Protein 9BEY (pdb70)

Solvent-accessible surface area: 29470 Å² total; per-residue (Å²): 121,131,86,86,59,6,7,75,48,0,23,7,21,103,32,114,43,88,86,0,19,108,45,89,47,143,14,83,105,26,115,147,25,86,1,15,15,3,4,0,14,57,9,109,31,64,127,63,51,2,0,1,4,0,0,1,10,10,60,30,33,0,13,0,0,17,64,18,77,11,80,119,85,11,134,45,74,10,2,17,0,6,0,6,0,0,10,20,45,1,42,0,26,0,29,38,58,108,29,27,59,18,26,16,4,20,0,4,5,65,9,72,0,40,94,71,40,68,70,46,38,78,97,2,9,0,1,0,51,0,33,9,70,23,79,37,14,9,11,0,11,0,0,0,0,1,4,21,0,55,22,47,46,10,26,41,0,26,12,71,47,64,35,4,25,6,22,26,94,62,43,57,102,103,93,0,47,0,57,2,54,0,10,0,28,1,47,45,175,59,65,17,86,6,42,1,72,0,3,0,62,17,77,167,46,84,70,54,40,74,44,57,57,124,23,120,0,77,40,102,20,103,58,112,3,129,26,110,6,47,1,66,133,15,124,63,0,16,23,145,49,41,34,46,13,43,0,20,0,12,0,27,38,129,70,96,66,36,8,91,35,69,17,37,5,7,0,27,67,49,69,22,60,26,108,47,0,0,56,0,26,98,84,63,16,65,1,37,0,0,0,8,8,30,7,12,1,4,9,0,2,30,11,12,75,19,2,8,51,20,14,0,71,16,2,84,86,0,12,7,27,0,2,0,8,2,4,5,1,7,7,42,25,20,1,70,8,0,0,106,33,2,3,0,0,0,0,0,0,3,12,7,0,95,62,74,8,38,24,0,69,37,3,26,14,114,34,7,64,121,36,34,48,112,1,0,43,29,0,0,48,28,10,12,20,14,2,0,0,2,0,0,0,0,0,1,9,0,28,7,0,123,110,110,83,1,87,103,46,0,70,64,2,14,120,2,0,63,90,23,0,97,77,22,59,0,0,0,0,0,12,21,33,61,32,0,45,100,62,20,2,1,117,48,12,36,0,1,0,0,0,6,6,0,38,32,0,109,94,2,27,125,69,42,89,100,21,28,2,0,0,0,9,0,2,1,1,0,0,5,14,18,7,26,25,57,93,24,89,55,38,98,112,64,165,46,63,29,0,4,0,0,0,1,3,9,6,35,29,1,3,2,1,0,12,0,5,36,20,19,108,90,14,86,16,0,1,0,3,0,2,13,0,0,12,10,4,1,0,8,1,0,18,5,16,22,108,9,75,32,130,62,9,80,4,22,98,22,46,39,2,0,3,1,4,2,0,0,0,1,10,3,4,13,62,3,12,2,0,50,0,1,24,8,60,22,29,193,148,73,23,8,14,5,0,1,33,0,32,42,109,136,34,85,44,92,96,0,11,0,0,1,0,2,41,8,78,16,0,26,0,42,6,64,63,89,59,77,27,92,50,101,50,30,124,53,118,3,141,0,24,12,55,5,104,72,48,165,91,47,123,106,30,60,0,14,16,1,1,75,8,83,9,88,3,60,72,34,53,0,69,0,13,0,30,48,105,107,120,84,53,24,80,55,58,35,98,36,9,101,170,23,25,46,10,24,21,106,25,71,76,104,104,3,54,19,59,15,90,14,4,0,9,0,26,0,35,0,4,2,103,115,40,30,57,12,11,103,7,98,41,99,0,64,10,100,26,81,50,6,5,81,41,60,1,0,0,7,8,15,7,15,26,66,28,57,8,89,20,80,77,3,89,3,15,65,0,46,0,2,0,0,0,34,0,27,124,72,89,74,31,125,0,96,0,29,0,48,8,144,176,24,110,65,26,69,19,69,2,37,4,137

Organism: NCBI:txid1314868

Structure (mmCIF, N/CA/C/O backbone):
data_9BEY
#
_entry.id   9BEY
#
_cell.length_a   86.450
_cell.length_b   70.274
_cell.length_c   89.186
_cell.angle_alpha   90.00
_cell.angle_beta   113.48
_cell.angle_gamma   90.00
#
_symmetry.space_group_name_H-M   'P 1 21 1'
#
loop_
_entity.id
_entity.type
_entity.pdbx_description
1 polymer 'GH2 beta-galactosidase'
2 non-polymer D-galacto-isofagomine
3 non-polymer 1,2-ETHANED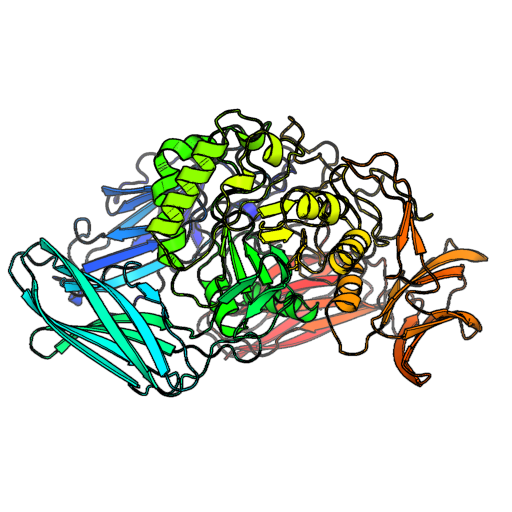IOL
4 water water
#
loop_
_atom_site.group_PDB
_atom_site.id
_atom_site.type_symbol
_atom_site.label_atom_id
_atom_site.label_alt_id
_atom_site.label_comp_id
_atom_site.label_asym_id
_atom_site.label_entity_id
_atom_site.label_seq_id
_atom_site.pdbx_PDB_ins_code
_atom_site.Cartn_x
_atom_site.Cartn_y
_atom_site.Cartn_z
_atom_site.occupancy
_atom_site.B_iso_or_equiv
_atom_site.auth_seq_id
_atom_site.auth_comp_id
_atom_site.auth_asym_id
_atom_site.auth_atom_id
_atom_site.pdbx_PDB_model_num
ATOM 1 N N . ASP A 1 25 ? 24.590 19.871 75.802 1.00 58.43 37 ASP A N 1
ATOM 2 C CA . ASP A 1 25 ? 23.793 20.956 75.239 1.00 67.56 37 ASP A CA 1
ATOM 3 C C . ASP A 1 25 ? 24.694 21.958 74.526 1.00 66.88 37 ASP A C 1
ATOM 4 O O . ASP A 1 25 ? 25.894 22.022 74.795 1.00 62.29 37 ASP A O 1
ATOM 9 N N . ASP A 1 26 ? 24.111 22.743 73.622 1.00 67.56 38 ASP A N 1
ATOM 10 C CA . ASP A 1 26 ? 24.909 23.626 72.782 1.00 66.24 38 ASP A CA 1
ATOM 11 C C . ASP A 1 26 ? 25.538 24.746 73.605 1.00 61.86 38 ASP A C 1
ATOM 12 O O . ASP A 1 26 ? 24.897 25.342 74.475 1.00 61.06 38 ASP A O 1
ATOM 17 N N . ARG A 1 27 ? 26.801 25.034 73.306 1.00 57.70 39 ARG A N 1
ATOM 18 C CA . ARG A 1 27 ? 27.610 25.956 74.081 1.00 51.55 39 ARG A CA 1
ATOM 19 C C . ARG A 1 27 ? 27.203 27.403 73.826 1.00 48.46 39 ARG A C 1
ATOM 20 O O . ARG A 1 27 ? 26.546 27.734 72.836 1.00 50.69 39 ARG A O 1
ATOM 28 N N . VAL A 1 28 ? 27.620 28.271 74.745 1.00 43.81 40 VAL A N 1
ATOM 29 C CA . VAL A 1 28 ? 27.373 29.702 74.670 1.00 40.49 40 VAL A CA 1
ATOM 30 C C . VAL A 1 28 ? 28.711 30.424 74.724 1.00 38.31 40 VAL A C 1
ATOM 31 O O . VAL A 1 28 ? 29.728 29.877 75.159 1.00 38.14 40 VAL A O 1
ATOM 35 N N . SER A 1 29 ? 28.699 31.675 74.274 1.00 36.68 41 SER A N 1
ATOM 36 C CA . SER A 1 29 ? 29.896 32.501 74.342 1.00 35.34 41 SER A CA 1
ATOM 37 C C . SER A 1 29 ? 30.202 32.878 75.787 1.00 33.23 41 SER A C 1
ATOM 38 O O . SER A 1 29 ? 29.301 33.206 76.565 1.00 33.81 41 SER A O 1
ATOM 41 N N . PHE A 1 30 ? 31.486 32.831 76.143 1.00 31.63 42 PHE A N 1
ATOM 42 C CA . PHE A 1 30 ? 31.961 33.192 77.472 1.00 33.74 42 PHE A CA 1
ATOM 43 C C . PHE A 1 30 ? 32.623 34.568 77.493 1.00 33.03 42 PHE A C 1
ATOM 44 O O . PHE A 1 30 ? 33.312 34.905 78.461 1.00 33.55 42 PHE A O 1
ATOM 52 N N . ASN A 1 31 ? 32.403 35.376 76.451 1.00 33.20 43 ASN A N 1
ATOM 53 C CA . ASN A 1 31 ? 33.134 36.626 76.263 1.00 33.82 43 ASN A CA 1
ATOM 54 C C . ASN A 1 31 ? 32.669 37.757 77.174 1.00 33.55 43 ASN A C 1
ATOM 55 O O . ASN A 1 31 ? 33.406 38.735 77.342 1.00 33.09 43 ASN A O 1
ATOM 60 N N . SER A 1 32 ? 31.481 37.654 77.760 1.00 32.82 44 SER A N 1
ATOM 61 C CA . SER A 1 32 ? 30.876 38.787 78.449 1.00 35.38 44 SER A CA 1
ATOM 62 C C . SER A 1 32 ? 31.377 38.916 79.884 1.00 34.59 44 SER A C 1
ATOM 63 O O . SER A 1 32 ? 31.641 37.919 80.561 1.00 32.93 44 SER A O 1
ATOM 66 N N . GLY A 1 33 ? 31.516 40.163 80.338 1.00 35.21 45 GLY A N 1
ATOM 67 C CA . GLY A 1 33 ? 31.735 40.469 81.741 1.00 33.36 45 GLY A CA 1
ATOM 68 C C . GLY A 1 33 ? 33.067 40.054 82.335 1.00 34.02 45 GLY A C 1
ATOM 69 O O . GLY A 1 33 ? 33.104 39.349 83.349 1.00 32.18 45 GLY A O 1
ATOM 70 N N . TRP A 1 34 ? 34.166 40.499 81.736 1.00 34.03 46 TRP A N 1
ATOM 71 C CA . TRP A 1 34 ? 35.498 40.179 82.227 1.00 33.74 46 TRP A CA 1
ATOM 72 C C . TRP A 1 34 ? 36.121 41.388 82.915 1.00 33.21 46 TRP A C 1
ATOM 73 O O . TRP A 1 34 ? 35.715 42.535 82.708 1.00 32.63 46 TRP A O 1
ATOM 84 N N . LEU A 1 35 ? 37.124 41.110 83.742 1.00 35.28 47 LEU A N 1
ATOM 85 C CA . LEU A 1 35 ? 37.960 42.133 84.349 1.00 34.26 47 LEU A CA 1
ATOM 86 C C . LEU A 1 35 ? 39.392 41.953 83.868 1.00 35.13 47 LEU A C 1
ATOM 87 O O . LEU A 1 35 ? 39.846 40.829 83.634 1.00 33.54 47 LEU A O 1
ATOM 92 N N . PHE A 1 36 ? 40.104 43.068 83.717 1.00 35.92 48 PHE A N 1
ATOM 93 C CA . PHE A 1 36 ? 41.448 43.047 83.160 1.00 35.40 48 PHE A CA 1
ATOM 94 C C . PHE A 1 36 ? 42.314 44.068 83.881 1.00 34.42 48 PHE A C 1
ATOM 95 O O . PHE A 1 36 ? 41.835 45.126 84.300 1.00 34.95 48 PHE A O 1
ATOM 103 N N . SER A 1 37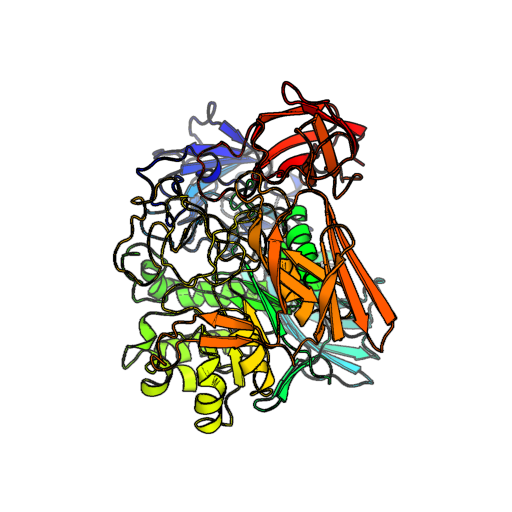 ? 43.600 43.736 84.017 1.00 33.62 49 SER A N 1
ATOM 104 C CA . SER A 1 37 ? 44.571 44.625 84.644 1.00 34.76 49 SER A CA 1
ATOM 105 C C . SER A 1 37 ? 46.005 44.201 84.330 1.00 35.67 49 SER A C 1
ATOM 106 O O . SER A 1 37 ? 46.354 43.023 84.460 1.00 33.18 49 SER A O 1
ATOM 109 N N . LYS A 1 38 ? 46.843 45.153 83.928 1.00 35.16 50 LYS A N 1
ATOM 110 C CA . LYS A 1 38 ? 48.225 44.854 83.591 1.00 35.26 50 LYS A CA 1
ATOM 111 C C . LYS A 1 38 ? 49.049 44.618 84.852 1.00 34.66 50 LYS A C 1
ATOM 112 O O . LYS A 1 38 ? 48.617 44.886 85.975 1.00 35.61 50 LYS A O 1
ATOM 118 N N . GLY A 1 39 ? 50.260 44.112 84.649 1.00 37.83 51 GLY A N 1
ATOM 119 C CA . GLY A 1 39 ? 51.222 43.985 85.723 1.00 37.02 51 GLY A CA 1
ATOM 120 C C . GLY A 1 39 ? 51.112 42.681 86.481 1.00 38.60 51 GLY A C 1
ATOM 121 O O . GLY A 1 39 ? 50.252 41.830 86.234 1.00 38.43 51 GLY A O 1
ATOM 122 N N . ASP A 1 40 ? 52.026 42.525 87.431 1.00 39.56 52 ASP A N 1
ATOM 123 C CA . ASP A 1 40 ? 52.002 41.373 88.317 1.00 42.40 52 ASP A CA 1
ATOM 124 C C . ASP A 1 40 ? 50.995 41.608 89.434 1.00 42.36 52 ASP A C 1
ATOM 125 O O . ASP A 1 40 ? 50.954 42.688 90.032 1.00 43.29 52 ASP A O 1
ATOM 130 N N . HIS A 1 41 ? 50.172 40.600 89.703 1.00 41.90 53 HIS A N 1
ATOM 131 C CA . HIS A 1 41 ? 49.201 40.642 90.792 1.00 42.91 53 HIS A CA 1
ATOM 132 C C . HIS A 1 41 ? 49.362 39.349 91.584 1.00 45.96 53 HIS A C 1
ATOM 133 O O . HIS A 1 41 ? 48.812 38.311 91.206 1.00 45.69 53 HIS A O 1
ATOM 140 N N . ILE A 1 42 ? 50.135 39.405 92.669 1.00 48.90 54 ILE A N 1
ATOM 141 C CA . ILE A 1 42 ? 50.194 38.271 93.577 1.00 51.41 54 ILE A CA 1
ATOM 142 C C . ILE A 1 42 ? 48.818 38.066 94.195 1.00 51.57 54 ILE A C 1
ATOM 143 O O . ILE A 1 42 ? 48.132 39.029 94.568 1.00 53.03 54 ILE A O 1
ATOM 145 N N . ASP A 1 43 ? 48.403 36.799 94.278 1.00 51.23 55 ASP A N 1
ATOM 146 C CA . ASP A 1 43 ? 47.116 36.316 94.796 1.00 50.96 55 ASP A CA 1
ATOM 147 C C . ASP A 1 43 ? 45.971 36.530 93.813 1.00 47.26 55 ASP A C 1
ATOM 148 O O . ASP A 1 43 ? 44.808 36.295 94.180 1.00 47.23 55 ASP A O 1
ATOM 153 N N . ALA A 1 44 ? 46.246 36.954 92.577 1.00 44.94 56 ALA A N 1
ATOM 154 C CA . ALA A 1 44 ? 45.167 37.157 91.614 1.00 43.48 56 ALA A CA 1
ATOM 155 C C . ALA A 1 44 ? 44.546 35.846 91.153 1.00 41.46 56 ALA A C 1
ATOM 156 O O . ALA A 1 44 ? 43.456 35.861 90.572 1.00 40.82 56 ALA A O 1
ATOM 158 N N . ALA A 1 45 ? 45.212 34.719 91.396 1.00 41.79 57 ALA A N 1
ATOM 159 C CA . ALA A 1 45 ? 44.658 33.418 91.053 1.00 40.14 57 ALA A CA 1
ATOM 160 C C . ALA A 1 45 ? 43.625 32.925 92.059 1.00 42.24 57 ALA A C 1
ATOM 161 O O . ALA A 1 45 ? 42.933 31.941 91.776 1.00 42.70 57 ALA A O 1
ATOM 163 N N . LYS A 1 46 ? 43.496 33.576 93.212 1.00 42.51 58 LYS A N 1
ATOM 164 C CA . LYS A 1 46 ? 42.559 33.149 94.242 1.00 43.93 58 LYS A CA 1
ATOM 165 C C . LYS A 1 46 ? 41.202 33.813 94.041 1.00 42.68 58 LYS A C 1
ATOM 166 O O . LYS A 1 46 ? 41.099 34.902 93.471 1.00 44.82 58 LYS A O 1
ATOM 172 N N . SER A 1 47 ? 40.153 33.139 94.518 1.00 42.18 59 SER A N 1
ATOM 173 C CA . SER A 1 47 ? 38.800 33.675 94.387 1.00 42.99 59 SER A CA 1
ATOM 174 C C . SER A 1 47 ? 38.646 34.973 95.169 1.00 42.54 59 SER A C 1
ATOM 175 O O . SER A 1 47 ? 38.215 35.995 94.622 1.00 41.47 59 SER A O 1
ATOM 178 N N . GLU A 1 48 ? 38.985 34.948 96.454 1.00 43.67 60 GLU A N 1
ATOM 179 C CA . GLU A 1 48 ? 38.967 36.146 97.288 1.00 44.22 60 GLU A CA 1
ATOM 180 C C . GLU A 1 48 ? 40.133 37.037 96.879 1.00 44.89 60 GLU A C 1
ATOM 181 O O . GLU A 1 48 ? 41.283 36.786 97.247 1.00 47.78 60 GLU A O 1
ATOM 183 N N . PHE A 1 49 ? 39.841 38.078 96.102 1.00 43.07 61 PHE A N 1
ATOM 184 C CA . PHE A 1 49 ? 40.871 39.001 95.640 1.00 42.87 61 PHE A CA 1
ATOM 185 C C . PHE A 1 49 ? 40.215 40.329 95.294 1.00 41.92 61 PHE A C 1
ATOM 186 O O . PHE A 1 49 ? 39.201 40.354 94.590 1.00 41.11 61 PHE A O 1
ATOM 194 N N . GLU A 1 50 ? 40.800 41.424 95.776 1.00 42.18 62 GLU A N 1
ATOM 195 C CA . GLU A 1 50 ? 40.245 42.747 95.525 1.00 42.64 62 GLU A CA 1
ATOM 196 C C . GLU A 1 50 ? 40.390 43.143 94.060 1.00 40.13 62 GLU A C 1
ATOM 197 O O . GLU A 1 50 ? 41.409 43.714 93.661 1.00 40.48 62 GLU A O 1
ATOM 203 N N . ASP A 1 51 ? 39.376 42.844 93.248 1.00 39.43 63 ASP A N 1
ATOM 204 C CA . ASP A 1 51 ? 39.361 43.234 91.844 1.00 40.42 63 ASP A CA 1
ATOM 205 C C . ASP A 1 51 ? 38.267 44.253 91.546 1.00 38.19 63 ASP A C 1
ATOM 206 O O . ASP A 1 51 ? 37.907 44.446 90.381 1.00 38.35 63 ASP A O 1
ATOM 211 N N . SER A 1 52 ? 37.743 44.912 92.583 1.00 39.08 64 SER A N 1
ATOM 212 C CA . SER A 1 52 ? 36.564 45.758 92.423 1.00 39.57 64 SER A CA 1
ATOM 213 C C . SER A 1 52 ? 36.823 46.904 91.454 1.00 39.44 64 SER A C 1
ATOM 214 O O . SER A 1 52 ? 35.931 47.296 90.694 1.00 39.62 64 SER A O 1
ATOM 216 N N . ARG A 1 53 ? 38.036 47.448 91.461 1.00 39.26 65 ARG A N 1
ATOM 217 C CA . ARG A 1 53 ? 38.375 48.586 90.618 1.00 37.68 65 ARG A CA 1
ATOM 218 C C . ARG A 1 53 ? 38.997 48.185 89.285 1.00 39.18 65 ARG A C 1
ATOM 219 O O . ARG A 1 53 ? 39.401 49.068 88.521 1.00 39.38 65 ARG A O 1
ATOM 221 N N . TRP A 1 54 ? 39.085 46.889 88.984 1.00 38.74 66 TRP A N 1
ATOM 222 C CA . TRP A 1 54 ? 39.663 46.453 87.719 1.00 37.20 66 TRP A CA 1
ATOM 223 C C . TRP A 1 54 ? 38.789 46.891 86.550 1.00 35.61 66 TRP A C 1
ATOM 224 O O . TRP A 1 54 ? 37.567 47.014 86.668 1.00 36.57 66 TRP A O 1
ATOM 235 N N . ARG A 1 55 ? 39.434 47.119 85.410 1.00 35.51 67 ARG A N 1
ATOM 236 C CA . ARG A 1 55 ? 38.732 47.583 84.220 1.00 34.28 67 ARG A CA 1
ATOM 237 C C . ARG A 1 55 ? 37.810 46.492 83.679 1.00 35.75 67 ARG A C 1
ATOM 238 O O . ARG A 1 55 ? 38.203 45.325 83.574 1.00 34.08 67 ARG A O 1
ATOM 246 N N . LYS A 1 56 ? 36.576 46.874 83.348 1.00 34.17 68 LYS A N 1
ATOM 247 C CA . LYS A 1 56 ? 35.596 45.950 82.789 1.00 34.46 68 LYS A CA 1
ATOM 248 C C . LYS A 1 56 ? 35.657 45.970 81.267 1.00 34.76 68 LYS A C 1
ATOM 249 O O . LYS A 1 56 ? 35.777 47.034 80.653 1.00 34.38 68 LYS A O 1
ATOM 254 N N . LEU A 1 57 ? 35.569 44.786 80.661 1.00 33.83 69 LEU A N 1
ATOM 255 C CA . LEU A 1 57 ? 35.571 44.673 79.207 1.00 34.08 69 LEU A CA 1
ATOM 256 C C . LEU A 1 57 ? 35.029 43.308 78.809 1.00 33.73 69 LEU A C 1
ATOM 257 O O . LEU A 1 57 ? 34.911 42.395 79.630 1.00 34.37 69 LEU A O 1
ATOM 262 N N . ASP A 1 58 ? 34.706 43.182 77.526 1.00 33.93 70 ASP A N 1
ATOM 263 C CA . ASP A 1 58 ? 34.290 41.924 76.929 1.00 33.38 70 ASP A CA 1
ATOM 264 C C . ASP A 1 58 ? 35.377 41.409 75.994 1.00 32.85 70 ASP A C 1
ATOM 265 O O . ASP A 1 58 ? 36.172 42.182 75.453 1.00 31.91 70 ASP A O 1
ATOM 270 N N . LEU A 1 59 ? 35.404 40.099 75.811 1.00 34.48 71 LEU A N 1
ATOM 271 C CA . LEU A 1 59 ? 36.333 39.454 74.899 1.00 33.03 71 LEU A CA 1
ATOM 272 C C . LEU A 1 59 ? 35.721 39.351 73.507 1.00 33.16 71 LEU A C 1
ATOM 273 O O . LEU A 1 59 ? 34.498 39.421 73.351 1.00 33.80 71 LEU A O 1
ATOM 278 N N . PRO A 1 60 ? 36.543 39.195 72.452 1.00 34.14 72 PRO A N 1
ATOM 279 C CA . PRO A 1 60 ? 38.011 39.135 72.416 1.00 32.69 72 PRO A CA 1
ATOM 280 C C . PRO A 1 60 ? 38.670 40.487 72.669 1.00 32.94 72 PRO A C 1
ATOM 281 O O . PRO A 1 60 ? 38.047 41.528 72.459 1.00 33.23 72 PRO A O 1
ATOM 285 N N . HIS A 1 61 ? 39.925 40.464 73.111 1.00 30.76 73 HIS A N 1
ATOM 286 C CA . HIS A 1 61 ? 40.601 41.678 73.540 1.00 32.50 73 HIS A CA 1
ATOM 287 C C . HIS A 1 61 ? 42.095 41.551 73.277 1.00 32.86 73 HIS A C 1
ATOM 288 O O . HIS A 1 61 ? 42.686 40.489 73.494 1.00 31.40 73 HIS A O 1
ATOM 295 N N . ASP A 1 62 ? 42.694 42.641 72.803 1.00 30.25 74 ASP A N 1
ATOM 296 C CA . ASP A 1 62 ? 44.123 42.711 72.501 1.00 30.90 74 ASP A CA 1
ATOM 297 C C . ASP A 1 62 ? 44.637 44.013 73.106 1.00 32.95 74 ASP A C 1
ATOM 298 O O . ASP A 1 62 ? 44.411 45.093 72.552 1.00 31.17 74 ASP A O 1
ATOM 303 N N . TRP A 1 63 ? 45.335 43.908 74.240 1.00 33.63 75 TRP A N 1
ATOM 304 C CA . TRP A 1 63 ? 45.766 45.101 74.956 1.00 30.92 75 TRP A CA 1
ATOM 305 C C . TRP A 1 63 ? 46.934 45.796 74.275 1.00 31.97 75 TRP A C 1
ATOM 306 O O . TRP A 1 63 ? 47.160 46.984 74.525 1.00 34.21 75 TRP A O 1
ATOM 317 N N . ALA A 1 64 ? 47.678 45.088 73.423 1.00 31.54 76 ALA A N 1
ATOM 318 C CA . ALA A 1 64 ? 48.834 45.698 72.776 1.00 31.63 76 ALA A CA 1
ATOM 319 C C . ALA A 1 64 ? 48.409 46.773 71.781 1.00 33.35 76 ALA A C 1
ATOM 320 O O . ALA A 1 64 ? 49.084 47.800 71.646 1.00 30.89 76 ALA A O 1
ATOM 322 N N . ILE A 1 65 ? 47.291 46.558 71.081 1.00 32.62 77 ILE A N 1
ATOM 323 C CA . ILE A 1 65 ? 46.830 47.534 70.102 1.00 31.75 77 ILE A CA 1
ATOM 324 C C . ILE A 1 65 ? 46.346 48.812 70.771 1.00 34.49 77 ILE A C 1
ATOM 325 O O . ILE A 1 65 ? 46.237 49.852 70.111 1.00 34.51 77 ILE A O 1
ATOM 330 N N . GLU A 1 66 ? 46.051 48.764 72.071 1.00 35.23 78 GLU A N 1
ATOM 331 C CA . GLU A 1 66 ? 45.679 49.973 72.792 1.00 34.82 78 GLU A CA 1
ATOM 332 C C . GLU A 1 66 ? 46.864 50.909 72.974 1.00 35.21 78 GLU A C 1
ATOM 333 O O . GLU A 1 66 ? 46.669 52.087 73.293 1.00 34.24 78 GLU A O 1
ATOM 339 N N . GLY A 1 67 ? 48.081 50.411 72.777 1.00 33.44 79 GLY A N 1
ATOM 340 C CA . GLY A 1 67 ? 49.261 51.236 72.787 1.00 32.16 79 GLY A CA 1
ATOM 341 C C . GLY A 1 67 ? 49.667 51.700 74.170 1.00 32.17 79 GLY A C 1
ATOM 342 O O . GLY A 1 67 ? 49.402 51.041 75.180 1.00 32.67 79 GLY A O 1
ATOM 343 N N . PRO A 1 68 ? 50.333 52.861 74.239 1.00 31.83 80 PRO A N 1
ATOM 344 C CA . PRO A 1 68 ? 50.660 53.661 73.052 1.00 32.24 80 PRO A CA 1
ATOM 345 C C . PRO A 1 68 ? 51.884 53.142 72.307 1.00 32.87 80 PRO A C 1
ATOM 346 O O . PRO A 1 68 ? 52.573 52.254 72.809 1.00 33.87 80 PRO A O 1
ATOM 350 N N . PHE A 1 69 ? 52.135 53.676 71.114 1.00 33.77 81 PHE A N 1
ATOM 351 C CA . PHE A 1 69 ? 53.399 53.416 70.445 1.00 32.87 81 PHE A CA 1
ATOM 352 C C . PHE A 1 69 ? 54.544 53.960 71.289 1.00 34.91 81 PHE A C 1
ATOM 353 O O . PHE A 1 69 ? 54.449 55.048 71.865 1.00 35.27 81 PHE A O 1
ATOM 361 N N . ASP A 1 70 ? 55.629 53.196 71.366 1.00 32.98 82 ASP A N 1
ATOM 362 C CA . ASP A 1 70 ? 56.784 53.606 72.153 1.00 34.83 82 ASP A CA 1
ATOM 363 C C . ASP A 1 70 ? 58.045 53.089 71.481 1.00 34.29 82 ASP A C 1
ATOM 364 O O . ASP A 1 70 ? 58.122 51.910 71.122 1.00 32.21 82 ASP A O 1
ATOM 369 N N . LYS A 1 71 ? 59.032 53.975 71.326 1.00 35.37 83 LYS A N 1
ATOM 370 C CA . LYS A 1 71 ? 60.302 53.600 70.714 1.00 36.15 83 LYS A CA 1
ATOM 371 C C . LYS A 1 71 ? 61.027 52.517 71.502 1.00 35.05 83 LYS A C 1
ATOM 372 O O . LYS A 1 71 ? 61.976 51.916 70.986 1.00 35.30 83 LYS A O 1
ATOM 378 N N . ALA A 1 72 ? 60.611 52.261 72.743 1.00 35.30 84 ALA A N 1
ATOM 379 C CA . ALA A 1 72 ? 61.193 51.179 73.524 1.00 36.35 84 ALA A CA 1
ATOM 380 C C . ALA A 1 72 ? 60.719 49.808 73.066 1.00 36.05 84 ALA A C 1
ATOM 381 O O . ALA A 1 72 ? 61.282 48.799 73.504 1.00 36.85 84 ALA A O 1
ATOM 383 N N . TYR A 1 73 ? 59.704 49.747 72.210 1.00 35.35 85 TYR A N 1
ATOM 384 C CA . TYR A 1 73 ? 59.236 48.500 71.627 1.00 35.53 85 TYR A CA 1
ATOM 385 C C . TYR A 1 73 ? 59.704 48.413 70.181 1.00 34.34 85 TYR A C 1
ATOM 386 O O . TYR A 1 73 ? 59.641 49.395 69.437 1.00 35.66 85 TYR A O 1
ATOM 395 N N . SER A 1 74 ? 60.182 47.234 69.793 1.00 35.54 86 SER A N 1
ATOM 396 C CA . SER A 1 74 ? 60.764 47.054 68.469 1.00 36.16 86 SER A CA 1
ATOM 397 C C . SER A 1 74 ? 59.718 47.241 67.377 1.00 34.37 86 SER A C 1
ATOM 398 O O . SER A 1 74 ? 58.619 46.680 67.450 1.00 31.29 86 SER A O 1
ATOM 401 N N . ALA A 1 75 ? 60.075 48.023 66.353 1.00 33.68 87 ALA A N 1
ATOM 402 C CA . ALA A 1 75 ? 59.195 48.216 65.204 1.00 33.84 87 ALA A CA 1
ATOM 403 C C . ALA A 1 75 ? 58.961 46.921 64.439 1.00 33.71 87 ALA A C 1
ATOM 404 O O . ALA A 1 75 ? 58.012 46.841 63.651 1.00 30.23 87 ALA A O 1
ATOM 406 N N . ARG A 1 76 ? 59.813 45.912 64.646 1.00 33.61 88 ARG A N 1
ATOM 407 C CA . ARG A 1 76 ? 59.559 44.591 64.085 1.00 32.49 88 ARG A CA 1
ATOM 408 C C . ARG A 1 76 ? 58.253 44.009 64.609 1.00 33.64 88 ARG A C 1
ATOM 409 O O . ARG A 1 76 ? 57.573 43.262 63.894 1.00 31.94 88 ARG A O 1
ATOM 417 N N . ASN A 1 77 ? 57.889 44.335 65.850 1.00 32.37 89 ASN A N 1
ATOM 418 C CA . ASN A 1 77 ? 56.624 43.919 66.439 1.00 31.85 89 ASN A CA 1
ATOM 419 C C . ASN A 1 77 ? 55.596 45.044 66.450 1.00 31.67 89 ASN A C 1
ATOM 420 O O . ASN A 1 77 ? 54.597 44.956 67.172 1.00 30.40 89 ASN A O 1
ATOM 425 N N . GLY A 1 78 ? 55.830 46.103 65.676 1.00 30.50 90 GLY A N 1
ATOM 426 C CA . GLY A 1 78 ? 54.889 47.196 65.556 1.00 30.18 90 GLY A CA 1
ATOM 427 C C . GLY A 1 78 ? 55.101 48.349 66.511 1.00 31.74 90 GLY A C 1
ATOM 428 O O . GLY A 1 78 ? 54.313 49.304 66.482 1.00 32.63 90 GLY A O 1
ATOM 429 N N . GLY A 1 79 ? 56.133 48.300 67.351 1.00 30.77 91 GLY A N 1
ATOM 430 C CA . GLY A 1 79 ? 56.357 49.364 68.314 1.00 31.92 91 GLY A CA 1
ATOM 431 C C . GLY A 1 79 ? 55.267 49.485 69.355 1.00 32.30 91 GLY A C 1
ATOM 432 O O . GLY A 1 79 ? 55.050 50.574 69.897 1.00 33.86 91 GLY A O 1
ATOM 433 N N . LEU A 1 80 ? 54.576 48.392 69.651 1.00 33.39 92 LEU A N 1
ATOM 434 C CA . LEU A 1 80 ? 53.472 48.346 70.593 1.00 32.49 92 LEU A CA 1
ATOM 435 C C . LEU A 1 80 ? 53.791 47.373 71.723 1.00 31.39 92 LEU A C 1
ATOM 436 O O . LEU A 1 80 ? 54.630 46.479 71.561 1.00 31.60 92 LEU A O 1
ATOM 441 N N . PRO A 1 81 ? 53.148 47.524 72.895 1.00 32.03 93 PRO A N 1
ATOM 442 C CA . PRO A 1 81 ? 53.504 46.676 74.045 1.00 32.79 93 PRO A CA 1
ATOM 443 C C . PRO A 1 81 ? 52.997 45.245 73.929 1.00 32.92 93 PRO A C 1
ATOM 444 O O . PRO A 1 81 ? 51.963 44.899 74.509 1.00 32.07 93 PRO A O 1
ATOM 448 N N . VAL A 1 82 ? 53.732 44.396 73.208 1.00 31.81 94 VAL A N 1
ATOM 449 C CA . VAL A 1 82 ? 53.284 43.039 72.911 1.00 32.05 94 VAL A CA 1
ATOM 450 C C . VAL A 1 82 ? 53.858 42.056 73.922 1.00 33.02 94 VAL A C 1
ATOM 451 O O . VAL A 1 82 ? 53.806 40.838 73.716 1.00 32.71 94 VAL A O 1
ATOM 455 N N . PHE A 1 83 ? 54.405 42.573 75.018 1.00 34.12 95 PHE A N 1
ATOM 456 C CA . PHE A 1 83 ? 54.944 41.724 76.065 1.00 33.92 95 PHE A CA 1
ATOM 457 C C . PHE A 1 83 ? 54.680 42.357 77.424 1.00 35.24 95 PHE A C 1
ATOM 458 O O . PHE A 1 83 ? 54.334 43.536 77.534 1.00 35.34 95 PHE A O 1
ATOM 466 N N . GLY A 1 84 ? 54.855 41.545 78.465 1.00 36.84 96 GLY A N 1
ATOM 467 C CA . GLY A 1 84 ? 54.588 41.954 79.829 1.00 33.98 96 GLY A CA 1
ATOM 468 C C . GLY A 1 84 ? 53.448 41.167 80.443 1.00 35.97 96 GLY A C 1
ATOM 469 O O . GLY A 1 84 ? 52.577 40.662 79.727 1.00 36.66 96 GLY A O 1
ATOM 470 N N . THR A 1 85 ? 53.438 41.066 81.769 1.00 35.58 97 THR A N 1
ATOM 471 C CA . THR A 1 85 ? 52.419 40.300 82.472 1.00 34.50 97 THR A CA 1
ATOM 472 C C . THR A 1 85 ? 51.110 41.079 82.553 1.00 35.32 97 THR A C 1
ATOM 473 O O . THR A 1 85 ? 51.108 42.304 82.710 1.00 36.20 97 THR A O 1
ATOM 477 N N . ALA A 1 86 ? 49.994 40.360 82.432 1.00 33.70 98 ALA A N 1
ATOM 478 C CA . ALA A 1 86 ? 48.672 40.941 82.612 1.00 33.23 98 ALA A CA 1
ATOM 479 C C . ALA A 1 86 ? 47.719 39.844 83.062 1.00 33.67 98 ALA A C 1
ATOM 480 O O . ALA A 1 86 ? 47.960 38.655 82.836 1.00 34.06 98 ALA A O 1
ATOM 482 N N . TRP A 1 87 ? 46.627 40.255 83.706 1.00 32.60 99 TRP A N 1
ATOM 483 C CA . TRP A 1 87 ? 45.676 39.322 84.295 1.00 33.97 99 TRP A CA 1
ATOM 484 C C . TRP A 1 87 ? 44.264 39.604 83.802 1.00 33.75 99 TRP A C 1
ATOM 485 O O . TRP A 1 87 ? 43.879 40.763 83.610 1.00 33.74 99 TRP A O 1
ATOM 496 N N . TYR A 1 88 ? 43.495 38.535 83.606 1.00 32.56 100 TYR A N 1
ATOM 497 C CA . TYR A 1 88 ? 42.060 38.609 83.375 1.00 32.93 100 TYR A CA 1
ATOM 498 C C . TYR A 1 88 ? 41.341 37.875 84.498 1.00 35.29 100 TYR A C 1
ATOM 499 O O . TYR A 1 88 ? 41.840 36.875 85.023 1.00 35.97 100 TYR A O 1
ATOM 508 N N . ARG A 1 89 ? 40.156 38.368 84.852 1.00 35.17 101 ARG A N 1
ATOM 509 C CA . ARG A 1 89 ? 39.328 37.729 85.863 1.00 33.60 101 ARG A CA 1
ATOM 510 C C . ARG A 1 89 ? 37.866 37.857 85.464 1.00 33.59 101 ARG A C 1
ATOM 511 O O . ARG A 1 89 ? 37.456 38.857 84.869 1.00 35.11 101 ARG A O 1
ATOM 519 N N . LYS A 1 90 ? 37.083 36.833 85.792 1.00 31.90 102 LYS A N 1
ATOM 520 C CA . LYS A 1 90 ? 35.659 36.846 85.488 1.00 32.74 102 LYS A CA 1
ATOM 521 C C . LYS A 1 90 ? 34.898 36.135 86.595 1.00 34.90 102 LYS A C 1
ATOM 522 O O . LYS A 1 90 ? 35.251 35.016 86.978 1.00 36.33 102 LYS A O 1
ATOM 528 N N . HIS A 1 91 ? 33.862 36.790 87.107 1.00 35.64 103 HIS A N 1
ATOM 529 C CA . HIS A 1 91 ? 32.957 36.197 88.079 1.00 36.22 103 HIS A CA 1
ATOM 530 C C . HIS A 1 91 ? 31.728 35.674 87.350 1.00 36.37 103 HIS A C 1
ATOM 531 O O . HIS A 1 91 ? 31.095 36.409 86.585 1.00 36.44 103 HIS A O 1
ATOM 538 N N . PHE A 1 92 ? 31.398 34.405 87.579 1.00 35.76 104 PHE A N 1
ATOM 539 C CA . PHE A 1 92 ? 30.273 33.782 86.899 1.00 37.84 104 PHE A CA 1
ATOM 540 C C . PHE A 1 92 ? 29.574 32.807 87.835 1.00 37.40 104 PHE A C 1
ATOM 541 O O . PHE A 1 92 ? 30.204 32.165 88.681 1.00 36.19 104 PHE A O 1
ATOM 549 N N . THR A 1 93 ? 28.258 32.713 87.673 1.00 36.03 105 THR A N 1
ATOM 550 C CA . THR A 1 93 ? 27.419 31.832 88.471 1.00 38.48 105 THR A CA 1
ATOM 551 C C . THR A 1 93 ? 26.616 30.944 87.534 1.00 39.43 105 THR A C 1
ATOM 552 O O . THR A 1 93 ? 26.062 31.427 86.540 1.00 39.20 105 THR A O 1
ATOM 556 N N . LEU A 1 94 ? 26.565 29.638 87.846 1.00 39.86 106 LEU A N 1
ATOM 557 C CA . LEU A 1 94 ? 25.842 28.662 87.047 1.00 41.58 106 LEU A CA 1
ATOM 558 C C . LEU A 1 94 ? 24.466 28.391 87.643 1.00 41.15 106 LEU A C 1
ATOM 559 O O . LEU A 1 94 ? 24.289 28.448 88.865 1.00 41.49 106 LEU A O 1
ATOM 564 N N . PRO A 1 95 ? 23.471 28.097 86.808 1.00 42.44 107 PRO A N 1
ATOM 565 C CA . PRO A 1 95 ? 22.139 27.781 87.335 1.00 43.96 107 PRO A CA 1
ATOM 566 C C . PRO A 1 95 ? 22.166 26.508 88.167 1.00 43.76 107 PRO A C 1
ATOM 567 O O . PRO A 1 95 ? 23.055 25.664 88.038 1.00 43.65 107 PRO A O 1
ATOM 571 N N . LYS A 1 96 ? 21.165 26.377 89.040 1.00 45.11 108 LYS A N 1
ATOM 572 C CA . LYS A 1 96 ? 21.069 25.182 89.868 1.00 45.11 108 LYS A CA 1
ATOM 573 C C . 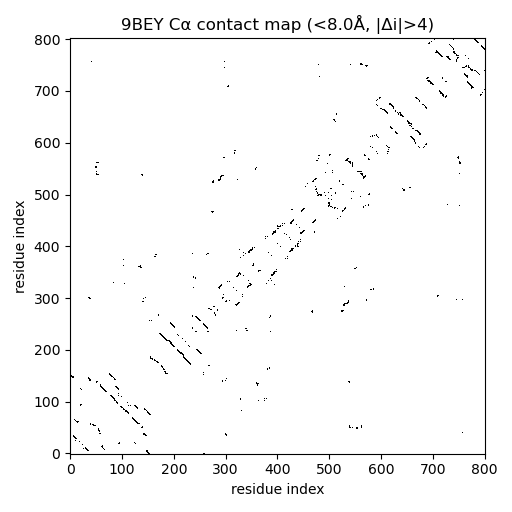LYS A 1 96 ? 20.741 23.934 89.060 1.00 44.77 108 LYS A C 1
ATOM 574 O O . LYS A 1 96 ? 20.884 22.824 89.583 1.00 44.97 108 LYS A O 1
ATOM 578 N N . SER A 1 97 ? 20.322 24.085 87.801 1.00 45.30 109 SER A N 1
ATOM 579 C CA . SER A 1 97 ? 20.095 22.937 86.935 1.00 44.71 109 SER A CA 1
ATOM 580 C C . SER A 1 97 ? 21.391 22.311 86.437 1.00 43.63 109 SER A C 1
ATOM 581 O O . SER A 1 97 ? 21.344 21.243 85.817 1.00 42.93 109 SER A O 1
ATOM 584 N N . THR A 1 98 ? 22.537 22.944 86.685 1.00 42.52 110 THR A N 1
ATOM 585 C CA . THR A 1 98 ? 23.822 22.369 86.307 1.00 43.14 110 THR A CA 1
ATOM 586 C C . THR A 1 98 ? 24.304 21.309 87.287 1.00 41.61 110 THR A C 1
ATOM 587 O O . THR A 1 98 ? 25.391 20.755 87.089 1.00 39.78 110 THR A O 1
ATOM 591 N N . LEU A 1 99 ? 23.532 21.020 88.333 1.00 42.21 111 LEU A N 1
ATOM 592 C CA . LEU A 1 99 ? 23.912 19.986 89.286 1.00 41.88 111 LEU A CA 1
ATOM 593 C C . LEU A 1 99 ? 24.008 18.634 88.590 1.00 39.69 111 LEU A C 1
ATOM 594 O O . LEU A 1 99 ? 23.110 18.242 87.839 1.00 39.77 111 LEU A O 1
ATOM 599 N N . GLY A 1 100 ? 25.110 17.929 88.833 1.00 40.35 112 GLY A N 1
ATOM 600 C CA . GLY A 1 100 ? 25.338 16.653 88.185 1.00 40.40 112 GLY A CA 1
ATOM 601 C C . GLY A 1 100 ? 25.651 16.733 86.708 1.00 40.22 112 GLY A C 1
ATOM 602 O O . GLY A 1 100 ? 25.460 15.748 85.991 1.00 40.29 112 GLY A O 1
ATOM 603 N N . LYS A 1 101 ? 26.134 17.876 86.228 1.00 38.94 113 LYS A N 1
ATOM 604 C CA . LYS A 1 101 ? 26.415 18.075 84.815 1.00 39.05 113 LYS A CA 1
ATOM 605 C C . LYS A 1 101 ? 27.900 18.334 84.602 1.00 36.43 113 LYS A C 1
ATOM 606 O O . LYS A 1 101 ? 28.630 18.692 85.528 1.00 36.56 113 LYS A O 1
ATOM 612 N N . SER A 1 102 ? 28.338 18.147 83.360 1.00 37.78 114 SER A N 1
ATOM 613 C CA . SER A 1 102 ? 29.707 18.444 82.962 1.00 36.62 114 SER A CA 1
ATOM 614 C C . SER A 1 102 ? 29.790 19.881 82.467 1.00 35.28 114 SER A C 1
ATOM 615 O O . SER A 1 102 ? 28.907 20.353 81.749 1.00 36.48 114 SER A O 1
ATOM 618 N N . VAL A 1 103 ? 30.850 20.579 82.866 1.00 34.01 115 VAL A N 1
ATOM 619 C CA . VAL A 1 103 ? 31.056 21.973 82.494 1.00 34.73 115 VAL A CA 1
ATOM 620 C C . VAL A 1 103 ? 32.485 22.125 81.993 1.00 33.81 115 VAL A C 1
ATOM 621 O O . VAL A 1 103 ? 33.438 21.814 82.718 1.00 34.59 115 VAL A O 1
ATOM 625 N N . SER A 1 104 ? 32.634 22.605 80.761 1.00 32.72 116 SER A N 1
ATOM 626 C CA . SER A 1 104 ? 33.940 22.804 80.153 1.00 34.00 116 SER A CA 1
ATOM 627 C C . SER A 1 104 ? 34.020 24.202 79.554 1.00 35.17 116 SER A C 1
ATOM 628 O O . SER A 1 104 ? 33.013 24.773 79.126 1.00 35.04 116 SER A O 1
ATOM 631 N N . ILE A 1 105 ? 35.232 24.754 79.539 1.00 33.79 117 ILE A N 1
ATOM 632 C CA . ILE A 1 105 ? 35.508 26.056 78.946 1.00 34.08 117 ILE A CA 1
ATOM 633 C C . ILE A 1 105 ? 36.565 25.878 77.866 1.00 34.06 117 ILE A C 1
ATOM 634 O O . ILE A 1 105 ? 37.523 25.117 78.041 1.00 33.05 117 ILE A O 1
ATOM 639 N N . THR A 1 106 ? 36.384 26.572 76.745 1.00 34.68 118 THR A N 1
ATOM 640 C CA . THR A 1 106 ? 37.324 26.535 75.633 1.00 32.62 118 THR A CA 1
ATOM 641 C C . THR A 1 106 ? 37.799 27.951 75.339 1.00 32.57 118 THR A C 1
ATOM 642 O O . THR A 1 106 ? 36.981 28.847 75.103 1.00 33.79 118 THR A O 1
ATOM 646 N N . PHE A 1 107 ? 39.115 28.152 75.368 1.00 32.61 119 PHE A N 1
ATOM 647 C CA . PHE A 1 107 ? 39.738 29.376 74.877 1.00 32.86 119 PHE A CA 1
ATOM 648 C C . PHE A 1 107 ? 40.274 29.100 73.478 1.00 31.98 119 PHE A C 1
ATOM 649 O O . PHE A 1 107 ? 41.159 28.254 73.309 1.00 32.73 119 PHE A O 1
ATOM 657 N N . ASP A 1 108 ? 39.741 29.805 72.477 1.00 30.23 120 ASP A N 1
ATOM 658 C CA . ASP A 1 108 ? 40.197 29.573 71.110 1.00 32.25 120 ASP A CA 1
ATOM 659 C C . ASP A 1 108 ? 41.622 30.060 70.881 1.00 31.21 120 ASP A C 1
ATOM 660 O O . ASP A 1 108 ? 42.271 29.609 69.932 1.00 31.42 120 ASP A O 1
ATOM 665 N N . GLY A 1 109 ? 42.125 30.954 71.727 1.00 32.59 121 GLY A N 1
ATOM 666 C CA . GLY A 1 109 ? 43.483 31.442 71.593 1.00 31.08 121 GLY A CA 1
ATOM 667 C C . GLY A 1 109 ? 43.818 32.548 72.571 1.00 30.69 121 GLY A C 1
ATOM 668 O O . GLY A 1 109 ? 43.007 33.450 72.806 1.00 31.72 121 GLY A O 1
ATOM 669 N N . ALA A 1 110 ? 45.015 32.491 73.148 1.00 30.12 122 ALA A N 1
ATOM 670 C CA . ALA A 1 110 ? 45.454 33.477 74.125 1.00 30.26 122 ALA A CA 1
ATOM 671 C C . ALA A 1 110 ? 46.942 33.723 73.935 1.00 32.02 122 ALA A C 1
ATOM 672 O O . ALA A 1 110 ? 47.729 32.774 73.898 1.00 29.40 122 ALA A O 1
ATOM 674 N N . MET A 1 111 ? 47.321 34.994 73.818 1.00 30.94 123 MET A N 1
ATOM 675 C CA . MET A 1 111 ? 48.674 35.392 73.444 1.00 31.57 123 MET A CA 1
ATOM 676 C C . MET A 1 111 ? 49.306 36.176 74.588 1.00 30.50 123 MET A C 1
ATOM 677 O O . MET A 1 111 ? 48.887 37.304 74.871 1.00 33.31 123 MET A O 1
ATOM 682 N N . SER A 1 112 ? 50.301 35.596 75.257 1.00 30.73 124 SER A N 1
ATOM 683 C CA . SER A 1 112 ? 50.733 34.207 75.101 1.00 31.68 124 SER A CA 1
ATOM 684 C C . SER A 1 112 ? 51.209 33.730 76.475 1.00 31.72 124 SER A C 1
ATOM 685 O O . SER A 1 112 ? 51.194 34.511 77.428 1.00 32.06 124 SER A O 1
ATOM 688 N N . ASN A 1 113 ? 51.636 32.471 76.580 1.00 31.35 125 ASN A N 1
ATOM 689 C CA . ASN A 1 113 ? 52.066 31.879 77.852 1.00 33.29 125 ASN A CA 1
ATOM 690 C C . ASN A 1 113 ? 50.969 32.020 78.913 1.00 32.81 125 ASN A C 1
ATOM 691 O O . ASN A 1 113 ? 51.085 32.767 79.884 1.00 32.43 125 ASN A O 1
ATOM 696 N N . THR A 1 114 ? 49.897 31.266 78.698 1.00 30.50 126 THR A N 1
ATOM 697 C CA . THR A 1 114 ? 48.652 31.451 79.431 1.00 32.66 126 THR A CA 1
ATOM 698 C C . THR A 1 114 ? 48.537 30.459 80.581 1.00 32.23 126 THR A C 1
ATOM 699 O O . THR A 1 114 ? 48.794 29.262 80.407 1.00 31.94 126 THR A O 1
ATOM 703 N N . GLU A 1 115 ? 48.144 30.963 81.750 1.00 30.89 127 GLU A N 1
ATOM 704 C CA . GLU A 1 115 ? 47.827 30.144 82.913 1.00 33.78 127 GLU A CA 1
ATOM 705 C C . GLU A 1 115 ? 46.407 30.456 83.364 1.00 32.11 127 GLU A C 1
ATOM 706 O O . GLU A 1 115 ? 46.060 31.624 83.568 1.00 33.92 127 GLU A O 1
ATOM 712 N N . VAL A 1 116 ? 45.591 29.417 83.523 1.00 32.65 128 VAL A N 1
ATOM 713 C CA . VAL A 1 116 ? 44.176 29.569 83.839 1.00 34.22 128 VAL A CA 1
ATOM 714 C C . VAL A 1 116 ? 43.904 28.947 85.202 1.00 33.51 128 VAL A C 1
ATOM 715 O O . VAL A 1 116 ? 44.361 27.834 85.486 1.00 32.78 128 VAL A O 1
ATOM 719 N N . PHE A 1 117 ? 43.160 29.667 86.037 1.00 34.41 129 PHE A N 1
ATOM 720 C CA . PHE A 1 117 ? 42.782 29.203 87.362 1.00 34.79 129 PHE A CA 1
ATOM 721 C C . PHE A 1 117 ? 41.269 29.257 87.501 1.00 34.33 129 PHE A C 1
ATOM 722 O O . PHE A 1 117 ? 40.626 30.192 87.017 1.00 35.19 129 PHE A O 1
ATOM 730 N N . VAL A 1 118 ? 40.704 28.250 88.160 1.00 34.11 130 VAL A N 1
ATOM 731 C CA . VAL A 1 118 ? 39.278 28.203 88.464 1.00 34.43 130 VAL A CA 1
ATOM 732 C C . VAL A 1 118 ? 39.151 28.019 89.970 1.00 34.67 130 VAL A C 1
ATOM 733 O O . VAL A 1 118 ? 39.506 26.958 90.500 1.00 36.00 130 VAL A O 1
ATOM 737 N N . ASN A 1 119 ? 38.662 29.052 90.657 1.00 35.00 131 ASN A N 1
ATOM 738 C CA . ASN A 1 119 ? 38.510 29.040 92.112 1.00 36.53 131 ASN A CA 1
ATOM 739 C C . ASN A 1 119 ? 39.823 28.681 92.803 1.00 35.14 131 ASN A C 1
ATOM 740 O O . ASN A 1 119 ? 39.852 27.934 93.782 1.00 33.79 131 ASN A O 1
ATOM 745 N N . GLY A 1 120 ? 40.924 29.222 92.283 1.00 35.26 132 GLY A N 1
ATOM 746 C CA . GLY A 1 120 ? 42.238 28.980 92.836 1.00 36.41 132 GLY A CA 1
ATOM 747 C C . GLY A 1 120 ? 42.946 27.746 92.315 1.00 35.36 132 GLY A C 1
ATOM 748 O O . GLY A 1 120 ? 44.143 27.582 92.582 1.00 35.53 132 GLY A O 1
ATOM 749 N N . ASN A 1 121 ? 42.254 26.874 91.586 1.00 35.13 133 ASN A N 1
ATOM 750 C CA . ASN A 1 121 ? 42.851 25.652 91.064 1.00 36.11 133 ASN A CA 1
ATOM 751 C C . ASN A 1 121 ? 43.431 25.900 89.677 1.00 34.89 133 ASN A C 1
ATOM 752 O O . ASN A 1 121 ? 42.729 26.376 88.780 1.00 34.98 133 ASN A O 1
ATOM 757 N N . LYS A 1 122 ? 44.707 25.567 89.503 1.00 35.52 134 LYS A N 1
ATOM 758 C CA . LYS A 1 122 ? 45.364 25.722 88.212 1.00 35.54 134 LYS A CA 1
ATOM 759 C C . LYS A 1 122 ? 44.896 24.628 87.259 1.00 34.39 134 LYS A C 1
ATOM 760 O O . LYS A 1 122 ? 44.952 23.440 87.590 1.00 35.97 134 LYS A O 1
ATOM 766 N N . VAL A 1 123 ? 44.425 25.027 86.080 1.00 34.54 135 VAL A N 1
ATOM 767 C CA . VAL A 1 123 ? 43.840 24.081 85.138 1.00 34.74 135 VAL A CA 1
ATOM 768 C C . VAL A 1 123 ? 44.493 24.110 83.764 1.00 32.91 135 VAL A C 1
ATOM 769 O O . VAL A 1 123 ? 44.324 23.145 83.000 1.00 33.22 135 VAL A O 1
ATOM 773 N N . ILE A 1 124 ? 45.225 25.161 83.407 1.00 34.65 136 ILE A N 1
ATOM 774 C CA . ILE A 1 124 ? 45.821 25.272 82.079 1.00 35.75 136 ILE A CA 1
ATOM 775 C C . ILE A 1 124 ? 47.160 25.980 82.208 1.00 33.51 136 ILE A C 1
ATOM 776 O O . ILE A 1 124 ? 47.293 26.948 82.962 1.00 34.70 136 ILE A O 1
ATOM 781 N N . SER A 1 125 ? 48.156 25.486 81.470 1.00 34.33 137 SER A N 1
ATOM 782 C CA . SER A 1 125 ? 49.467 26.133 81.362 1.00 34.25 137 SER A CA 1
ATOM 783 C C . SER A 1 125 ? 49.956 25.889 79.934 1.00 34.28 137 SER A C 1
ATOM 784 O O . SER A 1 125 ? 50.685 24.927 79.673 1.00 34.77 137 SER A O 1
ATOM 787 N N . ARG A 1 126 ? 49.549 26.761 79.017 1.00 31.72 138 ARG A N 1
ATOM 788 C CA . ARG A 1 126 ? 49.802 26.569 77.587 1.00 32.27 138 ARG A CA 1
ATOM 789 C C . ARG A 1 126 ? 50.596 27.734 77.012 1.00 32.74 138 ARG A C 1
ATOM 790 O O . ARG A 1 126 ? 50.064 28.857 76.917 1.00 31.97 138 ARG A O 1
ATOM 798 N N . PRO A 1 127 ? 51.853 27.526 76.606 1.00 32.67 139 PRO A N 1
ATOM 799 C CA . PRO A 1 127 ? 52.626 28.649 76.046 1.00 32.72 139 PRO A CA 1
ATOM 800 C C . PRO A 1 127 ? 52.158 29.090 74.668 1.00 31.88 139 PRO A C 1
ATOM 801 O O . PRO A 1 127 ? 52.181 30.292 74.375 1.00 31.24 139 PRO A O 1
ATOM 805 N N . PHE A 1 128 ? 51.734 28.160 73.812 1.00 32.02 140 PHE A N 1
ATOM 806 C CA . PHE A 1 128 ? 51.410 28.503 72.431 1.00 32.22 140 PHE A CA 1
ATOM 807 C C . PHE A 1 128 ? 50.235 29.470 72.370 1.00 32.26 140 PHE A C 1
ATOM 808 O O . PHE A 1 128 ? 49.176 29.224 72.956 1.00 31.33 140 PHE A O 1
ATOM 816 N N . GLY A 1 129 ? 50.422 30.570 71.645 1.00 30.93 141 GLY A N 1
ATOM 817 C CA . GLY A 1 129 ? 49.411 31.604 71.586 1.00 31.27 141 GLY A CA 1
ATOM 818 C C . GLY A 1 129 ? 48.432 31.519 70.439 1.00 32.32 141 GLY A C 1
ATOM 819 O O . GLY A 1 129 ? 47.502 32.327 70.378 1.00 31.98 141 GLY A O 1
ATOM 820 N N . TYR A 1 130 ? 48.604 30.561 69.529 1.00 31.92 142 TYR A N 1
ATOM 821 C CA . TYR A 1 130 ? 47.758 30.448 68.348 1.00 31.54 142 TYR A CA 1
ATOM 822 C C . TYR A 1 130 ? 46.923 29.174 68.344 1.00 32.00 142 TYR A C 1
ATOM 823 O O . TYR A 1 130 ? 46.398 28.788 67.295 1.00 33.96 142 TYR A O 1
ATOM 832 N N . ILE A 1 131 ? 46.796 28.506 69.484 1.00 32.91 143 ILE A N 1
ATOM 833 C CA . ILE A 1 131 ? 46.100 27.229 69.544 1.00 31.75 143 ILE A CA 1
ATOM 834 C C . ILE A 1 131 ? 44.940 27.336 70.523 1.00 33.16 143 ILE A C 1
ATOM 835 O O . ILE A 1 131 ? 45.003 28.059 71.523 1.00 34.33 143 ILE A O 1
ATOM 840 N N . ALA A 1 132 ? 43.866 26.619 70.216 1.00 30.47 144 ALA A N 1
ATOM 841 C CA . ALA A 1 132 ? 42.718 26.539 71.102 1.00 32.33 144 ALA A CA 1
ATOM 842 C C . ALA A 1 132 ? 42.935 25.425 72.117 1.00 33.16 144 ALA A C 1
ATOM 843 O O . ALA A 1 132 ? 43.472 24.365 71.785 1.00 33.16 144 ALA A O 1
ATOM 845 N N . PHE A 1 133 ? 42.528 25.676 73.359 1.00 32.81 145 PHE A N 1
ATOM 846 C CA . PHE A 1 133 ? 42.624 24.662 74.399 1.00 34.14 145 PHE A CA 1
ATOM 847 C C . PHE A 1 133 ? 41.339 24.627 75.213 1.00 34.50 145 PHE A C 1
ATOM 848 O O . PHE A 1 133 ? 40.700 25.658 75.442 1.00 31.64 145 PHE A O 1
ATOM 856 N N . GLU A 1 134 ? 40.968 23.425 75.637 1.00 35.36 146 GLU A N 1
ATOM 857 C CA . GLU A 1 134 ? 39.767 23.190 76.418 1.00 35.01 146 GLU A CA 1
ATOM 858 C C . GLU A 1 134 ? 40.151 22.554 77.746 1.00 36.10 146 GLU A C 1
ATOM 859 O O . GLU A 1 134 ? 41.120 21.793 77.829 1.00 37.36 146 GLU A O 1
ATOM 865 N N . PHE A 1 135 ? 39.394 22.878 78.792 1.00 35.43 147 PHE A N 1
ATOM 866 C CA . PHE A 1 135 ? 39.671 22.347 80.118 1.00 34.59 147 PHE A CA 1
ATOM 867 C C . PHE A 1 135 ? 38.369 22.081 80.857 1.00 35.03 147 PHE A C 1
ATOM 868 O O . PHE A 1 135 ? 37.482 22.939 80.896 1.00 34.99 147 PHE A O 1
ATOM 876 N N . ASP A 1 136 ? 38.258 20.882 81.423 1.00 34.04 148 ASP A N 1
ATOM 877 C CA . ASP A 1 136 ? 37.133 20.547 82.285 1.00 34.15 148 ASP A CA 1
ATOM 878 C C . ASP A 1 136 ? 37.229 21.330 83.590 1.00 34.58 148 ASP A C 1
ATOM 879 O O . ASP A 1 136 ? 38.284 21.362 84.231 1.00 34.56 148 ASP A O 1
ATOM 884 N N . ILE A 1 137 ? 36.131 21.975 83.983 1.00 32.07 149 ILE A N 1
ATOM 885 C CA . ILE A 1 137 ? 36.088 22.729 85.231 1.00 34.54 149 ILE A CA 1
ATOM 886 C C . ILE A 1 137 ? 35.143 22.115 86.247 1.00 35.58 149 ILE A C 1
ATOM 887 O O . ILE A 1 137 ? 35.020 22.647 87.363 1.00 34.42 149 ILE A O 1
ATOM 892 N N . THR A 1 138 ? 34.477 21.014 85.904 1.00 34.04 150 THR A N 1
ATOM 893 C CA . THR A 1 138 ? 33.584 20.345 86.847 1.00 33.53 150 THR A CA 1
ATOM 894 C C . THR A 1 138 ? 34.217 20.053 88.206 1.00 34.53 150 THR A C 1
ATOM 895 O O . THR A 1 138 ? 33.550 20.301 89.225 1.00 36.02 150 THR A O 1
ATOM 899 N N . PRO A 1 139 ? 35.456 19.550 88.314 1.00 34.23 151 PRO A N 1
ATOM 900 C CA . PRO A 1 139 ? 36.006 19.262 89.651 1.00 35.82 151 PRO A CA 1
ATOM 901 C C . PRO A 1 139 ? 36.268 20.497 90.498 1.00 34.18 151 PRO A C 1
ATOM 902 O O . PRO A 1 139 ? 36.444 20.357 91.716 1.00 36.48 151 PRO A O 1
ATOM 906 N N . TYR A 1 140 ? 36.295 21.690 89.911 1.00 35.30 152 TYR A N 1
ATOM 907 C CA . TYR A 1 140 ? 36.717 22.893 90.615 1.00 35.00 152 TYR A CA 1
ATOM 908 C C . TYR A 1 140 ? 35.590 23.892 90.842 1.00 34.64 152 TYR A C 1
ATOM 909 O O . TYR A 1 140 ? 35.829 24.950 91.433 1.00 36.10 152 TYR A O 1
ATOM 918 N N . LEU A 1 141 ? 34.375 23.588 90.401 1.00 34.93 153 LEU A N 1
ATOM 919 C CA . LEU A 1 141 ? 33.263 24.509 90.569 1.00 35.61 153 LEU A CA 1
ATOM 920 C C . LEU A 1 141 ? 32.749 24.485 92.003 1.00 36.47 153 LEU A C 1
ATOM 921 O O . LEU A 1 141 ? 32.780 23.454 92.681 1.00 35.07 153 LEU A O 1
ATOM 926 N N . ASN A 1 142 ? 32.274 25.639 92.461 1.00 36.59 154 ASN A N 1
ATOM 927 C CA . ASN A 1 142 ? 31.522 25.696 93.704 1.00 38.44 154 ASN A CA 1
ATOM 928 C C . ASN A 1 142 ? 30.119 25.134 93.478 1.00 39.15 154 ASN A C 1
ATOM 929 O O . ASN A 1 142 ? 29.765 24.691 92.382 1.00 38.64 154 ASN A O 1
ATOM 934 N N . SER A 1 143 ? 29.307 25.157 94.528 1.00 41.89 155 SER A N 1
ATOM 935 C CA . SER A 1 143 ? 27.973 24.583 94.435 1.00 42.40 155 SER A CA 1
ATOM 936 C C . SER A 1 143 ? 27.140 25.348 93.406 1.00 41.66 155 SER A C 1
ATOM 937 O O . SER A 1 143 ? 27.306 26.565 93.252 1.00 40.24 155 SER A O 1
ATOM 940 N N . PRO A 1 144 ? 26.256 24.669 92.675 1.00 43.27 156 PRO A N 1
ATOM 941 C CA . PRO A 1 144 ? 25.392 25.373 91.717 1.00 42.34 156 PRO A CA 1
ATOM 942 C C . PRO A 1 144 ? 24.603 26.478 92.401 1.00 42.71 156 PRO A C 1
ATOM 943 O O . PRO A 1 144 ? 23.926 26.252 93.406 1.00 50.57 156 PRO A O 1
ATOM 947 N N . GLY A 1 145 ? 24.702 27.686 91.848 1.00 42.95 157 GLY A N 1
ATOM 948 C CA . GLY A 1 145 ? 24.093 28.864 92.418 1.00 41.11 157 GLY A CA 1
ATOM 949 C C . GLY A 1 145 ? 25.062 29.797 93.113 1.00 40.08 157 GLY A C 1
ATOM 950 O O . GLY A 1 145 ? 24.728 30.968 93.323 1.00 42.36 157 GLY A O 1
ATOM 951 N N . ASP A 1 146 ? 26.243 29.314 93.475 1.00 39.07 158 ASP A N 1
ATOM 952 C CA . ASP A 1 146 ? 27.267 30.134 94.101 1.00 39.88 158 ASP A CA 1
ATOM 953 C C . ASP A 1 146 ? 28.245 30.651 93.052 1.00 39.27 158 ASP A C 1
ATOM 954 O O . ASP A 1 146 ? 28.436 30.042 91.996 1.00 39.44 158 ASP A O 1
ATOM 959 N N . GLU A 1 147 ? 28.872 31.782 93.358 1.00 38.21 159 GLU A N 1
ATOM 960 C CA . GLU A 1 147 ? 29.717 32.448 92.378 1.00 39.10 159 GLU A CA 1
ATOM 961 C C . GLU A 1 147 ? 31.037 31.709 92.195 1.00 38.50 159 GLU A C 1
ATOM 962 O O . GLU A 1 147 ? 31.595 31.152 93.144 1.00 38.00 159 GLU A O 1
ATOM 968 N N . ASN A 1 148 ? 31.531 31.705 90.958 1.00 37.86 160 ASN A N 1
ATOM 969 C CA . ASN A 1 148 ? 32.846 31.180 90.622 1.00 36.58 160 ASN A CA 1
ATOM 970 C C . ASN A 1 148 ? 33.691 32.283 90.001 1.00 37.49 160 ASN A C 1
ATOM 971 O O . ASN A 1 148 ? 33.169 33.206 89.368 1.00 35.92 160 ASN A O 1
ATOM 976 N N . VAL A 1 149 ? 35.005 32.180 90.184 1.00 36.63 161 VAL A N 1
ATOM 977 C CA . VAL A 1 149 ? 35.961 33.121 89.615 1.00 35.99 161 VAL A CA 1
ATOM 978 C C . VAL A 1 149 ? 36.970 32.343 88.784 1.00 36.18 161 VAL A C 1
ATOM 979 O O . VAL A 1 149 ? 37.545 31.356 89.260 1.00 36.94 161 VAL A O 1
ATOM 983 N N . ILE A 1 150 ? 37.181 32.785 87.547 1.00 34.30 162 ILE A N 1
ATOM 984 C CA . ILE A 1 150 ? 38.224 32.255 86.676 1.00 33.96 162 ILE A CA 1
ATOM 985 C C . ILE A 1 150 ? 39.276 33.341 86.488 1.00 34.80 162 ILE A C 1
ATOM 986 O O . ILE A 1 150 ? 38.940 34.507 86.242 1.00 34.19 162 ILE A O 1
ATOM 991 N N . SER A 1 151 ? 40.545 32.965 86.628 1.00 34.15 163 SER A N 1
ATOM 992 C CA . SER A 1 151 ? 41.662 33.898 86.543 1.00 35.15 163 SER A CA 1
ATOM 993 C C . SER A 1 151 ? 42.599 33.462 85.428 1.00 34.42 163 SER A C 1
ATOM 994 O O . SER A 1 151 ? 42.963 32.284 85.340 1.00 32.91 163 SER A O 1
ATOM 997 N N . VAL A 1 152 ? 42.993 34.413 84.586 1.00 31.71 164 VAL A N 1
ATOM 998 C CA . VAL A 1 152 ? 43.866 34.149 83.450 1.00 32.48 164 VAL A CA 1
ATOM 999 C C . VAL A 1 152 ? 45.095 35.036 83.582 1.00 33.31 164 VAL A C 1
ATOM 1000 O O . VAL A 1 152 ? 44.977 36.267 83.624 1.00 32.22 164 VAL A O 1
ATOM 1004 N N . LYS A 1 153 ? 46.267 34.416 83.649 1.00 31.90 165 LYS A N 1
ATOM 1005 C CA . LYS A 1 153 ? 47.533 35.133 83.651 1.00 33.99 165 LYS A CA 1
ATOM 1006 C C . LYS A 1 153 ? 48.253 34.871 82.335 1.00 32.71 165 LYS A C 1
ATOM 1007 O O . LYS A 1 153 ? 48.420 33.716 81.933 1.00 34.05 165 LYS A O 1
ATOM 1013 N N . LEU A 1 154 ? 48.664 35.945 81.665 1.00 32.51 166 LEU A N 1
ATOM 1014 C CA . LEU A 1 154 ? 49.432 35.871 80.430 1.00 33.88 166 LEU A CA 1
ATOM 1015 C C . LEU A 1 154 ? 50.770 36.556 80.651 1.00 34.12 166 LEU A C 1
ATOM 1016 O O . LEU A 1 154 ? 50.824 37.650 81.223 1.00 34.89 166 LEU A O 1
ATOM 1021 N N . SER A 1 155 ? 51.846 35.915 80.203 1.00 34.67 167 SER A N 1
ATOM 1022 C CA . SER A 1 155 ? 53.203 36.437 80.368 1.00 36.20 167 SER A CA 1
ATOM 1023 C C . SER A 1 155 ? 53.958 36.371 79.046 1.00 34.36 167 SER A C 1
ATOM 1024 O O . SER A 1 155 ? 54.932 35.622 78.912 1.00 35.81 167 SER A O 1
ATOM 1027 N N . PRO A 1 156 ? 53.543 37.151 78.048 1.00 33.63 168 PRO A N 1
ATOM 1028 C CA . PRO A 1 156 ? 54.323 37.218 76.810 1.00 34.39 168 PRO A CA 1
ATOM 1029 C C . PRO A 1 156 ? 55.659 37.900 77.047 1.00 35.18 168 PRO A C 1
ATOM 1030 O O . PRO A 1 156 ? 55.790 38.796 77.885 1.00 36.53 168 PRO A O 1
ATOM 1034 N N . GLU A 1 157 ? 56.661 37.455 76.297 1.00 34.51 169 GLU A N 1
ATOM 1035 C CA . GLU A 1 157 ? 58.021 37.948 76.429 1.00 33.38 169 GLU A CA 1
ATOM 1036 C C . GLU A 1 157 ? 58.410 38.771 75.208 1.00 36.00 169 GLU A C 1
ATOM 1037 O O . GLU A 1 157 ? 57.915 38.547 74.098 1.00 34.56 169 GLU A O 1
ATOM 1043 N N . ASN A 1 158 ? 59.301 39.735 75.427 1.00 36.53 170 ASN A N 1
ATOM 1044 C CA . ASN A 1 158 ? 59.917 40.449 74.322 1.00 36.49 170 ASN A CA 1
ATOM 1045 C C . ASN A 1 158 ? 60.834 39.509 73.540 1.00 35.86 170 ASN A C 1
ATOM 1046 O O . ASN A 1 158 ? 61.221 38.440 74.018 1.00 35.51 170 ASN A O 1
ATOM 1051 N N . TYR A 1 159 ? 61.171 39.919 72.315 1.00 35.69 171 TYR A N 1
ATOM 1052 C CA . TYR A 1 159 ? 62.073 39.158 71.445 1.00 37.71 171 TYR A CA 1
ATOM 1053 C C . TYR A 1 159 ? 61.513 37.770 71.134 1.00 35.91 171 TYR A C 1
ATOM 1054 O O . TYR A 1 159 ? 62.244 36.778 71.108 1.00 35.00 171 TYR A O 1
ATOM 1063 N N . SER A 1 160 ? 60.205 37.696 70.882 1.00 35.74 172 SER A N 1
ATOM 1064 C CA . SER A 1 160 ? 59.532 36.418 70.702 1.00 34.79 172 SER A CA 1
ATOM 1065 C C . SER A 1 160 ? 58.778 36.279 69.387 1.00 34.52 172 SER A C 1
ATOM 1066 O O . SER A 1 160 ? 58.290 35.181 69.093 1.00 32.95 172 SER A O 1
ATOM 1069 N N . ALA A 1 161 ? 58.668 37.337 68.589 1.00 33.54 173 ALA A N 1
ATOM 1070 C CA . ALA A 1 161 ? 57.898 37.275 67.358 1.00 33.35 173 ALA A CA 1
ATOM 1071 C C . ALA A 1 161 ? 58.593 38.081 66.271 1.00 33.91 173 ALA A C 1
ATOM 1072 O O . ALA A 1 161 ? 59.234 39.100 66.543 1.00 34.34 173 ALA A O 1
ATOM 1074 N N . ARG A 1 162 ? 58.461 37.609 65.034 1.00 32.33 174 ARG A N 1
ATOM 1075 C CA . ARG A 1 162 ? 58.965 38.322 63.868 1.00 33.31 174 ARG A CA 1
ATOM 1076 C C . ARG A 1 162 ? 57.933 39.267 63.268 1.00 32.42 174 ARG A C 1
ATOM 1077 O O . ARG A 1 162 ? 58.224 39.923 62.262 1.00 32.65 174 ARG A O 1
ATOM 1085 N N . TRP A 1 163 ? 56.741 39.347 63.857 1.00 30.99 175 TRP A N 1
ATOM 1086 C CA . TRP A 1 163 ? 55.699 40.265 63.418 1.00 31.50 175 TRP A CA 1
ATOM 1087 C C . TRP A 1 163 ? 54.872 40.653 64.637 1.00 30.21 175 TRP A C 1
ATOM 1088 O O . TRP A 1 163 ? 55.136 40.205 65.756 1.00 27.49 175 TRP A O 1
ATOM 1099 N N . TYR A 1 164 ? 53.860 41.487 64.417 1.00 30.64 176 TYR A N 1
ATOM 1100 C CA . TYR A 1 164 ? 52.985 41.893 65.512 1.00 30.46 176 TYR A CA 1
ATOM 1101 C C . TYR A 1 164 ? 52.107 40.722 65.938 1.00 30.07 176 TYR A C 1
ATOM 1102 O O . TYR A 1 164 ? 51.308 40.213 65.145 1.00 29.18 176 TYR A O 1
ATOM 1111 N N . SER A 1 165 ? 52.244 40.306 67.196 1.00 29.91 177 SER A N 1
ATOM 1112 C CA . SER A 1 165 ? 51.456 39.207 67.733 1.00 30.62 177 SER A CA 1
ATOM 1113 C C . SER A 1 165 ? 50.209 39.666 68.479 1.00 29.44 177 SER A C 1
ATOM 1114 O O . SER A 1 165 ? 49.259 38.885 68.607 1.00 28.89 177 SER A O 1
ATOM 1117 N N . GLY A 1 166 ? 50.182 40.907 68.954 1.00 28.69 178 GLY A N 1
ATOM 1118 C CA . GLY A 1 166 ? 49.185 41.316 69.921 1.00 29.55 178 GLY A CA 1
ATOM 1119 C C . GLY A 1 166 ? 49.446 40.652 71.263 1.00 30.42 178 GLY A C 1
ATOM 1120 O O . GLY A 1 166 ? 50.441 39.960 71.470 1.00 29.29 178 GLY A O 1
ATOM 1121 N N . ALA A 1 167 ? 48.514 40.869 72.190 1.00 28.51 179 ALA A N 1
ATOM 1122 C CA . ALA A 1 167 ? 48.643 40.299 73.525 1.00 28.79 179 ALA A CA 1
ATOM 1123 C C . ALA A 1 167 ? 47.280 40.292 74.197 1.00 32.92 179 ALA A C 1
ATOM 1124 O O . ALA A 1 167 ? 46.574 41.308 74.178 1.00 31.13 179 ALA A O 1
ATOM 1126 N N . GLY A 1 168 ? 46.913 39.149 74.784 1.00 31.07 180 GLY A N 1
ATOM 1127 C CA . GLY A 1 168 ? 45.688 38.994 75.533 1.00 29.11 180 GLY A CA 1
ATOM 1128 C C . GLY A 1 168 ? 44.867 37.833 75.019 1.00 31.68 180 GLY A C 1
ATOM 1129 O O . GLY A 1 168 ? 45.331 37.002 74.232 1.00 29.86 180 GLY A O 1
ATOM 1130 N N . ILE A 1 169 ? 43.619 37.768 75.479 1.00 31.13 181 ILE A N 1
ATOM 1131 C CA . ILE A 1 169 ? 42.682 36.731 75.046 1.00 31.64 181 ILE A CA 1
ATOM 1132 C C . ILE A 1 169 ? 42.030 37.260 73.772 1.00 31.09 181 ILE A C 1
ATOM 1133 O O . ILE A 1 169 ? 40.956 37.862 73.795 1.00 32.13 181 ILE A O 1
ATOM 1138 N N . TYR A 1 170 ? 42.699 37.030 72.642 1.00 30.11 182 TYR A N 1
ATOM 1139 C CA . TYR A 1 170 ? 42.346 37.668 71.380 1.00 31.13 182 TYR A CA 1
ATOM 1140 C C . TYR A 1 170 ? 41.392 36.842 70.525 1.00 31.77 182 TYR A C 1
ATOM 1141 O O . TYR A 1 170 ? 40.904 37.350 69.508 1.00 31.98 182 TYR A O 1
ATOM 1150 N N . ARG A 1 171 ? 41.124 35.595 70.898 1.00 32.01 183 ARG A N 1
ATOM 1151 C CA . ARG A 1 171 ? 40.151 34.754 70.217 1.00 31.65 183 ARG A CA 1
ATOM 1152 C C . ARG A 1 171 ? 38.969 34.483 71.140 1.00 31.95 183 ARG A C 1
ATOM 1153 O O . ARG A 1 171 ? 39.038 34.699 72.353 1.00 32.05 183 ARG A O 1
ATOM 1161 N N . ASN A 1 172 ? 37.874 34.014 70.548 1.00 30.62 184 ASN A N 1
ATOM 1162 C CA . ASN A 1 172 ? 36.631 33.846 71.286 1.00 30.46 184 ASN A CA 1
ATOM 1163 C C . ASN A 1 172 ? 36.764 32.754 72.346 1.00 31.52 184 ASN A C 1
ATOM 1164 O O . ASN A 1 172 ? 37.603 31.853 72.255 1.00 31.40 184 ASN A O 1
ATOM 1169 N N . THR A 1 173 ? 35.919 32.855 73.372 1.00 31.81 185 THR A N 1
ATOM 1170 C CA . THR A 1 173 ? 35.869 31.893 74.462 1.00 31.97 185 THR A CA 1
ATOM 1171 C C . THR A 1 173 ? 34.472 31.291 74.535 1.00 32.99 185 THR A C 1
ATOM 1172 O O . THR A 1 173 ? 33.491 31.920 74.127 1.00 33.18 185 THR A O 1
ATOM 1176 N N . TRP A 1 174 ? 34.384 30.063 75.051 1.00 32.54 186 TRP A N 1
ATOM 1177 C CA . TRP A 1 174 ? 33.136 29.311 75.016 1.00 32.65 186 TRP A CA 1
ATOM 1178 C C . TRP A 1 174 ? 32.941 28.515 76.297 1.00 35.52 186 TRP A C 1
ATOM 1179 O O . TRP A 1 174 ? 33.899 27.977 76.864 1.00 32.72 186 TRP A O 1
ATOM 1190 N N . LEU A 1 175 ? 31.686 28.431 76.734 1.00 36.06 187 LEU A N 1
ATOM 1191 C CA . LEU A 1 175 ? 31.286 27.639 77.888 1.00 34.39 187 LEU A CA 1
ATOM 1192 C C . LEU A 1 175 ? 30.223 26.638 77.459 1.00 36.47 187 LEU A C 1
ATOM 1193 O O . LEU A 1 175 ? 29.287 26.989 76.735 1.00 36.78 187 LEU A O 1
ATOM 1198 N N . GLU A 1 176 ? 30.367 25.391 77.903 1.00 37.88 188 GLU A N 1
ATOM 1199 C CA . GLU A 1 176 ? 29.430 24.344 77.518 1.00 39.96 188 GLU A CA 1
ATOM 1200 C C . GLU A 1 176 ? 29.038 23.517 78.732 1.00 38.61 188 GLU A C 1
ATOM 1201 O O . GLU A 1 176 ? 29.902 23.077 79.496 1.00 36.79 188 GLU A O 1
ATOM 1207 N N . ILE A 1 177 ? 27.735 23.314 78.901 1.00 39.12 189 ILE A N 1
ATOM 1208 C CA . ILE A 1 177 ? 27.192 22.420 79.916 1.00 39.27 189 ILE A CA 1
ATOM 1209 C C . ILE A 1 177 ? 26.774 21.135 79.217 1.00 41.40 189 ILE A C 1
ATOM 1210 O O . ILE A 1 177 ? 26.000 21.167 78.252 1.00 44.66 189 ILE A O 1
ATOM 1215 N N . ASN A 1 178 ? 27.293 20.005 79.689 1.00 37.73 190 ASN A N 1
ATOM 1216 C CA . ASN A 1 178 ? 27.065 18.723 79.045 1.00 38.92 190 ASN A CA 1
ATOM 1217 C C . ASN A 1 178 ? 26.580 17.701 80.059 1.00 39.06 190 ASN A C 1
ATOM 1218 O O . ASN A 1 178 ? 26.782 17.840 81.269 1.00 38.46 190 ASN A O 1
ATOM 1223 N N . ASP A 1 179 ? 25.928 16.665 79.538 1.00 38.30 191 ASP A N 1
ATOM 1224 C CA . ASP A 1 179 ? 25.676 15.472 80.329 1.00 37.25 191 ASP A CA 1
ATOM 1225 C C . ASP A 1 179 ? 27.002 14.818 80.696 1.00 37.27 191 ASP A C 1
ATOM 1226 O O . ASP A 1 179 ? 28.005 14.960 79.991 1.00 36.74 191 ASP A O 1
ATOM 1231 N N . LYS A 1 180 ? 27.011 14.104 81.823 1.00 37.84 192 LYS A N 1
ATOM 1232 C CA . LYS A 1 180 ? 28.239 13.446 82.256 1.00 38.54 192 LYS A CA 1
ATOM 1233 C C . LYS A 1 180 ? 28.726 12.417 81.242 1.00 38.89 192 LYS A C 1
ATOM 1234 O O . LYS A 1 180 ? 29.915 12.078 81.237 1.00 37.91 192 LYS A O 1
ATOM 1240 N N . VAL A 1 181 ? 27.841 11.926 80.381 1.00 37.00 193 VAL A N 1
ATOM 1241 C CA . VAL A 1 181 ? 28.220 11.161 79.200 1.00 37.63 193 VAL A CA 1
ATOM 1242 C C . VAL A 1 181 ? 28.108 12.092 78.000 1.00 37.45 193 VAL A C 1
ATOM 1243 O O . VAL A 1 181 ? 27.015 12.582 77.689 1.00 38.28 193 VAL A O 1
ATOM 1247 N N . HIS A 1 182 ? 29.231 12.352 77.333 1.00 37.22 194 HIS A N 1
ATOM 1248 C CA . HIS A 1 182 ? 29.247 13.289 76.217 1.00 37.36 194 HIS A CA 1
ATOM 1249 C C . HIS A 1 182 ? 30.379 12.928 75.264 1.00 37.26 194 HIS A C 1
ATOM 1250 O O . HIS A 1 182 ? 31.273 12.143 75.591 1.00 37.08 194 HIS A O 1
ATOM 1257 N N . ILE A 1 183 ? 30.329 13.521 74.076 1.00 36.00 195 ILE A N 1
ATOM 1258 C CA . ILE A 1 183 ? 31.361 13.319 73.067 1.00 36.79 195 ILE A CA 1
ATOM 1259 C C . ILE A 1 183 ? 32.536 14.242 73.358 1.00 36.98 195 ILE A C 1
ATOM 1260 O O . ILE A 1 183 ? 32.356 15.421 73.686 1.00 36.90 195 ILE A O 1
ATOM 1265 N N . LYS A 1 184 ? 33.748 13.705 73.245 1.00 37.18 196 LYS A N 1
ATOM 1266 C CA . LYS A 1 184 ? 34.948 14.495 73.482 1.00 37.75 196 LYS A CA 1
ATOM 1267 C C . LYS A 1 184 ? 35.150 15.503 72.357 1.00 37.15 196 LYS A C 1
ATOM 1268 O O . LYS A 1 184 ? 35.050 15.158 71.174 1.00 37.58 196 LYS A O 1
ATOM 1274 N N . GLN A 1 185 ? 35.429 16.752 72.725 1.00 36.59 197 GLN A N 1
ATOM 1275 C CA . GLN A 1 185 ? 35.655 17.789 71.727 1.00 37.70 197 GLN A CA 1
ATOM 1276 C C . GLN A 1 185 ? 36.900 17.472 70.905 1.00 35.54 197 GLN A C 1
ATOM 1277 O O . GLN A 1 185 ? 37.903 16.981 71.431 1.00 36.36 197 GLN A O 1
ATOM 1283 N N . TRP A 1 186 ? 36.814 17.735 69.599 1.00 35.49 198 TRP A N 1
ATOM 1284 C CA . TRP A 1 186 ? 37.900 17.614 68.628 1.00 35.07 198 TRP A CA 1
ATOM 1285 C C . TRP A 1 186 ? 38.332 16.176 68.369 1.00 34.46 198 TRP A C 1
ATOM 1286 O O . TRP A 1 186 ? 39.341 15.959 67.689 1.00 36.00 198 TRP A O 1
ATOM 1297 N N . GLU A 1 187 ? 37.611 15.184 68.885 1.00 34.21 199 GLU A N 1
ATOM 1298 C CA . GLU A 1 187 ? 37.955 13.794 68.623 1.00 35.50 199 GLU A CA 1
ATOM 1299 C C . GLU A 1 187 ? 37.145 13.185 67.488 1.00 35.67 199 GLU A C 1
ATOM 1300 O O . GLU A 1 187 ? 37.475 12.084 67.035 1.00 36.39 199 GLU A O 1
ATOM 1306 N N . THR A 1 188 ? 36.105 13.868 67.019 1.00 34.96 200 THR A N 1
ATOM 1307 C CA . THR A 1 188 ? 35.307 13.378 65.902 1.00 36.07 200 THR A CA 1
ATOM 1308 C C . THR A 1 188 ? 36.020 13.703 64.593 1.00 35.51 200 THR A C 1
ATOM 1309 O O . THR A 1 188 ? 36.331 14.868 64.320 1.00 35.32 200 THR A O 1
ATOM 1313 N N . PHE A 1 189 ? 36.270 12.674 63.784 1.00 35.32 201 PHE A N 1
ATOM 1314 C CA . PHE A 1 189 ? 37.083 12.781 62.577 1.00 33.55 201 PHE A CA 1
ATOM 1315 C C . PHE A 1 189 ? 36.353 12.085 61.437 1.00 35.07 201 PHE A C 1
ATOM 1316 O O . PHE A 1 189 ? 36.061 10.887 61.526 1.00 35.63 201 PHE A O 1
ATOM 1324 N N . VAL A 1 190 ? 36.059 12.833 60.371 1.00 34.80 202 VAL A N 1
ATOM 1325 C CA . VAL A 1 190 ? 35.395 12.293 59.190 1.00 35.39 202 VAL A CA 1
ATOM 1326 C C . VAL A 1 190 ? 36.242 12.584 57.958 1.00 35.87 202 VAL A C 1
ATOM 1327 O O . VAL A 1 190 ? 36.922 13.612 57.875 1.00 35.00 202 VAL A O 1
ATOM 1331 N N . SER A 1 191 ? 36.191 11.665 56.994 1.00 35.20 203 SER A N 1
ATOM 1332 C CA . SER A 1 191 ? 36.910 11.810 55.735 1.00 35.66 203 SER A CA 1
ATOM 1333 C C . SER A 1 191 ? 36.198 10.978 54.674 1.00 36.84 203 SER A C 1
ATOM 1334 O O . SER A 1 191 ? 35.299 10.190 54.978 1.00 37.40 203 SER A O 1
ATOM 1337 N N . THR A 1 192 ? 36.612 11.162 53.417 1.00 36.26 204 THR A N 1
ATOM 1338 C CA . THR A 1 192 ? 36.010 10.477 52.271 1.00 37.64 204 THR A CA 1
ATOM 1339 C C . THR A 1 192 ? 37.075 9.661 51.548 1.00 37.22 204 THR A C 1
ATOM 1340 O O . THR A 1 192 ? 37.732 10.159 50.621 1.00 35.89 204 THR A O 1
ATOM 1344 N N . PRO A 1 193 ? 37.270 8.395 51.929 1.00 39.60 205 PRO A N 1
ATOM 1345 C CA . PRO A 1 193 ? 38.300 7.582 51.259 1.00 40.00 205 PRO A CA 1
ATOM 1346 C C . PRO A 1 193 ? 37.968 7.245 49.816 1.00 39.97 205 PRO A C 1
ATOM 1347 O O . PRO A 1 193 ? 38.886 7.134 48.994 1.00 40.92 205 PRO A O 1
ATOM 1351 N N . THR A 1 194 ? 36.691 7.072 49.482 1.00 38.68 206 THR A N 1
ATOM 1352 C CA . THR A 1 194 ? 36.277 6.682 48.141 1.00 39.29 206 THR A CA 1
ATOM 1353 C C . THR A 1 194 ? 35.173 7.612 47.663 1.00 39.30 206 THR A C 1
ATOM 1354 O O . THR A 1 194 ? 34.165 7.790 48.354 1.00 38.63 206 THR A O 1
ATOM 1358 N N . ILE A 1 195 ? 35.362 8.199 46.483 1.00 39.20 207 ILE A N 1
ATOM 1359 C CA . ILE A 1 195 ? 34.365 9.060 45.858 1.00 39.39 207 ILE A CA 1
ATOM 1360 C C . ILE A 1 195 ? 34.161 8.602 44.422 1.00 39.77 207 ILE A C 1
ATOM 1361 O O . ILE A 1 195 ? 35.126 8.496 43.657 1.00 40.88 207 ILE A O 1
ATOM 1366 N N . THR A 1 196 ? 32.911 8.319 44.063 1.00 40.39 208 THR A N 1
ATOM 1367 C CA . THR A 1 196 ? 32.524 8.018 42.694 1.00 41.22 208 THR A CA 1
ATOM 1368 C C . THR A 1 196 ? 31.336 8.891 42.314 1.00 41.96 208 THR A C 1
ATOM 1369 O O . THR A 1 196 ? 30.728 9.554 43.157 1.00 42.07 208 THR A O 1
ATOM 1373 N N . LYS A 1 197 ? 31.001 8.879 41.021 1.00 43.72 209 LYS A N 1
ATOM 1374 C CA . LYS A 1 197 ? 29.812 9.588 40.563 1.00 43.94 209 LYS A CA 1
ATOM 1375 C C . LYS A 1 197 ? 28.543 9.058 41.216 1.00 44.64 209 LYS A C 1
ATOM 1376 O O . LYS A 1 197 ? 27.559 9.798 41.323 1.00 45.74 209 LYS A O 1
ATOM 1378 N N . ASP A 1 198 ? 28.548 7.801 41.663 1.00 44.26 210 ASP A N 1
ATOM 1379 C CA . ASP A 1 198 ? 27.369 7.190 42.262 1.00 45.29 210 ASP A CA 1
ATOM 1380 C C . ASP A 1 198 ? 27.298 7.376 43.771 1.00 44.80 210 ASP A C 1
ATOM 1381 O O . ASP A 1 198 ? 26.194 7.448 44.324 1.00 44.92 210 ASP A O 1
ATOM 1386 N N . LYS A 1 199 ? 28.438 7.454 44.454 1.00 41.45 211 LYS A N 1
ATOM 1387 C CA . LYS A 1 199 ? 28.420 7.452 45.909 1.00 41.63 211 LYS A CA 1
ATOM 1388 C C . LYS A 1 199 ? 29.734 7.996 46.447 1.00 40.96 211 LYS A C 1
ATOM 1389 O O . LYS A 1 199 ? 30.752 8.032 45.750 1.00 41.16 211 LYS A O 1
ATOM 1395 N N . ALA A 1 200 ? 29.690 8.413 47.708 1.00 36.97 212 ALA A N 1
ATOM 1396 C CA . ALA A 1 200 ? 30.878 8.732 48.481 1.00 38.05 212 ALA A CA 1
ATOM 1397 C C . ALA A 1 200 ? 30.840 7.928 49.771 1.00 37.76 212 ALA A C 1
ATOM 1398 O O . ALA A 1 200 ? 29.787 7.803 50.404 1.00 38.16 212 ALA A O 1
ATOM 1400 N N . ILE A 1 201 ? 31.985 7.373 50.148 1.00 36.07 213 ILE A N 1
ATOM 1401 C CA . ILE A 1 201 ? 32.121 6.616 51.386 1.00 38.07 213 ILE A CA 1
ATOM 1402 C C . ILE A 1 201 ? 32.729 7.538 52.432 1.00 36.72 213 ILE A C 1
ATOM 1403 O O . ILE A 1 201 ? 33.692 8.260 52.147 1.00 38.10 213 ILE A O 1
ATOM 1408 N N . VAL A 1 202 ? 32.164 7.526 53.636 1.00 35.51 214 VAL A N 1
ATOM 1409 C CA . VAL A 1 202 ? 32.548 8.449 54.697 1.00 35.86 214 VAL A CA 1
ATOM 1410 C C . VAL A 1 202 ? 33.125 7.639 55.849 1.00 36.09 214 VAL A C 1
ATOM 1411 O O . VAL A 1 202 ? 32.396 6.904 56.528 1.00 35.64 214 VAL A O 1
ATOM 1415 N N . ASP A 1 203 ? 34.430 7.771 56.070 1.00 36.75 215 ASP A N 1
ATOM 1416 C CA . ASP A 1 203 ? 35.073 7.155 57.222 1.00 36.91 215 ASP A CA 1
ATOM 1417 C C . ASP A 1 203 ? 34.873 8.032 58.450 1.00 36.60 215 ASP A C 1
ATOM 1418 O O . ASP A 1 203 ? 34.970 9.259 58.375 1.00 37.09 215 ASP A O 1
ATOM 1423 N N . TYR A 1 204 ? 34.596 7.399 59.586 1.00 35.42 216 TYR A N 1
ATOM 1424 C CA . TYR A 1 204 ? 34.151 8.121 60.768 1.00 37.30 216 TYR A CA 1
ATOM 1425 C C . TYR A 1 204 ? 34.854 7.598 62.011 1.00 36.99 216 TYR A C 1
ATOM 1426 O O . TYR A 1 204 ? 35.096 6.395 62.143 1.00 37.10 216 TYR A O 1
ATOM 1435 N N . LYS A 1 205 ? 35.166 8.513 62.924 1.00 36.27 217 LYS A N 1
ATOM 1436 C CA . LYS A 1 205 ? 35.763 8.165 64.205 1.00 38.89 217 LYS A CA 1
ATOM 1437 C C . LYS A 1 205 ? 35.294 9.171 65.245 1.00 37.36 217 LYS A C 1
ATOM 1438 O O . LYS A 1 205 ? 35.129 10.355 64.939 1.00 36.51 217 LYS A O 1
ATOM 1442 N N . THR A 1 206 ? 35.068 8.692 66.465 1.00 36.49 218 THR A N 1
ATOM 1443 C CA . THR A 1 206 ? 34.662 9.561 67.560 1.00 37.19 218 THR A CA 1
ATOM 1444 C C . THR A 1 206 ? 35.057 8.908 68.877 1.00 38.17 218 THR A C 1
ATOM 1445 O O . THR A 1 206 ? 35.396 7.723 68.931 1.00 36.79 218 THR A O 1
ATOM 1449 N N . THR A 1 207 ? 35.006 9.706 69.942 1.00 36.82 219 THR A N 1
ATOM 1450 C CA . THR A 1 207 ? 35.291 9.251 71.296 1.00 37.51 219 THR A CA 1
ATOM 1451 C C . THR A 1 207 ? 34.195 9.752 72.225 1.00 38.10 219 THR A C 1
ATOM 1452 O O . THR A 1 207 ? 33.905 10.953 72.257 1.00 36.81 219 THR A O 1
ATOM 1456 N N . VAL A 1 208 ? 33.585 8.838 72.970 1.00 38.82 220 VAL A N 1
ATOM 1457 C CA . VAL A 1 208 ? 32.595 9.190 73.981 1.00 38.36 220 VAL A CA 1
ATOM 1458 C C . VAL A 1 208 ? 33.238 9.053 75.354 1.00 38.38 220 VAL A C 1
ATOM 1459 O O . VAL A 1 208 ? 34.004 8.114 75.608 1.00 39.10 220 VAL A O 1
ATOM 1463 N N . ILE A 1 209 ? 32.960 10.014 76.232 1.00 39.50 221 ILE A N 1
ATOM 1464 C CA . ILE A 1 209 ? 33.467 10.011 77.600 1.00 40.55 221 ILE A CA 1
ATOM 1465 C C . ILE A 1 209 ? 32.308 9.717 78.538 1.00 38.77 221 ILE A C 1
ATOM 1466 O O . ILE A 1 209 ? 31.225 10.296 78.393 1.00 38.48 221 ILE A O 1
ATOM 1471 N N . ASN A 1 210 ? 32.536 8.830 79.498 1.00 40.55 222 ASN A N 1
ATOM 1472 C CA . ASN A 1 210 ? 31.583 8.557 80.569 1.00 41.07 222 ASN A CA 1
ATOM 1473 C C . ASN A 1 210 ? 32.224 9.012 81.875 1.00 42.01 222 ASN A C 1
ATOM 1474 O O . ASN A 1 210 ? 33.050 8.298 82.447 1.00 43.25 222 ASN A O 1
ATOM 1479 N N . THR A 1 211 ? 31.852 10.203 82.341 1.00 41.43 223 THR A N 1
ATOM 1480 C CA . THR A 1 211 ? 32.348 10.718 83.610 1.00 41.89 223 THR A CA 1
ATOM 1481 C C . THR A 1 211 ? 31.464 10.329 84.788 1.00 42.79 223 THR A C 1
ATOM 1482 O O . THR A 1 211 ? 31.674 10.830 85.897 1.00 44.90 223 THR A O 1
ATOM 1486 N N . GLU A 1 212 ? 30.480 9.464 84.573 1.00 44.32 224 GLU A N 1
ATOM 1487 C CA . GLU A 1 212 ? 29.680 8.951 85.673 1.00 45.16 224 GLU A CA 1
ATOM 1488 C C . GLU A 1 212 ? 30.464 7.893 86.437 1.00 44.41 224 GLU A C 1
ATOM 1489 O O . GLU A 1 212 ? 31.335 7.214 85.885 1.00 42.40 224 GLU A O 1
ATOM 1495 N N . LYS A 1 213 ? 30.149 7.759 87.725 1.00 45.67 225 LYS A N 1
ATOM 1496 C CA . LYS A 1 213 ? 30.798 6.779 88.583 1.00 45.83 225 LYS A CA 1
ATOM 1497 C C . LYS A 1 213 ? 30.131 5.410 88.516 1.00 44.65 225 LYS A C 1
ATOM 1498 O O . LYS A 1 213 ? 30.353 4.576 89.401 1.00 46.01 225 LYS A O 1
ATOM 1504 N N . SER A 1 214 ? 29.330 5.161 87.484 1.00 43.80 226 SER A N 1
ATOM 1505 C CA . SER A 1 214 ? 28.704 3.867 87.269 1.00 45.24 226 SER A CA 1
ATOM 1506 C C . SER A 1 214 ? 28.685 3.578 85.775 1.00 45.58 226 SER A C 1
ATOM 1507 O O . SER A 1 214 ? 28.960 4.452 84.949 1.00 45.54 226 SER A O 1
ATOM 1510 N N . SER A 1 215 ? 28.370 2.333 85.430 1.00 45.35 227 SER A N 1
ATOM 1511 C CA . SER A 1 215 ? 28.231 1.969 84.028 1.00 45.86 227 SER A CA 1
ATOM 1512 C C . SER A 1 215 ? 27.026 2.674 83.419 1.00 46.03 227 SER A C 1
ATOM 1513 O O . SER A 1 215 ? 26.012 2.907 84.082 1.00 45.36 227 SER A O 1
ATOM 1516 N N . GLN A 1 216 ? 27.147 3.026 82.145 1.00 47.26 228 GLN A N 1
ATOM 1517 C CA . GLN A 1 216 ? 26.095 3.750 81.434 1.00 47.47 228 GLN A CA 1
ATOM 1518 C C . GLN A 1 216 ? 25.790 3.048 80.120 1.00 47.33 228 GLN A C 1
ATOM 1519 O O . GLN A 1 216 ? 26.600 3.132 79.174 1.00 46.95 228 GLN A O 1
ATOM 1525 N N . PRO A 1 217 ? 24.663 2.340 80.015 1.00 47.74 229 PRO A N 1
ATOM 1526 C CA . PRO A 1 217 ? 24.232 1.797 78.718 1.00 47.38 229 PRO A CA 1
ATOM 1527 C C . PRO A 1 217 ? 23.627 2.908 77.873 1.00 45.41 229 PRO A C 1
ATOM 1528 O O . PRO A 1 217 ? 22.649 3.542 78.275 1.00 44.94 229 PRO A O 1
ATOM 1532 N N . VAL A 1 218 ? 24.215 3.153 76.702 1.00 44.48 230 VAL A N 1
ATOM 1533 C CA . VAL A 1 218 ? 23.782 4.226 75.816 1.00 43.86 230 VAL A CA 1
ATOM 1534 C C . VAL A 1 218 ? 23.736 3.708 74.385 1.00 43.15 230 VAL A C 1
ATOM 1535 O O . VAL A 1 218 ? 24.213 2.616 74.072 1.00 43.54 230 VAL A O 1
ATOM 1539 N N . VAL A 1 219 ? 23.147 4.520 73.514 1.00 42.56 231 VAL A N 1
ATOM 1540 C CA . VAL A 1 219 ? 23.190 4.313 72.074 1.00 41.93 231 VAL A CA 1
ATOM 1541 C C . VAL A 1 219 ? 23.860 5.535 71.468 1.00 41.39 231 VAL A C 1
ATOM 1542 O O . VAL A 1 219 ? 23.427 6.669 71.708 1.00 40.72 231 VAL A O 1
ATOM 1546 N N . ILE A 1 220 ? 24.921 5.311 70.703 1.00 42.53 232 ILE A N 1
ATOM 1547 C CA . ILE A 1 220 ? 25.654 6.385 70.045 1.00 40.73 232 ILE A CA 1
ATOM 1548 C C . ILE A 1 220 ? 25.194 6.427 68.594 1.00 40.33 232 ILE A C 1
ATOM 1549 O O . ILE A 1 220 ? 25.530 5.545 67.797 1.00 41.78 232 ILE A O 1
ATOM 1554 N N . LYS A 1 221 ? 24.417 7.448 68.255 1.00 40.54 233 LYS A N 1
ATOM 1555 C CA . LYS A 1 221 ? 23.885 7.614 66.911 1.00 40.35 233 LYS A CA 1
ATOM 1556 C C . LYS A 1 221 ? 24.807 8.508 66.092 1.00 41.00 233 LYS A C 1
ATOM 1557 O O . LYS A 1 221 ? 25.294 9.530 66.582 1.00 38.76 233 LYS A O 1
ATOM 1563 N N . THR A 1 222 ? 25.045 8.116 64.840 1.00 40.10 234 THR A N 1
ATOM 1564 C CA . THR A 1 222 ? 25.896 8.869 63.922 1.00 39.20 234 THR A CA 1
ATOM 1565 C C . THR A 1 222 ? 25.126 9.104 62.628 1.00 39.53 234 THR A C 1
ATOM 1566 O O . THR A 1 222 ? 24.844 8.153 61.891 1.00 39.03 234 THR A O 1
ATOM 1570 N N . SER A 1 223 ? 24.794 10.363 62.346 1.00 38.91 235 SER A N 1
ATOM 1571 C CA . SER A 1 223 ? 23.972 10.725 61.198 1.00 39.14 235 SER A CA 1
ATOM 1572 C C . SER A 1 223 ? 24.745 11.636 60.256 1.00 38.06 235 SER A C 1
ATOM 1573 O O . SER A 1 223 ? 25.500 12.507 60.699 1.00 36.37 235 SER A O 1
ATOM 1576 N N . ILE A 1 224 ? 24.541 11.442 58.958 1.00 37.71 236 ILE A N 1
ATOM 1577 C CA . ILE A 1 224 ? 24.989 12.388 57.944 1.00 37.28 236 ILE A CA 1
ATOM 1578 C C . ILE A 1 224 ? 23.770 13.180 57.492 1.00 38.78 236 ILE A C 1
ATOM 1579 O O . ILE A 1 224 ? 22.781 12.602 57.026 1.00 36.80 236 ILE A O 1
ATOM 1584 N N . LYS A 1 225 ? 23.838 14.499 57.637 1.00 37.30 237 LYS A N 1
ATOM 1585 C CA . LYS A 1 225 ? 22.719 15.384 57.363 1.00 36.96 237 LYS A CA 1
ATOM 1586 C C . LYS A 1 225 ? 23.067 16.290 56.193 1.00 38.64 237 LYS A C 1
ATOM 1587 O O . LYS A 1 225 ? 24.131 16.918 56.183 1.00 37.98 237 LYS A O 1
ATOM 1593 N N . SER A 1 226 ? 22.173 16.356 55.211 1.00 38.85 238 SER A N 1
ATOM 1594 C CA . SER A 1 226 ? 22.315 17.347 54.160 1.00 38.51 238 SER A CA 1
ATOM 1595 C C . SER A 1 226 ? 22.054 18.740 54.726 1.00 39.82 238 SER A C 1
ATOM 1596 O O . SER A 1 226 ? 21.583 18.904 55.856 1.00 41.22 238 SER A O 1
ATOM 1599 N N . ALA A 1 227 ? 22.364 19.758 53.922 1.00 39.48 239 ALA A N 1
ATOM 1600 C CA . ALA A 1 227 ? 22.084 21.127 54.341 1.00 40.62 239 ALA A CA 1
ATOM 1601 C C . ALA A 1 227 ? 20.594 21.346 54.576 1.00 42.09 239 ALA A C 1
ATOM 1602 O O . ALA A 1 227 ? 20.213 22.184 55.401 1.00 44.13 239 ALA A O 1
ATOM 1604 N N . GLU A 1 228 ? 19.739 20.601 53.878 1.00 41.75 240 GLU A N 1
ATOM 1605 C CA . GLU A 1 228 ? 18.300 20.706 54.081 1.00 43.41 240 GLU A CA 1
ATOM 1606 C C . GLU A 1 228 ? 17.809 19.893 55.272 1.00 43.22 240 GLU A C 1
ATOM 1607 O O . GLU A 1 228 ? 16.598 19.858 55.520 1.00 43.73 240 GLU A O 1
ATOM 1613 N N . GLY A 1 229 ? 18.707 19.245 56.010 1.00 41.88 241 GLY A N 1
ATOM 1614 C CA . GLY A 1 229 ? 18.329 18.465 57.168 1.00 40.29 241 GLY A CA 1
ATOM 1615 C C . GLY A 1 229 ? 17.958 17.027 56.891 1.00 39.08 241 GLY A C 1
ATOM 1616 O O . GLY A 1 229 ? 17.365 16.381 57.762 1.00 39.39 241 GLY A O 1
ATOM 1617 N N . VAL A 1 230 ? 18.290 16.501 55.716 1.00 39.81 242 VAL A N 1
ATOM 1618 C CA . VAL A 1 230 ? 17.932 15.132 55.361 1.00 38.80 242 VAL A CA 1
ATOM 1619 C C . VAL A 1 230 ? 18.987 14.177 55.901 1.00 37.74 242 VAL A C 1
ATOM 1620 O O . VAL A 1 230 ? 20.182 14.329 55.621 1.00 37.83 242 VAL A O 1
ATOM 1624 N N . VAL A 1 231 ? 18.549 13.184 56.672 1.00 37.10 243 VAL A N 1
ATOM 1625 C CA . VAL A 1 231 ? 19.429 12.090 57.064 1.00 37.93 243 VAL A CA 1
ATOM 1626 C C . VAL A 1 231 ? 19.703 11.241 55.830 1.00 38.31 243 VAL A C 1
ATOM 1627 O O . VAL A 1 231 ? 18.890 10.385 55.463 1.00 39.34 243 VAL A O 1
ATOM 1631 N N . VAL A 1 232 ? 20.836 11.484 55.164 1.00 37.42 244 VAL A N 1
ATOM 1632 C CA . VAL A 1 232 ? 21.186 10.685 53.991 1.00 38.74 244 VAL A CA 1
ATOM 1633 C C . VAL A 1 232 ? 21.832 9.361 54.365 1.00 37.48 244 VAL A C 1
ATOM 1634 O O . VAL A 1 232 ? 21.952 8.479 53.506 1.00 37.87 244 VAL A O 1
ATOM 1638 N N . ASP A 1 233 ? 22.246 9.195 55.619 1.00 38.97 245 ASP A N 1
ATOM 1639 C CA . ASP A 1 233 ? 22.677 7.905 56.146 1.00 38.65 245 ASP A CA 1
ATOM 1640 C C . ASP A 1 233 ? 22.782 8.020 57.659 1.00 39.46 245 ASP A C 1
ATOM 1641 O O . ASP A 1 233 ? 22.956 9.114 58.204 1.00 39.26 245 ASP A O 1
ATOM 1646 N N . GLU A 1 234 ? 22.672 6.876 58.330 1.00 39.88 246 GLU A N 1
ATOM 1647 C CA . GLU A 1 234 ? 22.739 6.851 59.783 1.00 40.28 246 GLU A CA 1
ATOM 1648 C C . GLU A 1 234 ? 23.067 5.441 60.246 1.00 40.87 246 GLU A C 1
ATOM 1649 O O . GLU A 1 234 ? 22.548 4.465 59.700 1.00 40.64 246 GLU A O 1
ATOM 1655 N N . VAL A 1 235 ? 23.945 5.348 61.244 1.00 40.18 247 VAL A N 1
ATOM 1656 C CA . VAL A 1 235 ? 24.236 4.104 61.941 1.00 40.05 247 VAL A CA 1
ATOM 1657 C C . VAL A 1 235 ? 24.184 4.383 63.440 1.00 41.11 247 VAL A C 1
ATOM 1658 O O . VAL A 1 235 ? 24.090 5.530 63.879 1.00 42.35 247 VAL A O 1
ATOM 1662 N N . ALA A 1 236 ? 24.246 3.312 64.227 1.00 40.97 248 ALA A N 1
ATOM 1663 C CA . ALA A 1 236 ? 24.182 3.432 65.676 1.00 41.98 248 ALA A CA 1
ATOM 1664 C C . ALA A 1 236 ? 24.963 2.287 66.305 1.00 45.32 248 ALA A C 1
ATOM 1665 O O . ALA A 1 236 ? 25.327 1.313 65.641 1.00 45.92 248 ALA A O 1
ATOM 1667 N N . GLN A 1 237 ? 25.224 2.419 67.604 1.00 45.08 249 GLN A N 1
ATOM 1668 C CA . GLN A 1 237 ? 25.960 1.397 68.341 1.00 47.25 249 GLN A CA 1
ATOM 1669 C C . GLN A 1 237 ? 25.437 1.350 69.766 1.00 46.88 249 GLN A C 1
ATOM 1670 O O . GLN A 1 237 ? 25.516 2.349 70.488 1.00 46.40 249 GLN A O 1
ATOM 1676 N N . ASN A 1 238 ? 24.898 0.199 70.160 1.00 47.40 250 ASN A N 1
ATOM 1677 C CA . ASN A 1 238 ? 24.519 -0.028 71.546 1.00 47.72 250 ASN A CA 1
ATOM 1678 C C . ASN A 1 238 ? 25.749 -0.455 72.334 1.00 48.72 250 ASN A C 1
ATOM 1679 O O . ASN A 1 238 ? 26.448 -1.398 71.949 1.00 49.14 250 ASN A O 1
ATOM 1684 N N . THR A 1 239 ? 26.018 0.242 73.433 1.00 48.20 251 THR A N 1
ATOM 1685 C CA . THR A 1 239 ? 27.235 -0.000 74.189 1.00 48.23 251 THR A CA 1
ATOM 1686 C C . THR A 1 239 ? 26.976 0.260 75.665 1.00 48.07 251 THR A C 1
ATOM 1687 O O . THR A 1 239 ? 26.092 1.038 76.032 1.00 47.75 251 THR A O 1
ATOM 1691 N N . ILE A 1 240 ? 27.748 -0.417 76.505 1.00 48.12 252 ILE A N 1
ATOM 1692 C CA . ILE A 1 240 ? 27.742 -0.190 77.943 1.00 48.80 252 ILE A CA 1
ATOM 1693 C C . ILE A 1 240 ? 29.064 0.477 78.289 1.00 47.18 252 ILE A C 1
ATOM 1694 O O . ILE A 1 240 ? 30.119 -0.169 78.276 1.00 46.86 252 ILE A O 1
ATOM 1699 N N . LEU A 1 241 ? 29.013 1.768 78.579 1.00 46.42 253 LEU A N 1
ATOM 1700 C CA . LEU A 1 241 ? 30.222 2.511 78.902 1.00 45.45 253 LEU A CA 1
ATOM 1701 C C . LEU A 1 241 ? 30.634 2.226 80.340 1.00 44.72 253 LEU A C 1
ATOM 1702 O O . LEU A 1 241 ? 29.837 2.457 81.257 1.00 44.52 253 LEU A O 1
ATOM 1707 N N . PRO A 1 242 ? 31.842 1.719 80.581 1.00 44.68 254 PRO A N 1
ATOM 1708 C CA . PRO A 1 242 ? 32.313 1.566 81.961 1.00 44.22 254 PRO A CA 1
ATOM 1709 C C . PRO A 1 242 ? 32.375 2.910 82.671 1.00 43.70 254 PRO A C 1
ATOM 1710 O O . PRO A 1 242 ? 32.401 3.975 82.049 1.00 43.77 254 PRO A O 1
ATOM 1714 N N . ALA A 1 243 ? 32.387 2.850 83.998 1.00 43.82 255 ALA A N 1
ATOM 1715 C CA . ALA A 1 243 ? 32.465 4.066 84.792 1.00 44.32 255 ALA A CA 1
ATOM 1716 C C . ALA A 1 243 ? 33.814 4.745 84.588 1.00 44.09 255 ALA A C 1
ATOM 1717 O O . ALA A 1 243 ? 34.852 4.081 84.508 1.00 43.64 255 ALA A O 1
ATOM 1719 N N . ASN A 1 244 ? 33.786 6.075 84.497 1.00 43.74 256 ASN A N 1
ATOM 1720 C CA . ASN A 1 244 ? 34.985 6.898 84.327 1.00 43.77 256 ASN A CA 1
ATOM 1721 C C . ASN A 1 244 ? 35.855 6.359 83.193 1.00 42.42 256 ASN A C 1
ATOM 1722 O O . ASN A 1 244 ? 37.019 6.000 83.377 1.00 41.04 256 ASN A O 1
ATOM 1727 N N . SER A 1 245 ? 35.256 6.307 82.003 1.00 42.89 257 SER A N 1
ATOM 1728 C CA . SER A 1 245 ? 35.840 5.632 80.854 1.00 43.25 257 SER A CA 1
ATOM 1729 C C . SER A 1 245 ? 35.832 6.538 79.630 1.00 43.47 257 SER A C 1
ATOM 1730 O O . SER A 1 245 ? 35.171 7.581 79.590 1.00 42.75 257 SER A O 1
ATOM 1733 N N . GLU A 1 246 ? 36.604 6.118 78.631 1.00 43.07 258 GLU A N 1
ATOM 1734 C CA . GLU A 1 246 ? 36.547 6.656 77.282 1.00 43.33 258 GLU A CA 1
ATOM 1735 C C . GLU A 1 246 ? 36.391 5.488 76.320 1.00 43.51 258 GLU A C 1
ATOM 1736 O O . GLU A 1 246 ? 36.985 4.425 76.521 1.00 42.96 258 GLU A O 1
ATOM 1742 N N . HIS A 1 247 ? 35.583 5.680 75.282 1.00 43.42 259 HIS A N 1
ATOM 1743 C CA . HIS A 1 247 ? 35.302 4.623 74.318 1.00 42.97 259 HIS A CA 1
ATOM 1744 C C . HIS A 1 247 ? 35.449 5.188 72.915 1.00 41.63 259 HIS A C 1
ATOM 1745 O O . HIS A 1 247 ? 34.699 6.090 72.525 1.00 39.75 259 HIS A O 1
ATOM 1752 N N . LYS A 1 248 ? 36.415 4.664 72.166 1.00 41.07 260 LYS A N 1
ATOM 1753 C CA . LYS A 1 248 ? 36.582 5.049 70.774 1.00 38.83 260 LYS A CA 1
ATOM 1754 C C . LYS A 1 248 ? 35.594 4.284 69.905 1.00 39.26 260 LYS A C 1
ATOM 1755 O O . LYS A 1 248 ? 35.272 3.124 70.178 1.00 40.08 260 LYS A O 1
ATOM 1759 N N . ILE A 1 249 ? 35.107 4.943 68.860 1.00 38.33 261 ILE A N 1
ATOM 1760 C CA . ILE A 1 249 ? 34.097 4.379 67.975 1.00 36.57 261 ILE A CA 1
ATOM 1761 C C . ILE A 1 249 ? 34.504 4.658 66.536 1.00 37.52 261 ILE A C 1
ATOM 1762 O O . ILE A 1 249 ? 34.959 5.759 66.209 1.00 37.07 261 ILE A O 1
ATOM 1767 N N . GLN A 1 250 ? 34.360 3.649 65.680 1.00 37.95 262 GLN A N 1
ATOM 1768 C CA . GLN A 1 250 ? 34.609 3.775 64.251 1.00 38.12 262 GLN A CA 1
ATOM 1769 C C . GLN A 1 250 ? 33.360 3.360 63.491 1.00 37.54 262 GLN A C 1
ATOM 1770 O O . GLN A 1 250 ? 32.771 2.314 63.781 1.00 38.16 262 GLN A O 1
ATOM 1776 N N . GLN A 1 251 ? 32.958 4.178 62.522 1.00 38.65 263 GLN A N 1
ATOM 1777 C CA . GLN A 1 251 ? 31.815 3.861 61.681 1.00 37.46 263 GLN A CA 1
ATOM 1778 C C . GLN A 1 251 ? 32.160 4.156 60.229 1.00 38.05 263 GLN A C 1
ATOM 1779 O O . GLN A 1 251 ? 33.110 4.884 59.927 1.00 36.10 263 GLN A O 1
ATOM 1785 N N . GLN A 1 252 ? 31.375 3.569 59.330 1.00 38.52 264 GLN A N 1
ATOM 1786 C CA . GLN A 1 252 ? 31.513 3.802 57.900 1.00 38.23 264 GLN A CA 1
ATOM 1787 C C . GLN A 1 252 ? 30.125 4.007 57.316 1.00 37.48 264 GLN A C 1
ATOM 1788 O O . GLN A 1 252 ? 29.236 3.174 57.520 1.00 36.18 264 GLN A O 1
ATOM 1794 N N . LEU A 1 253 ? 29.938 5.117 56.606 1.00 36.41 265 LEU A N 1
ATOM 1795 C CA . LEU A 1 253 ? 28.642 5.478 56.048 1.00 37.52 265 LEU A CA 1
ATOM 1796 C C . LEU A 1 253 ? 28.788 5.739 54.553 1.00 37.06 265 LEU A C 1
ATOM 1797 O O . LEU A 1 253 ? 29.882 5.658 53.985 1.00 37.95 265 LEU A O 1
ATOM 1802 N N . LYS A 1 254 ? 27.665 6.057 53.913 1.00 37.53 266 LYS A N 1
ATOM 1803 C CA . LYS A 1 254 ? 27.598 6.206 52.467 1.00 38.45 266 LYS A CA 1
ATOM 1804 C C . LYS A 1 254 ? 26.721 7.400 52.120 1.00 37.47 266 LYS A C 1
ATOM 1805 O O . LYS A 1 254 ? 25.682 7.615 52.750 1.00 38.53 266 LYS A O 1
ATOM 1808 N N . ILE A 1 255 ? 27.147 8.178 51.127 1.00 37.28 267 ILE A N 1
ATOM 1809 C CA . ILE A 1 255 ? 26.367 9.297 50.603 1.00 37.86 267 ILE A CA 1
ATOM 1810 C C . ILE A 1 255 ? 26.136 9.035 49.123 1.00 39.49 267 ILE A C 1
ATOM 1811 O O . ILE A 1 255 ? 27.060 9.170 48.311 1.00 41.26 267 ILE A O 1
ATOM 1816 N N . SER A 1 256 ? 24.909 8.668 48.768 1.00 39.45 268 SER A N 1
ATOM 1817 C CA . SER A 1 256 ? 24.570 8.404 47.378 1.00 43.41 268 SER A CA 1
ATOM 1818 C C . SER A 1 256 ? 24.383 9.710 46.618 1.00 43.72 268 SER A C 1
ATOM 1819 O O . SER A 1 256 ? 23.749 10.647 47.113 1.00 43.22 268 SER A O 1
ATOM 1822 N N . GLN A 1 257 ? 24.933 9.757 45.406 1.00 43.87 269 GLN A N 1
ATOM 1823 C CA . GLN A 1 257 ? 24.894 10.941 44.554 1.00 43.99 269 GLN A CA 1
ATOM 1824 C C . GLN A 1 257 ? 25.309 12.199 45.324 1.00 42.23 269 GLN A C 1
ATOM 1825 O O . GLN A 1 257 ? 24.535 13.157 45.422 1.00 41.09 269 GLN A O 1
ATOM 1831 N N . PRO A 1 258 ? 26.521 12.227 45.876 1.00 40.90 270 PRO A N 1
ATOM 1832 C CA . PRO A 1 258 ? 26.887 13.329 46.771 1.00 39.37 270 PRO A CA 1
ATOM 1833 C C . PRO A 1 258 ? 27.099 14.627 46.010 1.00 38.47 270 PRO A C 1
ATOM 1834 O O . PRO A 1 258 ? 27.707 14.654 44.936 1.00 36.72 270 PRO A O 1
ATOM 1838 N N . ARG A 1 259 ? 26.573 15.708 46.576 1.00 37.30 271 ARG A N 1
ATOM 1839 C CA . ARG A 1 259 ? 26.881 17.044 46.090 1.00 36.09 271 ARG A CA 1
ATOM 1840 C C . ARG A 1 259 ? 28.263 17.433 46.598 1.00 35.29 271 ARG A C 1
ATOM 1841 O O . ARG A 1 259 ? 28.481 17.534 47.811 1.00 33.80 271 ARG A O 1
ATOM 1849 N N . LEU A 1 260 ? 29.194 17.639 45.674 1.00 34.92 272 LEU A N 1
ATOM 1850 C CA . LEU A 1 260 ? 30.586 17.844 46.033 1.00 33.34 272 LEU A CA 1
ATOM 1851 C C . LEU A 1 260 ? 30.816 19.237 46.607 1.00 34.30 272 LEU A C 1
ATOM 1852 O O . LEU A 1 260 ? 30.124 20.200 46.264 1.00 34.70 272 LEU A O 1
ATOM 1857 N N . TRP A 1 261 ? 31.796 19.327 47.504 1.00 34.08 273 TRP A N 1
ATOM 1858 C CA . TRP A 1 261 ? 32.344 20.615 47.907 1.00 32.81 273 TRP A CA 1
ATOM 1859 C C . TRP A 1 261 ? 33.372 21.050 46.872 1.00 32.75 273 TRP A C 1
ATOM 1860 O O . TRP A 1 261 ? 34.274 20.281 46.523 1.00 34.10 273 TRP A O 1
ATOM 1871 N N . ASP A 1 262 ? 33.239 22.277 46.376 1.00 31.87 274 ASP A N 1
ATOM 1872 C CA . ASP A 1 262 ? 34.091 22.729 45.287 1.00 33.67 274 ASP A CA 1
ATOM 1873 C C . ASP A 1 262 ? 34.278 24.235 45.372 1.00 33.45 274 ASP A C 1
ATOM 1874 O O . ASP A 1 262 ? 33.505 24.941 46.024 1.00 32.88 274 ASP A O 1
ATOM 1879 N N . THR A 1 263 ? 35.325 24.719 44.696 1.00 33.44 275 THR A N 1
ATOM 1880 C CA . THR A 1 263 ? 35.569 26.156 44.628 1.00 33.41 275 THR A CA 1
ATOM 1881 C C . THR A 1 263 ? 34.397 26.894 43.998 1.00 33.38 275 THR A C 1
ATOM 1882 O O . THR A 1 263 ? 34.132 28.049 44.348 1.00 34.26 275 THR A O 1
ATOM 1886 N N . GLU A 1 264 ? 33.691 26.252 43.069 1.00 33.86 276 GLU A N 1
ATOM 1887 C CA . GLU A 1 264 ? 32.511 26.844 42.453 1.00 35.52 276 GLU A CA 1
ATOM 1888 C C . GLU A 1 264 ? 31.217 26.485 43.174 1.00 34.50 276 GLU A C 1
ATOM 1889 O O . GLU A 1 264 ? 30.166 27.036 42.833 1.00 35.23 276 GLU A O 1
ATOM 1895 N N . ASP A 1 265 ? 31.265 25.584 44.157 1.00 32.76 277 ASP A N 1
ATOM 1896 C CA . ASP A 1 265 ? 30.078 25.176 44.901 1.00 33.80 277 ASP A CA 1
ATOM 1897 C C . ASP A 1 265 ? 30.477 24.643 46.273 1.00 34.48 277 ASP A C 1
ATOM 1898 O O . ASP A 1 265 ? 30.619 23.426 46.451 1.00 34.32 277 ASP A O 1
ATOM 1903 N N . PRO A 1 266 ? 30.663 25.519 47.274 1.00 34.52 278 PRO A N 1
ATOM 1904 C CA . PRO A 1 266 ? 31.141 25.101 48.601 1.00 32.91 278 PRO A CA 1
ATOM 1905 C C . PRO A 1 266 ? 30.080 24.420 49.468 1.00 33.16 278 PRO A C 1
ATOM 1906 O O . PRO A 1 266 ? 29.861 24.792 50.623 1.00 32.63 278 PRO A O 1
ATOM 1910 N N . TYR A 1 267 ? 29.424 23.406 48.911 1.00 33.89 279 TYR A N 1
ATOM 1911 C CA . TYR A 1 267 ? 28.392 22.691 49.650 1.00 33.01 279 TYR A CA 1
ATOM 1912 C C . TYR A 1 267 ? 29.017 21.799 50.715 1.00 32.83 279 TYR A C 1
ATOM 1913 O O . TYR A 1 267 ? 30.020 21.122 50.472 1.00 34.00 279 TYR A O 1
ATOM 1922 N N . ARG A 1 268 ? 28.414 21.794 51.900 1.00 30.65 280 ARG A N 1
ATOM 1923 C CA . ARG A 1 268 ? 28.895 20.978 53.005 1.00 34.58 280 ARG A CA 1
ATOM 1924 C C . ARG A 1 268 ? 27.746 20.190 53.615 1.00 33.82 280 ARG A C 1
ATOM 1925 O O . ARG A 1 268 ? 26.634 20.707 53.770 1.00 32.06 280 ARG A O 1
ATOM 1933 N N . TYR A 1 269 ? 28.025 18.933 53.954 1.00 32.77 281 TYR A N 1
ATOM 1934 C CA . TYR A 1 269 ? 27.138 18.134 54.780 1.00 33.41 281 TYR A CA 1
ATOM 1935 C C . TYR A 1 269 ? 27.443 18.400 56.253 1.00 34.36 281 TYR A C 1
ATOM 1936 O O . TYR A 1 269 ? 28.274 19.241 56.604 1.00 34.58 281 TYR A O 1
ATOM 1945 N N . THR A 1 270 ? 26.769 17.666 57.130 1.00 34.67 282 THR A N 1
ATOM 1946 C CA . THR A 1 270 ? 27.017 17.751 58.561 1.00 34.84 282 THR A CA 1
ATOM 1947 C C . THR A 1 270 ? 26.941 16.349 59.143 1.00 35.56 282 THR A C 1
ATOM 1948 O O . THR A 1 270 ? 26.020 15.593 58.823 1.00 36.84 282 THR A O 1
ATOM 1952 N N . VAL A 1 271 ? 27.919 15.996 59.970 1.00 34.83 283 VAL A N 1
ATOM 1953 C CA . VAL A 1 271 ? 27.918 14.730 60.691 1.00 35.13 283 VAL A CA 1
ATOM 1954 C C . VAL A 1 271 ? 27.481 15.011 62.121 1.00 35.90 283 VAL A C 1
ATOM 1955 O O . VAL A 1 271 ? 28.110 15.809 62.827 1.00 36.92 283 VAL A O 1
ATOM 1959 N N . VAL A 1 272 ? 26.399 14.367 62.546 1.00 35.70 284 VAL A N 1
ATOM 1960 C CA . VAL A 1 272 ? 25.794 14.606 63.852 1.00 37.01 284 VAL A CA 1
ATOM 1961 C C . VAL A 1 272 ? 25.938 13.340 64.682 1.00 37.94 284 VAL A C 1
ATOM 1962 O O . VAL A 1 272 ? 25.494 12.262 64.267 1.00 38.15 284 VAL A O 1
ATOM 1966 N N . THR A 1 273 ? 26.560 13.470 65.850 1.00 38.15 285 THR A N 1
ATOM 1967 C CA . THR A 1 273 ? 26.700 12.380 66.805 1.00 37.92 285 THR A CA 1
ATOM 1968 C C . THR A 1 273 ? 25.798 12.652 68.000 1.00 39.11 285 THR A C 1
ATOM 1969 O O . THR A 1 273 ? 25.834 13.747 68.572 1.00 39.46 285 THR A O 1
ATOM 1973 N N . THR A 1 274 ? 24.991 11.661 68.371 1.00 38.65 286 THR A N 1
ATOM 1974 C CA . THR A 1 274 ? 24.007 11.816 69.433 1.00 38.75 286 THR A CA 1
ATOM 1975 C C . THR A 1 274 ? 24.214 10.738 70.486 1.00 39.71 286 THR A C 1
ATOM 1976 O O . THR A 1 274 ? 24.238 9.545 70.164 1.00 39.42 286 THR A O 1
ATOM 1980 N N . VAL A 1 275 ? 24.360 11.161 71.739 1.00 39.37 287 VAL A N 1
ATOM 1981 C CA . VAL A 1 275 ? 24.396 10.250 72.878 1.00 39.17 287 VAL A CA 1
ATOM 1982 C C . VAL A 1 275 ? 22.973 10.123 73.409 1.00 39.47 287 VAL A C 1
ATOM 1983 O O . VAL A 1 275 ? 22.436 11.064 74.002 1.00 38.85 287 VAL A O 1
ATOM 1987 N N . VAL A 1 276 ? 22.354 8.967 73.190 1.00 39.40 288 VAL A N 1
ATOM 1988 C CA . VAL A 1 276 ? 20.994 8.712 73.653 1.00 41.56 288 VAL A CA 1
ATOM 1989 C C . VAL A 1 276 ? 21.070 7.829 74.891 1.00 42.95 288 VAL A C 1
ATOM 1990 O O . VAL A 1 276 ? 21.665 6.745 74.853 1.00 41.74 288 VAL A O 1
ATOM 1994 N N . LYS A 1 277 ? 20.464 8.295 75.979 1.00 44.60 289 LYS A N 1
ATOM 1995 C CA . LYS A 1 277 ? 20.499 7.623 77.271 1.00 47.44 289 LYS A CA 1
ATOM 1996 C C . LYS A 1 277 ? 19.072 7.525 77.780 1.00 50.38 289 LYS A C 1
ATOM 1997 O O . LYS A 1 277 ? 18.417 8.552 77.976 1.00 50.39 289 LYS A O 1
ATOM 2003 N N . ASP A 1 278 ? 18.594 6.298 77.983 1.00 51.60 290 ASP A N 1
ATOM 2004 C CA . ASP A 1 278 ? 17.217 6.054 78.413 1.00 52.50 290 ASP A CA 1
ATOM 2005 C C . ASP A 1 278 ? 16.216 6.636 77.416 1.00 53.06 290 ASP A C 1
ATOM 2006 O O . ASP A 1 278 ? 15.205 7.232 77.796 1.00 54.77 290 ASP A O 1
ATOM 2011 N N . GLY A 1 279 ? 16.502 6.467 76.127 1.00 50.92 291 GLY A N 1
ATOM 2012 C CA . GLY A 1 279 ? 15.624 6.938 75.077 1.00 52.31 291 GLY A CA 1
ATOM 2013 C C . GLY A 1 279 ? 15.673 8.425 74.803 1.00 53.12 291 GLY A C 1
ATOM 2014 O O . GLY A 1 279 ? 14.979 8.890 73.889 1.00 52.30 291 GLY A O 1
ATOM 2015 N N . ASN A 1 280 ? 16.466 9.187 75.552 1.00 49.92 292 ASN A N 1
ATOM 2016 C CA . ASN A 1 280 ? 16.544 10.632 75.397 1.00 48.72 292 ASN A CA 1
ATOM 2017 C C . ASN A 1 280 ? 17.937 11.035 74.934 1.00 45.10 292 ASN A C 1
ATOM 2018 O O . ASN A 1 280 ? 18.943 10.509 75.421 1.00 43.49 292 ASN A O 1
ATOM 2023 N N . ALA A 1 281 ? 17.988 11.970 73.991 1.00 42.62 293 ALA A N 1
ATOM 2024 C CA . ALA A 1 281 ? 19.261 12.518 73.545 1.00 39.81 293 ALA A CA 1
ATOM 2025 C C . ALA A 1 281 ? 19.822 13.436 74.623 1.00 39.11 293 ALA A C 1
ATOM 2026 O O . ALA A 1 281 ? 19.202 14.446 74.971 1.00 40.41 293 ALA A O 1
ATOM 2028 N N . VAL A 1 282 ? 20.990 13.084 75.159 1.00 38.31 294 VAL A N 1
ATOM 2029 C CA . VAL A 1 282 ? 21.614 13.862 76.226 1.00 39.87 294 VAL A CA 1
ATOM 2030 C C . VAL A 1 282 ? 22.833 14.642 75.759 1.00 38.75 294 VAL A C 1
ATOM 2031 O O . VAL A 1 282 ? 23.299 15.525 76.498 1.00 38.86 294 VAL A O 1
ATOM 2035 N N . ASP A 1 283 ? 23.364 14.357 74.571 1.00 39.56 295 ASP A N 1
ATOM 2036 C CA . ASP A 1 283 ? 24.479 15.124 74.028 1.00 39.81 295 ASP A CA 1
ATOM 2037 C C . ASP A 1 283 ? 24.451 15.032 72.511 1.00 39.36 295 ASP A C 1
ATOM 2038 O O . ASP A 1 283 ? 24.278 13.942 71.959 1.00 38.96 295 ASP A O 1
ATOM 2043 N N . VAL A 1 284 ? 24.622 16.174 71.848 1.00 40.33 296 VAL A N 1
ATOM 2044 C CA . VAL A 1 284 ? 24.592 16.261 70.391 1.00 41.06 296 VAL A CA 1
ATOM 2045 C C . VAL A 1 284 ? 25.836 17.011 69.936 1.00 40.53 296 VAL A C 1
ATOM 2046 O O . VAL A 1 284 ? 26.038 18.171 70.314 1.00 40.20 296 VAL A O 1
ATOM 2050 N N . ASN A 1 285 ? 26.667 16.351 69.132 1.00 40.54 297 ASN A N 1
ATOM 2051 C CA . ASN A 1 285 ? 27.882 16.934 68.582 1.00 40.03 297 ASN A CA 1
ATOM 2052 C C . ASN A 1 285 ? 27.787 16.949 67.062 1.00 40.50 297 ASN A C 1
ATOM 2053 O O . ASN A 1 285 ? 27.360 15.966 66.447 1.00 40.08 297 ASN A O 1
ATOM 2058 N N . SER A 1 286 ? 28.180 18.069 66.458 1.00 39.74 298 SER A N 1
ATOM 2059 C CA . SER A 1 286 ? 28.094 18.255 65.018 1.00 38.41 298 SER A CA 1
ATOM 2060 C C . SER A 1 286 ? 29.446 18.689 64.466 1.00 36.66 298 SER A C 1
ATOM 2061 O O . SER A 1 286 ? 30.125 19.531 65.057 1.00 38.41 298 SER A O 1
ATOM 2064 N N . VAL A 1 287 ? 29.836 18.103 63.337 1.00 36.52 299 VAL A N 1
ATOM 2065 C CA . VAL A 1 287 ? 31.063 18.488 62.639 1.00 35.71 299 VAL A CA 1
ATOM 2066 C C . VAL A 1 287 ? 30.759 18.641 61.152 1.00 34.47 299 VAL A C 1
ATOM 2067 O O . VAL A 1 287 ? 29.844 17.981 60.635 1.00 32.71 299 VAL A O 1
ATOM 2071 N N . PRO A 1 288 ? 31.485 19.489 60.430 1.00 34.67 300 PRO A N 1
ATOM 2072 C CA . PRO A 1 288 ? 31.214 19.671 59.001 1.00 33.13 300 PRO A CA 1
ATOM 2073 C C . PRO A 1 288 ? 31.777 18.533 58.161 1.00 32.46 300 PRO A C 1
ATOM 2074 O O . PRO A 1 288 ? 32.714 17.831 58.551 1.00 29.23 300 PRO A O 1
ATOM 2078 N N . LEU A 1 289 ? 31.179 18.365 56.979 1.00 33.44 301 LEU A N 1
ATOM 2079 C CA . LEU A 1 289 ? 31.606 17.347 56.026 1.00 31.65 301 LEU A CA 1
ATOM 2080 C C . LEU A 1 289 ? 31.494 17.904 54.615 1.00 32.62 301 LEU A C 1
ATOM 2081 O O . LEU A 1 289 ? 30.394 18.210 54.149 1.00 30.60 301 LEU A O 1
ATOM 2086 N N . GLY A 1 290 ? 32.633 18.029 53.942 1.00 32.90 302 GLY A N 1
ATOM 2087 C CA . GLY A 1 290 ? 32.685 18.414 52.546 1.00 31.29 302 GLY A CA 1
ATOM 2088 C C . GLY A 1 290 ? 33.247 17.270 51.721 1.00 33.34 302 GLY A C 1
ATOM 2089 O O . GLY A 1 290 ? 34.291 16.713 52.052 1.00 32.54 302 GLY A O 1
ATOM 2090 N N . VAL A 1 291 ? 32.541 16.942 50.647 1.00 34.02 303 VAL A N 1
ATOM 2091 C CA . VAL A 1 291 ? 32.885 15.822 49.785 1.00 33.09 303 VAL A CA 1
ATOM 2092 C C . VAL A 1 291 ? 33.644 16.375 48.590 1.00 34.48 303 VAL A C 1
ATOM 2093 O O . VAL A 1 291 ? 33.065 17.049 47.732 1.00 32.19 303 VAL A O 1
ATOM 2097 N N . ARG A 1 292 ? 34.945 16.101 48.526 1.00 33.22 304 ARG A N 1
ATOM 2098 C CA . ARG A 1 292 ? 35.744 16.554 47.398 1.00 33.92 304 ARG A CA 1
ATOM 2099 C C . ARG A 1 292 ? 36.964 15.658 47.264 1.00 32.97 304 ARG A C 1
ATOM 2100 O O . ARG A 1 292 ? 37.484 15.139 48.254 1.00 35.09 304 ARG A O 1
ATOM 2108 N N . LYS A 1 293 ? 37.403 15.480 46.025 1.00 34.88 305 LYS A N 1
ATOM 2109 C CA . LYS A 1 293 ? 38.590 14.700 45.716 1.00 35.32 305 LYS A CA 1
ATOM 2110 C C . LYS A 1 293 ? 39.784 15.634 45.573 1.00 35.74 305 LYS A C 1
ATOM 2111 O O . LYS A 1 293 ? 39.733 16.604 44.808 1.00 35.79 305 LYS A O 1
ATOM 2117 N N . ILE A 1 294 ? 40.847 15.347 46.318 1.00 36.06 306 ILE A N 1
ATOM 2118 C CA . ILE A 1 294 ? 42.089 16.109 46.265 1.00 35.11 306 ILE A CA 1
ATOM 2119 C C . ILE A 1 294 ? 43.169 15.214 45.676 1.00 36.82 306 ILE A C 1
ATOM 2120 O O . ILE A 1 294 ? 43.314 14.055 46.084 1.00 37.65 306 ILE A O 1
ATOM 2125 N N . GLU A 1 295 ? 43.920 15.746 44.715 1.00 36.30 307 GLU A N 1
ATOM 2126 C CA . GLU A 1 295 ? 45.030 15.012 44.124 1.00 36.82 307 GLU A CA 1
ATOM 2127 C C . GLU A 1 295 ? 46.130 15.994 43.749 1.00 37.45 307 GLU A C 1
ATOM 2128 O O . GLU A 1 295 ? 45.870 16.995 43.073 1.00 35.46 307 GLU A O 1
ATOM 2134 N N . PHE A 1 296 ? 47.350 15.706 44.197 1.00 35.56 308 PHE A N 1
ATOM 2135 C CA . PHE A 1 296 ? 48.524 16.516 43.892 1.00 35.36 308 PHE A CA 1
ATOM 2136 C C . PHE A 1 296 ? 49.372 15.748 42.885 1.00 34.80 308 PHE A C 1
ATOM 2137 O O . PHE A 1 296 ? 49.983 14.730 43.228 1.00 34.73 308 PHE A O 1
ATOM 2145 N N . LYS A 1 297 ? 49.399 16.230 41.647 1.00 36.62 309 LYS A N 1
ATOM 2146 C CA . LYS A 1 297 ? 50.152 15.599 40.572 1.00 35.36 309 LYS A CA 1
ATOM 2147 C C . LYS A 1 297 ? 51.511 16.275 40.454 1.00 34.97 309 LYS A C 1
ATOM 2148 O O . LYS A 1 297 ? 51.588 17.493 40.250 1.00 35.98 309 LYS A O 1
ATOM 2154 N N . ALA A 1 298 ? 52.580 15.482 40.581 1.00 35.21 310 ALA A N 1
ATOM 2155 C CA . ALA A 1 298 ? 53.933 16.028 40.575 1.00 35.24 310 ALA A CA 1
ATOM 2156 C C . ALA A 1 298 ? 54.278 16.737 39.274 1.00 35.76 310 ALA A C 1
ATOM 2157 O O . ALA A 1 298 ? 55.138 17.623 39.276 1.00 36.15 310 ALA A O 1
ATOM 2159 N N . ASP A 1 299 ? 53.631 16.379 38.167 1.00 38.16 311 ASP A N 1
ATOM 2160 C CA . ASP A 1 299 ? 53.913 16.988 36.875 1.00 38.42 311 ASP A CA 1
ATOM 2161 C C . ASP A 1 299 ? 52.754 17.824 36.348 1.00 36.71 311 ASP A C 1
ATOM 2162 O O . ASP A 1 299 ? 52.796 18.253 35.192 1.00 37.26 311 ASP A O 1
ATOM 2167 N N . ASP A 1 300 ? 51.727 18.075 37.160 1.00 37.20 312 ASP A N 1
ATOM 2168 C CA . ASP A 1 300 ? 50.544 18.754 36.645 1.00 36.68 312 ASP A CA 1
ATOM 2169 C C . ASP A 1 300 ? 49.754 19.475 37.731 1.00 34.19 312 ASP A C 1
ATOM 2170 O O . ASP A 1 300 ? 48.523 19.552 37.658 1.00 33.42 312 ASP A O 1
ATOM 2175 N N . GLY A 1 301 ? 50.445 20.002 38.740 1.00 35.80 313 GLY A N 1
ATOM 2176 C CA . GLY A 1 301 ? 49.803 20.887 39.696 1.00 33.62 313 GLY A CA 1
ATOM 2177 C C . GLY A 1 301 ? 48.746 20.213 40.561 1.00 35.82 313 GLY A C 1
ATOM 2178 O O . GLY A 1 301 ? 48.776 19.004 40.817 1.00 34.77 313 GLY A O 1
ATOM 2179 N N . PHE A 1 302 ? 47.791 21.025 41.012 1.00 34.02 314 PHE A N 1
ATOM 2180 C CA . PHE A 1 302 ? 46.779 20.619 41.980 1.00 33.84 314 PHE A CA 1
ATOM 2181 C C . PHE A 1 302 ? 45.452 20.377 41.273 1.00 35.41 314 PHE A C 1
ATOM 2182 O O . PHE A 1 302 ? 45.022 21.193 40.450 1.00 34.86 314 PHE A O 1
ATOM 2190 N N . TRP A 1 303 ? 44.804 19.264 41.606 1.00 35.29 315 TRP A N 1
ATOM 2191 C CA . TRP A 1 303 ? 43.563 18.849 40.968 1.00 35.63 315 TRP A CA 1
ATOM 2192 C C . TRP A 1 303 ? 42.469 18.739 42.019 1.00 35.97 315 TRP A C 1
ATOM 2193 O O . TRP A 1 303 ? 42.646 18.066 43.041 1.00 34.30 315 TRP A O 1
ATOM 2204 N N . LEU A 1 304 ? 41.345 19.407 41.765 1.00 35.92 316 LEU A N 1
ATOM 2205 C CA . LEU A 1 304 ? 40.201 19.425 42.669 1.00 34.89 316 LEU A CA 1
ATOM 2206 C C . LEU A 1 304 ? 38.987 18.890 41.925 1.00 34.64 316 LEU A C 1
ATOM 2207 O O . LEU A 1 304 ? 38.531 19.505 40.955 1.00 33.86 316 LEU A O 1
ATOM 2212 N N . ASN A 1 305 ? 38.476 17.743 42.378 1.00 34.13 317 ASN A N 1
ATOM 2213 C CA . ASN A 1 305 ? 37.320 17.087 41.765 1.00 36.59 317 ASN A CA 1
ATOM 2214 C C . ASN A 1 305 ? 37.564 16.807 40.280 1.00 35.61 317 ASN A C 1
ATOM 2215 O O . ASN A 1 305 ? 36.732 17.110 39.422 1.00 34.26 317 ASN A O 1
ATOM 2220 N N . ASP A 1 306 ? 38.737 16.236 39.986 1.00 35.66 318 ASP A N 1
ATOM 2221 C CA . ASP A 1 306 ? 39.084 15.700 38.665 1.00 36.35 318 ASP A CA 1
ATOM 2222 C C . ASP A 1 306 ? 39.320 16.790 37.623 1.00 35.75 318 ASP A C 1
ATOM 2223 O O . ASP A 1 306 ? 39.153 16.555 36.424 1.00 36.06 318 ASP A O 1
ATOM 2228 N N . ARG A 1 307 ? 39.713 17.984 38.057 1.00 35.01 319 ARG A N 1
ATOM 2229 C CA . ARG A 1 307 ? 40.162 19.017 37.135 1.00 34.61 319 ARG A CA 1
ATOM 2230 C C . ARG A 1 307 ? 41.198 19.872 37.848 1.00 35.91 319 ARG A C 1
ATOM 2231 O O . ARG A 1 307 ? 41.130 20.071 39.064 1.00 34.30 319 ARG A O 1
ATOM 2239 N N . ARG A 1 308 ? 42.171 20.358 37.083 1.00 35.25 320 ARG A N 1
ATOM 2240 C CA . ARG A 1 308 ? 43.246 21.146 37.667 1.00 35.65 320 ARG A CA 1
ATOM 2241 C C . ARG A 1 308 ? 42.743 22.521 38.090 1.00 34.89 320 ARG A C 1
ATOM 2242 O O . ARG A 1 308 ? 41.993 23.178 37.364 1.00 34.11 320 ARG A O 1
ATOM 2250 N N . VAL A 1 309 ? 43.153 22.946 39.283 1.00 33.36 321 VAL A N 1
ATOM 2251 C CA . VAL A 1 309 ? 42.892 24.287 39.794 1.00 34.27 321 VAL A CA 1
ATOM 2252 C C . VAL A 1 309 ? 44.236 24.930 40.103 1.00 33.37 321 VAL A C 1
ATOM 2253 O O . VAL A 1 309 ? 45.000 24.417 40.930 1.00 33.72 321 VAL A O 1
ATOM 2257 N N . GLN A 1 310 ? 44.530 26.041 39.435 1.00 32.43 322 GLN A N 1
ATOM 2258 C CA . GLN A 1 310 ? 45.772 26.756 39.695 1.00 34.06 322 GLN A CA 1
ATOM 2259 C C . GLN A 1 310 ? 45.710 27.435 41.058 1.00 32.91 322 GLN A C 1
ATOM 2260 O O . GLN A 1 310 ? 44.754 28.156 41.364 1.00 30.88 322 GLN A O 1
ATOM 2266 N N . ILE A 1 311 ? 46.730 27.201 41.880 1.00 33.06 323 ILE A N 1
ATOM 2267 C CA . ILE A 1 311 ? 46.777 27.770 43.225 1.00 32.45 323 ILE A CA 1
ATOM 2268 C C . ILE A 1 311 ? 47.186 29.234 43.089 1.00 31.59 323 ILE A C 1
ATOM 2269 O O . ILE A 1 311 ? 48.354 29.553 42.858 1.00 30.78 323 ILE A O 1
ATOM 2274 N N . GLN A 1 312 ? 46.215 30.130 43.217 1.00 31.15 324 GLN A N 1
ATOM 2275 C CA . GLN A 1 312 ? 46.460 31.566 43.242 1.00 32.13 324 GLN A CA 1
ATOM 2276 C C . GLN A 1 312 ? 46.236 32.015 44.683 1.00 30.73 324 GLN A C 1
ATOM 2277 O O . GLN A 1 312 ? 45.158 32.477 45.057 1.00 33.19 324 GLN A O 1
ATOM 2283 N N . GLY A 1 313 ? 47.272 31.851 45.502 1.00 29.79 325 GLY A N 1
ATOM 2284 C CA . GLY A 1 313 ? 47.130 32.028 46.933 1.00 31.25 325 GLY A CA 1
ATOM 2285 C C . GLY A 1 313 ? 47.806 33.254 47.508 1.00 31.06 325 GLY A C 1
ATOM 2286 O O . GLY A 1 313 ? 48.671 33.867 46.872 1.00 30.33 325 GLY A O 1
ATOM 2287 N N . VAL A 1 314 ? 47.404 33.620 48.722 1.00 28.07 326 VAL A N 1
ATOM 2288 C CA . VAL A 1 314 ? 47.982 34.745 49.441 1.00 30.56 326 VAL A CA 1
ATOM 2289 C C . VAL A 1 314 ? 48.257 34.316 50.873 1.00 31.41 326 VAL A C 1
ATOM 2290 O O . VAL A 1 314 ? 47.546 33.483 51.446 1.00 27.92 326 VAL A O 1
ATOM 2294 N N . CYS A 1 315 ? 49.312 34.890 51.441 1.00 30.24 327 CYS A N 1
ATOM 2295 C CA . CYS A 1 315 ? 49.645 34.699 52.841 1.00 31.34 327 CYS A CA 1
ATOM 2296 C C . CYS A 1 315 ? 48.970 35.810 53.638 1.00 31.19 327 CYS A C 1
ATOM 2297 O O . CYS A 1 315 ? 48.877 36.951 53.172 1.00 29.41 327 CYS A O 1
ATOM 2300 N N . LEU A 1 316 ? 48.480 35.476 54.830 1.00 31.75 328 LEU A N 1
ATOM 2301 C CA . LEU A 1 316 ? 47.872 36.472 55.702 1.00 29.39 328 LEU A CA 1
ATOM 2302 C C . LEU A 1 316 ? 48.353 36.243 57.124 1.00 31.71 328 LEU A C 1
ATOM 2303 O O . LEU A 1 316 ? 48.369 35.103 57.595 1.00 30.67 328 LEU A O 1
ATOM 2308 N N . HIS A 1 317 ? 48.753 37.315 57.799 1.00 32.82 329 HIS A N 1
ATOM 2309 C CA . HIS A 1 317 ? 48.947 37.226 59.234 1.00 29.70 329 HIS A CA 1
ATOM 2310 C C . HIS A 1 317 ? 47.604 37.421 59.935 1.00 31.30 329 HIS A C 1
ATOM 2311 O O . HIS A 1 317 ? 46.617 37.853 59.333 1.00 31.66 329 HIS A O 1
ATOM 2318 N N . HIS A 1 318 ? 47.568 37.096 61.226 1.00 31.42 330 HIS A N 1
ATOM 2319 C CA . HIS A 1 318 ? 46.296 37.008 61.932 1.00 32.59 330 HIS A CA 1
ATOM 2320 C C . HIS A 1 318 ? 45.686 38.363 62.286 1.00 32.29 330 HIS A C 1
ATOM 2321 O O . HIS A 1 318 ? 44.467 38.434 62.473 1.00 33.27 330 HIS A O 1
ATOM 2328 N N . ASP A 1 319 ? 46.477 39.431 62.385 1.00 29.71 331 ASP A N 1
ATOM 2329 C CA . ASP A 1 319 ? 45.913 40.689 62.857 1.00 32.89 331 ASP A CA 1
ATOM 2330 C C . ASP A 1 319 ? 44.964 41.286 61.818 1.00 31.66 331 ASP A C 1
ATOM 2331 O O . ASP A 1 319 ? 44.974 40.922 60.639 1.00 31.25 331 ASP A O 1
ATOM 2336 N N . ASN A 1 320 ? 44.134 42.218 62.284 1.00 32.06 332 ASN A N 1
ATOM 2337 C CA . ASN A 1 320 ? 43.107 42.875 61.485 1.00 32.17 332 ASN A CA 1
ATOM 2338 C C . ASN A 1 320 ? 43.294 44.391 61.481 1.00 32.10 332 ASN A C 1
ATOM 2339 O O . ASN A 1 320 ? 42.331 45.153 61.587 1.00 32.63 332 ASN A O 1
ATOM 2344 N N . GLY A 1 321 ? 44.540 44.847 61.365 1.00 33.13 333 GLY A N 1
ATOM 2345 C CA . GLY A 1 321 ? 44.831 46.259 61.274 1.00 31.96 333 GLY A CA 1
ATOM 2346 C C . GLY A 1 321 ? 44.460 47.033 62.525 1.00 32.35 333 GLY A C 1
ATOM 2347 O O . GLY A 1 321 ? 44.930 46.736 63.629 1.00 32.47 333 GLY A O 1
ATOM 2348 N N . PRO A 1 322 ? 43.605 48.050 62.370 1.00 33.32 334 PRO A N 1
ATOM 2349 C CA . PRO A 1 322 ? 43.206 48.862 63.534 1.00 32.24 334 PRO A CA 1
ATOM 2350 C C . PRO A 1 322 ? 42.561 48.061 64.649 1.00 31.06 334 PRO A C 1
ATOM 2351 O O . PRO A 1 322 ? 42.608 48.487 65.808 1.00 31.50 334 PRO A O 1
ATOM 2355 N N . LEU A 1 323 ? 41.952 46.917 64.338 1.00 32.01 335 LEU A N 1
ATOM 2356 C CA . LEU A 1 323 ? 41.382 46.067 65.374 1.00 31.80 335 LEU A CA 1
ATOM 2357 C C . LEU A 1 323 ? 42.437 45.283 66.138 1.00 30.48 335 LEU A C 1
ATOM 2358 O O . LEU A 1 323 ? 42.099 44.624 67.126 1.00 32.73 335 LEU A O 1
ATOM 2363 N N . GLY A 1 324 ? 43.699 45.342 65.715 1.00 31.01 336 GLY A N 1
ATOM 2364 C CA . GLY A 1 324 ? 44.716 44.543 66.361 1.00 31.55 336 GLY A CA 1
ATOM 2365 C C . GLY A 1 324 ? 44.548 43.068 66.034 1.00 32.29 336 GLY A C 1
ATOM 2366 O O . GLY A 1 324 ? 44.057 42.686 64.967 1.00 30.99 336 GLY A O 1
ATOM 2367 N N . ALA A 1 325 ? 44.946 42.228 66.983 1.00 32.64 337 ALA A N 1
ATOM 2368 C CA . ALA A 1 325 ? 44.948 40.785 66.786 1.00 32.02 337 ALA A CA 1
ATOM 2369 C C . ALA A 1 325 ? 43.612 40.125 67.109 1.00 31.70 337 ALA A C 1
ATOM 2370 O O . ALA A 1 325 ? 43.497 38.905 66.955 1.00 32.29 337 ALA A O 1
ATOM 2372 N N . ILE A 1 326 ? 42.603 40.886 67.543 1.00 32.38 338 ILE A N 1
ATOM 2373 C CA . ILE A 1 326 ? 41.344 40.273 67.953 1.00 32.89 338 ILE A CA 1
ATOM 2374 C C . ILE A 1 326 ? 40.659 39.637 66.752 1.00 32.39 338 ILE A C 1
ATOM 2375 O O . ILE A 1 326 ? 40.756 40.120 65.614 1.00 30.52 338 ILE A O 1
ATOM 2380 N N . VAL A 1 327 ? 39.968 38.534 67.005 1.00 32.30 339 VAL A N 1
ATOM 2381 C CA . VAL A 1 327 ? 39.139 37.917 65.982 1.00 31.04 339 VAL A CA 1
ATOM 2382 C C . VAL A 1 327 ? 37.873 38.737 65.805 1.00 30.71 339 VAL A C 1
ATOM 2383 O O . VAL A 1 327 ? 37.321 39.287 66.765 1.00 28.58 339 VAL A O 1
ATOM 2387 N N . ASN A 1 328 ? 37.423 38.832 64.562 1.00 30.72 340 ASN A N 1
ATOM 2388 C CA . ASN A 1 328 ? 36.119 39.401 64.255 1.00 30.51 340 ASN A CA 1
ATOM 2389 C C . ASN A 1 328 ? 35.631 38.726 62.988 1.00 31.02 340 ASN A C 1
ATOM 2390 O O . ASN A 1 328 ? 36.333 38.739 61.972 1.00 30.55 340 ASN A O 1
ATOM 2395 N N . THR A 1 329 ? 34.443 38.125 63.059 1.00 28.46 341 THR A N 1
ATOM 2396 C CA . THR A 1 329 ? 33.935 37.357 61.930 1.00 32.17 341 THR A CA 1
ATOM 2397 C C . THR A 1 329 ? 33.815 38.220 60.682 1.00 29.04 341 THR A C 1
ATOM 2398 O O . THR A 1 329 ? 34.217 37.802 59.590 1.00 32.12 341 THR A O 1
ATOM 2402 N N . ARG A 1 330 ? 33.286 39.436 60.827 1.00 29.24 342 ARG A N 1
ATOM 2403 C CA . ARG A 1 330 ? 33.103 40.302 59.668 1.00 32.34 342 ARG A CA 1
ATOM 2404 C C . ARG A 1 330 ? 34.442 40.778 59.116 1.00 31.90 342 ARG A C 1
ATOM 2405 O O . ARG A 1 330 ? 34.643 40.794 57.896 1.00 30.13 342 ARG A O 1
ATOM 2413 N N . ALA A 1 331 ? 35.371 41.166 59.995 1.00 30.10 343 ALA A N 1
ATOM 2414 C CA . ALA A 1 331 ? 36.686 41.596 59.532 1.00 32.14 343 ALA A CA 1
ATOM 2415 C C . ALA A 1 331 ? 37.361 40.505 58.711 1.00 32.53 343 ALA A C 1
ATOM 2416 O O . ALA A 1 331 ? 37.907 40.774 57.634 1.00 32.49 343 ALA A O 1
ATOM 2418 N N . ILE A 1 332 ? 37.318 39.264 59.199 1.00 32.49 344 ILE A N 1
ATOM 2419 C CA . ILE A 1 332 ? 37.924 38.149 58.479 1.00 33.01 344 ILE A CA 1
ATOM 2420 C C . ILE A 1 332 ? 37.196 37.909 57.162 1.00 32.70 344 ILE A C 1
ATOM 2421 O O . ILE A 1 332 ? 37.822 37.749 56.107 1.00 32.30 344 ILE A O 1
ATOM 2426 N N . GLU A 1 333 ? 35.861 37.887 57.204 1.00 30.97 345 GLU A N 1
ATOM 2427 C CA . GLU A 1 333 ? 35.080 37.705 55.983 1.00 32.27 345 GLU A CA 1
ATOM 2428 C C . GLU A 1 333 ? 35.404 38.781 54.953 1.00 34.47 345 GLU A C 1
ATOM 2429 O O . GLU A 1 333 ? 35.549 38.485 53.759 1.00 31.02 345 GLU A O 1
ATOM 2435 N N . ARG A 1 334 ? 35.526 40.034 55.398 1.00 31.57 346 ARG A N 1
ATOM 2436 C CA . ARG A 1 334 ? 35.840 41.123 54.479 1.00 32.87 346 ARG A CA 1
ATOM 2437 C C . ARG A 1 334 ? 37.203 40.919 53.831 1.00 33.56 346 ARG A C 1
ATOM 2438 O O . ARG A 1 334 ? 37.372 41.167 52.630 1.00 32.00 346 ARG A O 1
ATOM 2446 N N . LYS A 1 335 ? 38.187 40.460 54.607 1.00 33.20 347 LYS A N 1
ATOM 2447 C CA . LYS A 1 335 ? 39.506 40.199 54.040 1.00 33.99 347 LYS A CA 1
ATOM 2448 C C . LYS A 1 335 ? 39.440 39.116 52.972 1.00 32.95 347 LYS A C 1
ATOM 2449 O O . LYS A 1 335 ? 40.058 39.244 51.909 1.00 33.65 347 LYS A O 1
ATOM 2455 N N . LEU A 1 336 ? 38.690 38.043 53.233 1.00 31.79 348 LEU A N 1
ATOM 2456 C CA . LEU A 1 336 ? 38.567 36.974 52.248 1.00 31.89 348 LEU A CA 1
ATOM 2457 C C . LEU A 1 336 ? 37.793 37.430 51.015 1.00 33.88 348 LEU A C 1
ATOM 2458 O O . LEU A 1 336 ? 38.082 36.976 49.902 1.00 33.41 348 LEU A O 1
ATOM 2463 N N . GLU A 1 337 ? 36.814 38.321 51.190 1.00 32.72 349 GLU A N 1
ATOM 2464 C CA . GLU A 1 337 ? 36.095 38.858 50.038 1.00 34.37 349 GLU A CA 1
ATOM 2465 C C . GLU A 1 337 ? 37.015 39.692 49.158 1.00 33.63 349 GLU A C 1
ATOM 2466 O O . GLU A 1 337 ? 36.951 39.606 47.926 1.00 31.47 349 GLU A O 1
ATOM 2472 N N . ILE A 1 338 ? 37.873 40.507 49.775 1.00 33.51 350 ILE A N 1
ATOM 2473 C CA . ILE A 1 338 ? 38.761 41.372 49.006 1.00 33.91 350 ILE A CA 1
ATOM 2474 C C . ILE A 1 338 ? 39.825 40.545 48.295 1.00 32.33 350 ILE A C 1
ATOM 2475 O O . ILE A 1 338 ? 40.207 40.843 47.157 1.00 31.98 350 ILE A O 1
ATOM 2480 N N . MET A 1 339 ? 40.305 39.483 48.943 1.00 31.02 351 MET A N 1
ATOM 2481 C CA . MET A 1 339 ? 41.293 38.622 48.305 1.00 32.21 351 MET A CA 1
ATOM 2482 C C . MET A 1 339 ? 40.676 37.823 47.164 1.00 31.29 351 MET A C 1
ATOM 2483 O O . MET A 1 339 ? 41.320 37.613 46.130 1.00 30.56 351 MET A O 1
ATOM 2488 N N . LYS A 1 340 ? 39.430 37.370 47.327 1.00 31.28 352 LYS A N 1
ATOM 2489 C CA . LYS A 1 340 ? 38.749 36.702 46.223 1.00 32.36 352 LYS A CA 1
ATOM 2490 C C . LYS A 1 340 ? 38.501 37.672 45.077 1.00 32.73 352 LYS A C 1
ATOM 2491 O O . LYS A 1 340 ? 38.574 37.288 43.902 1.00 32.07 352 LYS A O 1
ATOM 2497 N N . GLU A 1 341 ? 38.200 38.933 45.401 1.00 32.51 353 GLU A N 1
ATOM 2498 C CA . GLU A 1 341 ? 38.036 39.946 44.366 1.00 32.90 353 GLU A CA 1
ATOM 2499 C C . GLU A 1 341 ? 39.323 40.147 43.576 1.00 32.32 353 GLU A C 1
ATOM 2500 O O . GLU A 1 341 ? 39.279 40.404 42.367 1.00 31.96 353 GLU A O 1
ATOM 2506 N N . MET A 1 342 ? 40.477 40.026 44.238 1.00 32.05 354 MET A N 1
ATOM 2507 C CA . MET A 1 342 ? 41.758 40.101 43.546 1.00 32.51 354 MET A CA 1
ATOM 2508 C C . MET A 1 342 ? 41.978 38.915 42.618 1.00 32.77 354 MET A C 1
ATOM 2509 O O . MET A 1 342 ? 42.865 38.971 41.759 1.00 32.90 354 MET A O 1
ATOM 2514 N N . GLY A 1 343 ? 41.192 37.851 42.769 1.00 29.97 355 GLY A N 1
ATOM 2515 C CA . GLY A 1 343 ? 41.372 36.631 42.012 1.00 30.29 355 GLY A CA 1
ATOM 2516 C C . GLY A 1 343 ? 41.956 35.486 42.803 1.00 32.16 355 GLY A C 1
ATOM 2517 O O . GLY A 1 343 ? 42.082 34.382 42.259 1.00 32.75 355 GLY A O 1
ATOM 2518 N N . ALA A 1 344 ? 42.316 35.707 44.065 1.00 30.44 356 ALA A N 1
ATOM 2519 C CA . ALA A 1 344 ? 42.881 34.644 44.879 1.00 30.96 356 ALA A CA 1
ATOM 2520 C C . ALA A 1 344 ? 41.838 33.569 45.162 1.00 31.86 356 ALA A C 1
ATOM 2521 O O . ALA A 1 344 ? 40.633 33.834 45.220 1.00 32.01 356 ALA A O 1
ATOM 2523 N N . ASN A 1 345 ? 42.317 32.337 45.329 1.00 29.60 357 ASN A N 1
ATOM 2524 C CA . ASN A 1 345 ? 41.452 31.221 45.681 1.00 31.23 357 ASN A CA 1
ATOM 2525 C C . ASN A 1 345 ? 42.021 30.395 46.827 1.00 29.35 357 ASN A C 1
ATOM 2526 O O . ASN A 1 345 ? 41.481 29.325 47.130 1.00 30.54 357 ASN A O 1
ATOM 2531 N N . SER A 1 346 ? 43.091 30.857 47.472 1.00 28.94 358 SER A N 1
ATOM 2532 C CA . SER A 1 346 ? 43.717 30.078 48.527 1.00 30.29 358 SER A CA 1
ATOM 2533 C C . SER A 1 346 ? 44.417 30.999 49.517 1.00 28.48 358 SER A C 1
ATOM 2534 O O . SER A 1 346 ? 44.893 32.078 49.159 1.00 28.32 358 SER A O 1
ATOM 2537 N N . VAL A 1 347 ? 44.484 30.548 50.767 1.00 27.10 359 VAL A N 1
ATOM 2538 C CA . VAL A 1 347 ? 45.085 31.303 51.858 1.00 28.51 359 VAL A CA 1
ATOM 2539 C C . VAL A 1 347 ? 46.042 30.386 52.610 1.00 29.48 359 VAL A C 1
ATOM 2540 O O . VAL A 1 347 ? 45.700 29.236 52.909 1.00 26.30 359 VAL A O 1
ATOM 2544 N N . ARG A 1 348 ? 47.241 30.888 52.900 1.00 30.35 360 ARG A N 1
ATOM 2545 C CA . ARG A 1 348 ? 48.207 30.211 53.758 1.00 29.63 360 ARG A CA 1
ATOM 2546 C C . ARG A 1 348 ? 48.231 30.922 55.107 1.00 29.58 360 ARG A C 1
ATOM 2547 O O . ARG A 1 348 ? 48.508 32.125 55.174 1.00 30.53 360 ARG A O 1
ATOM 2555 N N . THR A 1 349 ? 47.934 30.182 56.177 1.00 29.97 361 THR A N 1
ATOM 2556 C CA . THR A 1 349 ? 47.870 30.756 57.523 1.00 29.82 361 THR A CA 1
ATOM 2557 C C . THR A 1 349 ? 49.292 30.888 58.063 1.00 30.77 361 THR A C 1
ATOM 2558 O O . THR A 1 349 ? 49.802 30.042 58.801 1.00 32.13 361 THR A O 1
ATOM 2562 N N . SER A 1 350 ? 49.931 31.990 57.690 1.00 29.03 362 SER A N 1
ATOM 2563 C CA . SER A 1 350 ? 51.324 32.249 58.030 1.00 32.33 362 SER A CA 1
ATOM 2564 C C . SER A 1 350 ? 51.411 32.992 59.360 1.00 30.85 362 SER A C 1
ATOM 2565 O O . SER A 1 350 ? 50.813 34.063 59.515 1.00 30.15 362 SER A O 1
ATOM 2568 N N . HIS A 1 351 ? 52.139 32.427 60.321 1.00 30.07 363 HIS A N 1
ATOM 2569 C CA . HIS A 1 351 ? 52.695 31.078 60.235 1.00 31.22 363 HIS A CA 1
ATOM 2570 C C . HIS A 1 351 ? 52.249 30.324 61.480 1.00 31.77 363 HIS A C 1
ATOM 2571 O O . HIS A 1 351 ? 53.064 30.005 62.345 1.00 30.05 363 HIS A O 1
ATOM 2578 N N . ASN A 1 352 ? 50.956 30.042 61.569 1.00 33.41 364 ASN A N 1
ATOM 2579 C CA . ASN A 1 352 ? 50.345 29.633 62.825 1.00 31.96 364 ASN A CA 1
ATOM 2580 C C . ASN A 1 352 ? 48.909 29.201 62.541 1.00 32.24 364 ASN A C 1
ATOM 2581 O O . ASN A 1 352 ? 48.342 29.583 61.513 1.00 30.05 364 ASN A O 1
ATOM 2586 N N . PRO A 1 353 ? 48.312 28.409 63.431 1.00 31.03 365 PRO A N 1
ATOM 2587 C CA . PRO A 1 353 ? 46.911 28.016 63.252 1.00 30.82 365 PRO A CA 1
ATOM 2588 C C . PRO A 1 353 ? 46.004 29.231 63.245 1.00 32.42 365 PRO A C 1
ATOM 2589 O O . PRO A 1 353 ? 46.180 30.156 64.053 1.00 32.70 365 PRO A O 1
ATOM 2593 N N . PRO A 1 354 ? 45.028 29.271 62.350 1.00 33.01 366 PRO A N 1
ATOM 2594 C CA . PRO A 1 354 ? 44.112 30.410 62.280 1.00 30.68 366 PRO A CA 1
ATOM 2595 C C . PRO A 1 354 ? 42.975 30.252 63.284 1.00 32.85 366 PRO A C 1
ATOM 2596 O O . PRO A 1 354 ? 42.851 29.241 63.976 1.00 30.46 366 PRO A O 1
ATOM 2600 N N . SER A 1 355 ? 42.140 31.283 63.355 1.00 32.06 367 SER A N 1
ATOM 2601 C CA . SER A 1 355 ? 40.945 31.215 64.168 1.00 30.50 367 SER A CA 1
ATOM 2602 C C . SER A 1 355 ? 39.957 30.228 63.555 1.00 32.85 367 SER A C 1
ATOM 2603 O O . SER A 1 355 ? 40.009 29.948 62.354 1.00 31.56 367 SER A O 1
ATOM 2606 N N . PRO A 1 356 ? 39.050 29.675 64.364 1.00 33.14 368 PRO A N 1
ATOM 2607 C CA . PRO A 1 356 ? 37.995 28.827 63.787 1.00 31.03 368 PRO A CA 1
ATOM 2608 C C . PRO A 1 356 ? 37.089 29.584 62.837 1.00 31.69 368 PRO A C 1
ATOM 2609 O O . PRO A 1 356 ? 36.536 28.984 61.905 1.00 32.69 368 PRO A O 1
ATOM 2613 N N . GLU A 1 357 ? 36.928 30.894 63.043 1.00 30.34 369 GLU A N 1
ATOM 2614 C CA . GLU A 1 357 ? 36.049 31.682 62.187 1.00 30.77 369 GLU A CA 1
ATOM 2615 C C . GLU A 1 357 ? 36.615 31.812 60.777 1.00 31.98 369 GLU A C 1
ATOM 2616 O O . GLU A 1 357 ? 35.863 31.776 59.794 1.00 30.88 369 GLU A O 1
ATOM 2622 N N . LEU A 1 358 ? 37.936 31.963 60.657 1.00 30.84 370 LEU A N 1
ATOM 2623 C CA . LEU A 1 358 ? 38.558 32.024 59.338 1.00 31.04 370 LEU A CA 1
ATOM 2624 C C . LEU A 1 358 ? 38.315 30.735 58.562 1.00 30.24 370 LEU A C 1
ATOM 2625 O O . LEU A 1 358 ? 37.930 30.767 57.387 1.00 31.44 370 LEU A O 1
ATOM 2630 N N . VAL A 1 359 ? 38.538 29.587 59.205 1.00 28.95 371 VAL A N 1
ATOM 2631 C CA . VAL A 1 359 ? 38.376 28.309 58.518 1.00 32.22 371 VAL A CA 1
ATOM 2632 C C . VAL A 1 359 ? 36.913 28.068 58.174 1.00 30.33 371 VAL A C 1
ATOM 2633 O O . VAL A 1 359 ? 36.593 27.506 57.119 1.00 30.48 371 VAL A O 1
ATOM 2637 N N . GLU A 1 360 ? 36.001 28.489 59.052 1.00 31.13 372 GLU A N 1
ATOM 2638 C CA . GLU A 1 360 ? 34.578 28.357 58.759 1.00 31.21 372 GLU A CA 1
ATOM 2639 C C . GLU A 1 360 ? 34.187 29.199 57.550 1.00 31.41 372 GLU A C 1
ATOM 2640 O O . GLU A 1 360 ? 33.434 28.741 56.681 1.00 31.57 372 GLU A O 1
ATOM 2646 N N . LEU A 1 361 ? 34.695 30.430 57.472 1.00 32.34 373 LEU A N 1
ATOM 2647 C CA . LEU A 1 361 ? 34.393 31.278 56.324 1.00 31.65 373 LEU A CA 1
ATOM 2648 C C . LEU A 1 361 ? 35.012 30.719 55.049 1.00 31.18 373 LEU A C 1
ATOM 2649 O O . LEU A 1 361 ? 34.390 30.764 53.980 1.00 30.92 373 LEU A O 1
ATOM 2654 N N . ALA A 1 362 ? 36.234 30.184 55.141 1.00 30.30 374 ALA A N 1
ATOM 2655 C CA . ALA A 1 362 ? 36.861 29.575 53.972 1.00 30.09 374 ALA A CA 1
ATOM 2656 C C . ALA A 1 362 ? 36.081 28.357 53.494 1.00 31.53 374 ALA A C 1
ATOM 2657 O O . ALA A 1 362 ? 35.998 28.109 52.285 1.00 29.89 374 ALA A O 1
ATOM 2659 N N . ASP A 1 363 ? 35.502 27.592 54.425 1.00 29.05 375 ASP A N 1
ATOM 2660 C CA . ASP A 1 363 ? 34.615 26.495 54.049 1.00 31.52 375 ASP A CA 1
ATOM 2661 C C . ASP A 1 363 ? 33.471 26.991 53.171 1.00 32.39 375 ASP A C 1
ATOM 2662 O O . ASP A 1 363 ? 33.193 26.421 52.109 1.00 32.47 375 ASP A O 1
ATOM 2667 N N . LYS A 1 364 ? 32.799 28.062 53.596 1.00 32.71 376 LYS A N 1
ATOM 2668 C CA . LYS A 1 364 ? 31.596 28.516 52.910 1.00 33.19 376 LYS A CA 1
ATOM 2669 C C . LYS A 1 364 ? 31.891 29.384 51.697 1.00 32.92 376 LYS A C 1
ATOM 2670 O O . LYS A 1 364 ? 31.008 29.550 50.847 1.00 34.89 376 LYS A O 1
ATOM 2676 N N . MET A 1 365 ? 33.097 29.941 51.594 1.00 31.37 377 MET A N 1
ATOM 2677 C CA . MET A 1 365 ? 33.477 30.777 50.463 1.00 32.95 377 MET A CA 1
ATOM 2678 C C . MET A 1 365 ? 34.331 30.031 49.447 1.00 33.23 377 MET A C 1
ATOM 2679 O O . MET A 1 365 ? 34.807 30.642 48.485 1.00 32.21 377 MET A O 1
ATOM 2684 N N . GLY A 1 366 ? 34.530 28.730 49.636 1.00 32.94 378 GLY A N 1
ATOM 2685 C CA . GLY A 1 366 ? 35.271 27.935 48.667 1.00 32.02 378 GLY A CA 1
ATOM 2686 C C . GLY A 1 366 ? 36.729 28.319 48.548 1.00 32.75 378 GLY A C 1
ATOM 2687 O O . GLY A 1 366 ? 37.296 28.273 47.449 1.00 35.45 378 GLY A O 1
ATOM 2688 N N . ILE A 1 367 ? 37.351 28.700 49.657 1.00 31.15 379 ILE A N 1
ATOM 2689 C CA . ILE A 1 367 ? 38.745 29.120 49.670 1.00 31.14 379 ILE A CA 1
ATOM 2690 C C . ILE A 1 367 ? 39.588 27.963 50.182 1.00 31.60 379 ILE A C 1
ATOM 2691 O O . ILE A 1 367 ? 39.363 27.466 51.292 1.00 28.98 379 ILE A O 1
ATOM 2696 N N . LEU A 1 368 ? 40.553 27.534 49.370 1.00 31.19 380 LEU A N 1
ATOM 2697 C CA . LEU A 1 368 ? 41.467 26.472 49.769 1.00 29.79 380 LEU A CA 1
ATOM 2698 C C . LEU A 1 368 ? 42.466 26.991 50.794 1.00 29.20 380 LEU A C 1
ATOM 2699 O O . LEU A 1 368 ? 42.988 28.098 50.667 1.00 30.92 380 LEU A O 1
ATOM 2704 N N . LEU A 1 369 ? 42.741 26.184 51.813 1.00 29.72 381 LEU A N 1
ATOM 2705 C CA . LEU A 1 369 ? 43.588 26.603 52.920 1.00 28.49 381 LEU A CA 1
ATOM 2706 C C . LEU A 1 369 ? 44.838 25.740 53.005 1.00 29.82 381 LEU A C 1
ATOM 2707 O O . LEU A 1 369 ? 44.779 24.518 52.834 1.00 30.78 381 LEU A O 1
ATOM 2712 N N . GLN A 1 370 ? 45.967 26.391 53.261 1.00 29.20 382 GLN A N 1
ATOM 2713 C CA . GLN A 1 370 ? 47.183 25.735 53.727 1.00 30.02 382 GLN A CA 1
ATOM 2714 C C . GLN A 1 370 ? 47.346 26.154 55.184 1.00 30.41 382 GLN A C 1
ATOM 2715 O O . GLN A 1 370 ? 47.760 27.282 55.471 1.00 30.46 382 GLN A O 1
ATOM 2721 N N . VAL A 1 371 ? 47.002 25.253 56.098 1.00 30.55 383 VAL A N 1
ATOM 2722 C CA . VAL A 1 371 ? 46.996 25.551 57.526 1.00 29.08 383 VAL A CA 1
ATOM 2723 C C . VAL A 1 371 ? 48.370 25.204 58.091 1.00 30.88 383 VAL A C 1
ATOM 2724 O O . VAL A 1 371 ? 48.737 24.029 58.194 1.00 30.64 383 VAL A O 1
ATOM 2728 N N . GLU A 1 372 ? 49.126 26.233 58.460 1.00 29.01 384 GLU A N 1
ATOM 2729 C CA . GLU A 1 372 ? 50.489 26.108 58.950 1.00 30.25 384 GLU A CA 1
ATOM 2730 C C . GLU A 1 372 ? 50.500 26.084 60.473 1.00 31.87 384 GLU A C 1
ATOM 2731 O O . GLU A 1 372 ? 49.686 26.738 61.128 1.00 32.65 384 GLU A O 1
ATOM 2737 N N . ALA A 1 373 ? 51.433 25.317 61.035 1.00 31.13 385 ALA A N 1
ATOM 2738 C CA . ALA A 1 373 ? 51.506 25.118 62.478 1.00 31.12 385 ALA A CA 1
ATOM 2739 C C . ALA A 1 373 ? 52.549 26.000 63.150 1.00 31.35 385 ALA A C 1
ATOM 2740 O O . ALA A 1 373 ? 52.263 26.629 64.173 1.00 32.80 385 ALA A O 1
ATOM 2742 N N . PHE A 1 374 ? 53.754 26.064 62.596 1.00 30.22 386 PHE A N 1
ATOM 2743 C CA . PHE A 1 374 ? 54.876 26.681 63.282 1.00 32.94 386 PHE A CA 1
ATOM 2744 C C . PHE A 1 374 ? 55.592 27.665 62.371 1.00 31.81 386 PHE A C 1
ATOM 2745 O O . PHE A 1 374 ? 55.508 27.591 61.141 1.00 31.37 386 PHE A O 1
ATOM 2753 N N . ASP A 1 375 ? 56.293 28.600 63.007 1.00 31.41 387 ASP A N 1
ATOM 2754 C CA . ASP A 1 375 ? 57.278 29.426 62.325 1.00 31.25 387 ASP A CA 1
ATOM 2755 C C . ASP A 1 375 ? 58.630 28.729 62.414 1.00 31.41 387 ASP A C 1
ATOM 2756 O O . ASP A 1 375 ? 58.992 27.949 61.528 1.00 30.90 387 ASP A O 1
ATOM 2761 N N . MET A 1 376 ? 59.367 28.982 63.491 1.00 32.17 388 MET A N 1
ATOM 2762 C CA . MET A 1 376 ? 60.625 28.301 63.753 1.00 30.85 388 MET A CA 1
ATOM 2763 C C . MET A 1 376 ? 60.373 26.990 64.498 1.00 32.28 388 MET A C 1
ATOM 2764 O O . MET A 1 376 ? 59.278 26.732 65.003 1.00 32.16 388 MET A O 1
ATOM 2769 N N . TRP A 1 377 ? 61.405 26.158 64.564 1.00 30.88 389 TRP A N 1
ATOM 2770 C CA . TRP A 1 377 ? 61.364 24.899 65.296 1.00 32.38 389 TRP A CA 1
ATOM 2771 C C . TRP A 1 377 ? 62.140 25.073 66.606 1.00 31.99 389 TRP A C 1
ATOM 2772 O O . TRP A 1 377 ? 61.847 26.029 67.329 1.00 33.69 389 TRP A O 1
ATOM 2783 N N . GLU A 1 378 ? 63.105 24.214 66.943 1.00 33.79 390 GLU A N 1
ATOM 2784 C CA . GLU A 1 378 ? 63.802 24.314 68.220 1.00 35.43 390 GLU A CA 1
ATOM 2785 C C . GLU A 1 378 ? 64.981 25.281 68.185 1.00 33.90 390 GLU A C 1
ATOM 2786 O O . GLU A 1 378 ? 65.288 25.907 69.205 1.00 32.94 390 GLU A O 1
ATOM 2792 N N . ILE A 1 379 ? 65.651 25.419 67.048 1.00 32.33 391 ILE A N 1
ATOM 2793 C CA . ILE A 1 379 ? 66.743 26.378 66.932 1.00 34.61 391 ILE A CA 1
ATOM 2794 C C . ILE A 1 379 ? 66.157 27.766 66.716 1.00 33.30 391 ILE A C 1
ATOM 2795 O O . ILE A 1 379 ? 65.314 27.968 65.834 1.00 32.79 391 ILE A O 1
ATOM 2800 N N . GLU A 1 380 ? 66.598 28.724 67.525 1.00 34.27 392 GLU A N 1
ATOM 2801 C CA . GLU A 1 380 ? 66.047 30.070 67.462 1.00 34.36 392 GLU A CA 1
ATOM 2802 C C . GLU A 1 380 ? 66.404 30.751 66.145 1.00 34.26 392 GLU A C 1
ATOM 2803 O O . GLU A 1 380 ? 67.488 30.551 65.591 1.00 34.92 392 GLU A O 1
ATOM 2809 N N . LYS A 1 381 ? 65.475 31.543 65.635 1.00 31.74 393 LYS A N 1
ATOM 2810 C CA . LYS A 1 381 ? 65.812 32.418 64.529 1.00 33.60 393 LYS A CA 1
ATOM 2811 C C . LYS A 1 381 ? 66.592 33.623 65.057 1.00 35.40 393 LYS A C 1
ATOM 2812 O O . LYS A 1 381 ? 66.415 34.019 66.213 1.00 33.14 393 LYS A O 1
ATOM 2818 N N . PRO A 1 382 ? 67.472 34.206 64.241 1.00 35.52 394 PRO A N 1
ATOM 2819 C CA . PRO A 1 382 ? 68.419 35.205 64.756 1.00 33.94 394 PRO A CA 1
ATOM 2820 C C . PRO A 1 382 ? 67.735 36.330 65.519 1.00 35.60 394 PRO A C 1
ATOM 2821 O O . PRO A 1 382 ? 66.778 36.941 65.038 1.00 35.96 394 PRO A O 1
ATOM 2825 N N . ALA A 1 383 ? 68.228 36.582 66.735 1.00 35.75 395 ALA A N 1
ATOM 2826 C CA . ALA A 1 383 ? 67.794 37.629 67.659 1.00 36.03 395 ALA A CA 1
ATOM 2827 C C . ALA A 1 383 ? 66.381 37.420 68.200 1.00 37.32 395 ALA A C 1
ATOM 2828 O O . ALA A 1 383 ? 65.901 38.262 68.970 1.00 38.16 395 ALA A O 1
ATOM 2830 N N . VAL A 1 384 ? 65.698 36.336 67.833 1.00 35.17 396 VAL A N 1
ATOM 2831 C CA . VAL A 1 384 ? 64.383 36.031 68.386 1.00 35.34 396 VAL A CA 1
ATOM 2832 C C . VAL A 1 384 ? 64.555 34.988 69.484 1.00 34.58 396 VAL A C 1
ATOM 2833 O O . VAL A 1 384 ? 64.147 33.830 69.331 1.00 34.25 396 VAL A O 1
ATOM 2837 N N . VAL A 1 385 ? 65.158 35.399 70.602 1.00 33.77 397 VAL A N 1
ATOM 2838 C CA . VAL A 1 385 ? 65.592 34.447 71.618 1.00 34.82 397 VAL A CA 1
ATOM 2839 C C . VAL A 1 385 ? 64.429 33.841 72.397 1.00 35.90 397 VAL A C 1
ATOM 2840 O O . VAL A 1 385 ? 64.585 32.766 72.988 1.00 35.14 397 VAL A O 1
ATOM 2844 N N . ASN A 1 386 ? 63.264 34.491 72.414 1.00 34.74 398 ASN A N 1
ATOM 2845 C CA . ASN A 1 386 ? 62.153 34.060 73.255 1.00 34.92 398 ASN A CA 1
ATOM 2846 C C . ASN A 1 386 ? 60.978 33.514 72.451 1.00 34.79 398 ASN A C 1
ATOM 2847 O O . ASN A 1 386 ? 59.862 33.431 72.973 1.00 34.11 398 ASN A O 1
ATOM 2852 N N . GLY A 1 387 ? 61.203 33.127 71.201 1.00 34.10 399 GLY A N 1
ATOM 2853 C CA . GLY A 1 387 ? 60.143 32.587 70.382 1.00 33.75 399 GLY A CA 1
ATOM 2854 C C . GLY A 1 387 ? 59.740 31.184 70.814 1.00 33.98 399 GLY A C 1
ATOM 2855 O O . GLY A 1 387 ? 60.135 30.668 71.861 1.00 32.97 399 GLY A O 1
ATOM 2856 N N . TYR A 1 388 ? 58.931 30.554 69.955 1.00 34.01 400 TYR A N 1
ATOM 2857 C CA . TYR A 1 388 ? 58.423 29.210 70.213 1.00 33.18 400 TYR A CA 1
ATOM 2858 C C . TYR A 1 388 ? 59.533 28.173 70.340 1.00 33.87 400 TYR A C 1
ATOM 2859 O O . TYR A 1 388 ? 59.270 27.061 70.813 1.00 30.86 400 TYR A O 1
ATOM 2868 N N . ASN A 1 389 ? 60.760 28.513 69.938 1.00 32.53 401 ASN A N 1
ATOM 2869 C CA . ASN A 1 389 ? 61.882 27.590 70.072 1.00 33.65 401 ASN A CA 1
ATOM 2870 C C . ASN A 1 389 ? 62.047 27.110 71.510 1.00 32.44 401 ASN A C 1
ATOM 2871 O O . ASN A 1 389 ? 62.408 25.951 71.750 1.00 33.62 401 ASN A O 1
ATOM 2876 N N . LYS A 1 390 ? 61.780 27.985 72.484 1.00 32.26 402 LYS A N 1
ATOM 2877 C CA . LYS A 1 390 ? 61.933 27.611 73.887 1.00 33.82 402 LYS A CA 1
ATOM 2878 C C . LYS A 1 390 ? 60.915 26.567 74.331 1.00 34.29 402 LYS A C 1
ATOM 2879 O O . LYS A 1 390 ? 61.175 25.840 75.295 1.00 33.22 402 LYS A O 1
ATOM 2885 N N . ASP A 1 391 ? 59.770 26.476 73.657 1.00 32.98 403 ASP A N 1
ATOM 2886 C CA . ASP A 1 391 ? 58.743 25.505 74.005 1.00 33.84 403 ASP A CA 1
ATOM 2887 C C . ASP A 1 391 ? 58.666 24.338 73.032 1.00 33.53 403 ASP A C 1
ATOM 2888 O O . ASP A 1 391 ? 57.916 23.389 73.292 1.00 34.59 403 ASP A O 1
ATOM 2893 N N . PHE A 1 392 ? 59.419 24.383 71.930 1.00 32.62 404 PHE A N 1
ATOM 2894 C CA . PHE A 1 392 ? 59.232 23.418 70.850 1.00 31.79 404 PHE A CA 1
ATOM 2895 C C . PHE A 1 392 ? 59.420 21.987 71.341 1.00 32.56 404 PHE A C 1
ATOM 2896 O O . PHE A 1 392 ? 58.584 21.116 71.078 1.00 31.17 404 PHE A O 1
ATOM 2904 N N . ALA A 1 393 ? 60.518 21.725 72.055 1.00 32.10 405 ALA A N 1
ATOM 2905 C CA . ALA A 1 393 ? 60.831 20.355 72.455 1.00 33.26 405 ALA A CA 1
ATOM 2906 C C . ALA A 1 393 ? 59.696 19.737 73.258 1.00 32.93 405 ALA A C 1
ATOM 2907 O O . ALA A 1 393 ? 59.349 18.567 73.059 1.00 32.16 405 ALA A O 1
ATOM 2909 N N . GLN A 1 394 ? 59.091 20.514 74.154 1.00 33.84 406 GLN A N 1
ATOM 2910 C CA . GLN A 1 394 ? 58.058 19.996 75.040 1.00 33.97 406 GLN A CA 1
ATOM 2911 C C . GLN A 1 394 ? 56.670 20.005 74.411 1.00 34.04 406 GLN A C 1
ATOM 2912 O O . GLN A 1 394 ? 55.864 19.112 74.701 1.00 34.27 406 GLN A O 1
ATOM 2918 N N . TRP A 1 395 ? 56.374 20.974 73.539 1.00 31.97 407 TRP A N 1
ATOM 2919 C CA . TRP A 1 395 ? 55.008 21.211 73.096 1.00 32.71 407 TRP A CA 1
ATOM 2920 C C . TRP A 1 395 ? 54.745 20.942 71.620 1.00 34.22 407 TRP A C 1
ATOM 2921 O O . TRP A 1 395 ? 53.580 21.000 71.210 1.00 32.95 407 TRP A O 1
ATOM 2932 N N . HIS A 1 396 ? 55.770 20.641 70.812 1.00 32.76 408 HIS A N 1
ATOM 2933 C CA . HIS A 1 396 ? 55.552 20.544 69.369 1.00 33.04 408 HIS A CA 1
ATOM 2934 C C . HIS A 1 396 ? 54.584 19.424 69.012 1.00 33.16 408 HIS A C 1
ATOM 2935 O O . HIS A 1 396 ? 53.824 19.553 68.045 1.00 34.33 408 HIS A O 1
ATOM 2942 N N . ASP A 1 397 ? 54.587 18.326 69.771 1.00 33.67 409 ASP A N 1
ATOM 2943 C CA . ASP A 1 397 ? 53.693 17.216 69.455 1.00 33.68 409 ASP A CA 1
ATOM 2944 C C . ASP A 1 397 ? 52.240 17.583 69.732 1.00 33.59 409 ASP A C 1
ATOM 2945 O O . ASP A 1 397 ? 51.369 17.404 68.874 1.00 30.31 409 ASP A O 1
ATOM 2950 N N . ARG A 1 398 ? 51.959 18.105 70.929 1.00 34.82 410 ARG A N 1
ATOM 2951 C CA . ARG A 1 398 ? 50.585 18.458 71.272 1.00 33.87 410 ARG A CA 1
ATOM 2952 C C . ARG A 1 398 ? 50.079 19.620 70.423 1.00 34.74 410 ARG A C 1
ATOM 2953 O O . ARG A 1 398 ? 48.930 19.605 69.966 1.00 32.76 410 ARG A O 1
ATOM 2961 N N . ASP A 1 399 ? 50.920 20.631 70.190 1.00 32.13 411 ASP A N 1
ATOM 2962 C CA . ASP A 1 399 ? 50.469 21.792 69.428 1.00 32.29 411 ASP A CA 1
ATOM 2963 C C . ASP A 1 399 ? 50.192 21.431 67.972 1.00 32.37 411 ASP A C 1
ATOM 2964 O O . ASP A 1 399 ? 49.214 21.908 67.383 1.00 32.62 411 ASP A O 1
ATOM 2969 N N . LEU A 1 400 ? 51.039 20.587 67.376 1.00 33.41 412 LEU A N 1
ATOM 2970 C CA . LEU A 1 400 ? 50.809 20.158 66.000 1.00 31.99 412 LEU A CA 1
ATOM 2971 C C . LEU A 1 400 ? 49.575 19.271 65.897 1.00 32.00 412 LEU A C 1
ATOM 2972 O O . LEU A 1 400 ? 48.770 19.423 64.970 1.00 32.26 412 LEU A O 1
ATOM 2977 N N . ARG A 1 401 ? 49.408 18.341 66.841 1.00 30.56 413 ARG A N 1
ATOM 2978 C CA . ARG A 1 401 ? 48.241 17.464 66.811 1.00 34.14 413 ARG A CA 1
ATOM 2979 C C . ARG A 1 401 ? 46.955 18.239 67.066 1.00 31.36 413 ARG A C 1
ATOM 2980 O O . ARG A 1 401 ? 45.917 17.942 66.463 1.00 31.03 413 ARG A O 1
ATOM 2988 N N . ASP A 1 402 ? 47.001 19.237 67.951 1.00 32.25 414 ASP A N 1
ATOM 2989 C CA . ASP A 1 402 ? 45.789 19.977 68.285 1.00 32.77 414 ASP A CA 1
ATOM 2990 C C . ASP A 1 402 ? 45.336 20.849 67.123 1.00 31.85 414 ASP A C 1
ATOM 2991 O O . ASP A 1 402 ? 44.131 21.020 66.903 1.00 32.04 414 ASP A O 1
ATOM 2996 N N . MET A 1 403 ? 46.282 21.420 66.375 1.00 32.13 415 MET A N 1
ATOM 2997 C CA . MET A 1 403 ? 45.904 22.160 65.177 1.00 30.27 415 MET A CA 1
ATOM 2998 C C . MET A 1 403 ? 45.197 21.251 64.185 1.00 31.95 415 MET A C 1
ATOM 2999 O O . MET A 1 403 ? 44.174 21.627 63.599 1.00 30.65 415 MET A O 1
ATOM 3004 N N . ILE A 1 404 ? 45.723 20.041 63.997 1.00 30.40 416 ILE A N 1
ATOM 3005 C CA . ILE A 1 404 ? 45.125 19.104 63.055 1.00 31.67 416 ILE A CA 1
ATOM 3006 C C . ILE A 1 404 ? 43.779 18.610 63.571 1.00 31.36 416 ILE A C 1
ATOM 3007 O O . ILE A 1 404 ? 42.794 18.558 62.823 1.00 30.18 416 ILE A O 1
ATOM 3012 N N . LYS A 1 405 ? 43.707 18.256 64.858 1.00 30.71 417 LYS A N 1
ATOM 3013 C CA . LYS A 1 405 ? 42.450 17.784 65.431 1.00 32.61 417 LYS A CA 1
ATOM 3014 C C . LYS A 1 405 ? 41.340 18.818 65.291 1.00 33.34 417 LYS A C 1
ATOM 3015 O O . LYS A 1 405 ? 40.168 18.455 65.138 1.00 34.02 417 LYS A O 1
ATOM 3021 N N . GLN A 1 406 ? 41.687 20.104 65.333 1.00 32.25 418 GLN A N 1
ATOM 3022 C CA . GLN A 1 406 ? 40.671 21.148 65.303 1.00 32.93 418 GLN A CA 1
ATOM 3023 C C . GLN A 1 406 ? 40.149 21.415 63.896 1.00 32.85 418 GLN A C 1
ATOM 3024 O O . GLN A 1 406 ? 39.000 21.845 63.744 1.00 32.33 418 GLN A O 1
ATOM 3030 N N . TYR A 1 407 ? 40.950 21.156 62.858 1.00 28.00 419 TYR A N 1
ATOM 3031 C CA . TYR A 1 407 ? 40.583 21.575 61.511 1.00 31.27 419 TYR A CA 1
ATOM 3032 C C . TYR A 1 407 ? 40.633 20.459 60.472 1.00 31.20 419 TYR A C 1
ATOM 3033 O O . TYR A 1 407 ? 40.473 20.742 59.279 1.00 32.36 419 TYR A O 1
ATOM 3042 N N . ARG A 1 408 ? 40.830 19.201 60.878 1.00 31.54 420 ARG A N 1
ATOM 3043 C CA . ARG A 1 408 ? 40.946 18.135 59.886 1.00 31.46 420 ARG A CA 1
ATOM 3044 C C . ARG A 1 408 ? 39.620 17.824 59.197 1.00 31.32 420 ARG A C 1
ATOM 3045 O O . ARG A 1 408 ? 39.627 17.220 58.119 1.00 32.60 420 ARG A O 1
ATOM 3053 N N . ASN A 1 409 ? 38.489 18.222 59.782 1.00 32.42 421 ASN A N 1
ATOM 3054 C CA . ASN A 1 409 ? 37.186 17.982 59.175 1.00 31.75 421 ASN A CA 1
ATOM 3055 C C . ASN A 1 409 ? 36.774 19.062 58.184 1.00 33.37 421 ASN A C 1
ATOM 3056 O O . ASN A 1 409 ? 35.829 18.845 57.418 1.00 32.68 421 ASN A O 1
ATOM 3061 N N . ASN A 1 410 ? 37.446 20.205 58.176 1.00 30.65 422 ASN A N 1
ATOM 3062 C CA . ASN A 1 410 ? 37.049 21.302 57.303 1.00 30.42 422 ASN A CA 1
ATOM 3063 C C . ASN A 1 410 ? 37.499 21.024 55.873 1.00 32.05 422 ASN A C 1
ATOM 3064 O O . ASN A 1 410 ? 38.702 20.865 55.634 1.00 29.79 422 ASN A O 1
ATOM 3069 N N . PRO A 1 411 ? 36.582 20.967 54.900 1.00 31.57 423 PRO A N 1
ATOM 3070 C CA . PRO A 1 411 ? 36.989 20.641 53.523 1.00 31.22 423 PRO A CA 1
ATOM 3071 C C . PRO A 1 411 ? 37.845 21.708 52.864 1.00 32.70 423 PRO A C 1
ATOM 3072 O O . PRO A 1 411 ? 38.493 21.412 51.851 1.00 29.95 423 PRO A O 1
ATOM 3076 N N . SER A 1 412 ? 37.868 22.935 53.393 1.00 29.46 424 SER A N 1
ATOM 3077 C CA . SER A 1 412 ? 38.708 23.969 52.799 1.00 31.14 424 SER A CA 1
ATOM 3078 C C . SER A 1 412 ? 40.188 23.675 53.002 1.00 31.11 424 SER A C 1
ATOM 3079 O O . SER A 1 412 ? 41.024 24.125 52.209 1.00 29.74 424 SER A O 1
ATOM 3082 N N . VAL A 1 413 ? 40.533 22.929 54.050 1.00 28.86 425 VAL A N 1
ATOM 3083 C CA . VAL A 1 413 ? 41.926 22.569 54.285 1.00 30.39 425 VAL A CA 1
ATOM 3084 C C . VAL A 1 413 ? 42.337 21.521 53.261 1.00 30.90 425 VAL A C 1
ATOM 3085 O O . VAL A 1 413 ? 41.746 20.438 53.191 1.00 31.02 425 VAL A O 1
ATOM 3089 N N . ILE A 1 414 ? 43.347 21.844 52.454 1.00 31.32 426 ILE A N 1
ATOM 3090 C CA . ILE A 1 414 ? 43.869 20.909 51.462 1.00 31.62 426 ILE A CA 1
ATOM 3091 C C . ILE A 1 414 ? 45.273 20.425 51.784 1.00 32.37 426 ILE A C 1
ATOM 3092 O O . ILE A 1 414 ? 45.733 19.457 51.157 1.00 32.68 426 ILE A O 1
ATOM 3097 N N . MET A 1 415 ? 45.969 21.052 52.731 1.00 32.11 427 MET A N 1
ATOM 3098 C CA . MET A 1 415 ? 47.302 20.606 53.109 1.00 32.84 427 MET A CA 1
ATOM 3099 C C . MET A 1 415 ? 47.692 21.240 54.437 1.00 33.19 427 MET A C 1
ATOM 3100 O O . MET A 1 415 ? 47.238 22.337 54.778 1.00 30.82 427 MET A O 1
ATOM 3105 N N . TRP A 1 416 ? 48.533 20.531 55.182 1.00 31.84 428 TRP A N 1
ATOM 3106 C CA . TRP A 1 416 ? 49.148 21.058 56.389 1.00 32.34 428 TRP A CA 1
ATOM 3107 C C . TRP A 1 416 ? 50.556 21.552 56.085 1.00 33.37 428 TRP A C 1
ATOM 3108 O O . TRP A 1 416 ? 51.180 21.160 55.095 1.00 34.01 428 TRP A O 1
ATOM 3119 N N . SER A 1 417 ? 51.052 22.425 56.956 1.00 31.25 429 SER A N 1
ATOM 3120 C CA . SER A 1 417 ? 52.440 22.856 56.925 1.00 29.54 429 SER A CA 1
ATOM 3121 C C . SER A 1 417 ? 53.024 22.757 58.324 1.00 31.72 429 SER A C 1
ATOM 3122 O O . SER A 1 417 ? 52.363 23.105 59.307 1.00 28.26 429 SER A O 1
ATOM 3125 N N . ILE A 1 418 ? 54.269 22.279 58.406 1.00 31.75 430 ILE A N 1
ATOM 3126 C CA . ILE A 1 418 ? 54.912 22.037 59.694 1.00 29.72 430 ILE A CA 1
ATOM 3127 C C . ILE A 1 418 ? 55.892 23.133 60.090 1.00 32.78 430 ILE A C 1
ATOM 3128 O O . ILE A 1 418 ? 56.333 23.156 61.251 1.00 32.19 430 ILE A O 1
ATOM 3133 N N . GLY A 1 419 ? 56.253 24.030 59.180 1.00 31.22 431 GLY A N 1
ATOM 3134 C CA . GLY A 1 419 ? 57.163 25.101 59.542 1.00 31.23 431 GLY A CA 1
ATOM 3135 C C . GLY A 1 419 ? 57.353 26.066 58.394 1.00 31.93 431 GLY A C 1
ATOM 3136 O O . GLY A 1 419 ? 56.823 25.877 57.293 1.00 30.49 431 GLY A O 1
ATOM 3137 N N . ASN A 1 420 ? 58.129 27.113 58.670 1.00 31.68 432 ASN A N 1
ATOM 3138 C CA . ASN A 1 420 ? 58.442 28.125 57.666 1.00 32.91 432 ASN A CA 1
ATOM 3139 C C . ASN A 1 420 ? 59.862 28.621 57.885 1.00 31.83 432 ASN A C 1
ATOM 3140 O O . ASN A 1 420 ? 60.154 29.212 58.931 1.00 30.27 432 ASN A O 1
ATOM 3145 N N . GLU A 1 421 ? 60.729 28.381 56.897 1.00 30.36 433 GLU A N 1
ATOM 3146 C CA . GLU A 1 421 ? 62.099 28.898 56.889 1.00 33.08 433 GLU A CA 1
ATOM 3147 C C . GLU A 1 421 ? 62.837 28.538 58.176 1.00 31.13 433 GLU A C 1
ATOM 3148 O O . GLU A 1 421 ? 63.539 29.360 58.768 1.00 32.13 433 GLU A O 1
ATOM 3154 N N . VAL A 1 422 ? 62.677 27.287 58.607 1.00 29.54 434 VAL A N 1
ATOM 3155 C CA . VAL A 1 422 ? 63.229 26.861 59.885 1.00 30.64 434 VAL A CA 1
ATOM 3156 C C . VAL A 1 422 ? 64.752 26.855 59.822 1.00 33.15 434 VAL A C 1
ATOM 3157 O O . VAL A 1 422 ? 65.359 26.665 58.759 1.00 32.56 434 VAL A O 1
ATOM 3161 N N . MET A 1 423 ? 65.379 27.081 60.979 1.00 33.50 435 MET A N 1
ATOM 3162 C CA . MET A 1 423 ? 66.835 27.120 61.049 1.00 33.15 435 MET A CA 1
ATOM 3163 C C . MET A 1 423 ? 67.462 25.748 60.856 1.00 35.27 435 MET A C 1
ATOM 3164 O O . MET A 1 423 ? 68.655 25.662 60.548 1.00 35.65 435 MET A O 1
ATOM 3169 N N . GLU A 1 424 ? 66.688 24.677 61.025 1.00 34.49 436 GLU A N 1
ATOM 3170 C CA . GLU A 1 424 ? 67.199 23.324 60.849 1.00 34.54 436 GLU A CA 1
ATOM 3171 C C . GLU A 1 424 ? 67.527 22.997 59.398 1.00 35.40 436 GLU A C 1
ATOM 3172 O O . GLU A 1 424 ? 68.027 21.898 59.133 1.00 34.48 436 GLU A O 1
ATOM 3178 N N . GLN A 1 425 ? 67.267 23.916 58.463 1.00 34.08 437 GLN A N 1
ATOM 3179 C CA . GLN A 1 425 ? 67.580 23.661 57.060 1.00 34.52 437 GLN A CA 1
ATOM 3180 C C . GLN A 1 425 ? 69.076 23.475 56.837 1.00 36.21 437 GLN A C 1
ATOM 3181 O O . GLN A 1 425 ? 69.479 22.733 55.934 1.00 36.47 437 GLN A O 1
ATOM 3187 N N . ARG A 1 426 ? 69.913 24.138 57.634 1.00 36.62 438 ARG A N 1
ATOM 3188 C CA . ARG A 1 426 ? 71.357 24.051 57.474 1.00 38.96 438 ARG A CA 1
ATOM 3189 C C . ARG A 1 426 ? 72.008 23.144 58.513 1.00 38.59 438 ARG A C 1
ATOM 3190 O O . ARG A 1 426 ? 73.224 23.223 58.721 1.00 38.57 438 ARG A O 1
ATOM 3198 N N . LYS A 1 427 ? 71.229 22.279 59.157 1.00 37.53 439 LYS A N 1
ATOM 3199 C CA . LYS A 1 427 ? 71.747 21.308 60.109 1.00 37.21 439 LYS A CA 1
ATOM 3200 C C . LYS A 1 427 ? 71.832 19.937 59.453 1.00 37.86 439 LYS A C 1
ATOM 3201 O O . LYS A 1 427 ? 70.973 19.570 58.646 1.00 37.74 439 LYS A O 1
ATOM 3207 N N . ASP A 1 428 ? 72.876 19.183 59.803 1.00 38.14 440 ASP A N 1
ATOM 3208 C CA . ASP A 1 428 ? 73.039 17.848 59.236 1.00 39.51 440 ASP A CA 1
ATOM 3209 C C . ASP A 1 428 ? 71.870 16.943 59.604 1.00 39.67 440 ASP A C 1
ATOM 3210 O O . ASP A 1 428 ? 71.417 16.137 58.783 1.00 40.30 440 ASP A O 1
ATOM 3215 N N . ASP A 1 429 ? 71.361 17.065 60.828 1.00 38.31 441 ASP A N 1
ATOM 3216 C CA . ASP A 1 429 ? 70.251 16.247 61.293 1.00 39.56 441 ASP A CA 1
ATOM 3217 C C . ASP A 1 429 ? 68.910 16.967 61.210 1.00 38.98 441 ASP A C 1
ATOM 3218 O O . ASP A 1 429 ? 67.931 16.498 61.801 1.00 35.95 441 ASP A O 1
ATOM 3223 N N . GLY A 1 430 ? 68.840 18.088 60.486 1.00 37.16 442 GLY A N 1
ATOM 3224 C CA . GLY A 1 430 ? 67.588 18.820 60.391 1.00 35.59 442 GLY A CA 1
ATOM 3225 C C . GLY A 1 430 ? 66.481 18.039 59.710 1.00 35.50 442 GLY A C 1
ATOM 3226 O O . GLY A 1 430 ? 65.300 18.247 60.001 1.00 33.80 442 GLY A O 1
ATOM 3227 N N . TRP A 1 431 ? 66.840 17.129 58.801 1.00 34.76 443 TRP A N 1
ATOM 3228 C CA . TRP A 1 431 ? 65.830 16.337 58.106 1.00 34.97 443 TRP A CA 1
ATOM 3229 C C . TRP A 1 431 ? 65.078 15.417 59.059 1.00 35.81 443 TRP A C 1
ATOM 3230 O O . TRP A 1 431 ? 63.924 15.061 58.791 1.00 34.06 443 TRP A O 1
ATOM 3241 N N . LYS A 1 432 ? 65.712 15.016 60.164 1.00 34.47 444 LYS A N 1
ATOM 3242 C CA . LYS A 1 432 ? 65.054 14.128 61.115 1.00 34.27 444 LYS A CA 1
ATOM 3243 C C . LYS A 1 432 ? 63.853 14.804 61.762 1.00 34.71 444 LYS A C 1
ATOM 3244 O O . LYS A 1 432 ? 62.800 14.180 61.937 1.00 34.31 444 LYS A O 1
ATOM 3250 N N . VAL A 1 433 ? 63.993 16.081 62.128 1.00 33.86 445 VAL A N 1
ATOM 3251 C CA . VAL A 1 433 ? 62.877 16.804 62.731 1.00 34.20 445 VAL A CA 1
ATOM 3252 C C . VAL A 1 433 ? 61.725 16.920 61.743 1.00 35.21 445 VAL A C 1
ATOM 3253 O O . VAL A 1 433 ? 60.561 16.681 62.091 1.00 33.83 445 VAL A O 1
ATOM 3257 N N . ALA A 1 434 ? 62.033 17.279 60.494 1.00 33.46 446 ALA A N 1
ATOM 3258 C CA . ALA A 1 434 ? 61.003 17.369 59.465 1.00 32.68 446 ALA A CA 1
ATOM 3259 C C . ALA A 1 434 ? 60.278 16.039 59.299 1.00 33.81 446 ALA A C 1
ATOM 3260 O O . ALA A 1 434 ? 59.043 15.991 59.272 1.00 32.67 446 ALA A O 1
ATOM 3262 N N . LYS A 1 435 ? 61.036 14.944 59.194 1.00 35.00 447 LYS A N 1
ATOM 3263 C CA . LYS A 1 435 ? 60.416 13.630 59.064 1.00 34.57 447 LYS A CA 1
ATOM 3264 C C . LYS A 1 435 ? 59.552 13.311 60.277 1.00 34.64 447 LYS A C 1
ATOM 3265 O O . LYS A 1 435 ? 58.435 12.802 60.135 1.00 36.26 447 LYS A O 1
ATOM 3269 N N . ASN A 1 436 ? 60.047 13.623 61.477 1.00 34.79 448 ASN A N 1
ATOM 3270 C CA . ASN A 1 436 ? 59.284 13.344 62.689 1.00 35.67 448 ASN A CA 1
ATOM 3271 C C . ASN A 1 436 ? 58.030 14.210 62.771 1.00 37.01 448 ASN A C 1
ATOM 3272 O O . ASN A 1 436 ? 56.954 13.719 63.136 1.00 36.88 448 ASN A O 1
ATOM 3277 N N . LEU A 1 437 ? 58.146 15.498 62.435 1.00 35.97 449 LEU A N 1
ATOM 3278 C CA . LEU A 1 437 ? 56.971 16.362 62.422 1.00 32.75 449 LEU A CA 1
ATOM 3279 C C . LEU A 1 437 ? 55.958 15.897 61.383 1.00 35.34 449 LEU A C 1
ATOM 3280 O O . LEU A 1 437 ? 54.752 15.851 61.657 1.00 34.53 449 LEU A O 1
ATOM 3285 N N . GLN A 1 438 ? 56.431 15.545 60.183 1.00 32.78 450 GLN A N 1
ATOM 3286 C CA . GLN A 1 438 ? 55.528 15.037 59.157 1.00 34.20 450 GLN A CA 1
ATOM 3287 C C . GLN A 1 438 ? 54.905 13.708 59.569 1.00 35.36 450 GLN A C 1
ATOM 3288 O O . GLN A 1 438 ? 53.745 13.439 59.233 1.00 34.86 450 GLN A O 1
ATOM 3294 N N . ARG A 1 439 ? 55.652 12.874 60.300 1.00 35.17 451 ARG A N 1
ATOM 3295 C CA . ARG A 1 439 ? 55.086 11.634 60.825 1.00 36.90 451 ARG A CA 1
ATOM 3296 C C . ARG A 1 439 ? 53.925 11.916 61.771 1.00 36.74 451 ARG A C 1
ATOM 3297 O O . ARG A 1 439 ? 52.908 11.211 61.751 1.00 37.29 451 ARG A O 1
ATOM 3305 N N . ILE A 1 440 ? 54.062 12.944 62.609 1.00 36.35 452 ILE A N 1
ATOM 3306 C CA . ILE A 1 440 ? 53.000 13.287 63.547 1.00 36.86 452 ILE A CA 1
ATOM 3307 C C . ILE A 1 440 ? 51.753 13.746 62.800 1.00 34.58 452 ILE A C 1
ATOM 3308 O O . ILE A 1 440 ? 50.628 13.373 63.154 1.00 33.49 452 ILE A O 1
ATOM 3313 N N . ALA A 1 441 ? 51.928 14.553 61.750 1.00 34.01 453 ALA A N 1
ATOM 3314 C CA . ALA A 1 441 ? 50.778 14.998 60.970 1.00 34.45 453 ALA A CA 1
ATOM 3315 C C . ALA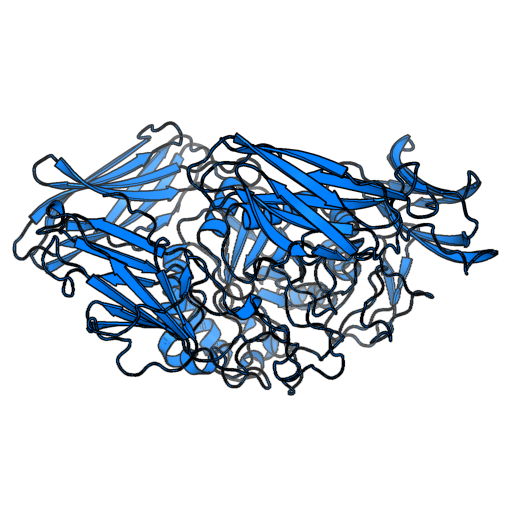 A 1 441 ? 50.090 13.826 60.284 1.00 33.16 453 ALA A C 1
ATOM 3316 O O . ALA A 1 441 ? 48.857 13.733 60.288 1.00 33.62 453 ALA A O 1
ATOM 3318 N N . HIS A 1 442 ? 50.873 12.921 59.689 1.00 34.06 454 HIS A N 1
ATOM 3319 C CA . HIS A 1 442 ? 50.290 11.747 59.045 1.00 35.37 454 HIS A CA 1
ATOM 3320 C C . HIS A 1 442 ? 49.553 10.870 60.046 1.00 33.42 454 HIS A C 1
ATOM 3321 O O . HIS A 1 442 ? 48.540 10.251 59.702 1.00 34.95 454 HIS A O 1
ATOM 3328 N N . ASP A 1 443 ? 50.039 10.802 61.285 1.00 32.13 455 ASP A N 1
ATOM 3329 C CA . ASP A 1 443 ? 49.373 9.982 62.290 1.00 34.82 455 ASP A CA 1
ATOM 3330 C C . ASP A 1 443 ? 48.027 10.583 62.681 1.00 33.62 455 ASP A C 1
ATOM 3331 O O . ASP A 1 443 ? 47.020 9.872 62.770 1.00 32.96 455 ASP A O 1
ATOM 3336 N N . GLU A 1 444 ? 47.987 11.897 62.910 1.00 32.23 456 GLU A N 1
ATOM 3337 C CA . GLU A 1 444 ? 46.745 12.535 63.330 1.00 32.76 456 GLU A CA 1
ATOM 3338 C C . GLU A 1 444 ? 45.767 12.665 62.168 1.00 33.17 456 GLU A C 1
ATOM 3339 O O . GLU A 1 444 ? 44.549 12.542 62.358 1.00 32.00 456 GLU A O 1
ATOM 3345 N N . ASP A 1 445 ? 46.277 12.921 60.962 1.00 33.24 457 ASP A N 1
ATOM 3346 C CA . ASP A 1 445 ? 45.449 13.044 59.764 1.00 31.38 457 ASP A CA 1
ATOM 3347 C C . ASP A 1 445 ? 46.134 12.314 58.620 1.00 32.93 457 ASP A C 1
ATOM 3348 O O . ASP A 1 445 ? 46.942 12.896 57.885 1.00 32.51 457 ASP A O 1
ATOM 3353 N N . PRO A 1 446 ? 45.834 11.024 58.438 1.00 32.88 458 PRO A N 1
ATOM 3354 C CA . PRO A 1 446 ? 46.443 10.267 57.333 1.00 31.77 458 PRO A CA 1
ATOM 3355 C C . PRO A 1 446 ? 45.913 10.627 55.954 1.00 33.38 458 PRO A C 1
ATOM 3356 O O . PRO A 1 446 ? 46.348 10.014 54.972 1.00 33.58 458 PRO A O 1
ATOM 3360 N N . THR A 1 447 ? 45.006 11.595 55.833 1.00 32.67 459 THR A N 1
ATOM 3361 C CA . THR A 1 447 ? 44.336 11.875 54.570 1.00 31.69 459 THR A CA 1
ATOM 3362 C C . THR A 1 447 ? 44.890 13.091 53.836 1.00 32.83 459 THR A C 1
ATOM 3363 O O . THR A 1 447 ? 44.433 13.382 52.727 1.00 33.50 459 THR A O 1
ATOM 3367 N N . ARG A 1 448 ? 45.853 13.809 54.409 1.00 32.76 460 ARG A N 1
ATOM 3368 C CA . ARG A 1 448 ? 46.346 15.035 53.797 1.00 33.23 460 ARG A CA 1
ATOM 3369 C C . ARG A 1 448 ? 47.863 15.012 53.672 1.00 32.93 460 ARG A C 1
ATOM 3370 O O . ARG A 1 448 ? 48.563 14.399 54.481 1.00 31.46 460 ARG A O 1
ATOM 3378 N N . LEU A 1 449 ? 48.361 15.692 52.642 1.00 33.63 461 LEU A N 1
ATOM 3379 C CA . LEU A 1 449 ? 49.793 15.844 52.444 1.00 31.87 461 LEU A CA 1
ATOM 3380 C C . LEU A 1 449 ? 50.322 17.018 53.264 1.00 32.91 461 LEU A C 1
ATOM 3381 O O . LEU A 1 449 ? 49.574 17.899 53.698 1.00 33.82 461 LEU A O 1
ATOM 3386 N N . VAL A 1 450 ? 51.635 17.023 53.475 1.00 32.94 462 VAL A N 1
ATOM 3387 C CA . VAL A 1 450 ? 52.287 17.995 54.344 1.00 33.53 462 VAL A CA 1
ATOM 3388 C C . VAL A 1 450 ? 53.352 18.741 53.554 1.00 33.63 462 VAL A C 1
ATOM 3389 O O . VAL A 1 450 ? 54.092 18.140 52.767 1.00 33.17 462 VAL A O 1
ATOM 3393 N N . THR A 1 451 ? 53.429 20.049 53.769 1.00 32.58 463 THR A N 1
ATOM 3394 C CA . THR A 1 451 ? 54.444 20.894 53.160 1.00 32.99 463 THR A CA 1
ATOM 3395 C C . THR A 1 451 ? 55.214 21.638 54.250 1.00 31.35 463 THR A C 1
ATOM 3396 O O . THR A 1 451 ? 54.956 21.484 55.445 1.00 32.18 463 THR A O 1
ATOM 3400 N N . ASN A 1 452 ? 56.168 22.460 53.816 1.00 32.41 464 ASN A N 1
ATOM 3401 C CA . ASN A 1 452 ? 57.095 23.133 54.716 1.00 31.59 464 ASN A CA 1
ATOM 3402 C C . ASN A 1 452 ? 57.822 24.230 53.948 1.00 32.61 464 ASN A C 1
ATOM 3403 O O . ASN A 1 452 ? 58.346 23.983 52.857 1.00 30.97 464 ASN A O 1
ATOM 3408 N N . GLY A 1 453 ? 57.852 25.442 54.499 1.00 31.92 465 GLY A N 1
ATOM 3409 C CA . GLY A 1 453 ? 58.434 26.569 53.795 1.00 31.68 465 GLY A CA 1
ATOM 3410 C C . GLY A 1 453 ? 59.947 26.546 53.737 1.00 30.94 465 GLY A C 1
ATOM 3411 O O . GLY A 1 453 ? 60.613 26.986 54.678 1.00 32.22 465 GLY A O 1
ATOM 3412 N N . LEU A 1 454 ? 60.501 26.044 52.636 1.00 31.72 466 LEU A N 1
ATOM 3413 C CA . LEU A 1 454 ? 61.946 25.939 52.473 1.00 33.01 466 LEU A CA 1
ATOM 3414 C C . LEU A 1 454 ? 62.503 27.199 51.824 1.00 32.44 466 LEU A C 1
ATOM 3415 O O . LEU A 1 454 ? 61.943 27.713 50.852 1.00 32.64 466 LEU A O 1
ATOM 3420 N N . SER A 1 455 ? 63.617 27.689 52.367 1.00 34.04 467 SER A N 1
ATOM 3421 C CA . SER A 1 455 ? 64.173 28.970 51.939 1.00 32.18 467 SER A CA 1
ATOM 3422 C C . SER A 1 455 ? 65.688 28.987 51.791 1.00 35.31 467 SER A C 1
ATOM 3423 O O . SER A 1 455 ? 66.195 29.803 51.013 1.00 35.18 467 SER A O 1
ATOM 3426 N N . MET A 1 456 ? 66.432 28.135 52.493 1.00 33.28 468 MET A N 1
ATOM 3427 C CA . MET A 1 456 ? 67.893 28.198 52.498 1.00 34.71 468 MET A CA 1
ATOM 3428 C C . MET A 1 456 ? 68.436 27.258 51.425 1.00 36.18 468 MET A C 1
ATOM 3429 O O . MET A 1 456 ? 68.588 26.055 51.649 1.00 34.92 468 MET A O 1
ATOM 3434 N N . TYR A 1 457 ? 68.734 27.812 50.255 1.00 35.53 469 TYR A N 1
ATOM 3435 C CA . TYR A 1 457 ? 69.284 27.185 49.059 1.00 37.72 469 TYR A CA 1
ATOM 3436 C C . TYR A 1 457 ? 70.809 27.248 49.087 1.00 38.76 469 TYR A C 1
ATOM 3437 O O . TYR A 1 457 ? 71.379 28.296 49.409 1.00 38.46 469 TYR A O 1
ATOM 3446 N N . PRO A 1 458 ? 71.506 26.150 48.754 1.00 38.39 470 PRO A N 1
ATOM 3447 C CA . PRO A 1 458 ? 70.921 24.855 48.395 1.00 39.03 470 PRO A CA 1
ATOM 3448 C C . PRO A 1 458 ? 70.788 23.906 49.583 1.00 37.20 470 PRO A C 1
ATOM 3449 O O . PRO A 1 458 ? 70.708 22.694 49.383 1.00 39.35 470 PRO A O 1
ATOM 3453 N N . ASP A 1 459 ? 70.756 24.462 50.797 1.00 38.49 471 ASP A N 1
ATOM 3454 C CA . ASP A 1 459 ? 70.817 23.637 52.002 1.00 38.73 471 ASP A CA 1
ATOM 3455 C C . ASP A 1 459 ? 69.653 22.652 52.073 1.00 37.10 471 ASP A C 1
ATOM 3456 O O . ASP A 1 459 ? 69.850 21.469 52.374 1.00 35.94 471 ASP A O 1
ATOM 3461 N N . PHE A 1 460 ? 68.428 23.116 51.796 1.00 36.97 472 PHE A N 1
ATOM 3462 C CA . PHE A 1 460 ? 67.287 22.214 51.928 1.00 37.97 472 PHE A CA 1
ATOM 3463 C C . PHE A 1 460 ? 67.308 21.090 50.901 1.00 37.41 472 PHE A C 1
ATOM 3464 O O . PHE A 1 460 ? 66.551 20.126 51.049 1.00 37.90 472 PHE A O 1
ATOM 3472 N N . ILE A 1 461 ? 68.150 21.187 49.878 1.00 37.10 473 ILE A N 1
ATOM 3473 C CA . ILE A 1 461 ? 68.391 20.066 48.977 1.00 38.53 473 ILE A CA 1
ATOM 3474 C C . ILE A 1 461 ? 69.550 19.209 49.467 1.00 38.88 473 ILE A C 1
ATOM 3475 O O . ILE A 1 461 ? 69.429 17.986 49.578 1.00 38.27 473 ILE A O 1
ATOM 3480 N N . ASP A 1 462 ? 70.680 19.849 49.783 1.00 38.65 474 ASP A N 1
ATOM 3481 C CA . ASP A 1 462 ? 71.876 19.115 50.191 1.00 38.07 474 ASP A CA 1
ATOM 3482 C C . ASP A 1 462 ? 71.618 18.264 51.429 1.00 37.54 474 ASP A C 1
ATOM 3483 O O . ASP A 1 462 ? 72.002 17.091 51.482 1.00 36.91 474 ASP A O 1
ATOM 3488 N N . LYS A 1 463 ? 70.969 18.838 52.437 1.00 37.77 475 LYS A N 1
ATOM 3489 C CA . LYS A 1 463 ? 70.798 18.165 53.716 1.00 36.83 475 LYS A CA 1
ATOM 3490 C C . LYS A 1 463 ? 69.492 17.383 53.806 1.00 36.20 475 LYS A C 1
ATOM 3491 O O . LYS A 1 463 ? 69.129 16.929 54.897 1.00 35.85 475 LYS A O 1
ATOM 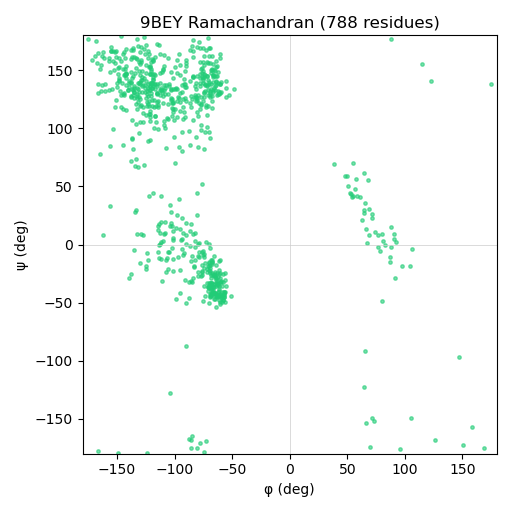3497 N N . GLY A 1 464 ? 68.778 17.225 52.692 1.00 37.04 476 GLY A N 1
ATOM 3498 C CA . GLY A 1 464 ? 67.724 16.236 52.583 1.00 36.65 476 GLY A CA 1
ATOM 3499 C C . GLY A 1 464 ? 66.384 16.588 53.191 1.00 37.30 476 GLY A C 1
ATOM 3500 O O . GLY A 1 464 ? 65.517 15.710 53.267 1.00 37.97 476 GLY A O 1
ATOM 3501 N N . MET A 1 465 ? 66.171 17.833 53.625 1.00 35.95 477 MET A N 1
ATOM 3502 C CA . MET A 1 465 ? 64.871 18.175 54.195 1.00 35.99 477 MET A CA 1
ATOM 3503 C C . MET A 1 465 ? 63.777 18.128 53.136 1.00 35.88 477 MET A C 1
ATOM 3504 O O . MET A 1 465 ? 62.674 17.632 53.396 1.00 34.50 477 MET A O 1
ATOM 3509 N N . ALA A 1 466 ? 64.066 18.637 51.935 1.00 36.27 478 ALA A N 1
ATOM 3510 C CA . ALA A 1 466 ? 63.078 18.615 50.862 1.00 35.48 478 ALA A CA 1
ATOM 3511 C C . ALA A 1 466 ? 62.728 17.190 50.451 1.00 37.01 478 ALA A C 1
ATOM 3512 O O . ALA A 1 466 ? 61.595 16.925 50.031 1.00 36.21 478 ALA A O 1
ATOM 3514 N N . GLN A 1 467 ? 63.681 16.263 50.572 1.00 37.35 479 GLN A N 1
ATOM 3515 C CA . GLN A 1 467 ? 63.420 14.875 50.210 1.00 37.96 479 GLN A CA 1
ATOM 3516 C C . GLN A 1 467 ? 62.369 14.245 51.116 1.00 36.60 479 GLN A C 1
ATOM 3517 O O . GLN A 1 467 ? 61.649 13.334 50.691 1.00 36.23 479 GLN A O 1
ATOM 3523 N N . GLU A 1 468 ? 62.256 14.724 52.357 1.00 35.87 480 GLU A N 1
ATOM 3524 C CA . GLU A 1 468 ? 61.351 14.125 53.331 1.00 36.30 480 GLU A CA 1
ATOM 3525 C C . GLU A 1 468 ? 59.915 14.619 53.207 1.00 34.90 480 GLU A C 1
ATOM 3526 O O . GLU A 1 468 ? 59.003 13.950 53.706 1.00 35.24 480 GLU A O 1
ATOM 3532 N N . MET A 1 469 ? 59.691 15.761 52.560 1.00 35.55 481 MET A N 1
ATOM 3533 C CA . MET A 1 469 ? 58.371 16.381 52.552 1.00 35.16 481 MET A CA 1
ATOM 3534 C C . MET A 1 469 ? 57.473 15.789 51.473 1.00 33.47 481 MET A C 1
ATOM 3535 O O . MET A 1 469 ? 57.931 15.443 50.380 1.00 34.87 481 MET A O 1
ATOM 3540 N N . ASP A 1 470 ? 56.179 15.681 51.788 1.00 33.19 482 ASP A N 1
ATOM 3541 C CA . ASP A 1 470 ? 55.195 15.314 50.772 1.00 33.52 482 ASP A CA 1
ATOM 3542 C C . ASP A 1 470 ? 55.174 16.339 49.646 1.00 33.43 482 ASP A C 1
ATOM 3543 O O . ASP A 1 470 ? 55.272 15.988 48.464 1.00 33.48 482 ASP A O 1
ATOM 3548 N N . ILE A 1 471 ? 55.047 17.615 49.999 1.00 32.67 483 ILE A N 1
ATOM 3549 C CA . ILE A 1 471 ? 55.025 18.713 49.043 1.00 32.22 483 ILE A CA 1
ATOM 3550 C C . ILE A 1 471 ? 56.221 19.608 49.337 1.00 33.08 483 ILE A C 1
ATOM 3551 O O . ILE A 1 471 ? 56.388 20.081 50.469 1.00 30.97 483 ILE A O 1
ATOM 3556 N N . VAL A 1 472 ? 57.054 19.830 48.325 1.00 32.02 484 VAL A N 1
ATOM 3557 C CA . VAL A 1 472 ? 58.224 20.691 48.461 1.00 31.30 484 VAL A CA 1
ATOM 3558 C C . VAL A 1 472 ? 57.757 22.139 48.352 1.00 33.14 484 VAL A C 1
ATOM 3559 O O . VAL A 1 472 ? 57.345 22.591 47.280 1.00 32.91 484 VAL A O 1
ATOM 3563 N N . GLY A 1 473 ? 57.813 22.867 49.466 1.00 31.55 485 GLY A N 1
ATOM 3564 C CA . GLY A 1 473 ? 57.417 24.261 49.482 1.00 30.60 485 GLY A CA 1
ATOM 3565 C C . GLY A 1 473 ? 58.596 25.195 49.313 1.00 31.84 485 GLY A C 1
ATOM 3566 O O . GLY A 1 473 ? 59.474 25.255 50.180 1.00 32.82 485 GLY A O 1
ATOM 3567 N N . LEU A 1 474 ? 58.630 25.929 48.204 1.00 32.23 486 LEU A N 1
ATOM 3568 C CA . LEU A 1 474 ? 59.757 26.787 47.864 1.00 32.02 486 LEU A CA 1
ATOM 3569 C C . LEU A 1 474 ? 59.418 28.244 48.151 1.00 33.26 486 LEU A C 1
ATOM 3570 O O . LEU A 1 474 ? 58.404 28.760 47.669 1.00 30.30 486 LEU A O 1
ATOM 3575 N N . ASN A 1 475 ? 60.274 28.903 48.928 1.00 33.07 487 ASN A N 1
ATOM 3576 C CA . ASN A 1 475 ? 60.113 30.313 49.267 1.00 33.00 487 ASN A CA 1
ATOM 3577 C C . ASN A 1 475 ? 61.075 31.132 48.412 1.00 34.15 487 ASN A C 1
ATOM 3578 O O . ASN A 1 475 ? 62.295 31.055 48.594 1.00 32.36 487 ASN A O 1
ATOM 3583 N N . TYR A 1 476 ? 60.521 31.909 47.479 1.00 31.61 488 TYR A N 1
ATOM 3584 C CA . TYR A 1 476 ? 61.283 32.834 46.638 1.00 31.51 488 TYR A CA 1
ATOM 3585 C C . TYR A 1 476 ? 62.370 32.103 45.845 1.00 33.99 488 TYR A C 1
ATOM 3586 O O . TYR A 1 476 ? 63.557 32.428 45.911 1.00 33.05 488 TYR A O 1
ATOM 3595 N N . LYS A 1 477 ? 61.938 31.102 45.077 1.00 33.07 489 LYS A N 1
ATOM 3596 C CA . LYS A 1 477 ? 62.849 30.308 44.260 1.00 34.74 489 LYS A CA 1
ATOM 3597 C C . LYS A 1 477 ? 62.295 30.108 42.853 1.00 35.65 489 LYS A C 1
ATOM 3598 O O . LYS A 1 477 ? 62.601 29.107 42.198 1.00 33.91 489 LYS A O 1
ATOM 3604 N N . ALA A 1 478 ? 61.484 31.058 42.376 1.00 33.56 490 ALA A N 1
ATOM 3605 C CA . ALA A 1 478 ? 60.814 30.899 41.087 1.00 35.49 490 ALA A CA 1
ATOM 3606 C C . ALA A 1 478 ? 61.819 30.675 39.962 1.00 34.88 490 ALA A C 1
ATOM 3607 O O . ALA A 1 478 ? 61.640 29.786 39.123 1.00 32.81 490 ALA A O 1
ATOM 3609 N N . TYR A 1 479 ? 62.893 31.466 39.937 1.00 36.52 491 TYR A N 1
ATOM 3610 C CA . TYR A 1 479 ? 63.919 31.329 38.911 1.00 35.79 491 TYR A CA 1
ATOM 3611 C C . TYR A 1 479 ? 64.750 30.060 39.067 1.00 36.02 491 TYR A C 1
ATOM 3612 O O . TYR A 1 479 ? 65.660 29.835 38.261 1.00 35.69 491 TYR A O 1
ATOM 3621 N N . LYS A 1 480 ? 64.461 29.235 40.074 1.00 35.94 492 LYS A N 1
ATOM 3622 C CA . LYS A 1 480 ? 65.081 27.927 40.230 1.00 35.52 492 LYS A CA 1
ATOM 3623 C C . LYS A 1 480 ? 64.110 26.782 39.981 1.00 35.61 492 LYS A C 1
ATOM 3624 O O . LYS A 1 480 ? 64.501 25.617 40.124 1.00 36.62 492 LYS A O 1
ATOM 3630 N N . TYR A 1 481 ? 62.861 27.081 39.605 1.00 36.76 493 TYR A N 1
ATOM 3631 C CA . TYR A 1 481 ? 61.849 26.040 39.439 1.00 36.42 493 TYR A CA 1
ATOM 3632 C C . TYR A 1 481 ? 62.292 24.995 38.421 1.00 36.98 493 TYR A C 1
ATOM 3633 O O . TYR A 1 481 ? 62.206 23.788 38.678 1.00 36.56 493 TYR A O 1
ATOM 3642 N N . GLN A 1 482 ? 62.777 25.441 37.259 1.00 36.55 494 GLN A N 1
ATOM 3643 C CA . GLN A 1 482 ? 63.142 24.502 36.201 1.00 38.30 494 GLN A CA 1
ATOM 3644 C C . GLN A 1 482 ? 64.305 23.616 36.626 1.00 38.73 494 GLN A C 1
ATOM 3645 O O . GLN A 1 482 ? 64.263 22.392 36.451 1.00 38.04 494 GLN A O 1
ATOM 3651 N N . GLU A 1 483 ? 65.355 24.219 37.186 1.00 38.23 495 GLU A N 1
ATOM 3652 C CA . GLU A 1 483 ? 66.512 23.440 37.611 1.00 39.04 495 GLU A CA 1
ATOM 3653 C C . GLU A 1 483 ? 66.131 22.433 38.689 1.00 39.13 495 GLU A C 1
ATOM 3654 O O . GLU A 1 483 ? 66.536 21.265 38.629 1.00 38.28 495 GLU A O 1
ATOM 3660 N N . ILE A 1 484 ? 65.333 22.861 39.671 1.00 37.42 496 ILE A N 1
ATOM 3661 C CA . ILE A 1 484 ? 64.955 21.967 40.761 1.00 37.58 496 ILE A CA 1
ATOM 3662 C C . ILE A 1 484 ? 64.073 20.837 40.249 1.00 36.97 496 ILE A C 1
ATOM 3663 O O . ILE A 1 484 ? 64.264 19.670 40.611 1.00 37.21 496 ILE A O 1
ATOM 3668 N N . LYS A 1 485 ? 63.104 21.157 39.389 1.00 36.01 497 LYS A N 1
ATOM 3669 C CA . LYS A 1 485 ? 62.202 20.123 38.895 1.00 38.72 497 LYS A CA 1
ATOM 3670 C C . LYS A 1 485 ? 62.922 19.120 38.005 1.00 39.12 497 LYS A C 1
ATOM 3671 O O . LYS A 1 485 ? 62.567 17.935 37.999 1.00 38.66 497 LYS A O 1
ATOM 3677 N N . GLN A 1 486 ? 63.933 19.566 37.254 1.00 38.14 498 GLN A N 1
ATOM 3678 C CA . GLN A 1 486 ? 64.648 18.650 36.373 1.00 40.16 498 GLN A CA 1
ATOM 3679 C C . GLN A 1 486 ? 65.527 17.697 37.171 1.00 40.27 498 GLN A C 1
ATOM 3680 O O . GLN A 1 486 ? 65.717 16.539 36.781 1.00 39.28 498 GLN A O 1
ATOM 3686 N N . ALA A 1 487 ? 66.073 18.162 38.292 1.00 39.21 499 ALA A N 1
ATOM 3687 C CA . ALA A 1 487 ? 66.921 17.290 39.090 1.00 37.90 499 ALA A CA 1
ATOM 3688 C C . ALA A 1 487 ? 66.094 16.340 39.949 1.00 39.21 499 ALA A C 1
ATOM 3689 O O . ALA A 1 487 ? 66.579 15.267 40.326 1.00 39.31 499 ALA A O 1
ATOM 3691 N N . HIS A 1 488 ? 64.846 16.700 40.248 1.00 38.48 500 HIS A N 1
ATOM 3692 C CA . HIS A 1 488 ? 63.958 15.893 41.086 1.00 37.89 500 HIS A CA 1
ATOM 3693 C C . HIS A 1 488 ? 62.574 15.864 40.447 1.00 39.18 500 HIS A C 1
ATOM 3694 O O . HIS A 1 488 ? 61.675 16.623 40.841 1.00 38.70 500 HIS A O 1
ATOM 3701 N N . PRO A 1 489 ? 62.364 14.989 39.458 1.00 38.85 501 PRO A N 1
ATOM 3702 C CA . PRO A 1 489 ? 61.104 15.052 38.696 1.00 39.34 501 PRO A CA 1
ATOM 3703 C C . PRO A 1 489 ? 59.882 14.666 39.511 1.00 39.06 501 PRO A C 1
ATOM 3704 O O . PRO A 1 489 ? 58.805 15.237 39.301 1.00 42.34 501 PRO A O 1
ATOM 3708 N N . ASP A 1 490 ? 60.005 13.726 40.439 1.00 38.56 502 ASP A N 1
ATOM 3709 C CA . ASP A 1 490 ? 58.828 13.238 41.142 1.00 37.11 502 ASP A CA 1
ATOM 3710 C C . ASP A 1 490 ? 58.425 14.115 42.323 1.00 36.77 502 ASP A C 1
ATOM 3711 O O . ASP A 1 490 ? 57.542 13.722 43.091 1.00 35.43 502 ASP A O 1
ATOM 3714 N N . TRP A 1 491 ? 59.040 15.284 42.483 1.00 36.00 503 TRP A N 1
ATOM 3715 C CA . TRP A 1 491 ? 58.707 16.173 43.586 1.00 34.78 503 TRP A CA 1
ATOM 3716 C C . TRP A 1 491 ? 57.415 16.923 43.304 1.00 35.06 503 TRP A C 1
ATOM 3717 O O . TRP A 1 491 ? 57.178 17.386 42.184 1.00 36.67 503 TRP A O 1
ATOM 3728 N N . ILE A 1 492 ? 56.588 17.053 44.334 1.00 32.73 504 ILE A N 1
ATOM 3729 C CA . ILE A 1 492 ? 55.407 17.905 44.283 1.00 33.48 504 ILE A CA 1
ATOM 3730 C C . ILE A 1 492 ? 55.806 19.277 44.816 1.00 33.45 504 ILE A C 1
ATOM 3731 O O . ILE A 1 492 ? 56.228 19.402 45.971 1.00 31.97 504 ILE A O 1
ATOM 3736 N N . ILE A 1 493 ? 55.686 20.304 43.974 1.00 32.32 505 ILE A N 1
ATOM 3737 C CA . ILE A 1 493 ? 56.266 21.615 44.246 1.00 33.56 505 ILE A CA 1
ATOM 3738 C C . ILE A 1 493 ? 55.171 22.672 44.309 1.00 33.41 505 ILE A C 1
ATOM 3739 O O . ILE A 1 493 ? 54.240 22.672 43.495 1.00 33.93 505 ILE A O 1
ATOM 3744 N N . VAL A 1 494 ? 55.301 23.584 45.275 1.00 32.53 506 VAL A N 1
ATOM 3745 C CA . VAL A 1 494 ? 54.461 24.771 45.379 1.00 32.78 506 VAL A CA 1
ATOM 3746 C C . VAL A 1 494 ? 55.323 25.935 45.855 1.00 33.69 506 VAL A C 1
ATOM 3747 O O . VAL A 1 494 ? 56.290 25.754 46.603 1.00 31.38 506 VAL A O 1
ATOM 3751 N N . GLY A 1 495 ? 54.977 27.139 45.403 1.00 33.45 507 GLY A N 1
ATOM 3752 C CA . GLY A 1 495 ? 55.568 28.341 45.957 1.00 31.61 507 GLY A CA 1
ATOM 3753 C C . GLY A 1 495 ? 54.883 28.742 47.249 1.00 32.64 507 GLY A C 1
ATOM 3754 O O . GLY A 1 495 ? 53.869 29.444 47.227 1.00 30.81 507 GLY A O 1
ATOM 3755 N N . THR A 1 496 ? 55.420 28.283 48.385 1.00 33.40 508 THR A N 1
ATOM 3756 C CA . THR A 1 496 ? 54.801 28.579 49.675 1.00 33.34 508 THR A CA 1
ATOM 3757 C C . THR A 1 496 ? 54.874 30.064 50.018 1.00 32.33 508 THR A C 1
ATOM 3758 O O . THR A 1 496 ? 54.026 30.569 50.763 1.00 33.40 508 THR A O 1
ATOM 3762 N N . GLU A 1 497 ? 55.868 30.772 49.490 1.00 30.69 509 GLU A N 1
ATOM 3763 C CA . GLU A 1 497 ? 56.041 32.194 49.769 1.00 32.43 509 GLU A CA 1
ATOM 3764 C C . GLU A 1 497 ? 56.739 32.823 48.575 1.00 32.43 509 GLU A C 1
ATOM 3765 O O . GLU A 1 497 ? 57.875 32.453 48.263 1.00 34.08 509 GLU A O 1
ATOM 3771 N N . THR A 1 498 ? 56.075 33.768 47.913 1.00 29.85 510 THR A N 1
ATOM 3772 C CA . THR A 1 498 ? 56.547 34.277 46.635 1.00 31.94 510 THR A CA 1
ATOM 3773 C C . THR A 1 498 ? 56.592 35.799 46.632 1.00 32.16 510 THR A C 1
ATOM 3774 O O . THR A 1 498 ? 55.892 36.466 47.396 1.00 30.50 510 THR A O 1
ATOM 3778 N N . SER A 1 499 ? 57.433 36.333 45.741 1.00 31.59 511 SER A N 1
ATOM 3779 C CA . SER A 1 499 ? 57.627 37.763 45.518 1.00 31.87 511 SER A CA 1
ATOM 3780 C C . SER A 1 499 ? 58.237 38.461 46.729 1.00 29.85 511 SER A C 1
ATOM 3781 O O . SER A 1 499 ? 59.463 38.526 46.850 1.00 32.57 511 SER A O 1
ATOM 3784 N N . SER A 1 500 ? 57.391 38.981 47.626 1.00 31.94 512 SER A N 1
ATOM 3785 C CA . SER A 1 500 ? 57.781 39.873 48.726 1.00 30.39 512 SER A CA 1
ATOM 3786 C C . SER A 1 500 ? 58.238 41.239 48.223 1.00 31.87 512 SER A C 1
ATOM 3787 O O . SER A 1 500 ? 59.070 41.893 48.853 1.00 28.44 512 SER A O 1
ATOM 3790 N N . VAL A 1 501 ? 57.692 41.687 47.094 1.00 31.22 513 VAL A N 1
ATOM 3791 C CA . VAL A 1 501 ? 57.853 43.078 46.700 1.00 29.85 513 VAL A CA 1
ATOM 3792 C C . VAL A 1 501 ? 57.081 43.959 47.680 1.00 31.38 513 VAL A C 1
ATOM 3793 O O . VAL A 1 501 ? 56.081 43.535 48.278 1.00 30.19 513 VAL A O 1
ATOM 3797 N N . VAL A 1 502 ? 57.564 45.185 47.882 1.00 30.22 514 VAL A N 1
ATOM 3798 C CA . VAL A 1 502 ? 56.942 46.112 48.822 1.00 31.44 514 VAL A CA 1
ATOM 3799 C C . VAL A 1 502 ? 56.530 47.380 48.088 1.00 30.05 514 VAL A C 1
ATOM 3800 O O . VAL A 1 502 ? 57.117 47.752 47.067 1.00 33.44 514 VAL A O 1
ATOM 3804 N N . SER A 1 503 ? 55.515 48.051 48.628 1.00 31.55 515 SER A N 1
ATOM 3805 C CA . SER A 1 503 ? 55.041 49.321 48.093 1.00 31.77 515 SER A CA 1
ATOM 3806 C C . SER A 1 503 ? 54.112 49.964 49.113 1.00 29.72 515 SER A C 1
ATOM 3807 O O . SER A 1 503 ? 53.641 49.312 50.048 1.00 31.78 515 SER A O 1
ATOM 3810 N N . THR A 1 504 ? 53.858 51.254 48.917 1.00 30.60 516 THR A N 1
ATOM 3811 C CA . THR A 1 504 ? 52.940 52.024 49.744 1.00 30.56 516 THR A CA 1
ATOM 3812 C C . THR A 1 504 ? 51.843 52.602 48.862 1.00 32.47 516 THR A C 1
ATOM 3813 O O . THR A 1 504 ? 52.120 53.117 47.773 1.00 34.01 516 THR A O 1
ATOM 3817 N N . ARG A 1 505 ? 50.596 52.505 49.323 1.00 31.46 517 ARG A N 1
ATOM 3818 C CA . ARG A 1 505 ? 49.482 53.035 48.546 1.00 32.96 517 ARG A CA 1
ATOM 3819 C C . ARG A 1 505 ? 49.647 54.536 48.340 1.00 32.29 517 ARG A C 1
ATOM 3820 O O . ARG A 1 505 ? 49.920 55.280 49.287 1.00 33.69 517 ARG A O 1
ATOM 3828 N N . GLY A 1 506 ? 49.503 54.973 47.091 1.00 34.16 518 GLY A N 1
ATOM 3829 C CA . GLY A 1 506 ? 49.528 56.381 46.755 1.00 32.39 518 GLY A CA 1
ATOM 3830 C C . GLY A 1 506 ? 50.898 57.016 46.638 1.00 31.37 518 GLY A C 1
ATOM 3831 O O . GLY A 1 506 ? 50.975 58.226 46.395 1.00 34.92 518 GLY A O 1
ATOM 3832 N N . VAL A 1 507 ? 51.978 56.255 46.791 1.00 31.83 519 VAL A N 1
ATOM 3833 C CA . VAL A 1 507 ? 53.336 56.791 46.780 1.00 31.66 519 VAL A CA 1
ATOM 3834 C C . VAL A 1 507 ? 54.000 56.425 45.459 1.00 31.41 519 VAL A C 1
ATOM 3835 O O . VAL A 1 507 ? 53.997 55.256 45.057 1.00 32.48 519 VAL A O 1
ATOM 3839 N N . TYR A 1 508 ? 54.574 57.421 44.789 1.00 31.90 520 TYR A N 1
ATOM 3840 C CA . TYR A 1 508 ? 55.290 57.196 43.540 1.00 33.85 520 TYR A CA 1
ATOM 3841 C C . TYR A 1 508 ? 56.597 57.973 43.565 1.00 34.32 520 TYR A C 1
ATOM 3842 O O . TYR A 1 508 ? 56.611 59.164 43.890 1.00 33.71 520 TYR A O 1
ATOM 3851 N N . HIS A 1 509 ? 57.688 57.294 43.229 1.00 33.37 521 HIS A N 1
ATOM 3852 C CA . HIS A 1 509 ? 59.017 57.884 43.215 1.00 35.02 521 HIS A CA 1
ATOM 3853 C C . HIS A 1 509 ? 59.581 57.829 41.802 1.00 36.34 521 HIS A C 1
ATOM 3854 O O . HIS A 1 509 ? 59.338 56.870 41.062 1.00 35.96 521 HIS A O 1
ATOM 3861 N N . PHE A 1 510 ? 60.328 58.865 41.431 1.00 36.49 522 PHE A N 1
ATOM 3862 C CA . PHE A 1 510 ? 60.857 58.994 40.085 1.00 37.66 522 PHE A CA 1
ATOM 3863 C C . PHE A 1 510 ? 62.353 59.267 40.140 1.00 37.01 522 PHE A C 1
ATOM 3864 O O . PHE A 1 510 ? 62.820 59.993 41.025 1.00 38.87 522 PHE A O 1
ATOM 3872 N N . PRO A 1 511 ? 63.137 58.689 39.219 1.00 36.24 523 PRO A N 1
ATOM 3873 C CA . PRO A 1 511 ? 62.691 57.741 38.193 1.00 36.57 523 PRO A CA 1
ATOM 3874 C C . PRO A 1 511 ? 62.496 56.336 38.753 1.00 36.70 523 PRO A C 1
ATOM 3875 O O . PRO A 1 511 ? 62.813 56.094 39.917 1.00 37.48 523 PRO A O 1
ATOM 3879 N N . ILE A 1 512 ? 61.984 55.423 37.929 1.00 35.44 524 ILE A N 1
ATOM 3880 C CA . ILE A 1 512 ? 61.696 54.059 38.369 1.00 36.71 524 ILE A CA 1
ATOM 3881 C C . ILE A 1 512 ? 63.022 53.305 38.430 1.00 36.21 524 ILE A C 1
ATOM 3882 O O . ILE A 1 512 ? 63.524 52.815 37.417 1.00 35.26 524 ILE A O 1
ATOM 3887 N N . GLU A 1 513 ? 63.587 53.207 39.630 1.00 36.21 525 GLU A N 1
ATOM 3888 C CA . GLU A 1 513 ? 64.867 52.552 39.851 1.00 38.25 525 GLU A CA 1
ATOM 3889 C C . GLU A 1 513 ? 64.766 51.685 41.096 1.00 37.17 525 GLU A C 1
ATOM 3890 O O . GLU A 1 513 ? 63.879 51.868 41.933 1.00 36.97 525 GLU A O 1
ATOM 3896 N N . LYS A 1 514 ? 65.697 50.738 41.218 1.00 35.88 526 LYS A N 1
ATOM 3897 C CA . LYS A 1 514 ? 65.715 49.824 42.361 1.00 36.06 526 LYS A CA 1
ATOM 3898 C C . LYS A 1 514 ? 66.633 50.385 43.445 1.00 37.72 526 LYS A C 1
ATOM 3899 O O . LYS A 1 514 ? 67.793 49.993 43.596 1.00 37.50 526 LYS A O 1
ATOM 3905 N N . TYR A 1 515 ? 66.095 51.326 44.218 1.00 37.38 527 TYR A N 1
ATOM 3906 C CA . TYR A 1 515 ? 66.786 51.778 45.414 1.00 37.79 527 TYR A CA 1
ATOM 3907 C C . TYR A 1 515 ? 66.538 50.784 46.549 1.00 38.94 527 TYR A C 1
ATOM 3908 O O . TYR A 1 515 ? 65.787 49.815 46.413 1.00 36.32 527 TYR A O 1
ATOM 3917 N N A ASN A 1 516 ? 67.172 51.030 47.693 0.51 38.64 528 ASN A N 1
ATOM 3918 N N B ASN A 1 516 ? 67.194 51.019 47.684 0.49 39.48 528 ASN A N 1
ATOM 3919 C CA A ASN A 1 516 ? 66.999 50.178 48.862 0.51 39.24 528 ASN A CA 1
ATOM 3920 C CA B ASN A 1 516 ? 67.017 50.188 48.868 0.49 38.14 528 ASN A CA 1
ATOM 3921 C C A ASN A 1 516 ? 66.019 50.767 49.869 0.51 39.56 528 ASN A C 1
ATOM 3922 C C B ASN A 1 516 ? 66.003 50.780 49.837 0.49 39.47 528 ASN A C 1
ATOM 3923 O O A ASN A 1 516 ? 65.096 50.077 50.313 0.51 38.31 528 ASN A O 1
ATOM 3924 O O B ASN A 1 516 ? 65.042 50.106 50.221 0.49 39.83 528 ASN A O 1
ATOM 3933 N N . LYS A 1 517 ? 66.201 52.031 50.239 1.00 39.01 529 LYS A N 1
ATOM 3934 C CA . LYS A 1 517 ? 65.285 52.741 51.116 1.00 39.07 529 LYS A CA 1
ATOM 3935 C C . LYS A 1 517 ? 65.004 54.109 50.513 1.00 38.39 529 LYS A C 1
ATOM 3936 O O . LYS A 1 517 ? 65.701 54.567 49.605 1.00 39.15 529 LYS A O 1
ATOM 3942 N N . HIS A 1 518 ? 63.973 54.764 51.029 1.00 38.69 530 HIS A N 1
ATOM 3943 C CA . HIS A 1 518 ? 63.644 56.122 50.629 1.00 39.16 530 HIS A CA 1
ATOM 3944 C C . HIS A 1 518 ? 63.581 57.000 51.869 1.00 39.01 530 HIS A C 1
ATOM 3945 O O . HIS A 1 518 ? 63.328 56.518 52.976 1.00 38.47 530 HIS A O 1
ATOM 3952 N N . GLU A 1 519 ? 63.823 58.296 51.672 1.00 40.23 531 GLU A N 1
ATOM 3953 C CA . GLU A 1 519 ? 63.800 59.232 52.792 1.00 41.62 531 GLU A CA 1
ATOM 3954 C C . GLU A 1 519 ? 62.409 59.360 53.399 1.00 40.51 531 GLU A C 1
ATOM 3955 O O . GLU A 1 519 ? 62.277 59.681 54.586 1.00 40.61 531 GLU A O 1
ATOM 3961 N N . SER A 1 520 ? 61.366 59.105 52.608 1.00 38.95 532 SER A N 1
ATOM 3962 C CA . SER A 1 520 ? 59.989 59.254 53.059 1.00 38.12 532 SER A CA 1
ATOM 3963 C C . SER A 1 520 ? 59.534 58.136 53.989 1.00 38.52 532 SER A C 1
ATOM 3964 O O . SER A 1 520 ? 58.444 58.247 54.563 1.00 37.21 532 SER A O 1
ATOM 3967 N N . LYS A 1 521 ? 60.327 57.074 54.144 1.00 37.47 533 LYS A N 1
ATOM 3968 C CA . LYS A 1 521 ? 59.942 55.870 54.882 1.00 37.44 533 LYS A CA 1
ATOM 3969 C C . LYS A 1 521 ? 58.749 55.160 54.243 1.00 35.70 533 LYS A C 1
ATOM 3970 O O . LYS A 1 521 ? 58.054 54.382 54.906 1.00 35.62 533 LYS A O 1
ATOM 3976 N N . TYR A 1 522 ? 58.507 55.416 52.957 1.00 35.97 534 TYR A N 1
ATOM 3977 C CA . TYR A 1 522 ? 57.511 54.716 52.159 1.00 33.39 534 TYR A CA 1
ATOM 3978 C C . TYR A 1 522 ? 58.183 54.171 50.903 1.00 35.20 534 TYR A C 1
ATOM 3979 O O . TYR A 1 522 ? 59.319 54.526 50.577 1.00 34.33 534 TYR A O 1
ATOM 3988 N N . VAL A 1 523 ? 57.470 53.303 50.188 1.00 33.17 535 VAL A N 1
ATOM 3989 C CA . VAL A 1 523 ? 58.013 52.597 49.034 1.00 32.50 535 VAL A CA 1
ATOM 3990 C C . VAL A 1 523 ? 57.177 52.928 47.805 1.00 32.68 535 VAL A C 1
ATOM 3991 O O . VAL A 1 523 ? 55.944 52.985 47.880 1.00 32.02 535 VAL A O 1
ATOM 3995 N N . THR A 1 524 ? 57.855 53.129 46.673 1.00 33.47 536 THR A N 1
ATOM 3996 C CA . THR A 1 524 ? 57.184 53.505 45.433 1.00 32.85 536 THR A CA 1
ATOM 3997 C C . THR A 1 524 ? 56.182 52.439 45.002 1.00 30.07 536 THR A C 1
ATOM 3998 O O . THR A 1 524 ? 56.458 51.238 45.060 1.00 30.43 536 THR A O 1
ATOM 4002 N N . SER A 1 525 ? 55.013 52.889 44.551 1.00 32.76 537 SER A N 1
ATOM 4003 C CA . SER A 1 525 ? 53.956 51.982 44.121 1.00 33.07 537 SER A CA 1
ATOM 4004 C C . SER A 1 525 ? 54.138 51.483 42.691 1.00 31.77 537 SER A C 1
ATOM 4005 O O . SER A 1 525 ? 53.214 50.871 42.146 1.00 31.76 537 SER A O 1
ATOM 4008 N N . PHE A 1 526 ? 55.291 51.730 42.066 1.00 31.73 538 PHE A N 1
ATOM 4009 C CA . PHE A 1 526 ? 55.578 51.119 40.776 1.00 32.41 538 PHE A CA 1
ATOM 4010 C C . PHE A 1 526 ? 56.021 49.669 40.910 1.00 32.01 538 PHE A C 1
ATOM 4011 O O . PHE A 1 526 ? 56.200 48.994 39.890 1.00 32.88 538 PHE A O 1
ATOM 4019 N N . ASP A 1 527 ? 56.209 49.191 42.142 1.00 34.07 539 ASP A N 1
ATOM 4020 C CA . ASP A 1 527 ? 56.401 47.775 42.455 1.00 32.35 539 ASP A CA 1
ATOM 4021 C C . ASP A 1 527 ? 57.694 47.229 41.848 1.00 31.71 539 ASP A C 1
ATOM 4022 O O . ASP A 1 527 ? 57.695 46.311 41.026 1.00 31.82 539 ASP A O 1
ATOM 4027 N N . VAL A 1 528 ? 58.811 47.806 42.287 1.00 33.39 540 VAL A N 1
ATOM 4028 C CA . VAL A 1 528 ? 60.131 47.322 41.888 1.00 33.22 540 VAL A CA 1
ATOM 4029 C C . VAL A 1 528 ? 61.062 47.099 43.068 1.00 32.56 540 VAL A C 1
ATOM 4030 O O . VAL A 1 528 ? 62.088 46.413 42.918 1.00 34.03 540 VAL A O 1
ATOM 4034 N N . ILE A 1 529 ? 60.761 47.637 44.245 1.00 31.88 541 ILE A N 1
ATOM 4035 C CA . ILE A 1 529 ? 61.640 47.515 45.402 1.00 33.81 541 ILE A CA 1
ATOM 4036 C C . ILE A 1 529 ? 61.438 46.152 46.050 1.00 32.95 541 ILE A C 1
ATOM 4037 O O . ILE A 1 529 ? 60.312 45.779 46.399 1.00 31.11 541 ILE A O 1
ATOM 4042 N N . THR A 1 530 ? 62.532 45.405 46.221 1.00 32.03 542 THR A N 1
ATOM 4043 C CA . THR A 1 530 ? 62.483 44.075 46.817 1.00 33.74 542 THR A CA 1
ATOM 4044 C C . THR A 1 530 ? 63.661 43.872 47.761 1.00 33.44 542 THR A C 1
ATOM 4045 O O . THR A 1 530 ? 64.779 44.321 47.468 1.00 34.44 542 THR A O 1
ATOM 4049 N N . PRO A 1 531 ? 63.438 43.215 48.897 1.00 32.70 543 PRO A N 1
ATOM 4050 C CA . PRO A 1 531 ? 64.554 42.790 49.754 1.00 32.88 543 PRO A CA 1
ATOM 4051 C C . PRO A 1 531 ? 65.478 41.838 49.014 1.00 33.00 543 PRO A C 1
ATOM 4052 O O . PRO A 1 531 ? 65.098 41.277 47.975 1.00 33.99 543 PRO A O 1
ATOM 4056 N N . PRO A 1 532 ? 66.694 41.617 49.526 1.00 36.83 544 PRO A N 1
ATOM 4057 C CA . PRO A 1 532 ? 67.665 40.779 48.797 1.00 35.00 544 PRO A CA 1
ATOM 4058 C C . PRO A 1 532 ? 67.174 39.378 48.457 1.00 36.46 544 PRO A C 1
ATOM 4059 O O . PRO A 1 532 ? 67.683 38.781 47.500 1.00 37.02 544 PRO A O 1
ATOM 4063 N N . TRP A 1 533 ? 66.214 38.832 49.198 1.00 35.31 545 TRP A N 1
ATOM 4064 C CA . TRP A 1 533 ? 65.692 37.501 48.918 1.00 34.55 545 TRP A CA 1
ATOM 4065 C C . TRP A 1 533 ? 64.448 37.524 48.041 1.00 33.94 545 TRP A C 1
ATOM 4066 O O . TRP A 1 533 ? 63.872 36.462 47.786 1.00 33.89 545 TRP A O 1
ATOM 4077 N N . ALA A 1 534 ? 64.032 38.692 47.566 1.00 33.42 546 ALA A N 1
ATOM 4078 C CA . ALA A 1 534 ? 62.719 38.873 46.966 1.00 33.97 546 ALA A CA 1
ATOM 4079 C C . ALA A 1 534 ? 62.826 39.191 45.478 1.00 33.10 546 ALA A C 1
ATOM 4080 O O . ALA A 1 534 ? 63.911 39.426 44.938 1.00 30.82 546 ALA A O 1
ATOM 4082 N N . TYR A 1 535 ? 61.667 39.197 44.816 1.00 31.94 547 TYR A N 1
ATOM 4083 C CA . TYR A 1 535 ? 61.575 39.576 43.412 1.00 33.06 547 TYR A CA 1
ATOM 4084 C C . TYR A 1 535 ? 60.164 40.070 43.114 1.00 33.56 547 TYR A C 1
ATOM 4085 O O . TYR A 1 535 ? 59.234 39.879 43.902 1.00 31.38 547 TYR A O 1
ATOM 4094 N N . ILE A 1 536 ? 60.013 40.712 41.961 1.00 33.49 548 ILE A N 1
ATOM 4095 C CA . ILE A 1 536 ? 58.726 41.266 41.545 1.00 33.34 548 ILE A CA 1
ATOM 4096 C C . ILE A 1 536 ? 57.782 40.123 41.189 1.00 32.38 548 ILE A C 1
ATOM 4097 O O . ILE A 1 536 ? 58.245 39.022 40.857 1.00 30.89 548 ILE A O 1
ATOM 4102 N N . PRO A 1 537 ? 56.462 40.326 41.255 1.00 32.99 549 PRO A N 1
ATOM 4103 C CA . PRO A 1 537 ? 55.537 39.237 40.903 1.00 31.78 549 PRO A CA 1
ATOM 4104 C C . PRO A 1 537 ? 55.647 38.800 39.458 1.00 32.94 549 PRO A C 1
ATOM 4105 O O . PRO A 1 537 ? 55.295 37.655 39.143 1.00 33.03 549 PRO A O 1
ATOM 4109 N N . ASP A 1 538 ? 56.115 39.679 38.570 1.00 33.06 550 ASP A N 1
ATOM 4110 C CA . ASP A 1 538 ? 56.273 39.309 37.169 1.00 32.19 550 ASP A CA 1
ATOM 4111 C C . ASP A 1 538 ? 57.171 38.087 37.025 1.00 33.66 550 ASP A C 1
ATOM 4112 O O . ASP A 1 538 ? 56.890 37.191 36.220 1.00 32.39 550 ASP A O 1
ATOM 4117 N N . LEU A 1 539 ? 58.253 38.029 37.807 1.00 34.59 551 LEU A N 1
ATOM 4118 C CA . LEU A 1 539 ? 59.169 36.896 37.722 1.00 34.73 551 LEU A CA 1
ATOM 4119 C C . LEU A 1 539 ? 58.525 35.614 38.233 1.00 33.15 551 LEU A C 1
ATOM 4120 O O . LEU A 1 539 ? 58.887 34.521 37.785 1.00 35.38 551 LEU A O 1
ATOM 4125 N N . GLU A 1 540 ? 57.574 35.721 39.163 1.00 32.79 552 GLU A N 1
ATOM 4126 C CA . GLU A 1 540 ? 56.856 34.532 39.606 1.00 32.73 552 GLU A CA 1
ATOM 4127 C C . GLU A 1 540 ? 55.865 34.066 38.547 1.00 33.29 552 GLU A C 1
ATOM 4128 O O . GLU A 1 540 ? 55.772 32.865 38.265 1.00 34.82 552 GLU A O 1
ATOM 4134 N N . PHE A 1 541 ? 55.116 35.001 37.953 1.00 32.04 553 PHE A N 1
ATOM 4135 C CA . PHE A 1 541 ? 54.204 34.647 36.870 1.00 34.23 553 PHE A CA 1
ATOM 4136 C C . PHE A 1 541 ? 54.951 33.971 35.730 1.00 34.64 553 PHE A C 1
ATOM 4137 O O . PHE A 1 541 ? 54.461 32.998 35.146 1.00 33.53 553 PHE A O 1
ATOM 4145 N N . GLU A 1 542 ? 56.145 34.477 35.405 1.00 33.81 554 GLU A N 1
ATOM 4146 C CA . GLU A 1 542 ? 56.908 33.952 34.278 1.00 35.57 554 GLU A CA 1
ATOM 4147 C C . GLU A 1 542 ? 57.401 32.535 34.545 1.00 35.92 554 GLU A C 1
ATOM 4148 O O . GLU A 1 542 ? 57.320 31.667 33.668 1.00 34.58 554 GLU A O 1
ATOM 4154 N N . ASN A 1 543 ? 57.921 32.282 35.746 1.00 34.92 555 ASN A N 1
ATOM 4155 C CA . ASN A 1 543 ? 58.439 30.958 36.057 1.00 34.77 555 ASN A CA 1
ATOM 4156 C C . ASN A 1 543 ? 57.326 29.959 36.341 1.00 35.12 555 ASN A C 1
ATOM 4157 O O . ASN A 1 543 ? 57.513 28.756 36.127 1.00 35.75 555 ASN A O 1
ATOM 4162 N N . LEU A 1 544 ? 56.169 30.425 36.818 1.00 35.15 556 LEU A N 1
ATOM 4163 C CA . LEU A 1 544 ? 55.025 29.526 36.943 1.00 35.65 556 LEU A CA 1
ATOM 4164 C C . LEU A 1 544 ? 54.475 29.145 35.578 1.00 35.15 556 LEU A C 1
ATOM 4165 O O . LEU A 1 544 ? 53.990 28.022 35.395 1.00 36.52 556 LEU A O 1
ATOM 4170 N N . LYS A 1 545 ? 54.545 30.062 34.612 1.00 34.17 557 LYS A N 1
ATOM 4171 C CA . LYS A 1 545 ? 54.113 29.750 33.256 1.00 34.78 557 LYS A CA 1
ATOM 4172 C C . LYS A 1 545 ? 55.089 28.797 32.575 1.00 36.64 557 LYS A C 1
ATOM 4173 O O . LYS A 1 545 ? 54.672 27.869 31.873 1.00 37.22 557 LYS A O 1
ATOM 4179 N N . ASN A 1 546 ? 56.390 29.000 32.784 1.00 34.71 558 ASN A N 1
ATOM 4180 C CA . ASN A 1 546 ? 57.404 28.170 32.148 1.00 36.41 558 ASN A CA 1
ATOM 4181 C C . ASN A 1 546 ? 57.609 26.834 32.849 1.00 37.54 558 ASN A C 1
ATOM 4182 O O . ASN A 1 546 ? 58.302 25.967 32.304 1.00 35.38 558 ASN A O 1
ATOM 4187 N N . ASN A 1 547 ? 57.035 26.646 34.034 1.00 37.44 559 ASN A N 1
ATOM 4188 C CA . ASN A 1 547 ? 57.121 25.386 34.769 1.00 34.32 559 ASN A CA 1
ATOM 4189 C C . ASN A 1 547 ? 55.729 25.021 35.264 1.00 36.15 559 ASN A C 1
ATOM 4190 O O . ASN A 1 547 ? 55.433 25.118 36.461 1.00 37.05 559 ASN A O 1
ATOM 4195 N N . PRO A 1 548 ? 54.847 24.582 34.359 1.00 35.84 560 PRO A N 1
ATOM 4196 C CA . PRO A 1 548 ? 53.441 24.365 34.738 1.00 34.82 560 PRO A CA 1
ATOM 4197 C C . PRO A 1 548 ? 53.230 23.245 35.741 1.00 35.08 560 PRO A C 1
ATOM 4198 O O . PRO A 1 548 ? 52.110 23.106 36.248 1.00 36.38 560 PRO A O 1
ATOM 4202 N N . SER A 1 549 ? 54.253 22.441 36.041 1.00 34.46 561 SER A N 1
ATOM 4203 C CA . SER A 1 549 ? 54.094 21.403 37.052 1.00 35.79 561 SER A CA 1
ATOM 4204 C C . SER A 1 549 ? 53.953 21.984 38.453 1.00 35.05 561 SER A C 1
ATOM 4205 O O . SER A 1 549 ? 53.378 21.326 39.327 1.00 34.14 561 SER A O 1
ATOM 4208 N N . VAL A 1 550 ? 54.464 23.193 38.690 1.00 33.28 562 VAL A N 1
ATOM 4209 C CA . VAL A 1 550 ? 54.266 23.848 39.976 1.00 34.24 562 VAL A CA 1
ATOM 4210 C C . VAL A 1 550 ? 52.802 24.244 40.107 1.00 34.27 562 VAL A C 1
ATOM 4211 O O . VAL A 1 550 ? 52.234 24.887 39.215 1.00 33.91 562 VAL A O 1
ATOM 4215 N N . MET A 1 551 ? 52.183 23.856 41.223 1.00 33.47 563 MET A N 1
ATOM 4216 C CA . MET A 1 551 ? 50.739 24.005 41.361 1.00 33.35 563 MET A CA 1
ATOM 4217 C C . MET A 1 551 ? 50.304 25.456 41.529 1.00 32.27 563 MET A C 1
ATOM 4218 O O . MET A 1 551 ? 49.153 25.780 41.221 1.00 32.11 563 MET A O 1
ATOM 4223 N N . GLY A 1 552 ? 51.180 26.330 42.009 1.00 34.09 564 GLY A N 1
ATOM 4224 C CA . GLY A 1 552 ? 50.805 27.721 42.193 1.00 33.70 564 GLY A CA 1
ATOM 4225 C C . GLY A 1 552 ? 51.717 28.404 43.199 1.00 31.99 564 GLY A C 1
ATOM 4226 O O . GLY A 1 552 ? 52.842 27.970 43.434 1.00 31.27 564 GLY A O 1
ATOM 4227 N N . GLU A 1 553 ? 51.192 29.477 43.790 1.00 32.61 565 GLU A N 1
ATOM 4228 C CA . GLU A 1 553 ? 51.997 30.350 44.631 1.00 31.32 565 GLU A CA 1
ATOM 4229 C C . GLU A 1 553 ? 51.150 30.909 45.766 1.00 31.91 565 GLU A C 1
ATOM 4230 O O . GLU A 1 553 ? 49.920 30.961 45.684 1.00 29.67 565 GLU A O 1
ATOM 4236 N N . TYR A 1 554 ? 51.835 31.330 46.830 1.00 29.83 566 TYR A N 1
ATOM 4237 C CA . TYR A 1 554 ? 51.231 32.060 47.941 1.00 30.17 566 TYR A CA 1
ATOM 4238 C C . TYR A 1 554 ? 52.046 33.330 48.149 1.00 31.66 566 TYR A C 1
ATOM 4239 O O . TYR A 1 554 ? 53.158 33.278 48.686 1.00 29.01 566 TYR A O 1
ATOM 4248 N N . ILE A 1 555 ? 51.496 34.467 47.729 1.00 32.20 567 ILE A N 1
ATOM 4249 C CA . ILE A 1 555 ? 52.250 35.713 47.737 1.00 30.36 567 ILE A CA 1
ATOM 4250 C C . ILE A 1 555 ? 52.378 36.247 49.161 1.00 30.17 567 ILE A C 1
ATOM 4251 O O . ILE A 1 555 ? 51.561 35.966 50.044 1.00 29.80 567 ILE A O 1
ATOM 4256 N N . TRP A 1 556 ? 53.430 37.034 49.378 1.00 30.66 568 TRP A N 1
ATOM 4257 C CA . TRP A 1 556 ? 53.702 37.681 50.660 1.00 31.62 568 TRP A CA 1
ATOM 4258 C C . TRP A 1 556 ? 53.675 39.194 50.450 1.00 30.98 568 TRP A C 1
ATOM 4259 O O . TRP A 1 556 ? 54.655 39.769 49.966 1.00 31.97 568 TRP A O 1
ATOM 4270 N N . THR A 1 557 ? 52.571 39.853 50.808 1.00 29.03 569 THR A N 1
ATOM 4271 C CA . THR A 1 557 ? 51.367 39.229 51.357 1.00 30.00 569 THR A CA 1
ATOM 4272 C C . THR A 1 557 ? 50.116 39.750 50.649 1.00 31.72 569 THR A C 1
ATOM 4273 O O . THR A 1 557 ? 50.194 40.646 49.805 1.00 30.44 569 THR A O 1
ATOM 4277 N N . GLY A 1 558 ? 48.957 39.205 51.014 1.00 28.30 570 GLY A N 1
ATOM 4278 C CA . GLY A 1 558 ? 47.701 39.727 50.512 1.00 29.16 570 GLY A CA 1
ATOM 4279 C C . GLY A 1 558 ? 47.324 41.030 51.188 1.00 30.25 570 GLY A C 1
ATOM 4280 O O . GLY A 1 558 ? 46.976 42.012 50.525 1.00 28.16 570 GLY A O 1
ATOM 4281 N N . PHE A 1 559 ? 47.395 41.045 52.514 1.00 28.53 571 PHE A N 1
ATOM 4282 C CA . PHE A 1 559 ? 47.136 42.229 53.315 1.00 30.20 571 PHE A CA 1
ATOM 4283 C C . PHE A 1 559 ? 48.423 42.694 53.980 1.00 31.18 571 PHE A C 1
ATOM 4284 O O . PHE A 1 559 ? 49.295 41.886 54.314 1.00 31.21 571 PHE A O 1
ATOM 4292 N N . ASP A 1 560 ? 48.542 44.006 54.157 1.00 29.89 572 ASP A N 1
ATOM 4293 C CA . ASP A 1 560 ? 49.567 44.537 55.040 1.00 29.48 572 ASP A CA 1
ATOM 4294 C C . ASP A 1 560 ? 49.278 44.101 56.472 1.00 29.95 572 ASP A C 1
ATOM 4295 O O . ASP A 1 560 ? 48.124 43.910 56.865 1.00 30.24 572 ASP A O 1
ATOM 4300 N N . TYR A 1 561 ? 50.339 43.942 57.254 1.00 28.70 573 TYR A N 1
ATOM 4301 C CA . TYR A 1 561 ? 50.216 43.544 58.645 1.00 28.03 573 TYR A CA 1
ATOM 4302 C C . TYR A 1 561 ? 51.109 44.431 59.501 1.00 28.27 573 TYR A C 1
ATOM 4303 O O . TYR A 1 561 ? 52.039 45.072 59.008 1.00 31.61 573 TYR A O 1
ATOM 4312 N N . ILE A 1 562 ? 50.810 44.463 60.799 1.00 27.69 574 ILE A N 1
ATOM 4313 C CA . ILE A 1 562 ? 51.583 45.287 61.720 1.00 29.46 574 ILE A CA 1
ATOM 4314 C C . ILE A 1 562 ? 52.929 44.627 61.988 1.00 28.52 574 ILE A C 1
ATOM 4315 O O . ILE A 1 562 ? 53.027 43.401 62.134 1.00 29.64 574 ILE A O 1
ATOM 4320 N N . GLY A 1 563 ? 53.981 45.439 62.040 1.00 28.01 575 GLY A N 1
ATOM 4321 C CA . GLY A 1 563 ? 55.334 44.942 62.199 1.00 31.36 575 GLY A CA 1
ATOM 4322 C C . GLY A 1 563 ? 56.045 44.793 60.866 1.00 29.93 575 GLY A C 1
ATOM 4323 O O . GLY A 1 563 ? 55.527 45.138 59.799 1.00 29.63 575 GLY A O 1
ATOM 4324 N N . GLU A 1 564 ? 57.270 44.253 60.956 1.00 30.22 576 GLU A N 1
ATOM 4325 C CA . GLU A 1 564 ? 58.184 43.976 59.849 1.00 32.86 576 GLU A CA 1
ATOM 4326 C C . GLU A 1 564 ? 58.146 45.068 58.782 1.00 31.14 576 GLU A C 1
ATOM 4327 O O . GLU A 1 564 ? 57.681 44.824 57.661 1.00 31.19 576 GLU A O 1
ATOM 4333 N N . PRO A 1 565 ? 58.637 46.279 59.080 1.00 31.50 577 PRO A N 1
ATOM 4334 C CA . PRO A 1 565 ? 58.529 47.382 58.112 1.00 33.13 577 PRO A CA 1
ATOM 4335 C C . PRO A 1 565 ? 59.586 47.342 57.018 1.00 31.71 577 PRO A C 1
ATOM 4336 O O . PRO A 1 565 ? 59.924 48.386 56.454 1.00 33.15 577 PRO A O 1
ATOM 4340 N N . THR A 1 566 ? 60.114 46.154 56.731 1.00 31.87 578 THR A N 1
ATOM 4341 C CA . THR A 1 566 ? 61.118 45.975 55.691 1.00 32.94 578 THR A CA 1
ATOM 4342 C C . THR A 1 566 ? 60.674 46.671 54.402 1.00 32.18 578 THR A C 1
ATOM 4343 O O . THR A 1 566 ? 59.515 46.520 53.992 1.00 33.20 578 THR A O 1
ATOM 4347 N N . PRO A 1 567 ? 61.558 47.432 53.730 1.00 34.38 579 PRO A N 1
ATOM 4348 C CA . PRO A 1 567 ? 63.000 47.606 53.951 1.00 34.27 579 PRO A CA 1
ATOM 4349 C C . PRO A 1 567 ? 63.377 48.554 55.087 1.00 34.94 579 PRO A C 1
ATOM 4350 O O . PRO A 1 567 ? 64.564 48.775 55.319 1.00 34.61 579 PRO A O 1
ATOM 4354 N N . TYR A 1 568 ? 62.392 49.108 55.782 1.00 35.01 580 TYR A N 1
ATOM 4355 C CA . TYR A 1 568 ? 62.673 50.015 56.883 1.00 34.83 580 TYR A CA 1
ATOM 4356 C C . TYR A 1 568 ? 62.774 49.244 58.191 1.00 35.74 580 TYR A C 1
ATOM 4357 O O . TYR A 1 568 ? 62.140 48.201 58.375 1.00 33.47 580 TYR A O 1
ATOM 4366 N N . GLY A 1 569 ? 63.603 49.756 59.090 1.00 35.65 581 GLY A N 1
ATOM 4367 C CA . GLY A 1 569 ? 63.842 49.076 60.358 1.00 35.16 581 GLY A CA 1
ATOM 4368 C C . GLY A 1 569 ? 64.821 47.926 60.310 1.00 36.80 581 GLY A C 1
ATOM 4369 O O . GLY A 1 569 ? 65.726 47.849 61.146 1.00 37.91 581 GLY A O 1
ATOM 4370 N N . GLY A 1 570 ? 64.663 47.020 59.353 1.00 36.19 582 GLY A N 1
ATOM 4371 C CA . GLY A 1 570 ? 65.584 45.910 59.233 1.00 36.46 582 GLY A CA 1
ATOM 4372 C C . GLY A 1 570 ? 65.062 44.862 58.274 1.00 36.94 582 GLY A C 1
ATOM 4373 O O . GLY A 1 570 ? 64.026 45.033 57.624 1.00 36.63 582 GLY A O 1
ATOM 4374 N N . ARG A 1 571 ? 65.819 43.770 58.194 1.00 37.35 583 ARG A N 1
ATOM 4375 C CA . ARG A 1 571 ? 65.489 42.620 57.367 1.00 36.17 583 ARG A CA 1
ATOM 4376 C C . ARG A 1 571 ? 65.338 41.393 58.256 1.00 35.74 583 ARG A C 1
ATOM 4377 O O . ARG A 1 571 ? 66.034 41.254 59.265 1.00 37.85 583 ARG A O 1
ATOM 4385 N N . ASP A 1 572 ? 64.426 40.498 57.867 1.00 35.99 584 ASP A N 1
ATOM 4386 C CA . ASP A 1 572 ? 64.050 39.395 58.748 1.00 37.40 584 ASP A CA 1
ATOM 4387 C C . ASP A 1 572 ? 65.242 38.520 59.113 1.00 37.44 584 ASP A C 1
ATOM 4388 O O . ASP A 1 572 ? 65.370 38.082 60.262 1.00 38.88 584 ASP A O 1
ATOM 4393 N N . HIS A 1 573 ? 66.119 38.245 58.154 1.00 37.54 585 HIS A N 1
ATOM 4394 C CA . HIS A 1 573 ? 67.195 37.288 58.365 1.00 41.29 585 HIS A CA 1
ATOM 4395 C C . HIS A 1 573 ? 68.444 37.911 58.981 1.00 39.71 585 HIS A C 1
ATOM 4396 O O . HIS A 1 573 ? 69.488 37.253 59.028 1.00 40.90 585 HIS A O 1
ATOM 4403 N N . GLY A 1 574 ? 68.357 39.154 59.469 1.00 39.48 586 GLY A N 1
ATOM 4404 C CA . GLY A 1 574 ? 69.443 39.740 60.225 1.00 39.88 586 GLY A CA 1
ATOM 4405 C C . GLY A 1 574 ? 69.431 39.298 61.680 1.00 39.91 586 GLY A C 1
ATOM 4406 O O . GLY A 1 574 ? 68.478 38.692 62.170 1.00 40.39 586 GLY A O 1
ATOM 4407 N N A ASN A 1 575 ? 70.522 39.611 62.382 0.55 40.33 587 ASN A N 1
ATOM 4408 N N B ASN A 1 575 ? 70.524 39.617 62.373 0.45 40.40 587 ASN A N 1
ATOM 4409 C CA A ASN A 1 575 ? 70.685 39.226 63.779 0.55 40.25 587 ASN A CA 1
ATOM 4410 C CA B ASN A 1 575 ? 70.724 39.254 63.772 0.45 40.25 587 ASN A CA 1
ATOM 4411 C C A ASN A 1 575 ? 70.516 40.411 64.728 0.55 40.30 587 ASN A C 1
ATOM 4412 C C B ASN A 1 575 ? 70.587 40.468 64.689 0.45 40.29 587 ASN A C 1
ATOM 4413 O O A ASN A 1 575 ? 71.172 40.478 65.770 0.55 41.18 587 ASN A O 1
ATOM 4414 O O B ASN A 1 575 ? 71.323 40.621 65.665 0.45 41.17 587 ASN A O 1
ATOM 4423 N N . LYS A 1 576 ? 69.640 41.351 64.381 1.00 39.94 588 LYS A N 1
ATOM 4424 C CA . LYS A 1 576 ? 69.346 42.509 65.217 1.00 41.82 588 LYS A CA 1
ATOM 4425 C C . LYS A 1 576 ? 67.839 42.575 65.397 1.00 42.57 588 LYS A C 1
ATOM 4426 O O . LYS A 1 576 ? 67.100 42.610 64.408 1.00 45.10 588 LYS A O 1
ATOM 4428 N N . PHE A 1 577 ? 67.378 42.587 66.649 1.00 42.47 589 PHE A N 1
ATOM 4429 C CA . PHE A 1 577 ? 65.938 42.520 66.873 1.00 43.41 589 PHE A CA 1
ATOM 4430 C C . PHE A 1 577 ? 65.253 43.879 66.875 1.00 45.41 589 PHE A C 1
ATOM 4431 O O . PHE A 1 577 ? 64.085 43.968 66.476 1.00 42.54 589 PHE A O 1
ATOM 4439 N N . TYR A 1 578 ? 65.921 44.939 67.319 1.00 42.94 590 TYR A N 1
ATOM 4440 C CA . TYR A 1 578 ? 65.283 46.248 67.372 1.00 44.47 590 TYR A CA 1
ATOM 4441 C C . TYR A 1 578 ? 65.446 46.953 66.031 1.00 40.61 590 TYR A C 1
ATOM 4442 O O . TYR A 1 578 ? 66.568 47.160 65.556 1.00 38.65 590 TYR A O 1
ATOM 4451 N N . TRP A 1 579 ? 64.314 47.305 65.427 1.00 40.13 591 TRP A N 1
ATOM 4452 C CA . TRP A 1 579 ? 64.237 47.871 64.086 1.00 37.18 591 TRP A CA 1
ATOM 4453 C C . TRP A 1 579 ? 63.794 49.329 64.125 1.00 36.61 591 TRP A C 1
ATOM 4454 O O . TRP A 1 579 ? 62.969 49.762 63.319 1.00 37.07 591 TRP A O 1
ATOM 4465 N N . ASN A 1 580 ? 64.318 50.107 65.067 1.00 37.15 592 ASN A N 1
ATOM 4466 C CA . ASN A 1 580 ? 63.797 51.443 65.317 1.00 37.29 592 ASN A CA 1
ATOM 4467 C C . ASN A 1 580 ? 64.658 52.546 64.712 1.00 36.32 592 ASN A C 1
ATOM 4468 O O . ASN A 1 580 ? 64.436 53.723 65.012 1.00 36.19 592 ASN A O 1
ATOM 4473 N N . GLN A 1 581 ? 65.620 52.197 63.855 1.00 37.09 593 GLN A N 1
ATOM 4474 C CA . GLN A 1 581 ? 66.402 53.226 63.178 1.00 36.58 593 GLN A CA 1
ATOM 4475 C C . GLN A 1 581 ? 65.528 54.080 62.268 1.00 36.67 593 GLN A C 1
ATOM 4476 O O . GLN A 1 581 ? 65.778 55.282 62.118 1.00 36.82 593 GLN A O 1
ATOM 4478 N N . ASP A 1 582 ? 64.498 53.485 61.664 1.00 34.42 594 ASP A N 1
ATOM 4479 C CA . ASP A 1 582 ? 63.587 54.194 60.774 1.00 36.02 594 ASP A CA 1
ATOM 4480 C C . ASP A 1 582 ? 62.255 54.522 61.443 1.00 35.17 594 ASP A C 1
ATOM 4481 O O . ASP A 1 582 ? 61.227 54.614 60.765 1.00 35.30 594 ASP A O 1
ATOM 4486 N N . TRP A 1 583 ? 62.258 54.688 62.762 1.00 36.56 595 TRP A N 1
ATOM 4487 C CA . TRP A 1 583 ? 61.050 55.062 63.484 1.00 35.66 595 TRP A CA 1
ATOM 4488 C C . TRP A 1 583 ? 60.468 56.346 62.895 1.00 36.45 595 TRP A C 1
ATOM 4489 O O . TRP A 1 583 ? 61.220 57.267 62.551 1.00 37.50 595 TRP A O 1
ATOM 4500 N N . PRO A 1 584 ? 59.133 56.458 62.773 1.00 35.23 596 PRO A N 1
ATOM 4501 C CA . PRO A 1 584 ? 58.101 55.531 63.246 1.00 35.61 596 PRO A CA 1
ATOM 4502 C C . PRO A 1 584 ? 57.587 54.524 62.214 1.00 33.16 596 PRO A C 1
ATOM 4503 O O . PRO A 1 584 ? 56.387 54.247 62.203 1.00 32.99 596 PRO A O 1
ATOM 4507 N N . ALA A 1 585 ? 58.460 53.984 61.367 1.00 33.91 597 ALA A N 1
ATOM 4508 C CA . ALA A 1 585 ? 58.052 52.923 60.448 1.00 33.38 597 ALA A CA 1
ATOM 4509 C C . ALA A 1 585 ? 57.825 51.641 61.241 1.00 30.67 597 ALA A C 1
ATOM 4510 O O . ALA A 1 585 ? 58.775 51.052 61.765 1.00 31.50 597 ALA A O 1
ATOM 4512 N N . ARG A 1 586 ? 56.567 51.206 61.337 1.00 30.02 598 ARG A N 1
ATOM 4513 C CA . ARG A 1 586 ? 56.227 50.069 62.182 1.00 31.81 598 ARG A CA 1
ATOM 4514 C C . ARG A 1 586 ? 55.284 49.064 61.532 1.00 31.96 598 ARG A C 1
ATOM 4515 O O . ARG A 1 586 ? 54.988 48.039 62.154 1.00 31.79 598 ARG A O 1
ATOM 4523 N N . SER A 1 587 ? 54.783 49.330 60.330 1.00 31.10 599 SER A N 1
ATOM 4524 C CA . SER A 1 587 ? 53.867 48.438 59.639 1.00 29.34 599 SER A CA 1
ATOM 4525 C C . SER A 1 587 ? 54.493 47.998 58.321 1.00 29.86 599 SER A C 1
ATOM 4526 O O . SER A 1 587 ? 55.400 48.647 57.791 1.00 29.73 599 SER A O 1
ATOM 4529 N N . SER A 1 588 ? 53.995 46.884 57.794 1.00 28.76 600 SER A N 1
ATOM 4530 C CA . SER A 1 588 ? 54.612 46.261 56.635 1.00 29.58 600 SER A CA 1
ATOM 4531 C C . SER A 1 588 ? 54.238 46.989 55.344 1.00 30.06 600 SER A C 1
ATOM 4532 O O . SER A 1 588 ? 53.360 47.855 55.306 1.00 29.83 600 SER A O 1
ATOM 4535 N N . SER A 1 589 ? 54.935 46.615 54.268 1.00 29.04 601 SER A N 1
ATOM 4536 C CA . SER A 1 589 ? 54.614 47.074 52.923 1.00 30.02 601 SER A CA 1
ATOM 4537 C C . SER A 1 589 ? 54.497 45.919 51.935 1.00 29.14 601 SER A C 1
ATOM 4538 O O . SER A 1 589 ? 54.379 46.161 50.730 1.00 32.00 601 SER A O 1
ATOM 4541 N N . PHE A 1 590 ? 54.513 44.672 52.414 1.00 31.17 602 PHE A N 1
ATOM 4542 C CA . PHE A 1 590 ? 54.439 43.516 51.526 1.00 31.21 602 PHE A CA 1
ATOM 4543 C C . PHE A 1 590 ? 53.049 43.304 50.945 1.00 30.50 602 PHE A C 1
ATOM 4544 O O . PHE A 1 590 ? 52.910 42.562 49.966 1.00 27.43 602 PHE A O 1
ATOM 4552 N N . GLY A 1 591 ? 52.025 43.930 51.520 1.00 30.55 603 GLY A N 1
ATOM 4553 C CA . GLY A 1 591 ? 50.660 43.575 51.176 1.00 29.82 603 GLY A CA 1
ATOM 4554 C C . GLY A 1 591 ? 50.238 44.133 49.829 1.00 29.17 603 GLY A C 1
ATOM 4555 O O . GLY A 1 591 ? 50.628 45.233 49.434 1.00 29.78 603 GLY A O 1
ATOM 4556 N N . ALA A 1 592 ? 49.425 43.351 49.113 1.00 29.95 604 ALA A N 1
ATOM 4557 C CA . ALA A 1 592 ? 48.777 43.862 47.913 1.00 29.95 604 ALA A CA 1
ATOM 4558 C C . ALA A 1 592 ? 47.714 44.900 48.245 1.00 30.57 604 ALA A C 1
ATOM 4559 O O . ALA A 1 592 ? 47.370 45.718 47.387 1.00 31.75 604 ALA A O 1
ATOM 4561 N N . VAL A 1 593 ? 47.178 44.873 49.465 1.00 30.24 605 VAL A N 1
ATOM 4562 C CA . VAL A 1 593 ? 46.332 45.936 49.984 1.00 30.86 605 VAL A CA 1
ATOM 4563 C C . VAL A 1 593 ? 46.938 46.390 51.305 1.00 30.97 605 VAL A C 1
ATOM 4564 O O . VAL A 1 593 ? 47.778 45.706 51.893 1.00 29.66 605 VAL A O 1
ATOM 4568 N N . ASP A 1 594 ? 46.510 47.562 51.768 1.00 31.84 606 ASP A N 1
ATOM 4569 C CA . ASP A 1 594 ? 47.112 48.154 52.954 1.00 31.17 606 ASP A CA 1
ATOM 4570 C C . ASP A 1 594 ? 46.432 47.610 54.213 1.00 31.82 606 ASP A C 1
ATOM 4571 O O . ASP A 1 594 ? 45.656 46.652 54.163 1.00 29.69 606 ASP A O 1
ATOM 4576 N N . LEU A 1 595 ? 46.707 48.246 55.358 1.00 33.89 607 LEU A N 1
ATOM 4577 C CA . LEU A 1 595 ? 46.298 47.702 56.652 1.00 31.00 607 LEU A CA 1
ATOM 4578 C C . LEU A 1 595 ? 44.785 47.642 56.814 1.00 32.05 607 LEU A C 1
ATOM 4579 O O . LEU A 1 595 ? 44.284 46.828 57.599 1.00 32.57 607 LEU A O 1
ATOM 4584 N N . VAL A 1 596 ? 44.043 48.492 56.108 1.00 32.12 608 VAL A N 1
ATOM 4585 C CA . VAL A 1 596 ? 42.588 48.497 56.186 1.00 32.16 608 VAL A CA 1
ATOM 4586 C C . VAL A 1 596 ? 41.953 47.959 54.914 1.00 30.84 608 VAL A C 1
ATOM 4587 O O . VAL A 1 596 ? 40.735 48.055 54.747 1.00 33.26 608 VAL A O 1
ATOM 4591 N N . GLY A 1 597 ? 42.748 47.395 54.011 1.00 30.89 609 GLY A N 1
ATOM 4592 C CA . GLY A 1 597 ? 42.214 46.767 52.824 1.00 32.25 609 GLY A CA 1
ATOM 4593 C C . GLY A 1 597 ? 42.062 47.663 51.617 1.00 32.09 609 GLY A C 1
ATOM 4594 O O . GLY A 1 597 ? 41.447 47.239 50.631 1.00 31.84 609 GLY A O 1
ATOM 4595 N N . PHE A 1 598 ? 42.588 48.885 51.660 1.00 30.67 610 PHE A N 1
ATOM 4596 C CA . PHE A 1 598 ? 42.583 49.736 50.478 1.00 33.51 610 PHE A CA 1
ATOM 4597 C C . PHE A 1 598 ? 43.485 49.132 49.406 1.00 32.14 610 PHE A C 1
ATOM 4598 O O . PHE A 1 598 ? 44.625 48.749 49.682 1.00 31.76 610 PHE A O 1
ATOM 4606 N N . LYS A 1 599 ? 42.967 49.040 48.184 1.00 31.69 611 LYS A N 1
ATOM 4607 C CA . LYS A 1 599 ? 43.697 48.392 47.103 1.00 32.32 611 LYS A CA 1
ATOM 4608 C C . LYS A 1 599 ? 44.902 49.227 46.686 1.00 32.23 611 LYS A C 1
ATOM 4609 O O . LYS A 1 599 ? 44.773 50.418 46.388 1.00 32.88 611 LYS A O 1
ATOM 4615 N N . LYS A 1 600 ? 46.077 48.601 46.671 1.00 32.09 612 LYS A N 1
ATOM 4616 C CA . LYS A 1 600 ? 47.251 49.209 46.063 1.00 31.51 612 LYS A CA 1
ATOM 4617 C C . LYS A 1 600 ? 47.269 48.925 44.565 1.00 28.88 612 LYS A C 1
ATOM 4618 O O . LYS A 1 600 ? 46.487 48.122 44.050 1.00 30.02 612 LYS A O 1
ATOM 4624 N N . ASP A 1 601 ? 48.186 49.593 43.859 1.00 30.99 613 ASP A N 1
ATOM 4625 C CA . ASP A 1 601 ? 48.409 49.262 42.455 1.00 30.09 613 ASP A CA 1
ATOM 4626 C C . ASP A 1 601 ? 48.755 47.788 42.293 1.00 29.43 613 ASP A C 1
ATOM 4627 O O . ASP A 1 601 ? 48.423 47.179 41.269 1.00 28.54 613 ASP A O 1
ATOM 4632 N N . ARG A 1 602 ? 49.402 47.197 43.301 1.00 29.60 614 ARG A N 1
ATOM 4633 C CA . ARG A 1 602 ? 49.693 45.769 43.277 1.00 29.67 614 ARG A CA 1
ATOM 4634 C C . ARG A 1 602 ? 48.426 44.931 43.162 1.00 29.53 614 ARG A C 1
ATOM 4635 O O . ARG A 1 602 ? 48.439 43.876 42.516 1.00 28.86 614 ARG A O 1
ATOM 4643 N N . PHE A 1 603 ? 47.332 45.378 43.787 1.00 29.08 615 PHE A N 1
ATOM 4644 C CA . PHE A 1 603 ? 46.078 44.629 43.740 1.00 29.82 615 PHE A CA 1
ATOM 4645 C C . PHE A 1 603 ? 45.620 44.406 42.304 1.00 30.72 615 PHE A C 1
ATOM 4646 O O . PHE A 1 603 ? 45.190 43.304 41.943 1.00 30.83 615 PHE A O 1
ATOM 4654 N N . TYR A 1 604 ? 45.712 45.440 41.468 1.00 29.40 616 TYR A N 1
ATOM 4655 C CA . TYR A 1 604 ? 45.250 45.329 40.090 1.00 30.45 616 TYR A CA 1
ATOM 4656 C C . TYR A 1 604 ? 46.229 44.554 39.219 1.00 31.96 616 TYR A C 1
ATOM 4657 O O . TYR A 1 604 ? 45.816 43.953 38.220 1.00 30.55 616 TYR A O 1
ATOM 4666 N N . LEU A 1 605 ? 47.517 44.554 39.575 1.00 28.61 617 LEU A N 1
ATOM 4667 C CA . LEU A 1 605 ? 48.471 43.707 38.868 1.00 29.59 617 LEU A CA 1
ATOM 4668 C C . LEU A 1 605 ? 48.112 42.235 39.026 1.00 31.49 617 LEU A C 1
ATOM 4669 O O . LEU A 1 605 ? 48.138 41.475 38.052 1.00 32.59 617 LEU A O 1
ATOM 4674 N N . TYR A 1 606 ? 47.758 41.816 40.245 1.00 28.87 618 TYR A N 1
ATOM 4675 C CA . TYR A 1 606 ? 47.360 40.430 40.456 1.00 29.99 618 TYR A CA 1
ATOM 4676 C C . TYR A 1 606 ? 46.004 40.147 39.828 1.00 30.97 618 TYR A C 1
ATOM 4677 O O . TYR A 1 606 ? 45.777 39.057 39.290 1.00 31.38 618 TYR A O 1
ATOM 4686 N N . GLN A 1 607 ? 45.091 41.119 39.884 1.00 31.90 619 GLN A N 1
ATOM 4687 C CA . GLN A 1 607 ? 43.805 40.967 39.213 1.00 33.02 619 GLN A CA 1
ATOM 4688 C C . GLN A 1 607 ? 43.979 40.765 37.712 1.00 33.17 619 GLN A C 1
ATOM 4689 O O . GLN A 1 607 ? 43.184 40.056 37.086 1.00 33.92 619 GLN A O 1
ATOM 4695 N N . SER A 1 608 ? 45.016 41.369 37.122 1.00 31.06 620 SER A N 1
ATOM 4696 C CA . SER A 1 608 ? 45.282 41.188 35.699 1.00 31.84 620 SER A CA 1
ATOM 4697 C C . SER A 1 608 ? 45.777 39.783 35.379 1.00 32.28 620 SER A C 1
ATOM 4698 O O . SER A 1 608 ? 45.659 39.343 34.231 1.00 31.40 620 SER A O 1
ATOM 4701 N N . GLN A 1 609 ? 46.323 39.074 36.366 1.00 31.47 621 GLN A N 1
ATOM 4702 C CA . GLN A 1 609 ? 46.842 37.728 36.167 1.00 32.43 621 GLN A CA 1
ATOM 4703 C C . GLN A 1 609 ? 45.894 36.641 36.655 1.00 32.90 621 GLN A C 1
ATOM 4704 O O . GLN A 1 609 ? 45.976 35.508 36.167 1.00 34.29 621 GLN A O 1
ATOM 4710 N N . TRP A 1 610 ? 44.983 36.963 37.578 1.00 33.21 622 TRP A N 1
ATOM 4711 C CA . TRP A 1 610 ? 44.188 35.961 38.274 1.00 32.59 622 TRP A CA 1
ATOM 4712 C C . TRP A 1 610 ? 42.695 36.005 37.964 1.00 33.27 622 TRP A C 1
ATOM 4713 O O . TRP A 1 610 ? 41.982 35.070 38.342 1.00 35.29 622 TRP A O 1
ATOM 4724 N N . THR A 1 611 ? 42.195 37.052 37.310 1.00 34.19 623 THR A N 1
ATOM 4725 C CA . THR A 1 611 ? 40.780 37.144 36.978 1.00 34.36 623 THR A CA 1
ATOM 4726 C C . THR A 1 611 ? 40.590 37.202 35.468 1.00 37.30 623 THR A C 1
ATOM 4727 O O . THR A 1 611 ? 41.497 37.569 34.715 1.00 36.64 623 THR A O 1
ATOM 4731 N N . LYS A 1 612 ? 39.379 36.839 35.036 1.00 37.25 624 LYS A N 1
ATOM 4732 C CA . LYS A 1 612 ? 39.016 36.860 33.628 1.00 38.62 624 LYS A CA 1
ATOM 4733 C C . LYS A 1 612 ? 38.100 38.015 33.251 1.00 38.53 624 LYS A C 1
ATOM 4734 O O . LYS A 1 612 ? 38.044 38.372 32.069 1.00 38.74 624 LYS A O 1
ATOM 4740 N N . LYS A 1 613 ? 37.392 38.604 34.212 1.00 37.48 625 LYS A N 1
ATOM 4741 C CA . LYS A 1 613 ? 36.523 39.736 33.917 1.00 38.29 625 LYS A CA 1
ATOM 4742 C C . LYS A 1 613 ? 37.353 40.899 33.380 1.00 37.36 625 LYS A C 1
ATOM 4743 O O . LYS A 1 613 ? 38.359 41.272 33.999 1.00 37.43 625 LYS A O 1
ATOM 4748 N N . PRO A 1 614 ? 36.972 41.493 32.249 1.00 36.52 626 PRO A N 1
ATOM 4749 C CA . PRO A 1 614 ? 37.815 42.529 31.633 1.00 36.73 626 PRO A CA 1
ATOM 4750 C C . PRO A 1 614 ? 38.034 43.711 32.567 1.00 35.92 626 PRO A C 1
ATOM 4751 O O . PRO A 1 614 ? 37.092 44.250 33.151 1.00 35.65 626 PRO A O 1
ATOM 4755 N N . MET A 1 615 ? 39.298 44.106 32.709 1.00 34.72 627 MET A N 1
ATOM 4756 C CA . MET A 1 615 ? 39.654 45.240 33.548 1.00 35.57 627 MET A CA 1
ATOM 4757 C C . MET A 1 615 ? 40.881 45.925 32.969 1.00 33.77 627 MET A C 1
ATOM 4758 O O . MET A 1 615 ? 41.636 45.340 32.187 1.00 31.71 627 MET A O 1
ATOM 4763 N N . VAL A 1 616 ? 41.071 47.179 33.369 1.00 32.13 628 VAL A N 1
ATOM 4764 C CA . VAL A 1 616 ? 42.287 47.920 33.058 1.00 33.44 628 VAL A CA 1
ATOM 4765 C C . VAL A 1 616 ? 42.557 48.875 34.212 1.00 33.12 628 VAL A C 1
ATOM 4766 O O . VAL A 1 616 ? 41.628 49.434 34.802 1.00 34.02 628 VAL A O 1
ATOM 4770 N N . HIS A 1 617 ? 43.833 49.031 34.552 1.00 31.52 629 HIS A N 1
ATOM 4771 C CA . HIS A 1 617 ? 44.257 49.889 35.646 1.00 32.22 629 HIS A CA 1
ATOM 4772 C C . HIS A 1 617 ? 45.485 50.669 35.206 1.00 32.02 629 HIS A C 1
ATOM 4773 O O . HIS A 1 617 ? 46.361 50.126 34.530 1.00 31.16 629 HIS A O 1
ATOM 4780 N N . VAL A 1 618 ? 45.545 51.942 35.589 1.00 32.83 630 VAL A N 1
ATOM 4781 C CA . VAL A 1 618 ? 46.638 52.824 35.203 1.00 32.82 630 VAL A CA 1
ATOM 4782 C C . VAL A 1 618 ? 47.192 53.492 36.454 1.00 33.06 630 VAL A C 1
ATOM 4783 O O . VAL A 1 618 ? 46.448 53.791 37.395 1.00 32.88 630 VAL A O 1
ATOM 4787 N N . LEU A 1 619 ? 48.505 53.701 36.469 1.00 33.40 631 LEU A N 1
ATOM 4788 C CA . LEU A 1 619 ? 49.226 54.385 37.528 1.00 33.13 631 LEU A CA 1
ATOM 4789 C C . LEU A 1 619 ? 50.335 55.208 36.889 1.00 34.70 631 LEU A C 1
ATOM 4790 O O . LEU A 1 619 ? 50.831 54.850 35.814 1.00 34.16 631 LEU A O 1
ATOM 4795 N N . PRO A 1 620 ? 50.738 56.324 37.516 1.00 32.18 632 PRO A N 1
ATOM 4796 C CA . PRO A 1 620 ? 50.248 56.846 38.796 1.00 33.09 632 PRO A CA 1
ATOM 4797 C C . PRO A 1 620 ? 48.994 57.691 38.633 1.00 33.87 632 PRO A C 1
ATOM 4798 O O . PRO A 1 620 ? 48.356 57.642 37.583 1.00 35.20 632 PRO A O 1
ATOM 4802 N N . HIS A 1 621 ? 48.647 58.458 39.663 1.00 34.09 633 HIS A N 1
ATOM 4803 C CA . HIS A 1 621 ? 47.629 59.485 39.516 1.00 34.70 633 HIS A CA 1
ATOM 4804 C C . HIS A 1 621 ? 48.182 60.629 38.664 1.00 33.59 633 HIS A C 1
ATOM 4805 O O . HIS A 1 621 ? 49.343 60.626 38.247 1.00 33.19 633 HIS A O 1
ATOM 4812 N N . TRP A 1 622 ? 47.342 61.628 38.405 1.00 34.47 634 TRP A N 1
ATOM 4813 C CA . TRP A 1 622 ? 47.684 62.722 37.502 1.00 36.56 634 TRP A CA 1
ATOM 4814 C C . TRP A 1 622 ? 47.679 64.069 38.217 1.00 36.36 634 TRP A C 1
ATOM 4815 O O . TRP A 1 622 ? 47.165 65.063 37.702 1.00 36.12 634 TRP A O 1
ATOM 4826 N N . ASN A 1 623 ? 48.263 64.123 39.413 1.00 36.53 635 ASN A N 1
ATOM 4827 C CA . ASN A 1 623 ? 48.412 65.363 40.175 1.00 35.67 635 ASN A CA 1
ATOM 4828 C C . ASN A 1 623 ? 49.898 65.544 40.468 1.00 36.48 635 ASN A C 1
ATOM 4829 O O . ASN A 1 623 ? 50.397 65.090 41.500 1.00 37.37 635 ASN A O 1
ATOM 4834 N N . TRP A 1 624 ? 50.602 66.215 39.557 1.00 38.49 636 TRP A N 1
ATOM 4835 C CA . TRP A 1 624 ? 52.047 66.427 39.672 1.00 39.41 636 TRP A CA 1
ATOM 4836 C C . TRP A 1 624 ? 52.383 67.857 39.272 1.00 38.54 636 TRP A C 1
ATOM 4837 O O . TRP A 1 624 ? 52.981 68.103 38.218 1.00 40.02 636 TRP A O 1
ATOM 4848 N N . PRO A 1 625 ? 52.032 68.834 40.116 1.00 40.08 637 PRO A N 1
ATOM 4849 C CA . PRO A 1 625 ? 52.211 70.244 39.725 1.00 41.19 637 PRO A CA 1
ATOM 4850 C C . PRO A 1 625 ? 53.663 70.657 39.540 1.00 40.84 637 PRO A C 1
ATOM 4851 O O . PRO A 1 625 ? 53.921 71.632 38.824 1.00 41.94 637 PRO A O 1
ATOM 4855 N N A GLU A 1 626 ? 54.612 69.955 40.153 0.55 41.54 638 GLU A N 1
ATOM 4856 N N B GLU A 1 626 ? 54.613 69.959 40.156 0.45 41.54 638 GLU A N 1
ATOM 4857 C CA A GLU A 1 626 ? 56.030 70.250 39.998 0.55 42.43 638 GLU A CA 1
ATOM 4858 C CA B GLU A 1 626 ? 56.027 70.260 39.990 0.45 42.45 638 GLU A CA 1
ATOM 4859 C C A GLU A 1 626 ? 56.650 69.544 38.798 0.55 42.73 638 GLU A C 1
ATOM 4860 C C B GLU A 1 626 ? 56.651 69.515 38.817 0.45 42.72 638 GLU A C 1
ATOM 4861 O O A GLU A 1 626 ? 57.876 69.565 38.649 0.55 44.25 638 GLU A O 1
ATOM 4862 O O B GLU A 1 626 ? 57.881 69.480 38.705 0.45 44.37 638 GLU A O 1
ATOM 4869 N N . LYS A 1 627 ? 55.834 68.923 37.942 1.00 42.17 639 LYS A N 1
ATOM 4870 C CA . LYS A 1 627 ? 56.325 68.151 36.806 1.00 42.40 639 LYS A CA 1
ATOM 4871 C C . LYS A 1 627 ? 55.798 68.673 35.474 1.00 42.05 639 LYS A C 1
ATOM 4872 O O . LYS A 1 627 ? 55.844 67.950 34.474 1.00 42.16 639 LYS A O 1
ATOM 4878 N N . VAL A 1 628 ? 55.294 69.909 35.439 1.00 41.71 640 VAL A N 1
ATOM 4879 C CA . VAL A 1 628 ? 54.723 70.440 34.206 1.00 42.18 640 VAL A CA 1
ATOM 4880 C C . VAL A 1 628 ? 55.798 70.505 33.133 1.00 41.69 640 VAL A C 1
ATOM 4881 O O . VAL A 1 628 ? 56.895 71.033 33.357 1.00 40.96 640 VAL A O 1
ATOM 4885 N N . GLY A 1 629 ? 55.491 69.949 31.961 1.00 42.19 641 GLY A N 1
ATOM 4886 C CA . GLY A 1 629 ? 56.429 69.890 30.862 1.00 42.11 641 GLY A CA 1
ATOM 4887 C C . GLY A 1 629 ? 57.482 68.808 30.964 1.00 42.91 641 GLY A C 1
ATOM 4888 O O . GLY A 1 629 ? 58.247 68.623 30.009 1.00 44.13 641 GLY A O 1
ATOM 4889 N N . GLU A 1 630 ? 57.552 68.087 32.076 1.00 43.18 642 GLU A N 1
ATOM 4890 C CA . GLU A 1 630 ? 58.563 67.062 32.280 1.00 43.79 642 GLU A CA 1
ATOM 4891 C C . GLU A 1 630 ? 58.013 65.684 31.923 1.00 41.45 642 GLU A C 1
ATOM 4892 O O . GLU A 1 630 ? 56.802 65.483 31.798 1.00 40.46 642 GLU A O 1
ATOM 4898 N N . THR A 1 631 ? 58.926 64.732 31.747 1.00 39.92 643 THR A N 1
ATOM 4899 C CA . THR A 1 631 ? 58.537 63.376 31.391 1.00 39.48 643 THR A CA 1
ATOM 4900 C C . THR A 1 631 ? 58.167 62.579 32.638 1.00 38.83 643 THR A C 1
ATOM 4901 O O . THR A 1 631 ? 58.751 62.759 33.711 1.00 38.29 643 THR A O 1
ATOM 4905 N N . ILE A 1 632 ? 57.173 61.710 32.496 1.00 37.89 644 ILE A N 1
ATOM 4906 C CA . ILE A 1 632 ? 56.678 60.920 33.621 1.00 38.49 644 ILE A CA 1
ATOM 4907 C C . ILE A 1 632 ? 56.326 59.522 33.125 1.00 36.38 644 ILE A C 1
ATOM 4908 O O . ILE A 1 632 ? 55.752 59.375 32.036 1.00 38.79 644 ILE A O 1
ATOM 4913 N N . PRO A 1 633 ? 56.674 58.471 33.862 1.00 36.96 645 PRO A N 1
ATOM 4914 C CA . PRO A 1 633 ? 56.273 57.122 33.456 1.00 36.05 645 PRO A CA 1
ATOM 4915 C C . PRO A 1 633 ? 54.819 56.840 33.796 1.00 34.75 645 PRO A C 1
ATOM 4916 O O . PRO A 1 633 ? 54.278 57.325 34.793 1.00 34.90 645 PRO A O 1
ATOM 4920 N N . VAL A 1 634 ? 54.190 56.038 32.942 1.00 35.17 646 VAL A N 1
ATOM 4921 C CA . VAL A 1 634 ? 52.808 55.611 33.117 1.00 34.00 646 VAL A CA 1
ATOM 4922 C C . VAL A 1 634 ? 52.749 54.106 32.897 1.00 35.26 646 VAL A C 1
ATOM 4923 O O . VAL A 1 634 ? 53.232 53.607 31.874 1.00 34.73 646 VAL A O 1
ATOM 4927 N N . PHE A 1 635 ? 52.174 53.385 33.856 1.00 34.03 647 PHE A N 1
ATOM 4928 C CA . PHE A 1 635 ? 52.005 51.943 33.763 1.00 33.25 647 PHE A CA 1
ATOM 4929 C C . PHE A 1 635 ? 50.532 51.600 33.584 1.00 34.95 647 PHE A C 1
ATOM 4930 O O . PHE A 1 635 ? 49.647 52.317 34.061 1.00 33.51 647 PHE A O 1
ATOM 4938 N N . ALA A 1 636 ? 50.277 50.487 32.896 1.00 32.96 648 ALA A N 1
ATOM 4939 C CA . ALA A 1 636 ? 48.923 49.982 32.716 1.00 32.02 648 ALA A CA 1
ATOM 4940 C C . ALA A 1 636 ? 48.906 48.477 32.939 1.00 31.35 648 ALA A C 1
ATOM 4941 O O . ALA A 1 636 ? 49.701 47.748 32.338 1.00 31.34 648 ALA A O 1
ATOM 4943 N N . TYR A 1 637 ? 47.999 48.023 33.800 1.00 31.51 649 TYR A N 1
ATOM 4944 C CA . TYR A 1 637 ? 47.785 46.606 34.068 1.00 30.51 649 TYR A CA 1
ATOM 4945 C C . TYR A 1 637 ? 46.429 46.198 33.510 1.00 31.02 649 TYR A C 1
ATOM 4946 O O . TYR A 1 637 ? 45.429 46.888 33.734 1.00 31.08 649 TYR A O 1
ATOM 4955 N N . THR A 1 638 ? 46.395 45.079 32.793 1.00 29.80 650 THR A N 1
ATOM 4956 C CA . THR A 1 638 ? 45.157 44.632 32.172 1.00 30.44 650 THR A CA 1
ATOM 4957 C C . THR A 1 638 ? 45.233 43.136 31.915 1.00 31.63 650 THR A C 1
ATOM 4958 O O . THR A 1 638 ? 46.317 42.552 31.838 1.00 31.56 650 THR A O 1
ATOM 4962 N N . ASN A 1 639 ? 44.058 42.525 31.791 1.00 31.99 651 ASN A N 1
ATOM 4963 C CA . ASN A 1 639 ? 43.937 41.173 31.269 1.00 33.63 651 ASN A CA 1
ATOM 4964 C C . ASN A 1 639 ? 43.478 41.163 29.819 1.00 32.26 651 ASN A C 1
ATOM 4965 O O . ASN A 1 639 ? 43.259 40.085 29.258 1.00 32.75 651 ASN A O 1
ATOM 4970 N N . ALA A 1 640 ? 43.331 42.334 29.205 1.00 32.67 652 ALA A N 1
ATOM 4971 C CA . ALA A 1 640 ? 43.002 42.443 27.794 1.00 33.68 652 ALA A CA 1
ATOM 4972 C C . ALA A 1 640 ? 44.256 42.258 26.942 1.00 35.26 652 ALA A C 1
ATOM 4973 O O . ALA A 1 640 ? 45.350 41.973 27.439 1.00 33.82 652 ALA A O 1
ATOM 4975 N N . GLU A 1 641 ? 44.092 42.437 25.634 1.00 35.63 653 GLU A N 1
ATOM 4976 C CA . GLU A 1 641 ? 45.180 42.226 24.690 1.00 35.25 653 GLU A CA 1
ATOM 4977 C C . GLU A 1 641 ? 46.031 43.479 24.502 1.00 35.29 653 GLU A C 1
ATOM 4978 O O . GLU A 1 641 ? 47.264 43.402 24.512 1.00 34.63 653 GLU A O 1
ATOM 4984 N N . GLU A 1 642 ? 45.392 44.633 24.322 1.00 36.19 654 GLU A N 1
ATOM 4985 C CA . GLU A 1 642 ? 46.088 45.885 24.070 1.00 35.74 654 GLU A CA 1
ATOM 4986 C C . GLU A 1 642 ? 45.533 46.975 24.973 1.00 36.58 654 GLU A C 1
ATOM 4987 O O . GLU A 1 642 ? 44.413 46.883 25.483 1.00 35.76 654 GLU A O 1
ATOM 4993 N N . VAL A 1 643 ? 46.335 48.022 25.154 1.00 35.05 655 VAL A N 1
ATOM 4994 C CA . VAL A 1 643 ? 45.916 49.222 25.869 1.00 35.33 655 VAL A CA 1
ATOM 4995 C C . VAL A 1 643 ? 46.484 50.431 25.140 1.00 36.51 655 VAL A C 1
ATOM 4996 O O . VAL A 1 643 ? 47.665 50.446 24.776 1.00 35.00 655 VAL A O 1
ATOM 5000 N N . GLU A 1 644 ? 45.643 51.436 24.917 1.00 34.80 656 GLU A N 1
ATOM 5001 C CA . GLU A 1 644 ? 46.062 52.709 24.350 1.00 36.29 656 GLU A CA 1
ATOM 5002 C C . GLU A 1 644 ? 45.945 53.782 25.422 1.00 35.93 656 GLU A C 1
ATOM 5003 O O . GLU A 1 644 ? 44.913 53.889 26.092 1.00 33.80 656 GLU A O 1
ATOM 5009 N N . LEU A 1 645 ? 47.004 54.566 25.586 1.00 36.47 657 LEU A N 1
ATOM 5010 C CA . LEU A 1 645 ? 47.051 55.612 26.597 1.00 35.90 657 LEU A CA 1
ATOM 5011 C C . LEU A 1 645 ? 46.795 56.963 25.943 1.00 37.22 657 LEU A C 1
ATOM 5012 O O . LEU A 1 645 ? 47.367 57.269 24.890 1.00 37.27 657 LEU A O 1
ATOM 5017 N N . PHE A 1 646 ? 45.932 57.762 26.564 1.00 36.39 658 PHE A N 1
ATOM 5018 C CA . PHE A 1 646 ? 45.609 59.101 26.095 1.00 36.47 658 PHE A CA 1
ATOM 5019 C C . PHE A 1 646 ? 45.943 60.110 27.182 1.00 37.14 658 PHE A C 1
ATOM 5020 O O . PHE A 1 646 ? 45.654 59.884 28.361 1.00 37.35 658 PHE A O 1
ATOM 5028 N N . VAL A 1 647 ? 46.561 61.218 26.784 1.00 37.14 659 VAL A N 1
ATOM 5029 C CA . VAL A 1 647 ? 46.884 62.318 27.686 1.00 38.20 659 VAL A CA 1
ATOM 5030 C C . VAL A 1 647 ? 46.197 63.562 27.140 1.00 37.63 659 VAL A C 1
ATOM 5031 O O . VAL A 1 647 ? 46.589 64.085 26.088 1.00 38.38 659 VAL A O 1
ATOM 5035 N N . ASN A 1 648 ? 45.169 64.030 27.848 1.00 39.09 660 ASN A N 1
ATOM 5036 C CA . ASN A 1 648 ? 44.375 65.182 27.423 1.00 38.54 660 ASN A CA 1
ATOM 5037 C C . ASN A 1 648 ? 43.872 65.003 25.992 1.00 38.91 660 ASN A C 1
ATOM 5038 O O . ASN A 1 648 ? 43.929 65.917 25.167 1.00 40.08 660 ASN A O 1
ATOM 5043 N N . GLY A 1 649 ? 43.381 63.800 25.694 1.00 37.65 661 GLY A N 1
ATOM 5044 C CA . GLY A 1 649 ? 42.828 63.491 24.396 1.00 38.29 661 GLY A CA 1
ATOM 5045 C C . GLY A 1 649 ? 43.828 63.029 23.358 1.00 40.14 661 GLY A C 1
ATOM 5046 O O . GLY A 1 649 ? 43.416 62.470 22.332 1.00 40.30 661 GLY A O 1
ATOM 5047 N N . GLN A 1 650 ? 45.123 63.234 23.587 1.00 39.87 662 GLN A N 1
ATOM 5048 C CA . GLN A 1 650 ? 46.150 62.888 22.611 1.00 41.41 662 GLN A CA 1
ATOM 5049 C C . GLN A 1 650 ? 46.674 61.480 22.867 1.00 41.17 662 GLN A C 1
ATOM 5050 O O . GLN A 1 650 ? 47.121 61.167 23.976 1.00 39.14 662 GLN A O 1
ATOM 5054 N N . SER A 1 651 ? 46.622 60.639 21.837 1.00 39.97 663 SER A N 1
ATOM 5055 C CA . SER A 1 651 ? 47.087 59.267 21.971 1.00 38.99 663 SER A CA 1
ATOM 5056 C C . SER A 1 651 ? 48.604 59.227 22.110 1.00 39.71 663 SER A C 1
ATOM 5057 O O . SER A 1 651 ? 49.329 59.970 21.442 1.00 40.09 663 SER A O 1
ATOM 5060 N N . LYS A 1 652 ? 49.084 58.351 22.990 1.00 38.56 664 LYS A N 1
ATOM 5061 C CA . LYS A 1 652 ? 50.510 58.173 23.222 1.00 37.30 664 LYS A CA 1
ATOM 5062 C C . LYS A 1 652 ? 50.993 56.791 22.807 1.00 37.41 664 LYS A C 1
ATOM 5063 O O . LYS A 1 652 ? 52.114 56.407 23.152 1.00 35.14 664 LYS A O 1
ATOM 5069 N N . GLY A 1 653 ? 50.174 56.036 22.078 1.00 37.52 665 GLY A N 1
ATOM 5070 C CA . GLY A 1 653 ? 50.564 54.717 21.623 1.00 35.64 665 GLY A CA 1
ATOM 5071 C C . GLY A 1 653 ? 49.623 53.623 22.082 1.00 37.48 665 GLY A C 1
ATOM 5072 O O . GLY A 1 653 ? 49.133 53.647 23.215 1.00 38.55 665 GLY A O 1
ATOM 5073 N N . ARG A 1 654 ? 49.360 52.659 21.208 1.00 37.50 666 ARG A N 1
ATOM 5074 C CA . ARG A 1 654 ? 48.513 51.510 21.511 1.00 36.94 666 ARG A CA 1
ATOM 5075 C C . ARG A 1 654 ? 49.426 50.292 21.625 1.00 37.86 666 ARG A C 1
ATOM 5076 O O . ARG A 1 654 ? 49.842 49.719 20.615 1.00 38.97 666 ARG A O 1
ATOM 5084 N N . LYS A 1 655 ? 49.740 49.908 22.859 1.00 38.10 667 LYS A N 1
ATOM 5085 C CA . LYS A 1 655 ? 50.678 48.829 23.132 1.00 38.79 667 LYS A CA 1
ATOM 5086 C C . LYS A 1 655 ? 49.956 47.486 23.218 1.00 37.89 667 LYS A C 1
ATOM 5087 O O . LYS A 1 655 ? 48.761 47.413 23.514 1.00 37.33 667 LYS A O 1
ATOM 5093 N N . ARG A 1 656 ? 50.706 46.415 22.967 1.00 36.81 668 ARG A N 1
ATOM 5094 C CA . ARG A 1 656 ? 50.181 45.054 22.996 1.00 36.50 668 ARG A CA 1
ATOM 5095 C C . ARG A 1 656 ? 50.838 44.293 24.139 1.00 37.27 668 ARG A C 1
ATOM 5096 O O . ARG A 1 656 ? 52.064 44.136 24.161 1.00 36.98 668 ARG A O 1
ATOM 5104 N N . LYS A 1 657 ? 50.023 43.814 25.076 1.00 36.83 669 LYS A N 1
ATOM 5105 C CA . LYS A 1 657 ? 50.547 43.129 26.250 1.00 36.42 669 LYS A CA 1
ATOM 5106 C C . LYS A 1 657 ? 51.225 41.825 25.846 1.00 36.14 669 LYS A C 1
ATOM 5107 O O . LYS A 1 657 ? 50.694 41.058 25.035 1.00 36.22 669 LYS A O 1
ATOM 5113 N N . GLY A 1 658 ? 52.405 41.575 26.410 1.00 36.73 670 GLY A N 1
ATOM 5114 C CA . GLY A 1 658 ? 53.206 40.424 26.070 1.00 37.31 670 GLY A CA 1
ATOM 5115 C C . GLY A 1 658 ? 54.203 40.668 24.954 1.00 37.88 670 GLY A C 1
ATOM 5116 O O . GLY A 1 658 ? 55.254 40.020 24.920 1.00 38.02 670 GLY A O 1
ATOM 5117 N N . GLU A 1 659 ? 53.895 41.583 24.039 1.00 38.36 671 GLU A N 1
ATOM 5118 C CA . GLU A 1 659 ? 54.800 41.951 22.959 1.00 39.65 671 GLU A CA 1
ATOM 5119 C C . GLU A 1 659 ? 55.636 43.176 23.295 1.00 40.55 671 GLU A C 1
ATOM 5120 O O . GLU A 1 659 ? 56.837 43.200 23.009 1.00 39.09 671 GLU A O 1
ATOM 5126 N N . ASP A 1 660 ? 55.026 44.190 23.908 1.00 39.55 672 ASP A N 1
ATOM 5127 C CA . ASP A 1 660 ? 55.739 45.388 24.343 1.00 38.48 672 ASP A CA 1
ATOM 5128 C C . ASP A 1 660 ? 56.086 45.212 25.819 1.00 37.57 672 ASP A C 1
ATOM 5129 O O . ASP A 1 660 ? 55.385 45.676 26.718 1.00 35.74 672 ASP A O 1
ATOM 5134 N N . LYS A 1 661 ? 57.195 44.519 26.059 1.00 36.11 673 LYS A N 1
ATOM 5135 C CA . LYS A 1 661 ? 57.591 44.170 27.412 1.00 36.53 673 LYS A CA 1
ATOM 5136 C C . LYS A 1 661 ? 58.163 45.383 28.137 1.00 34.85 673 LYS A C 1
ATOM 5137 O O . LYS A 1 661 ? 58.621 46.351 27.524 1.00 33.59 673 LYS A O 1
ATOM 5143 N N . VAL A 1 662 ? 58.119 45.325 29.463 1.00 35.14 674 VAL A N 1
ATOM 5144 C CA . VAL A 1 662 ? 58.627 46.391 30.317 1.00 35.01 674 VAL A CA 1
ATOM 5145 C C . VAL A 1 662 ? 59.882 45.879 31.008 1.00 35.46 674 VAL A C 1
ATOM 5146 O O . VAL A 1 662 ? 59.845 44.856 31.704 1.00 34.70 674 VAL A O 1
ATOM 5150 N N . ARG A 1 663 ? 60.993 46.579 30.801 1.00 37.92 675 ARG A N 1
ATOM 5151 C CA . ARG A 1 663 ? 62.256 46.224 31.433 1.00 38.63 675 ARG A CA 1
ATOM 5152 C C . ARG A 1 663 ? 62.269 46.773 32.854 1.00 38.06 675 ARG A C 1
ATOM 5153 O O . ARG A 1 663 ? 62.085 47.976 33.062 1.00 37.50 675 ARG A O 1
ATOM 5161 N N . LEU A 1 664 ? 62.470 45.890 33.831 1.00 37.98 676 LEU A N 1
ATOM 5162 C CA . LEU A 1 664 ? 62.468 46.276 35.232 1.00 37.00 676 LEU A CA 1
ATOM 5163 C C . LEU A 1 664 ? 63.713 45.740 35.924 1.00 39.04 676 LEU A C 1
ATOM 5164 O O . LEU A 1 664 ? 64.127 44.601 35.668 1.00 39.44 676 LEU A O 1
ATOM 5169 N N . PRO A 1 665 ? 64.325 46.527 36.808 1.00 38.40 677 PRO A N 1
ATOM 5170 C CA . PRO A 1 665 ? 65.520 46.047 37.511 1.00 39.37 677 PRO A CA 1
ATOM 5171 C C . PRO A 1 665 ? 65.160 44.980 38.531 1.00 38.51 677 PRO A C 1
ATOM 5172 O O . PRO A 1 665 ? 64.098 45.026 39.158 1.00 36.28 677 PRO A O 1
ATOM 5176 N N . VAL A 1 666 ? 66.057 44.005 38.684 1.00 38.59 678 VAL A N 1
ATOM 5177 C CA . VAL A 1 666 ? 65.898 42.913 39.638 1.00 37.24 678 VAL A CA 1
ATOM 5178 C C . VAL A 1 666 ? 67.236 42.672 40.324 1.00 38.52 678 VAL A C 1
ATOM 5179 O O . VAL A 1 666 ? 68.280 43.168 39.896 1.00 39.14 678 VAL A O 1
ATOM 5183 N N . SER A 1 667 ? 67.191 41.889 41.403 1.00 38.10 679 SER A N 1
ATOM 5184 C CA . SER A 1 667 ? 68.400 41.469 42.113 1.00 38.03 679 SER A CA 1
ATOM 5185 C C . SER A 1 667 ? 68.077 40.147 42.802 1.00 38.30 679 SER A C 1
ATOM 5186 O O . SER A 1 667 ? 67.470 40.137 43.877 1.00 37.40 679 SER A O 1
ATOM 5189 N N . LEU A 1 668 ? 68.487 39.044 42.181 1.00 38.92 680 LEU A N 1
ATOM 5190 C CA . LEU A 1 668 ? 68.124 37.710 42.641 1.00 39.03 680 LEU A CA 1
ATOM 5191 C C . LEU A 1 668 ? 69.207 37.169 43.565 1.00 39.55 680 LEU A C 1
ATOM 5192 O O . LEU A 1 668 ? 70.394 37.216 43.230 1.00 41.56 680 LEU A O 1
ATOM 5197 N N . ARG A 1 669 ? 68.791 36.646 44.721 1.00 39.67 681 ARG A N 1
ATOM 5198 C CA . ARG A 1 669 ? 69.751 36.201 45.726 1.00 39.58 681 ARG A CA 1
ATOM 5199 C C . ARG A 1 669 ? 70.646 35.093 45.184 1.00 39.91 681 ARG A C 1
ATOM 5200 O O . ARG A 1 669 ? 71.875 35.158 45.305 1.00 40.46 681 ARG A O 1
ATOM 5208 N N . TYR A 1 670 ? 70.048 34.066 44.580 1.00 39.78 682 TYR A N 1
ATOM 5209 C CA . TYR A 1 670 ? 70.789 32.914 44.082 1.00 39.93 682 TYR A CA 1
ATOM 5210 C C . TYR A 1 670 ? 70.939 32.932 42.564 1.00 40.34 682 TYR A C 1
ATOM 5211 O O . TYR A 1 670 ? 70.940 31.874 41.927 1.00 41.96 682 TYR A O 1
ATOM 5220 N N . ASP A 1 671 ? 71.065 34.123 41.978 1.00 40.61 683 ASP A N 1
ATOM 5221 C CA . ASP A 1 671 ? 71.383 34.283 40.563 1.00 41.65 683 ASP A CA 1
ATOM 5222 C C . ASP A 1 671 ? 71.810 35.722 40.308 1.00 42.58 683 ASP A C 1
ATOM 5223 O O . ASP A 1 671 ? 71.028 36.526 39.793 1.00 42.56 683 ASP A O 1
ATOM 5228 N N . LYS A 1 672 ? 73.052 36.053 40.670 1.00 43.83 684 LYS A N 1
ATOM 5229 C CA . LYS A 1 672 ? 73.517 37.434 40.613 1.00 44.93 684 LYS A CA 1
ATOM 5230 C C . LYS A 1 672 ? 73.808 37.911 39.198 1.00 45.82 684 LYS A C 1
ATOM 5231 O O . LYS A 1 672 ? 74.111 39.094 39.015 1.00 45.76 684 LYS A O 1
ATOM 5237 N N . SER A 1 673 ? 73.727 37.032 38.199 1.00 45.37 685 SER A N 1
ATOM 5238 C CA . SER A 1 673 ? 73.953 37.446 36.821 1.00 46.78 685 SER A CA 1
ATOM 5239 C C . SER A 1 673 ? 72.765 38.195 36.232 1.00 47.10 685 SER A C 1
ATOM 5240 O O . SER A 1 673 ? 72.945 38.962 35.280 1.00 49.33 685 SER A O 1
ATOM 5243 N N . VAL A 1 674 ? 71.566 38.000 36.772 1.00 45.44 686 VAL A N 1
ATOM 5244 C CA . VAL A 1 674 ? 70.365 38.644 36.253 1.00 45.27 686 VAL A CA 1
ATOM 5245 C C . VAL A 1 674 ? 70.237 40.023 36.888 1.00 44.28 686 VAL A C 1
ATOM 5246 O O . VAL A 1 674 ? 70.104 40.145 38.111 1.00 42.78 686 VAL A O 1
ATOM 5250 N N . LYS A 1 675 ? 70.278 41.065 36.056 1.00 44.28 687 LYS A N 1
ATOM 5251 C CA . LYS A 1 675 ? 70.107 42.434 36.523 1.00 44.39 687 LYS A CA 1
ATOM 5252 C C . LYS A 1 675 ? 68.772 43.051 36.134 1.00 43.71 687 LYS A C 1
ATOM 5253 O O . LYS A 1 675 ? 68.326 43.986 36.808 1.00 41.33 687 LYS A O 1
ATOM 5259 N N . TYR A 1 676 ? 68.130 42.561 35.076 1.00 43.69 688 TYR A N 1
ATOM 5260 C CA . TYR A 1 676 ? 66.867 43.110 34.609 1.00 43.06 688 TYR A CA 1
ATOM 5261 C C . TYR A 1 676 ? 65.982 41.980 34.107 1.00 41.53 688 TYR A C 1
ATOM 5262 O O . TYR A 1 676 ? 66.454 40.884 33.795 1.00 40.90 688 TYR A O 1
ATOM 5271 N N . PHE A 1 677 ? 64.683 42.260 34.036 1.00 40.02 689 PHE A N 1
ATOM 5272 C CA . PHE A 1 677 ? 63.715 41.308 33.509 1.00 38.86 689 PHE A CA 1
ATOM 5273 C C . PHE A 1 677 ? 62.733 42.050 32.617 1.00 38.34 689 PHE A C 1
ATOM 5274 O O . PHE A 1 677 ? 62.156 43.061 33.032 1.00 36.76 689 PHE A O 1
ATOM 5282 N N . ASP A 1 678 ? 62.556 41.553 31.394 1.00 38.28 690 ASP A N 1
ATOM 5283 C CA . ASP A 1 678 ? 61.610 42.128 30.439 1.00 38.40 690 ASP A CA 1
ATOM 5284 C C . ASP A 1 678 ? 60.253 41.476 30.675 1.00 37.25 690 ASP A C 1
ATOM 5285 O O . ASP A 1 678 ? 59.982 40.379 30.182 1.00 37.30 690 ASP A O 1
ATOM 5290 N N . SER A 1 679 ? 59.394 42.161 31.425 1.00 35.34 691 SER A N 1
ATOM 5291 C CA . SER A 1 679 ? 58.145 41.565 31.886 1.00 35.44 691 SER A CA 1
ATOM 5292 C C . SER A 1 679 ? 57.057 41.715 30.829 1.00 34.38 691 SER A C 1
ATOM 5293 O O . SER A 1 679 ? 56.821 42.828 30.344 1.00 34.82 691 SER A O 1
ATOM 5296 N N . PRO A 1 680 ? 56.386 40.629 30.452 1.00 33.54 692 PRO A N 1
ATOM 5297 C CA . PRO A 1 680 ? 55.246 40.744 29.534 1.00 35.00 692 PRO A CA 1
ATOM 5298 C C . PRO A 1 680 ? 53.934 40.946 30.275 1.00 34.70 692 PRO A C 1
ATOM 5299 O O . PRO A 1 680 ? 52.852 40.719 29.722 1.00 33.35 692 PRO A O 1
ATOM 5303 N N . TYR A 1 681 ? 54.019 41.371 31.534 1.00 33.07 693 TYR A N 1
ATOM 5304 C CA . TYR A 1 681 ? 52.851 41.490 32.392 1.00 34.04 693 TYR A CA 1
ATOM 5305 C C . TYR A 1 681 ? 52.492 42.931 32.730 1.00 33.45 693 TYR A C 1
ATOM 5306 O O . TYR A 1 681 ? 51.543 43.156 33.489 1.00 33.68 693 TYR A O 1
ATOM 5315 N N . ARG A 1 682 ? 53.221 43.910 32.196 1.00 33.18 694 ARG A N 1
ATOM 5316 C CA . ARG A 1 682 ? 52.885 45.316 32.373 1.00 31.97 694 ARG A CA 1
ATOM 5317 C C . ARG A 1 682 ? 53.042 46.034 31.039 1.00 33.80 694 ARG A C 1
ATOM 5318 O O . ARG A 1 682 ? 53.612 45.502 30.083 1.00 33.68 694 ARG A O 1
ATOM 5326 N N . LEU A 1 683 ? 52.527 47.258 30.981 1.00 32.67 695 LEU A N 1
ATOM 5327 C CA . LEU A 1 683 ? 52.696 48.123 29.823 1.00 34.11 695 LEU A CA 1
ATOM 5328 C C . LEU A 1 683 ? 53.177 49.486 30.296 1.00 33.75 695 LEU A C 1
ATOM 5329 O O . LEU A 1 683 ? 52.689 50.009 31.302 1.00 32.73 695 LEU A O 1
ATOM 5334 N N . ARG A 1 684 ? 54.138 50.057 29.574 1.00 33.78 696 ARG A N 1
ATOM 5335 C CA . ARG A 1 684 ? 54.780 51.295 29.987 1.00 35.36 696 ARG A CA 1
ATOM 5336 C C . ARG A 1 684 ? 54.762 52.321 28.864 1.00 35.73 696 ARG A C 1
ATOM 5337 O O . ARG A 1 684 ? 55.027 51.996 27.702 1.00 34.14 696 ARG A O 1
ATOM 5345 N N . TRP A 1 685 ? 54.435 53.559 29.228 1.00 35.80 697 TRP A N 1
ATOM 5346 C CA . TRP A 1 685 ? 54.650 54.741 28.411 1.00 36.38 697 TRP A CA 1
ATOM 5347 C C . TRP A 1 685 ? 55.513 55.722 29.190 1.00 36.02 697 TRP A C 1
ATOM 5348 O O . TRP A 1 685 ? 55.687 55.605 30.408 1.00 35.97 697 TRP A O 1
ATOM 5359 N N . ASP A 1 686 ? 56.061 56.694 28.468 1.00 37.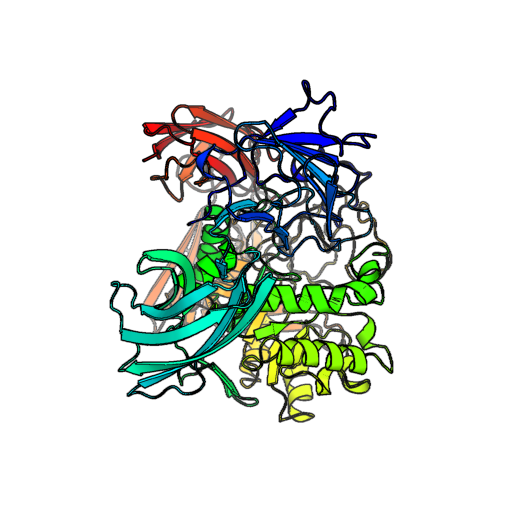31 698 ASP A N 1
ATOM 5360 C CA . ASP A 1 686 ? 56.755 57.827 29.080 1.00 37.91 698 ASP A CA 1
ATOM 5361 C C . ASP A 1 686 ? 56.312 59.073 28.328 1.00 39.72 698 ASP A C 1
ATOM 5362 O O . ASP A 1 686 ? 56.699 59.281 27.171 1.00 40.35 698 ASP A O 1
ATOM 5367 N N . VAL A 1 687 ? 55.479 59.886 28.975 1.00 39.92 699 VAL A N 1
ATOM 5368 C CA . VAL A 1 687 ? 54.810 60.994 28.315 1.00 40.91 699 VAL A CA 1
ATOM 5369 C C . VAL A 1 687 ? 55.154 62.292 29.034 1.00 40.66 699 VAL A C 1
ATOM 5370 O O . VAL A 1 687 ? 55.680 62.297 30.152 1.00 40.09 699 VAL A O 1
ATOM 5374 N N . GLU A 1 688 ? 54.847 63.402 28.374 1.00 39.47 700 GLU A N 1
ATOM 5375 C CA . GLU A 1 688 ? 54.998 64.709 28.995 1.00 41.52 700 GLU A CA 1
ATOM 5376 C C . GLU A 1 688 ? 53.793 64.994 29.885 1.00 40.44 700 GLU A C 1
ATOM 5377 O O . GLU A 1 688 ? 52.645 64.900 29.439 1.00 39.39 700 GLU A O 1
ATOM 5383 N N . TYR A 1 689 ? 54.050 65.341 31.144 1.00 39.74 701 TYR A N 1
ATOM 5384 C CA . TYR A 1 689 ? 52.960 65.632 32.064 1.00 39.13 701 TYR A CA 1
ATOM 5385 C C . TYR A 1 689 ? 52.384 67.013 31.787 1.00 40.91 701 TYR A C 1
ATOM 5386 O O . TYR A 1 689 ? 53.113 68.010 31.764 1.00 39.87 701 TYR A O 1
ATOM 5395 N N . GLN A 1 690 ? 51.068 67.066 31.592 1.00 39.82 702 GLN A N 1
ATOM 5396 C CA . GLN A 1 690 ? 50.308 68.298 31.536 1.00 39.62 702 GLN A CA 1
ATOM 5397 C C . GLN A 1 690 ? 49.011 68.033 32.286 1.00 39.05 702 GLN A C 1
ATOM 5398 O O . GLN A 1 690 ? 48.396 66.973 32.098 1.00 38.17 702 GLN A O 1
ATOM 5404 N N . PRO A 1 691 ? 48.581 68.956 33.147 1.00 39.97 703 PRO A N 1
ATOM 5405 C CA . PRO A 1 691 ? 47.372 68.708 33.940 1.00 38.52 703 PRO A CA 1
ATOM 5406 C C . PRO A 1 691 ? 46.145 68.566 33.052 1.00 38.67 703 PRO A C 1
ATOM 5407 O O . PRO A 1 691 ? 46.086 69.097 31.941 1.00 42.61 703 PRO A O 1
ATOM 5411 N N . GLY A 1 692 ? 45.162 67.831 33.558 1.00 38.22 704 GLY A N 1
ATOM 5412 C CA . GLY A 1 692 ? 43.949 67.565 32.815 1.00 37.35 704 GLY A CA 1
ATOM 5413 C C . GLY A 1 692 ? 43.385 66.200 33.140 1.00 38.81 704 GLY A C 1
ATOM 5414 O O . GLY A 1 692 ? 42.683 66.035 34.143 1.00 39.09 704 GLY A O 1
ATOM 5415 N N . GLU A 1 693 ? 43.691 65.210 32.305 1.00 38.69 705 GLU A N 1
ATOM 5416 C CA . GLU A 1 693 ? 43.252 63.846 32.555 1.00 39.42 705 GLU A CA 1
ATOM 5417 C C . GLU A 1 693 ? 44.059 62.894 31.688 1.00 39.88 705 GLU A C 1
ATOM 5418 O O . GLU A 1 693 ? 44.587 63.280 30.641 1.00 39.17 705 GLU A O 1
ATOM 5424 N N . ILE A 1 694 ? 44.163 61.652 32.153 1.00 38.63 706 ILE A N 1
ATOM 5425 C CA . ILE A 1 694 ? 44.691 60.552 31.363 1.00 37.72 706 ILE A CA 1
ATOM 5426 C C . ILE A 1 694 ? 43.588 59.515 31.225 1.00 37.40 706 ILE A C 1
ATOM 5427 O O . ILE A 1 694 ? 42.651 59.459 32.024 1.00 38.42 706 ILE A O 1
ATOM 5432 N N . LYS A 1 695 ? 43.705 58.690 30.190 1.00 38.35 707 LYS A N 1
ATOM 5433 C CA . LYS A 1 695 ? 42.731 57.636 29.956 1.00 37.39 707 LYS A CA 1
ATOM 5434 C C . LYS A 1 695 ? 43.419 56.466 29.272 1.00 36.30 707 LYS A C 1
ATOM 5435 O O . LYS A 1 695 ? 44.206 56.659 28.340 1.00 36.10 707 LYS A O 1
ATOM 5441 N N . VAL A 1 696 ? 43.125 55.259 29.747 1.00 36.22 708 VAL A N 1
ATOM 5442 C CA . VAL A 1 696 ? 43.597 54.026 29.129 1.00 35.91 708 VAL A CA 1
ATOM 5443 C C . VAL A 1 696 ? 42.394 53.302 28.546 1.00 34.96 708 VAL A C 1
ATOM 5444 O O . VAL A 1 696 ? 41.344 53.204 29.194 1.00 36.01 708 VAL A O 1
ATOM 5448 N N . VAL A 1 697 ? 42.542 52.813 27.319 1.00 34.90 709 VAL A N 1
ATOM 5449 C CA . VAL A 1 697 ? 41.491 52.091 26.612 1.00 35.02 709 VAL A CA 1
ATOM 5450 C C . VAL A 1 697 ? 41.998 50.682 26.345 1.00 33.95 709 VAL A C 1
ATOM 5451 O O . VAL A 1 697 ? 43.002 50.501 25.645 1.00 33.71 709 VAL A O 1
ATOM 5455 N N . ALA A 1 698 ? 41.313 49.689 26.905 1.00 34.81 710 ALA A N 1
ATOM 5456 C CA . ALA A 1 698 ? 41.731 48.297 26.795 1.00 34.65 710 ALA A CA 1
ATOM 5457 C C . ALA A 1 698 ? 41.007 47.623 25.638 1.00 35.16 710 ALA A C 1
ATOM 5458 O O . ALA A 1 698 ? 39.779 47.709 25.530 1.00 35.99 710 ALA A O 1
ATOM 5460 N N . TYR A 1 699 ? 41.769 46.945 24.783 1.00 35.82 711 TYR A N 1
ATOM 5461 C CA . TYR A 1 699 ? 41.237 46.292 23.596 1.00 37.32 711 TYR A CA 1
ATOM 5462 C C . TYR A 1 699 ? 41.443 44.787 23.681 1.00 36.36 711 TYR A C 1
ATOM 5463 O O . TYR A 1 699 ? 42.504 44.317 24.101 1.00 36.73 711 TYR A O 1
ATOM 5472 N N . THR A 1 700 ? 40.420 44.039 23.276 1.00 37.04 712 THR A N 1
ATOM 5473 C CA . THR A 1 700 ? 40.534 42.607 23.042 1.00 36.55 712 THR A CA 1
ATOM 5474 C C . THR A 1 700 ? 39.780 42.292 21.762 1.00 38.66 712 THR A C 1
ATOM 5475 O O . THR A 1 700 ? 38.611 42.663 21.626 1.00 38.97 712 THR A O 1
ATOM 5479 N N . ASN A 1 701 ? 40.455 41.622 20.827 1.00 40.26 713 ASN A N 1
ATOM 5480 C CA . ASN A 1 701 ? 39.902 41.360 19.499 1.00 41.56 713 ASN A CA 1
ATOM 5481 C C . ASN A 1 701 ? 39.458 42.657 18.825 1.00 42.60 713 ASN A C 1
ATOM 5482 O O . ASN A 1 701 ? 38.392 42.729 18.210 1.00 43.61 713 ASN A O 1
ATOM 5487 N N . ASP A 1 702 ? 40.275 43.701 18.970 1.00 40.72 714 ASP A N 1
ATOM 5488 C CA . ASP A 1 702 ? 40.085 44.969 18.265 1.00 43.44 714 ASP A CA 1
ATOM 5489 C C . ASP A 1 702 ? 38.795 45.681 18.672 1.00 43.11 714 ASP A C 1
ATOM 5490 O O . ASP A 1 702 ? 38.208 46.419 17.876 1.00 43.83 714 ASP A O 1
ATOM 5495 N N . LYS A 1 703 ? 38.336 45.485 19.909 1.00 41.34 715 LYS A N 1
ATOM 5496 C CA . LYS A 1 703 ? 37.176 46.216 20.403 1.00 41.83 715 LYS A CA 1
ATOM 5497 C C . LYS A 1 703 ? 37.367 46.567 21.873 1.00 38.26 715 LYS A C 1
ATOM 5498 O O . LYS A 1 703 ? 37.983 45.817 22.635 1.00 36.63 715 LYS A O 1
ATOM 5504 N N . VAL A 1 704 ? 36.819 47.723 22.253 1.00 36.08 716 VAL A N 1
ATOM 5505 C CA . VAL A 1 704 ? 36.982 48.259 23.600 1.00 37.21 716 VAL A CA 1
ATOM 5506 C C . VAL A 1 704 ? 36.266 47.371 24.607 1.00 36.39 716 VAL A C 1
ATOM 5507 O O . VAL A 1 704 ? 35.072 47.081 24.465 1.00 37.25 716 VAL A O 1
ATOM 5511 N N . VAL A 1 705 ? 36.983 46.956 25.648 1.00 35.75 717 VAL A N 1
ATOM 5512 C CA . VAL A 1 705 ? 36.404 46.130 26.703 1.00 35.06 717 VAL A CA 1
ATOM 5513 C C . VAL A 1 705 ? 36.533 46.751 28.085 1.00 34.16 717 VAL A C 1
ATOM 5514 O O . VAL A 1 705 ? 35.869 46.279 29.021 1.00 34.44 717 VAL A O 1
ATOM 5518 N N . SER A 1 706 ? 37.352 47.786 28.252 1.00 35.93 718 SER A N 1
ATOM 5519 C CA . SER A 1 706 ? 37.535 48.418 29.552 1.00 35.57 718 SER A CA 1
ATOM 5520 C C . SER A 1 706 ? 38.181 49.782 29.354 1.00 36.44 718 SER A C 1
ATOM 5521 O O . SER A 1 706 ? 39.107 49.926 28.550 1.00 37.20 718 SER A O 1
ATOM 5524 N N . VAL A 1 707 ? 37.683 50.775 30.086 1.00 35.68 719 VAL A N 1
ATOM 5525 C CA . VAL A 1 707 ? 38.182 52.143 30.009 1.00 37.71 719 VAL A CA 1
ATOM 5526 C C . VAL A 1 707 ? 38.329 52.677 31.425 1.00 38.58 719 VAL A C 1
ATOM 5527 O O . VAL A 1 707 ? 37.433 52.500 32.258 1.00 39.06 719 VAL A O 1
ATOM 5531 N N . LYS A 1 708 ? 39.458 53.322 31.703 1.00 38.21 720 LYS A N 1
ATOM 5532 C CA . LYS A 1 708 ? 39.689 53.956 32.992 1.00 39.47 720 LYS A CA 1
ATOM 5533 C C . LYS A 1 708 ? 40.234 55.356 32.768 1.00 39.79 720 LYS A C 1
ATOM 5534 O O . LYS A 1 708 ? 41.191 55.544 32.008 1.00 37.90 720 LYS A O 1
ATOM 5540 N N . THR A 1 709 ? 39.620 56.329 33.431 1.00 40.70 721 THR A N 1
ATOM 5541 C CA . THR A 1 709 ? 40.001 57.729 33.326 1.00 40.02 721 THR A CA 1
ATOM 5542 C C . THR A 1 709 ? 40.408 58.237 34.700 1.00 39.64 721 THR A C 1
ATOM 5543 O O . THR A 1 709 ? 39.723 57.971 35.693 1.00 40.84 721 THR A O 1
ATOM 5547 N N . VAL A 1 710 ? 41.523 58.959 34.753 1.00 39.02 722 VAL A N 1
ATOM 5548 C CA . VAL A 1 710 ? 42.006 59.587 35.976 1.00 38.15 722 VAL A CA 1
ATOM 5549 C C . VAL A 1 710 ? 42.257 61.054 35.669 1.00 38.14 722 VAL A C 1
ATOM 5550 O O . VAL A 1 710 ? 43.088 61.377 34.812 1.00 38.82 722 VAL A O 1
ATOM 5554 N N . LYS A 1 711 ? 41.543 61.936 36.361 1.00 38.57 723 LYS A N 1
ATOM 5555 C CA . LYS A 1 711 ? 41.643 63.370 36.139 1.00 38.33 723 LYS A CA 1
ATOM 5556 C C . LYS A 1 711 ? 42.534 64.016 37.191 1.00 37.05 723 LYS A C 1
ATOM 5557 O O . LYS A 1 711 ? 42.660 63.523 38.315 1.00 36.76 723 LYS A O 1
ATOM 5563 N N . THR A 1 712 ? 43.155 65.129 36.810 1.00 37.13 724 THR A N 1
ATOM 5564 C CA . THR A 1 712 ? 43.857 65.969 37.771 1.00 36.56 724 THR A CA 1
ATOM 5565 C C . THR A 1 712 ? 42.842 66.601 38.717 1.00 35.94 724 THR A C 1
ATOM 5566 O O . THR A 1 712 ? 41.979 67.371 38.283 1.00 35.99 724 THR A O 1
ATOM 5570 N N . ALA A 1 713 ? 42.939 66.275 40.003 1.00 36.04 725 ALA A N 1
ATOM 5571 C CA . ALA A 1 713 ? 41.974 66.770 40.973 1.00 37.30 725 ALA A CA 1
ATOM 5572 C C . ALA A 1 713 ? 42.219 68.240 41.290 1.00 37.64 725 ALA A C 1
ATOM 5573 O O . ALA A 1 713 ? 43.356 68.720 41.296 1.00 37.30 725 ALA A O 1
ATOM 5575 N N . ASP A 1 714 ? 41.130 68.955 41.557 1.00 39.50 726 ASP A N 1
ATOM 5576 C CA . ASP A 1 714 ? 41.200 70.348 41.974 1.00 41.09 726 ASP A CA 1
ATOM 5577 C C . ASP A 1 714 ? 41.587 70.414 43.449 1.00 40.82 726 ASP A C 1
ATOM 5578 O O . ASP A 1 714 ? 41.953 69.414 44.072 1.00 39.94 726 ASP A O 1
ATOM 5583 N N . LYS A 1 715 ? 41.508 71.611 44.023 1.00 41.49 727 LYS A N 1
ATOM 5584 C CA . LYS A 1 715 ? 41.732 71.783 45.451 1.00 40.79 727 LYS A CA 1
ATOM 5585 C C . LYS A 1 715 ? 40.729 70.949 46.241 1.00 39.31 727 LYS A C 1
ATOM 5586 O O . LYS A 1 715 ? 39.559 70.836 45.864 1.00 37.90 727 LYS A O 1
ATOM 5592 N N . ALA A 1 716 ? 41.205 70.331 47.322 1.00 39.48 728 ALA A N 1
ATOM 5593 C CA . ALA A 1 716 ? 40.333 69.524 48.168 1.00 38.92 728 ALA A CA 1
ATOM 5594 C C . ALA A 1 716 ? 39.141 70.346 48.646 1.00 38.88 728 ALA A C 1
ATOM 5595 O O . ALA A 1 716 ? 39.288 71.496 49.071 1.00 38.79 728 ALA A O 1
ATOM 5597 N N . ALA A 1 717 ? 37.948 69.751 48.572 1.00 38.51 729 ALA A N 1
ATOM 5598 C CA . ALA A 1 717 ? 36.730 70.500 48.869 1.00 37.71 729 ALA A CA 1
ATOM 5599 C C . ALA A 1 717 ? 35.682 69.741 49.675 1.00 39.22 729 ALA A C 1
ATOM 5600 O O . ALA A 1 717 ? 34.919 70.388 50.399 1.00 38.74 729 ALA A O 1
ATOM 5602 N N . GLN A 1 718 ? 35.595 68.414 49.590 1.00 38.29 730 GLN A N 1
ATOM 5603 C CA . GLN A 1 718 ? 34.486 67.719 50.230 1.00 38.90 730 GLN A CA 1
ATOM 5604 C C . GLN A 1 718 ? 34.895 66.308 50.632 1.00 38.44 730 GLN A C 1
ATOM 5605 O O . GLN A 1 718 ? 35.916 65.774 50.191 1.00 37.04 730 GLN A O 1
ATOM 5611 N N . ILE A 1 719 ? 34.061 65.708 51.479 1.00 37.96 731 ILE A N 1
ATOM 5612 C CA . ILE A 1 719 ? 34.261 64.364 52.002 1.00 35.96 731 ILE A CA 1
ATOM 5613 C C . ILE A 1 719 ? 33.225 63.443 51.374 1.00 36.70 731 ILE A C 1
ATOM 5614 O O . ILE A 1 719 ? 32.049 63.807 51.253 1.00 36.87 731 ILE A O 1
ATOM 5619 N N . ALA A 1 720 ? 33.661 62.253 50.969 1.00 35.73 732 ALA A N 1
ATOM 5620 C CA . ALA A 1 720 ? 32.775 61.230 50.433 1.00 36.04 732 ALA A CA 1
ATOM 5621 C C . ALA A 1 720 ? 32.905 59.973 51.280 1.00 34.86 732 ALA A C 1
ATOM 5622 O O . ALA A 1 720 ? 34.020 59.537 51.583 1.00 35.86 732 ALA A O 1
ATOM 5624 N N . LEU A 1 721 ? 31.770 59.400 51.663 1.00 33.54 733 LEU A N 1
ATOM 5625 C CA . LEU A 1 721 ? 31.728 58.206 52.492 1.00 35.48 733 LEU A CA 1
ATOM 5626 C C . LEU A 1 721 ? 31.166 57.043 51.686 1.00 36.20 733 LEU A C 1
ATOM 5627 O O . LEU A 1 721 ? 30.214 57.210 50.916 1.00 35.40 733 LEU A O 1
ATOM 5632 N N . PHE A 1 722 ? 31.763 55.865 51.863 1.00 35.40 734 PHE A N 1
ATOM 5633 C CA . PHE A 1 722 ? 31.343 54.662 51.148 1.00 34.69 734 PHE A CA 1
ATOM 5634 C C . PHE A 1 722 ? 31.319 53.486 52.112 1.00 35.35 734 PHE A C 1
ATOM 5635 O O . PHE A 1 722 ? 32.334 52.806 52.316 1.00 34.87 734 PHE A O 1
ATOM 5643 N N . PRO A 1 723 ? 30.173 53.223 52.737 1.00 35.51 735 PRO A N 1
ATOM 5644 C CA . PRO A 1 723 ? 30.048 52.023 53.575 1.00 35.94 735 PRO A CA 1
ATOM 5645 C C . PRO A 1 723 ? 29.938 50.777 52.709 1.00 36.45 735 PRO A C 1
ATOM 5646 O O . PRO A 1 723 ? 29.129 50.723 51.780 1.00 36.71 735 PRO A O 1
ATOM 5650 N N . ASP A 1 724 ? 30.760 49.771 53.016 1.00 35.77 736 ASP A N 1
ATOM 5651 C CA . ASP A 1 724 ? 30.664 48.517 52.278 1.00 36.01 736 ASP A CA 1
ATOM 5652 C C . ASP A 1 724 ? 29.366 47.783 52.597 1.00 37.02 736 ASP A C 1
ATOM 5653 O O . ASP A 1 724 ? 28.798 47.125 51.720 1.00 38.07 736 ASP A O 1
ATOM 5658 N N . ARG A 1 725 ? 28.873 47.898 53.829 1.00 37.64 737 ARG A N 1
ATOM 5659 C CA . ARG A 1 725 ? 27.596 47.324 54.234 1.00 38.87 737 ARG A CA 1
ATOM 5660 C C . ARG A 1 725 ? 26.798 48.378 54.985 1.00 38.67 737 ARG A C 1
ATOM 5661 O O . ARG A 1 725 ? 27.342 49.067 55.853 1.00 37.82 737 ARG A O 1
ATOM 5669 N N . LYS A 1 726 ? 25.513 48.503 54.650 1.00 39.11 738 LYS A N 1
ATOM 5670 C CA . LYS A 1 726 ? 24.616 49.413 55.347 1.00 40.26 738 LYS A CA 1
ATOM 5671 C C . LYS A 1 726 ? 23.623 48.701 56.254 1.00 38.80 738 LYS A C 1
ATOM 5672 O O . LYS A 1 726 ? 22.954 49.366 57.053 1.00 38.41 738 LYS A O 1
ATOM 5678 N N . ILE A 1 727 ? 23.506 47.380 56.153 1.00 37.33 739 ILE A N 1
ATOM 5679 C CA . ILE A 1 727 ? 22.618 46.590 56.996 1.00 38.97 739 ILE A CA 1
ATOM 5680 C C . ILE A 1 727 ? 23.483 45.691 57.871 1.00 39.42 739 ILE A C 1
ATOM 5681 O O . ILE A 1 727 ? 24.222 44.840 57.360 1.00 39.53 739 ILE A O 1
ATOM 5686 N N . LEU A 1 728 ? 23.392 45.880 59.184 1.00 38.34 740 LEU A N 1
ATOM 5687 C CA . LEU A 1 728 ? 24.220 45.166 60.143 1.00 38.58 740 LEU A CA 1
ATOM 5688 C C . LEU A 1 728 ? 23.351 44.401 61.132 1.00 40.34 740 LEU A C 1
ATOM 5689 O O . LEU A 1 728 ? 22.192 44.751 61.375 1.00 40.27 740 LEU A O 1
ATOM 5694 N N A SER A 1 729 ? 23.929 43.346 61.700 0.50 39.02 741 SER A N 1
ATOM 5695 N N B SER A 1 729 ? 23.930 43.348 61.703 0.50 39.02 741 SER A N 1
ATOM 5696 C CA A SER A 1 729 ? 23.280 42.571 62.748 0.50 39.22 741 SER A CA 1
ATOM 5697 C CA B SER A 1 729 ? 23.272 42.571 62.744 0.50 39.13 741 SER A CA 1
ATOM 5698 C C A SER A 1 729 ? 23.552 43.224 64.096 0.50 39.30 741 SER A C 1
ATOM 5699 C C B SER A 1 729 ? 23.552 43.207 64.099 0.50 39.36 741 SER A C 1
ATOM 5700 O O A SER A 1 729 ? 24.698 43.558 64.410 0.50 39.49 741 SER A O 1
ATOM 5701 O O B SER A 1 729 ? 24.704 43.515 64.421 0.50 39.39 741 SER A O 1
ATOM 5706 N N . ALA A 1 730 ? 22.496 43.403 64.891 1.00 38.78 742 ALA A N 1
ATOM 5707 C CA . ALA A 1 730 ? 22.610 44.058 66.195 1.00 40.61 742 ALA A CA 1
ATOM 5708 C C . ALA A 1 730 ? 23.111 43.080 67.263 1.00 40.41 742 ALA A C 1
ATOM 5709 O O . ALA A 1 730 ? 22.476 42.846 68.291 1.00 40.22 742 ALA A O 1
ATOM 5711 N N . ASP A 1 731 ? 24.293 42.517 67.005 1.00 39.09 743 ASP A N 1
ATOM 5712 C CA . ASP A 1 731 ? 24.896 41.540 67.899 1.00 39.95 743 ASP A CA 1
ATOM 5713 C C . ASP A 1 731 ? 26.045 42.097 68.727 1.00 39.41 743 ASP A C 1
ATOM 5714 O O . ASP A 1 731 ? 26.555 41.388 69.600 1.00 38.63 743 ASP A O 1
ATOM 5719 N N . GLY A 1 732 ? 26.465 43.337 68.484 1.00 39.18 744 GLY A N 1
ATOM 5720 C CA . GLY A 1 732 ? 27.624 43.884 69.155 1.00 39.10 744 GLY A CA 1
ATOM 5721 C C . GLY A 1 732 ? 28.953 43.517 68.536 1.00 38.08 744 GLY A C 1
ATOM 5722 O O . GLY A 1 732 ? 29.994 43.951 69.044 1.00 39.45 744 GLY A O 1
ATOM 5723 N N . TYR A 1 733 ? 28.957 42.733 67.456 1.00 37.31 745 TYR A N 1
ATOM 5724 C CA . TYR A 1 733 ? 30.184 42.324 66.791 1.00 37.00 745 TYR A CA 1
ATOM 5725 C C . TYR A 1 733 ? 30.225 42.666 65.309 1.00 35.20 745 TYR A C 1
ATOM 5726 O O . TYR A 1 733 ? 31.320 42.729 64.743 1.00 34.39 745 TYR A O 1
ATOM 5735 N N . ASP A 1 734 ? 29.079 42.888 64.671 1.00 36.67 746 ASP A N 1
ATOM 5736 C CA . ASP A 1 734 ? 29.065 43.175 63.245 1.00 35.37 746 ASP A CA 1
ATOM 5737 C C . ASP A 1 734 ? 29.628 44.563 62.975 1.00 36.65 746 ASP A C 1
ATOM 5738 O O . ASP A 1 734 ? 29.383 45.511 63.727 1.00 35.48 746 ASP A O 1
ATOM 5743 N N . LEU A 1 735 ? 30.384 44.677 61.888 1.00 34.89 747 LEU A N 1
ATOM 5744 C CA . LEU A 1 735 ? 31.097 45.897 61.553 1.00 35.01 747 LEU A CA 1
ATOM 5745 C C . LEU A 1 735 ? 30.686 46.396 60.177 1.00 34.98 747 LEU A C 1
ATOM 5746 O O . LEU A 1 735 ? 30.279 45.620 59.307 1.00 36.55 747 LEU A O 1
ATOM 5751 N N . SER A 1 736 ? 30.801 47.707 59.991 1.00 36.34 748 SER A N 1
ATOM 5752 C CA . SER A 1 736 ? 30.672 48.337 58.684 1.00 35.92 748 SER A CA 1
ATOM 5753 C C . SER A 1 736 ? 31.945 49.124 58.423 1.00 34.00 748 SER A C 1
ATOM 5754 O O . SER A 1 736 ? 32.313 49.993 59.220 1.00 34.95 748 SER A O 1
ATOM 5757 N N . TYR A 1 737 ? 32.623 48.809 57.324 1.00 34.86 749 TYR A N 1
ATOM 5758 C CA . TYR A 1 737 ? 33.843 49.508 56.940 1.00 33.60 749 TYR A CA 1
ATOM 5759 C C . TYR A 1 737 ? 33.453 50.651 56.014 1.00 35.86 749 TYR A C 1
ATOM 5760 O O . TYR A 1 737 ? 32.957 50.421 54.906 1.00 34.53 749 TYR A O 1
ATOM 5769 N N . ILE A 1 738 ? 33.661 51.880 56.473 1.00 34.94 750 ILE A N 1
ATOM 5770 C CA . ILE A 1 738 ? 33.239 53.072 55.751 1.00 35.36 750 ILE A CA 1
ATOM 5771 C C . ILE A 1 738 ? 34.480 53.721 55.154 1.00 34.78 750 ILE A C 1
ATOM 5772 O O . ILE A 1 738 ? 35.304 54.299 55.876 1.00 32.13 750 ILE A O 1
ATOM 5777 N N . THR A 1 739 ? 34.619 53.615 53.834 1.00 34.61 751 THR A N 1
ATOM 5778 C CA . THR A 1 739 ? 35.700 54.293 53.134 1.00 33.76 751 THR A CA 1
ATOM 5779 C C . THR A 1 739 ? 35.463 55.798 53.160 1.00 33.16 751 THR A C 1
ATOM 5780 O O . THR A 1 739 ? 34.357 56.268 52.880 1.00 35.48 751 THR A O 1
ATOM 5784 N N . VAL A 1 740 ? 36.499 56.552 53.514 1.00 32.29 752 VAL A N 1
ATOM 5785 C CA . VAL A 1 740 ? 36.441 58.007 53.576 1.00 33.38 752 VAL A CA 1
ATOM 5786 C C . VAL A 1 740 ? 37.412 58.550 52.539 1.00 33.50 752 VAL A C 1
ATOM 5787 O O . VAL A 1 740 ? 38.617 58.281 52.612 1.00 33.27 752 VAL A O 1
ATOM 5791 N N . GLU A 1 741 ? 36.894 59.305 51.575 1.00 33.49 753 GLU A N 1
ATOM 5792 C CA . GLU A 1 741 ? 37.703 59.871 50.506 1.00 34.54 753 GLU A CA 1
ATOM 5793 C C . GLU A 1 741 ? 37.640 61.392 50.550 1.00 34.54 753 GLU A C 1
ATOM 5794 O O . GLU A 1 741 ? 36.587 61.974 50.831 1.00 34.42 753 GLU A O 1
ATOM 5800 N N . ILE A 1 742 ? 38.776 62.029 50.281 1.00 33.66 754 ILE A N 1
ATOM 5801 C CA . ILE A 1 742 ? 38.860 63.476 50.134 1.00 33.86 754 ILE A CA 1
ATOM 5802 C C . ILE A 1 742 ? 38.902 63.787 48.643 1.00 35.21 754 ILE A C 1
ATOM 5803 O O . ILE A 1 742 ? 39.839 63.385 47.941 1.00 34.61 754 ILE A O 1
ATOM 5808 N N . THR A 1 743 ? 37.885 64.486 48.153 1.00 37.07 755 THR A N 1
ATOM 5809 C CA . THR A 1 743 ? 37.748 64.772 46.734 1.00 37.21 755 THR A CA 1
ATOM 5810 C C . THR A 1 743 ? 37.614 66.273 46.506 1.00 37.47 755 THR A C 1
ATOM 5811 O O . THR A 1 743 ? 37.477 67.064 47.444 1.00 36.29 755 THR A O 1
ATOM 5815 N N . ASP A 1 744 ? 37.659 66.657 45.233 1.00 38.18 756 ASP A N 1
ATOM 5816 C CA . ASP A 1 744 ? 37.399 68.030 44.833 1.00 38.62 756 ASP A CA 1
ATOM 5817 C C . ASP A 1 744 ? 35.896 68.210 44.610 1.00 40.26 756 ASP A C 1
ATOM 5818 O O . ASP A 1 744 ? 35.084 67.362 44.990 1.00 38.46 756 ASP A O 1
ATOM 5823 N N . THR A 1 745 ? 35.509 69.324 43.987 1.00 38.93 757 THR A N 1
ATOM 5824 C CA . THR A 1 745 ? 34.092 69.573 43.739 1.00 41.58 757 THR A CA 1
ATOM 5825 C C . THR A 1 745 ? 33.503 68.567 42.754 1.00 42.13 757 THR A C 1
ATOM 5826 O O . THR A 1 745 ? 32.333 68.186 42.884 1.00 44.42 757 THR A O 1
ATOM 5830 N N . ASP A 1 746 ? 34.289 68.117 41.778 1.00 41.10 758 ASP A N 1
ATOM 5831 C CA . ASP A 1 746 ? 33.803 67.162 40.791 1.00 41.72 758 ASP A CA 1
ATOM 5832 C C . ASP A 1 746 ? 33.846 65.722 41.281 1.00 40.01 758 ASP A C 1
ATOM 5833 O O . ASP A 1 746 ? 33.419 64.823 40.548 1.00 39.38 758 ASP A O 1
ATOM 5838 N N . GLY A 1 747 ? 34.344 65.477 42.490 1.00 39.03 759 GLY A N 1
ATOM 5839 C CA . GLY A 1 747 ? 34.422 64.136 43.025 1.00 38.24 759 GLY A CA 1
ATOM 5840 C C . GLY A 1 747 ? 35.711 63.400 42.737 1.00 38.55 759 GLY A C 1
ATOM 5841 O O . GLY A 1 747 ? 35.818 62.217 43.083 1.00 41.06 759 GLY A O 1
ATOM 5842 N N . ASN A 1 748 ? 36.689 64.053 42.112 1.00 37.23 760 ASN A N 1
ATOM 5843 C CA . ASN A 1 748 ? 37.970 63.413 41.848 1.00 37.21 760 ASN A CA 1
ATOM 5844 C C . ASN A 1 748 ? 38.767 63.293 43.138 1.00 38.05 760 ASN A C 1
ATOM 5845 O O . ASN A 1 748 ? 38.894 64.261 43.893 1.00 37.69 760 ASN A O 1
ATOM 5850 N N . LEU A 1 749 ? 39.309 62.103 43.388 1.00 36.65 761 LEU A N 1
ATOM 5851 C CA . LEU A 1 749 ? 40.104 61.886 44.589 1.00 36.74 761 LEU A CA 1
ATOM 5852 C C . LEU A 1 749 ? 41.338 62.780 44.575 1.00 36.22 761 LEU A C 1
ATOM 5853 O O . LEU A 1 749 ? 42.044 62.868 43.567 1.00 34.97 761 LEU A O 1
ATOM 5858 N N . VAL A 1 750 ? 41.583 63.459 45.691 1.00 34.94 762 VAL A N 1
ATOM 5859 C CA . VAL A 1 750 ? 42.780 64.282 45.844 1.00 35.61 762 VAL A CA 1
ATOM 5860 C C . VAL A 1 750 ? 43.916 63.368 46.286 1.00 35.23 762 VAL A C 1
ATOM 5861 O O . VAL A 1 750 ? 43.941 62.926 47.443 1.00 35.41 762 VAL A O 1
ATOM 5865 N N . PRO A 1 751 ? 44.876 63.068 45.409 1.00 35.41 763 PRO A N 1
ATOM 5866 C CA . PRO A 1 751 ? 45.825 61.980 45.698 1.00 36.51 763 PRO A CA 1
ATOM 5867 C C . PRO A 1 751 ? 46.727 62.229 46.895 1.00 35.44 763 PRO A C 1
ATOM 5868 O O . PRO A 1 751 ? 47.216 61.257 47.482 1.00 33.93 763 PRO A O 1
ATOM 5872 N N . ASP A 1 752 ? 46.966 63.482 47.281 1.00 37.14 764 ASP A N 1
ATOM 5873 C CA . ASP A 1 752 ? 47.905 63.798 48.352 1.00 37.53 764 ASP A CA 1
ATOM 5874 C C . ASP A 1 752 ? 47.221 64.277 49.626 1.00 37.12 764 ASP A C 1
ATOM 5875 O O . ASP A 1 752 ? 47.905 64.746 50.541 1.00 39.01 764 ASP A O 1
ATOM 5880 N N . ALA A 1 753 ? 45.898 64.166 49.712 1.00 35.37 765 ALA A N 1
ATOM 5881 C CA . ALA A 1 753 ? 45.174 64.735 50.840 1.00 35.65 765 ALA A CA 1
ATOM 5882 C C . ALA A 1 753 ? 45.546 64.036 52.143 1.00 36.05 765 ALA A C 1
ATOM 5883 O O . ALA A 1 753 ? 45.650 62.808 52.203 1.00 36.03 765 ALA A O 1
ATOM 5885 N N . ASP A 1 754 ? 45.751 64.835 53.192 1.00 35.41 766 ASP A N 1
ATOM 5886 C CA . ASP A 1 754 ? 46.071 64.324 54.519 1.00 37.65 766 ASP A CA 1
ATOM 5887 C C . ASP A 1 754 ? 45.232 65.010 55.591 1.00 35.99 766 ASP A C 1
ATOM 5888 O O . ASP A 1 754 ? 45.674 65.159 56.732 1.00 36.61 766 ASP A O 1
ATOM 5893 N N . ASN A 1 755 ? 44.020 65.429 55.234 1.00 35.90 767 ASN A N 1
ATOM 5894 C CA . ASN A 1 755 ? 43.184 66.192 56.151 1.00 37.30 767 ASN A CA 1
ATOM 5895 C C . ASN A 1 755 ? 42.806 65.357 57.367 1.00 36.34 767 ASN A C 1
ATOM 5896 O O . ASN A 1 755 ? 42.602 64.143 57.272 1.00 35.95 767 ASN A O 1
ATOM 5901 N N . LYS A 1 756 ? 42.717 66.018 58.519 1.00 35.20 768 LYS A N 1
ATOM 5902 C CA . LYS A 1 756 ? 42.243 65.374 59.738 1.00 36.79 768 LYS A CA 1
ATOM 5903 C C . LYS A 1 756 ? 40.719 65.339 59.698 1.00 37.20 768 LYS A C 1
ATOM 5904 O O . LYS A 1 756 ? 40.066 66.387 59.727 1.00 36.25 768 LYS A O 1
ATOM 5910 N N . ILE A 1 757 ? 40.153 64.138 59.621 1.00 33.59 769 ILE A N 1
ATOM 5911 C CA . ILE A 1 757 ? 38.710 63.942 59.552 1.00 35.08 769 ILE A CA 1
ATOM 5912 C C . ILE A 1 757 ? 38.197 63.580 60.938 1.00 35.51 769 ILE A C 1
ATOM 5913 O O . ILE A 1 757 ? 38.779 62.728 61.621 1.00 34.72 769 ILE A O 1
ATOM 5918 N N . ASN A 1 758 ? 37.106 64.219 61.351 1.00 36.26 770 ASN A N 1
ATOM 5919 C CA . ASN A 1 758 ? 36.461 63.954 62.628 1.00 35.73 770 ASN A CA 1
ATOM 5920 C C . ASN A 1 758 ? 35.158 63.201 62.398 1.00 36.21 770 ASN A C 1
ATOM 5921 O O . ASN A 1 758 ? 34.387 63.535 61.492 1.00 35.27 770 ASN A O 1
ATOM 5926 N N . PHE A 1 759 ? 34.913 62.187 63.224 1.00 34.36 771 PHE A N 1
ATOM 5927 C CA . PHE A 1 759 ? 33.791 61.279 63.041 1.00 36.88 771 PHE A CA 1
ATOM 5928 C C . PHE A 1 759 ? 32.864 61.322 64.247 1.00 37.10 771 PHE A C 1
ATOM 5929 O O . PHE A 1 759 ? 33.319 61.373 65.393 1.00 36.95 771 PHE A O 1
ATOM 5937 N N . LYS A 1 760 ? 31.560 61.297 63.974 1.00 36.04 772 LYS A N 1
ATOM 5938 C CA . LYS A 1 760 ? 30.532 61.221 65.001 1.00 39.30 772 LYS A CA 1
ATOM 5939 C C . LYS A 1 760 ? 29.555 60.119 64.622 1.00 39.45 772 LYS A C 1
ATOM 5940 O O . LYS A 1 760 ? 29.090 60.065 63.479 1.00 37.46 772 LYS A O 1
ATOM 5945 N N . VAL A 1 761 ? 29.255 59.240 65.575 1.00 38.42 773 VAL A N 1
ATOM 5946 C CA . VAL A 1 761 ? 28.331 58.130 65.367 1.00 39.79 773 VAL A CA 1
ATOM 5947 C C . VAL A 1 761 ? 27.237 58.214 66.420 1.00 40.13 773 VAL A C 1
ATOM 5948 O O . VAL A 1 761 ? 27.517 58.156 67.625 1.00 39.30 773 VAL A O 1
ATOM 5952 N N . GLU A 1 762 ? 25.998 58.357 65.965 1.00 39.96 774 GLU A N 1
ATOM 5953 C CA . GLU A 1 762 ? 24.832 58.406 66.829 1.00 41.13 774 GLU A CA 1
ATOM 5954 C C . GLU A 1 762 ? 23.885 57.274 66.461 1.00 40.08 774 GLU A C 1
ATOM 5955 O O . GLU A 1 762 ? 23.820 56.850 65.304 1.00 39.86 774 GLU A O 1
ATOM 5961 N N . GLY A 1 763 ? 23.151 56.784 67.456 1.00 40.33 775 GLY A N 1
ATOM 5962 C CA . GLY A 1 763 ? 22.177 55.738 67.219 1.00 40.38 775 GLY A CA 1
ATOM 5963 C C . GLY A 1 763 ? 22.610 54.375 67.714 1.00 40.59 775 GLY A C 1
ATOM 5964 O O . GLY A 1 763 ? 23.355 54.266 68.693 1.00 39.89 775 GLY A O 1
ATOM 5965 N N . ALA A 1 764 ? 22.154 53.323 67.035 1.00 41.44 776 ALA A N 1
ATOM 5966 C CA . ALA A 1 764 ? 22.406 51.946 67.460 1.00 44.30 776 ALA A CA 1
ATOM 5967 C C . ALA A 1 764 ? 23.787 51.436 67.059 1.00 41.55 776 ALA A C 1
ATOM 5968 O O . ALA A 1 764 ? 23.922 50.307 66.582 1.00 41.35 776 ALA A O 1
ATOM 5970 N N . GLY A 1 765 ? 24.824 52.244 67.249 1.00 41.33 777 GLY A N 1
ATOM 5971 C CA . GLY A 1 765 ? 26.176 51.835 66.913 1.00 40.59 777 GLY A CA 1
ATOM 5972 C C . GLY A 1 765 ? 27.169 52.822 67.483 1.00 38.82 777 GLY A C 1
ATOM 5973 O O . GLY A 1 765 ? 26.797 53.850 68.055 1.00 39.22 777 GLY A O 1
ATOM 5974 N N . GLU A 1 766 ? 28.449 52.495 67.317 1.00 38.63 778 GLU A N 1
ATOM 5975 C CA . GLU A 1 766 ? 29.506 53.358 67.824 1.00 39.77 778 GLU A CA 1
ATOM 5976 C C . GLU A 1 766 ? 30.795 53.096 67.056 1.00 38.41 778 GLU A C 1
ATOM 5977 O O . GLU A 1 766 ? 30.956 52.061 66.403 1.00 38.68 778 GLU A O 1
ATOM 5983 N N . ILE A 1 767 ? 31.707 54.066 67.134 1.00 38.14 779 ILE A N 1
ATOM 5984 C CA . ILE A 1 767 ? 33.040 53.908 66.564 1.00 37.83 779 ILE A CA 1
ATOM 5985 C C . ILE A 1 767 ? 33.790 52.829 67.330 1.00 36.49 779 ILE A C 1
ATOM 5986 O O . ILE A 1 767 ? 33.798 52.817 68.568 1.00 37.20 779 ILE A O 1
ATOM 5991 N N . ILE A 1 768 ? 34.423 51.912 66.601 1.00 35.17 780 ILE A N 1
ATOM 5992 C CA . ILE A 1 768 ? 35.270 50.909 67.221 1.00 36.06 780 ILE A CA 1
ATOM 5993 C C . ILE A 1 768 ? 36.751 51.107 66.897 1.00 34.80 780 ILE A C 1
ATOM 5994 O O . ILE A 1 768 ? 37.598 50.805 67.747 1.00 35.84 780 ILE A O 1
ATOM 5999 N N . ALA A 1 769 ? 37.088 51.635 65.719 1.00 32.28 781 ALA A N 1
ATOM 6000 C CA . ALA A 1 769 ? 38.478 51.859 65.332 1.00 34.67 781 ALA A CA 1
ATOM 6001 C C . ALA A 1 769 ? 38.515 52.710 64.068 1.00 31.73 781 ALA A C 1
ATOM 6002 O O . ALA A 1 769 ? 37.510 52.852 63.363 1.00 32.23 781 ALA A O 1
ATOM 6004 N N . VAL A 1 770 ? 39.690 53.295 63.805 1.00 32.07 782 VAL A N 1
ATOM 6005 C CA . VAL A 1 770 ? 39.956 54.040 62.577 1.00 32.98 782 VAL A CA 1
ATOM 6006 C C . VAL A 1 770 ? 41.346 53.671 62.075 1.00 31.59 782 VAL A C 1
ATOM 6007 O O . VAL A 1 770 ? 42.192 53.187 62.829 1.00 32.38 782 VAL A O 1
ATOM 6011 N N . GLY A 1 771 ? 41.576 53.913 60.786 1.00 32.48 783 GLY A N 1
ATOM 6012 C CA . GLY A 1 771 ? 42.876 53.662 60.185 1.00 31.62 783 GLY A CA 1
ATOM 6013 C C . GLY A 1 771 ? 42.947 54.314 58.823 1.00 31.70 783 GLY A C 1
ATOM 6014 O O . GLY A 1 771 ? 42.007 54.980 58.383 1.00 31.79 783 GLY A O 1
ATOM 6015 N N . ASN A 1 772 ? 44.082 54.108 58.150 1.00 30.28 784 ASN A N 1
ATOM 6016 C CA . ASN A 1 772 ? 44.284 54.698 56.829 1.00 32.62 784 ASN A CA 1
ATOM 6017 C C . ASN A 1 772 ? 45.406 54.017 56.045 1.00 32.15 784 ASN A C 1
ATOM 6018 O O . ASN A 1 772 ? 45.803 54.499 54.979 1.00 30.04 784 ASN A O 1
ATOM 6023 N N . GLY A 1 773 ? 45.931 52.909 56.566 1.00 31.44 785 GLY A N 1
ATOM 6024 C CA . GLY A 1 773 ? 46.970 52.170 55.876 1.00 30.38 785 GLY A CA 1
ATOM 6025 C C . GLY A 1 773 ? 48.346 52.801 55.888 1.00 32.05 785 GLY A C 1
ATOM 6026 O O . GLY A 1 773 ? 49.226 52.339 55.153 1.00 31.95 785 GLY A O 1
ATOM 6027 N N . ASP A 1 774 ? 48.562 53.838 56.694 1.00 33.22 786 ASP A N 1
ATOM 6028 C CA . ASP A 1 774 ? 49.870 54.473 56.812 1.00 31.53 786 ASP A CA 1
ATOM 6029 C C . ASP A 1 774 ? 50.790 53.583 57.644 1.00 31.94 786 ASP A C 1
ATOM 6030 O O . ASP A 1 774 ? 50.469 53.247 58.789 1.00 32.49 786 ASP A O 1
ATOM 6035 N N . SER A 1 775 ? 51.937 53.212 57.074 1.00 29.45 787 SER A N 1
ATOM 6036 C CA . SER A 1 775 ? 52.862 52.294 57.726 1.00 30.93 787 SER A CA 1
ATOM 6037 C C . SER A 1 775 ? 53.822 52.981 58.691 1.00 32.38 787 SER A C 1
ATOM 6038 O O . SER A 1 775 ? 54.525 52.285 59.433 1.00 30.14 787 SER A O 1
ATOM 6041 N N . ALA A 1 776 ? 53.875 54.317 58.700 1.00 31.80 788 ALA A N 1
ATOM 6042 C CA . ALA A 1 776 ? 54.837 55.063 59.511 1.00 33.87 788 ALA A CA 1
ATOM 6043 C C . ALA A 1 776 ? 54.115 56.211 60.226 1.00 33.74 788 ALA A C 1
ATOM 6044 O O . ALA A 1 776 ? 54.351 57.389 59.953 1.00 33.30 788 ALA A O 1
ATOM 6046 N N . THR A 1 777 ? 53.235 55.854 61.160 1.00 32.35 789 THR A N 1
ATOM 6047 C CA . THR A 1 777 ? 52.552 56.836 61.989 1.00 33.27 789 THR A CA 1
ATOM 6048 C C . THR A 1 777 ? 52.262 56.221 63.350 1.00 34.31 789 THR A C 1
ATOM 6049 O O . THR A 1 777 ? 52.111 55.003 63.480 1.00 32.92 789 THR A O 1
ATOM 6053 N N . THR A 1 778 ? 52.198 57.080 64.368 1.00 33.99 790 THR A N 1
ATOM 6054 C CA . THR A 1 778 ? 51.844 56.663 65.718 1.00 34.60 790 THR A CA 1
ATOM 6055 C C . THR A 1 778 ? 50.453 57.138 66.114 1.00 33.97 790 THR A C 1
ATOM 6056 O O . THR A 1 778 ? 50.139 57.196 67.307 1.00 33.77 790 THR A O 1
ATOM 6060 N N . ALA A 1 779 ? 49.619 57.483 65.134 1.00 34.37 791 ALA A N 1
ATOM 6061 C CA . ALA A 1 779 ? 48.260 57.915 65.417 1.00 33.89 791 ALA A CA 1
ATOM 6062 C C . ALA A 1 779 ? 47.477 56.787 66.089 1.00 32.73 791 ALA A C 1
ATOM 6063 O O . ALA A 1 779 ? 47.724 55.606 65.827 1.00 32.78 791 ALA A O 1
ATOM 6065 N N . PRO A 1 780 ? 46.532 57.121 66.962 1.00 35.18 792 PRO A N 1
ATOM 6066 C CA . PRO A 1 780 ? 45.768 56.076 67.651 1.00 33.66 792 PRO A CA 1
ATOM 6067 C C . PRO A 1 780 ? 44.795 55.376 66.717 1.00 34.38 792 PRO A C 1
ATOM 6068 O O . PRO A 1 780 ? 44.220 55.978 65.806 1.00 32.79 792 PRO A O 1
ATOM 6072 N N . PHE A 1 781 ? 44.623 54.074 66.955 1.00 33.83 793 PHE A N 1
ATOM 6073 C CA . PHE A 1 781 ? 43.608 53.313 66.238 1.00 33.61 793 PHE A CA 1
ATOM 6074 C C . PHE A 1 781 ? 42.237 53.456 66.888 1.00 34.72 793 PHE A C 1
ATOM 6075 O O . PHE A 1 781 ? 41.215 53.367 66.198 1.00 33.89 793 PHE A O 1
ATOM 6083 N N . GLN A 1 782 ? 42.199 53.679 68.201 1.00 35.10 794 GLN A N 1
ATOM 6084 C CA . GLN A 1 782 ? 40.955 53.887 68.940 1.00 37.15 794 GLN A CA 1
ATOM 6085 C C . GLN A 1 782 ? 40.789 55.387 69.154 1.00 35.83 794 GLN A C 1
ATOM 6086 O O . GLN A 1 782 ? 41.287 55.957 70.125 1.00 35.76 794 GLN A O 1
ATOM 6092 N N . ALA A 1 783 ? 40.076 56.025 68.232 1.00 35.64 795 ALA A N 1
ATOM 6093 C CA . ALA A 1 783 ? 39.823 57.455 68.293 1.00 36.26 795 ALA A CA 1
ATOM 6094 C C . ALA A 1 783 ? 38.667 57.769 67.359 1.00 37.18 795 ALA A C 1
ATOM 6095 O O . ALA A 1 783 ? 38.317 56.970 66.485 1.00 35.36 795 ALA A O 1
ATOM 6097 N N . ASP A 1 784 ? 38.069 58.944 67.560 1.00 36.48 796 ASP A N 1
ATOM 6098 C CA . ASP A 1 784 ? 37.008 59.429 66.688 1.00 37.96 796 ASP A CA 1
ATOM 6099 C C . ASP A 1 784 ? 37.536 60.399 65.636 1.00 36.66 796 ASP A C 1
ATOM 6100 O O . ASP A 1 784 ? 36.789 61.249 65.140 1.00 36.89 796 ASP A O 1
ATOM 6105 N N . TYR A 1 785 ? 38.817 60.282 65.292 1.00 36.48 797 TYR A N 1
ATOM 6106 C CA . TYR A 1 785 ? 39.437 61.122 64.279 1.00 34.57 797 TYR A CA 1
ATOM 6107 C C . TYR A 1 785 ? 40.574 60.347 63.629 1.00 35.15 797 TYR A C 1
ATOM 6108 O O . TYR A 1 785 ? 41.144 59.427 64.22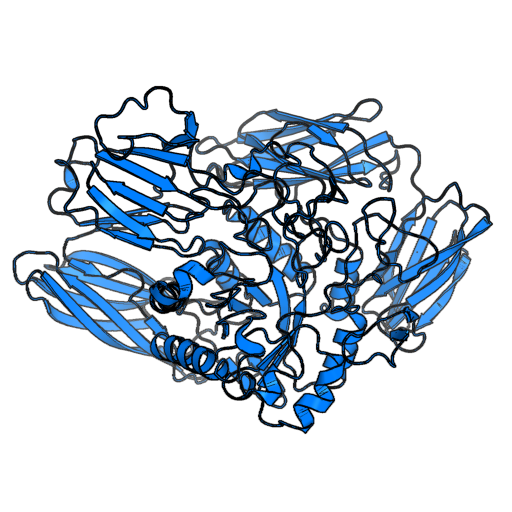3 1.00 33.50 797 TYR A O 1
ATOM 6117 N N . ARG A 1 786 ? 40.906 60.743 62.402 1.00 34.32 798 ARG A N 1
ATOM 6118 C CA . ARG A 1 786 ? 41.959 60.084 61.642 1.00 33.60 798 ARG A CA 1
ATOM 6119 C C . ARG A 1 786 ? 42.321 60.949 60.445 1.00 33.82 798 ARG A C 1
ATOM 6120 O O . ARG A 1 786 ? 41.437 61.500 59.782 1.00 34.30 798 ARG A O 1
ATOM 6128 N N . HIS A 1 787 ? 43.617 61.061 60.175 1.00 33.03 799 HIS A N 1
ATOM 6129 C CA . HIS A 1 787 ? 44.082 61.779 58.998 1.00 33.77 799 HIS A CA 1
ATOM 6130 C C . HIS A 1 787 ? 43.863 60.940 57.749 1.00 33.03 799 HIS A C 1
ATOM 6131 O O . HIS A 1 787 ? 44.032 59.717 57.763 1.00 33.11 799 HIS A O 1
ATOM 6138 N N . ALA A 1 788 ? 43.477 61.601 56.666 1.00 35.04 800 ALA A N 1
ATOM 6139 C CA . ALA A 1 788 ? 43.498 60.936 55.373 1.00 34.93 800 ALA A CA 1
ATOM 6140 C C . ALA A 1 788 ? 44.935 60.589 55.015 1.00 33.64 800 ALA A C 1
ATOM 6141 O O . ALA A 1 788 ? 45.863 61.352 55.296 1.00 33.32 800 ALA A O 1
ATOM 6143 N N . PHE A 1 789 ? 45.127 59.416 54.422 1.00 32.42 801 PHE A N 1
ATOM 6144 C CA . PHE A 1 789 ? 46.442 58.997 53.950 1.00 32.78 801 PHE A CA 1
ATOM 6145 C C . PHE A 1 789 ? 46.371 58.856 52.438 1.00 34.08 801 PHE A C 1
ATOM 6146 O O . PHE A 1 789 ? 45.792 57.889 51.927 1.00 34.48 801 PHE A O 1
ATOM 6154 N N . TYR A 1 790 ? 46.960 59.820 51.734 1.00 34.45 802 TYR A N 1
ATOM 6155 C CA . TYR A 1 790 ? 46.914 59.885 50.277 1.00 35.19 802 TYR A CA 1
ATOM 6156 C C . TYR A 1 790 ? 45.480 59.749 49.772 1.00 34.95 802 TYR A C 1
ATOM 6157 O O . TYR A 1 790 ? 45.168 58.935 48.898 1.00 35.19 802 TYR A O 1
ATOM 6166 N N . GLY A 1 791 ? 44.594 60.557 50.357 1.00 32.76 803 GLY A N 1
ATOM 6167 C CA . GLY A 1 791 ? 43.232 60.699 49.904 1.00 35.41 803 GLY A CA 1
ATOM 6168 C C . GLY A 1 791 ? 42.208 59.865 50.648 1.00 33.90 803 GLY A C 1
ATOM 6169 O O . GLY A 1 791 ? 41.014 60.177 50.573 1.00 32.63 803 GLY A O 1
ATOM 6170 N N . LYS A 1 792 ? 42.631 58.823 51.362 1.00 32.22 804 LYS A N 1
ATOM 6171 C CA . LYS A 1 792 ? 41.700 57.843 51.904 1.00 33.02 804 LYS A CA 1
ATOM 6172 C C . LYS A 1 792 ? 41.953 57.600 53.386 1.00 32.98 804 LYS A C 1
ATOM 6173 O O . LYS A 1 792 ? 43.093 57.641 53.860 1.00 33.84 804 LYS A O 1
ATOM 6179 N N . ALA A 1 793 ? 40.865 57.341 54.110 1.00 31.88 805 ALA A N 1
ATOM 6180 C CA . ALA A 1 793 ? 40.909 56.881 55.490 1.00 33.47 805 ALA A CA 1
ATOM 6181 C C . ALA A 1 793 ? 39.759 55.907 55.708 1.00 32.42 805 ALA A C 1
ATOM 6182 O O . ALA A 1 793 ? 38.818 55.846 54.913 1.00 32.09 805 ALA A O 1
ATOM 6184 N N . MET A 1 794 ? 39.837 55.142 56.795 1.00 30.07 806 MET A N 1
ATOM 6185 C CA . MET A 1 794 ? 38.834 54.125 57.090 1.00 33.06 806 MET A CA 1
ATOM 6186 C C . MET A 1 794 ? 38.259 54.340 58.481 1.00 32.85 806 MET A C 1
ATOM 6187 O O . MET A 1 794 ? 39.005 54.513 59.451 1.00 32.98 806 MET A O 1
ATOM 6192 N N . LEU A 1 795 ? 36.935 54.326 58.571 1.00 31.55 807 LEU A N 1
ATOM 6193 C CA . LEU A 1 795 ? 36.220 54.386 59.837 1.00 34.24 807 LEU A CA 1
ATOM 6194 C C . LEU A 1 795 ? 35.482 53.069 60.009 1.00 33.84 807 LEU A C 1
ATOM 6195 O O . LEU A 1 795 ? 34.689 52.682 59.143 1.00 34.53 807 LEU A O 1
ATOM 6200 N N . ILE A 1 796 ? 35.754 52.375 61.108 1.00 32.16 808 ILE A N 1
ATOM 6201 C CA . ILE A 1 796 ? 35.129 51.091 61.393 1.00 34.41 808 ILE A CA 1
ATOM 6202 C C . ILE A 1 796 ? 34.029 51.330 62.419 1.00 34.86 808 ILE A C 1
ATOM 6203 O O . ILE A 1 796 ? 34.300 51.722 63.558 1.00 34.81 808 ILE A O 1
ATOM 6208 N N . VAL A 1 797 ? 32.783 51.111 62.008 1.00 35.12 809 VAL A N 1
ATOM 6209 C CA . VAL A 1 797 ? 31.621 51.282 62.872 1.00 36.66 809 VAL A CA 1
ATOM 6210 C C . VAL A 1 797 ? 31.138 49.907 63.307 1.00 36.98 809 VAL A C 1
ATOM 6211 O O . VAL A 1 797 ? 31.000 48.997 62.480 1.00 36.32 809 VAL A O 1
ATOM 6215 N N . LYS A 1 798 ? 30.885 49.753 64.600 1.00 36.40 810 LYS A N 1
ATOM 6216 C CA . LYS A 1 798 ? 30.427 48.493 65.157 1.00 37.62 810 LYS A CA 1
ATOM 6217 C C . LYS A 1 798 ? 28.982 48.614 65.619 1.00 37.61 810 LYS A C 1
ATOM 6218 O O . LYS A 1 798 ? 28.529 49.685 66.033 1.00 37.53 810 LYS A O 1
ATOM 6224 N N . SER A 1 799 ? 28.257 47.506 65.523 1.00 38.13 811 SER A N 1
ATOM 6225 C CA . SER A 1 799 ? 26.900 47.456 66.031 1.00 39.23 811 SER A CA 1
ATOM 6226 C C . SER A 1 799 ? 26.918 47.429 67.556 1.00 40.20 811 SER A C 1
ATOM 6227 O O . SER A 1 799 ? 27.954 47.225 68.193 1.00 39.45 811 SER A O 1
ATOM 6230 N N . ASN A 1 800 ? 25.750 47.639 68.146 1.00 40.71 812 ASN A N 1
ATOM 6231 C CA . ASN A 1 800 ? 25.576 47.539 69.587 1.00 42.72 812 ASN A CA 1
ATOM 6232 C C . ASN A 1 800 ? 24.635 46.380 69.889 1.00 42.79 812 ASN A C 1
ATOM 6233 O O . ASN A 1 800 ? 23.556 46.274 69.291 1.00 43.36 812 ASN A O 1
ATOM 6238 N N . LYS A 1 801 ? 25.046 45.516 70.814 1.00 42.42 813 LYS A N 1
ATOM 6239 C CA . LYS A 1 801 ? 24.334 44.269 71.062 1.00 42.94 813 LYS A CA 1
ATOM 6240 C C . LYS A 1 801 ? 22.965 44.543 71.671 1.00 45.15 813 LYS A C 1
ATOM 6241 O O . LYS A 1 801 ? 22.858 45.188 72.719 1.00 44.35 813 LYS A O 1
ATOM 6245 N N . GLY A 1 802 ? 21.919 44.051 71.015 1.00 47.06 814 GLY A N 1
ATOM 6246 C CA . GLY A 1 802 ? 20.584 44.126 71.560 1.00 48.67 814 GLY A CA 1
ATOM 6247 C C . GLY A 1 802 ? 19.803 45.389 71.242 1.00 51.71 814 GLY A C 1
ATOM 6248 O O . GLY A 1 802 ? 18.644 45.499 71.658 1.00 63.53 814 GLY A O 1
ATOM 6249 N N . MET A 1 803 ? 20.384 46.357 70.535 1.00 50.38 815 MET A N 1
ATOM 6250 C CA . MET A 1 803 ? 19.655 47.561 70.147 1.00 51.90 815 MET A CA 1
ATOM 6251 C C . MET A 1 803 ? 19.638 47.653 68.630 1.00 50.99 815 MET A C 1
ATOM 6252 O O . MET A 1 803 ? 20.697 47.718 68.000 1.00 49.83 815 MET A O 1
ATOM 6257 N N . ALA A 1 804 ? 18.438 47.639 68.047 1.00 50.47 816 ALA A N 1
ATOM 6258 C CA . ALA A 1 804 ? 18.256 47.780 66.611 1.00 48.70 816 ALA A CA 1
ATOM 6259 C C . ALA A 1 804 ? 17.788 49.194 66.301 1.00 49.22 816 ALA A C 1
ATOM 6260 O O . ALA A 1 804 ? 17.095 49.824 67.102 1.00 57.28 816 ALA A O 1
ATOM 6262 N N . GLY A 1 805 ? 18.175 49.691 65.144 1.00 45.95 817 GLY A N 1
ATOM 6263 C CA . GLY A 1 805 ? 17.756 51.009 64.729 1.00 43.61 817 GLY A CA 1
ATOM 6264 C C . GLY A 1 805 ? 18.794 51.656 63.835 1.00 42.80 817 GLY A C 1
ATOM 6265 O O . GLY A 1 805 ? 19.777 51.038 63.433 1.00 42.20 817 GLY A O 1
ATOM 6266 N N . GLU A 1 806 ? 18.549 52.928 63.535 1.00 42.41 818 GLU A N 1
ATOM 6267 C CA . GLU A 1 806 ? 19.409 53.662 62.623 1.00 41.21 818 GLU A CA 1
ATOM 6268 C C . GLU A 1 806 ? 20.740 54.002 63.282 1.00 40.75 818 GLU A C 1
ATOM 6269 O O . GLU A 1 806 ? 20.822 54.245 64.489 1.00 40.41 818 GLU A O 1
ATOM 6275 N N . ILE A 1 807 ? 21.790 54.006 62.467 1.00 40.18 819 ILE A N 1
ATOM 6276 C CA . ILE A 1 807 ? 23.122 54.437 62.870 1.00 39.04 819 ILE A CA 1
ATOM 6277 C C . ILE A 1 807 ? 23.514 55.568 61.931 1.00 38.49 819 ILE A C 1
ATOM 6278 O O . ILE A 1 807 ? 23.715 55.343 60.730 1.00 37.98 819 ILE A O 1
ATOM 6283 N N . LYS A 1 808 ? 23.612 56.783 62.465 1.00 37.54 820 LYS A N 1
ATOM 6284 C CA . LYS A 1 808 ? 23.963 57.955 61.675 1.00 38.20 820 LYS A CA 1
ATOM 6285 C C . LYS A 1 808 ? 25.454 58.237 61.829 1.00 37.41 820 LYS A C 1
ATOM 6286 O O . LYS A 1 808 ? 25.944 58.412 62.949 1.00 37.21 820 LYS A O 1
ATOM 6292 N N . VAL A 1 809 ? 26.164 58.280 60.703 1.00 37.74 821 VAL A N 1
ATOM 6293 C CA . VAL A 1 809 ? 27.601 58.527 60.663 1.00 37.29 821 VAL A CA 1
ATOM 6294 C C . VAL A 1 809 ? 27.833 59.882 60.009 1.00 35.24 821 VAL A C 1
ATOM 6295 O O . VAL A 1 809 ? 27.298 60.155 58.929 1.00 36.22 821 VAL A O 1
ATOM 6299 N N . THR A 1 810 ? 28.614 60.733 60.668 1.00 36.49 822 THR A N 1
ATOM 6300 C CA . THR A 1 810 ? 28.954 62.051 60.148 1.00 37.92 822 THR A CA 1
ATOM 6301 C C . THR A 1 810 ? 30.463 62.225 60.188 1.00 36.93 822 THR A C 1
ATOM 6302 O O . THR A 1 810 ? 31.093 61.951 61.214 1.00 37.55 822 THR A O 1
ATOM 6306 N N . ALA A 1 811 ? 31.036 62.671 59.073 1.00 37.21 823 ALA A N 1
ATOM 6307 C CA . ALA A 1 811 ? 32.464 62.926 58.959 1.00 36.99 823 ALA A CA 1
ATOM 6308 C C . ALA A 1 811 ? 32.692 64.413 58.723 1.00 37.17 823 ALA A C 1
ATOM 6309 O O . ALA A 1 811 ? 31.990 65.038 57.920 1.00 36.98 823 ALA A O 1
ATOM 6311 N N . SER A 1 812 ? 33.673 64.978 59.424 1.00 37.64 824 SER A N 1
ATOM 6312 C CA . SER A 1 812 ? 33.918 66.412 59.386 1.00 37.83 824 SER A CA 1
ATOM 6313 C C . SER A 1 812 ? 35.410 66.691 59.302 1.00 37.94 824 SER A C 1
ATOM 6314 O O . SER A 1 812 ? 36.214 66.039 59.974 1.00 38.05 824 SER A O 1
ATOM 6317 N N . ALA A 1 813 ? 35.767 67.675 58.481 1.00 35.98 825 ALA A N 1
ATOM 6318 C CA . ALA A 1 813 ? 37.130 68.176 58.406 1.00 36.98 825 ALA A CA 1
ATOM 6319 C C . ALA A 1 813 ? 37.055 69.655 58.072 1.00 39.01 825 ALA A C 1
ATOM 6320 O O . ALA A 1 813 ? 36.209 70.069 57.275 1.00 39.45 825 ALA A O 1
ATOM 6322 N N . GLU A 1 814 ? 37.926 70.448 58.687 1.00 39.22 826 GLU A N 1
ATOM 6323 C CA . GLU A 1 814 ? 37.881 71.883 58.456 1.00 41.09 826 GLU A CA 1
ATOM 6324 C C . GLU A 1 814 ? 38.237 72.196 57.008 1.00 40.77 826 GLU A C 1
ATOM 6325 O O . GLU A 1 814 ? 39.043 71.500 56.384 1.00 39.72 826 GLU A O 1
ATOM 6331 N N . LYS A 1 815 ? 37.593 73.230 56.466 1.00 39.25 827 LYS A N 1
ATOM 6332 C CA . LYS A 1 815 ? 37.737 73.691 55.088 1.00 40.48 827 LYS A CA 1
ATOM 6333 C C . LYS A 1 815 ? 37.213 72.689 54.064 1.00 39.45 827 LYS A C 1
ATOM 6334 O O . LYS A 1 815 ? 37.484 72.842 52.867 1.00 40.46 827 LYS A O 1
ATOM 6340 N N . LEU A 1 816 ? 36.458 71.677 54.491 1.00 40.02 828 LEU A N 1
ATOM 6341 C CA . LEU A 1 816 ? 35.836 70.715 53.591 1.00 37.76 828 LEU A CA 1
ATOM 6342 C C . LEU A 1 816 ? 34.358 70.583 53.927 1.00 38.08 828 LEU A C 1
ATOM 6343 O O . LEU A 1 816 ? 33.931 70.833 55.057 1.00 37.60 828 LEU A O 1
ATOM 6348 N N . ILE A 1 817 ? 33.576 70.172 52.928 1.00 38.67 829 ILE A N 1
ATOM 6349 C CA . ILE A 1 817 ? 32.155 69.923 53.144 1.00 37.55 829 ILE A CA 1
ATOM 6350 C C . ILE A 1 817 ? 31.985 68.624 53.918 1.00 37.72 829 ILE A C 1
ATOM 6351 O O . ILE A 1 817 ? 32.571 67.592 53.565 1.00 37.79 829 ILE A O 1
ATOM 6356 N N . SER A 1 818 ? 31.177 68.667 54.974 1.00 37.35 830 SER A N 1
ATOM 6357 C CA . SER A 1 818 ? 30.917 67.476 55.766 1.00 37.13 830 SER A CA 1
ATOM 6358 C C . SER A 1 818 ? 30.070 66.479 54.973 1.00 36.94 830 SER A C 1
ATOM 6359 O O . SER A 1 818 ? 29.534 66.779 53.903 1.00 35.95 830 SER A O 1
ATOM 6362 N N . SER A 1 819 ? 29.957 65.270 55.515 1.00 37.69 831 SER A N 1
ATOM 6363 C CA . SER A 1 819 ? 29.211 64.205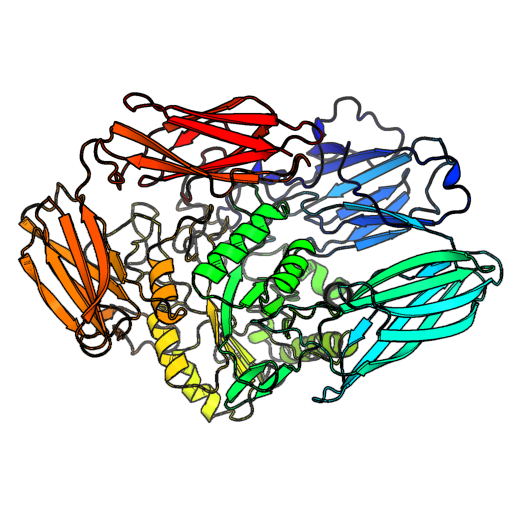 54.863 1.00 37.78 831 SER A CA 1
ATOM 6364 C C . SER A 1 819 ? 28.528 63.354 55.920 1.00 35.83 831 SER A C 1
ATOM 6365 O O . SER A 1 819 ? 29.016 63.224 57.046 1.00 36.31 831 SER A O 1
ATOM 6368 N N . SER A 1 820 ? 27.399 62.766 55.542 1.00 37.16 832 SER A N 1
ATOM 6369 C CA . SER A 1 820 ? 26.626 61.933 56.449 1.00 37.00 832 SER A CA 1
ATOM 6370 C C . SER A 1 820 ? 26.145 60.690 55.715 1.00 36.67 832 SER A C 1
ATOM 6371 O O . SER A 1 820 ? 25.893 60.722 54.507 1.00 36.45 832 SER A O 1
ATOM 6374 N N . VAL A 1 821 ? 26.025 59.593 56.461 1.00 35.38 833 VAL A N 1
ATOM 6375 C CA . VAL A 1 821 ? 25.473 58.344 55.954 1.00 34.86 833 VAL A CA 1
ATOM 6376 C C . VAL A 1 821 ? 24.642 57.713 57.064 1.00 35.69 833 VAL A C 1
ATOM 6377 O O . VAL A 1 821 ? 24.869 57.958 58.253 1.00 34.19 833 VAL A O 1
ATOM 6381 N N . VAL A 1 822 ? 23.658 56.911 56.670 1.00 34.80 834 VAL A N 1
ATOM 6382 C CA . VAL A 1 822 ? 22.757 56.245 57.602 1.00 35.69 834 VAL A CA 1
ATOM 6383 C C . VAL A 1 822 ? 22.872 54.741 57.395 1.00 34.66 834 VAL A C 1
ATOM 6384 O O . VAL A 1 822 ? 22.817 54.259 56.257 1.00 37.48 834 VAL A O 1
ATOM 6388 N N . LEU A 1 823 ? 23.050 54.007 58.489 1.00 36.24 835 LEU A N 1
ATOM 6389 C CA . LEU A 1 823 ? 23.047 52.553 58.480 1.00 36.50 835 LEU A CA 1
ATOM 6390 C C . LEU A 1 823 ? 21.863 52.054 59.298 1.00 37.67 835 LEU A C 1
ATOM 6391 O O . LEU A 1 823 ? 21.174 52.824 59.970 1.00 38.03 835 LEU A O 1
ATOM 6396 N N . VAL A 1 824 ? 21.634 50.744 59.247 1.00 38.50 836 VAL A N 1
ATOM 6397 C CA . VAL A 1 824 ? 20.509 50.126 59.941 1.00 40.27 836 VAL A CA 1
ATOM 6398 C C . VAL A 1 824 ? 20.994 48.859 60.629 1.00 40.50 836 VAL A C 1
ATOM 6399 O O . VAL A 1 824 ? 21.698 48.046 60.021 1.00 39.22 836 VAL A O 1
ATOM 6401 N N . SER A 1 825 ? 20.622 48.694 61.895 1.00 42.25 837 SER A N 1
ATOM 6402 C CA . SER A 1 825 ? 20.930 47.500 62.670 1.00 41.94 837 SER A CA 1
ATOM 6403 C C . SER A 1 825 ? 19.648 46.707 62.885 1.00 43.26 837 SER A C 1
ATOM 6404 O O . SER A 1 825 ? 18.619 47.277 63.263 1.00 43.53 837 SER A O 1
ATOM 6407 N N . GLN A 1 826 ? 19.712 45.401 62.642 1.00 43.39 838 GLN A N 1
ATOM 6408 C CA . GLN A 1 826 ? 18.540 44.538 62.760 1.00 43.54 838 GLN A CA 1
ATOM 6409 C C . GLN A 1 826 ? 18.810 43.354 63.684 1.00 41.64 838 GLN A C 1
ATOM 6410 O O . GLN A 1 826 ? 19.918 42.820 63.716 1.00 40.57 838 GLN A O 1
#

Sequence (802 aa):
DDRVSFNSGWLFSKGDHIDAAKSEFEDSRWRKLDLPHDWAIEGPFDKAYSARNGGLPVFGTAWYRKHFTLPKSTLGKSVSITFDGAMSNTEVFVNGNKVISRPFGYIAFEFDITPYLNSPGDENVISVKLSPENYSARWYSGAGIYRNTWLEINDKVHIKQWETFVSTPTITKDKAIVDYKTTVINTEKSSQPVVIKTSIKSAEGVVVDEVAQNTILPANSEHKIQQQLKISQPRLWDTEDPYRYTVVTTVVKDGNAVDVNSVPLGVRKIEFKADDGFWLNDRRVQIQGVCLHHDNGPLGAIVNTRAIERKLEIMKEMGANSVRTSHNPPSPELVELADKMGILLQVEAFDMWEIEKPAVVNGYNKDFAQWHDRDLRDMIKQYRNNPSVIMWSIGNEVMEQRKDDGWKVAKNLQRIAHDEDPTRLVTNGLSMYPDFIDKGMAQEMDIVGLNYKAYKYQEIKQAHPDWIIVGTETSSVVSTRGVYHFPIEKYNNKHESKYVTSFDVITPPWAYIPDLEFENLKNNPSVMGEYIWTGFDYIGEPTPYGGRDHGNNKFYWNQDWPARSSSFGAVDLVGFKKDRFYLYQSQWTKKPMVHVLPHWNWPEEKVGETIPVFAYTNAEEVELFVNGQSKGRKRKGEDKVRLPVSLRYDKSVKYFDSPYRLRWDVEYQPGEIKVVAYTNDKVVSVKTVKTADKAAQIALFPDRKILSSADGYDLSYITVEITDTDGNLVPDADNKINFKVEGAGEIIAVGNGDSATTAPFQADYRHAFYGKAMLIVKSNKGMAGEIKVTASAEKLISSSVVLVSQ

Nearest PDB structures (foldseek):
  5t98-assembly2_B  TM=9.819E-01  e=0.000E+00  Bacteroides uniformis
  5t99-assembly2_B  TM=9.818E-01  e=0.000E+00  Bacteroides uniformis
  5t99-assembly1_A  TM=9.829E-01  e=0.000E+00  Bacteroides uniformis
  6b6l-assembly2_B  TM=9.268E-01  e=4.242E-88  Bacteroides cellulosilyticus DSM 14838
  8dhe-assembly1_C  TM=8.158E-01  e=1.655E-54  Tannerella forsythia

InterPro domains:
  IPR006101 Glycoside hydrolase, family 2 [PR00132] (293-307)
  IPR006101 Glycoside hydrolase, family 2 [PR00132] (324-342)
  IPR006101 Glycoside hydrolase, family 2 [PR00132] (396-411)
  IPR006102 Glycoside hydrolase family 2, immunoglobulin-like beta-sandwich [PF00703] (171-281)
  IPR006103 Glycoside hydrolase family 2, catalytic domain [PF02836] (288-471)
  IPR006104 Glycosyl hydrolases family 2, sugar binding domain [PF02837] (72-160)
  IPR008964 Invasin/intimin cell-adhesion fragments [SSF49373] (704-758)
  IPR008979 Galactose-binding-like domain superfamily [SSF49785] (15-189)
  IPR013783 Immunoglobulin-like fold [G3DSA:2.60.40.10] (169-281)
  IPR013783 Immunoglobulin-like fold [G3DSA:2.60.40.10] (605-703)
  IPR013783 Immunoglobulin-like fold [G3DSA:2.60.40.10] (706-813)
  IPR017853 Glycoside hydrolase superfamily [SSF51445] (279-599)
  IPR032311 Domain of unknown function DUF4982 [PF16355] (618-694)
  IPR036156 Beta-Galactosidase/glucuronidase domain superfamily [SSF49303] (175-281)
  IPR040605 Glycoside hydrolase family 2, domain 5 [PF18565] (708-810)
  IPR051913 Glycosyl Hydrolase 2 Domain-Containing Protein [PTHR42732] (14-812)

Secondary structure (DSSP, 8-state):
---EE--SSEEEEES--TTTTSSS---TTSEEE-SS--SGGG----TTS-GGGTSS---S-EEEEEEEE--GGGTT-EEEEEES--BSSEEEEETTEEEEEE--SSS-EEEE-GGG--STTSEEEEEEEE---SS--SS----B--S-EEEEEE-SEEEPTT--EEEEEEE-SSEEEEEEEEEEEE-SSS-EEEEEEEEEE-TT--EEEEEEEEEEEPTTEEEEEEEEEEEESPPPEETTEE--EEEEEEEEETTEEEEEEEEEE----EEEETTTEEEESSSB--EEEEEE-S--GGGTT---HHHHHHHHHHHHHTT--EEEETTS---HHHHHHHHHHT-EEEEE--S--SSPPTT-TTSTHHHHHHHHHHHHHHHHHHHTT-TTEEEEEEEES-GGGGSTTHHHHHHHHHHHHHHH-TTSEEEEEE-STTHHHHTSHHHH-SEEEEES-GGGHHHHHHH-TT-EEEEEEE------TT---SS----S--TTS---TTS----TT---HHHHHHHHHH-TTS-EEEES-SB--BS--TTSS--TTSS-----TTTT--B----SB-TT-PBPHHHHHHHHHH--S--EEEES-S--GGGTTSEEEEEEEESSSEEEEEETTEEEEEEETTTS-EEEE--BTTBTT--EEEETT-EEEEEE--SSEEEEEEEETTEEEEEEEEEPP-S--EEEEEES-SEE-TTTT-EEEEEEEEE-TT--B-TT---EEEEEEEESEEEEEEE---SS----SSSSEEE-BTTEEEEEEEE-TT--EEEEEEEE-TTSB-EEEEEEE-

Foldseek 3Di:
DDKDFPFAWKFKDFADDPPLLAPPDPRPPTDTDGDDDFVFQQAQQDLVAFLLQQSTCLFGKMKMKGKDAAAQVLVQWWKKKKQQFFRAQKWKHKNNHTFDGGGDGRHMDMTTCVVPDDHHGDMIMMMMMHGGDGLADSYHDTGGSQEIMIMDIAHLKEWDPLFWFWDWPDDDQFKTKIKIKTKIFRQAQAKFWWKKKKFKAFPVGDRQWIDIDTDIAGHGHMDMDIDMIMHTNDDACALVHLGKIKIWIFIGGPNRTGYIDIDIAGHWDWDFALQAATAIRHHADFQQAFEDEQAQFLRGNHDFLQSLLVLVVLCVLLQGQEYEHPADAYGPSNLVSCSRNNHAYAGHHEAEALDDFFSSVNYCNVVRVPCVLVSLLSSCSNPVRRPSYAEYEYYAQYPLLQPLCSLVVLLVSQVSNCVSPVPHFYEYHHEDPPSNVVSCNQVRGQAYEYELCLVCLVVVCVVPVRHRYEDAEAALFFFAALAADPDAAADQADPVLGHHLVGFHHDQAGGGVLSNLVSCVVRVSHRYHHYQHAEKGWRDQPVQQHDSNDNDRRRPPRAPQNIYGRHCAFSNRHGGPSSLLSSLVNPDQWEKDKDDAQADVVQAQHKDKMKMATVAFWKWKDDQNHTQDIDGQQVQFDKGATAHNPCRVGGIDGGSGMDMDIDRRDAFKMKMFGDHPRDTRYIDMHHHFDPFAAKDKDWPAQEFAQAQRTKIKIKIFTGHPVRHGQQAFFFKKFKDKDDQKDWDFKFARDSHDSDRGPDRIGTHHRGIIITMITGHHPGWAKIKMKMDTPNYHIDIDIGTYD

Radius of gyration: 27.38 Å; Cα contacts (8 Å, |Δi|>4): 2201; chains: 1; bounding box: 58×74×79 Å

B-factor: mean 36.29, std 5.07, range [20.74, 86.01]